Protein AF-A0AAE0VLG8-F1 (afdb_monomer)

Radius of gyration: 39.97 Å; Cα contacts (8 Å, |Δi|>4): 2219; chains: 1; bounding box: 104×113×93 Å

Organism: NCBI:txid2493646

Secondary structure (DSSP, 8-state):
-PPPPPEEEEEEEEEBTTBSSHHHHHHHHHHT----EE--SS--TTSS--EEBPPPS--GGGTS-HHHHTTS-HHHHHHHHHHHHHHHHTT--GGGS-GGGEEEEEE-SS--HHHHHHHHHHHHHH-GGGS-TTHHHHHSTTHHHHHHHHHHT--SSEE---BTBTHHHHHHHHHHHHHHTTS-SEEEEEEEE---SHHHHHHHHHTT-B---GGGGGG---TTBTT--SBPBB-EEEEEEEEEHHHHHHTT----EE----------S-SSS--TT-HHHHHHHHHHHHHHT--GGG--EEE----S-HHHHHHHHHHHHHHHGGGGGGSEEE-THHHH-B-GGGHHHHHHHHHHHHHHHT-BPPBTT-SSB-TT--S-B-BSS-B-------S-HHHHHHHHIIIII----SSHHHHHHHTB-GGGGG-HHHHHHS-TTHHHHHHHTTTSSHHHHHHHHHHHHHHHHHHHHHH-TTS-HHHHHHHHHHHHSHHHHHHHHHHTTGGGT-B--TT--HHHHTT-HHHHHHHHHHHHHHHHHHH-HHHHHHHHIIIIITTS-GGGG-TT---HHHHHHHHHHHTTPPPPEEEEEEEES-TTS-EEEEEEEETTEEEEEEEESSHHHHHHHHHHHHHTT-----S-PPPPSTTT---------GGGS-SS--------HHHHHHHHHHHHHHS--TTTS---BTTT------HHHHHHHT-HHHHT--TTS-GGG-HHHHHHHHHHHHHHHHHHT-SEEE---SSHHHHHHHHHHHHHHHHHHHHGGG--EEEEETTS-THHHHHHHHTTPEEEEEPB-TTSSB-HHHHHHH--TTEEEEEEESS-TTS---TTHHHHHHHHHTTT-EEEEEETTGGGTTTT--GGGGT-SEEEE-TTTTT----TTT------EEE-TTTGGGPPSPEEEEEEETTEEEEEEE--TT----SSSTTS-HHHHHHHHHHHHHHHHHHHHHHHHHHHHHHHHHHHHHTTTSB-SS----SS-EEEETHHHHTTT--HHHHHHHHHHTT----EES-STTSTTEEEE---TTS-HHHHHHHHHHHHHHHHHHHH-HHHHHT---SSSS----HHHHHHS---S--GGGGTT--

Mean predicted aligned error: 19.69 Å

Solvent-accessible surface area (backbone atoms only — not comparable to full-atom values): 58651 Å² total; per-residue (Å²): 131,84,77,85,60,58,39,26,33,35,14,56,20,35,27,31,21,47,23,77,37,66,65,48,33,50,54,25,42,60,70,54,45,58,14,42,41,72,53,78,90,56,90,41,84,91,44,78,51,42,53,26,6,50,59,59,98,72,64,67,66,83,81,34,57,70,76,60,48,75,66,45,22,70,18,34,50,27,28,35,52,7,40,51,42,3,47,60,59,35,67,66,60,69,90,81,46,65,36,58,33,26,23,24,24,18,5,12,37,80,28,16,52,56,50,50,54,53,40,54,53,42,30,78,78,63,35,73,91,64,47,62,91,56,49,64,63,27,25,46,36,40,40,31,14,52,50,41,22,65,76,70,58,40,58,21,66,70,44,41,34,73,55,41,51,45,3,4,45,50,9,45,45,49,44,51,49,40,46,52,73,62,70,28,60,34,30,40,22,11,6,15,20,39,52,86,37,74,69,50,52,50,52,38,49,77,66,62,50,41,36,61,48,64,96,49,40,71,52,40,25,9,35,57,20,63,86,34,64,6,27,32,50,15,21,25,8,7,17,35,25,37,32,39,51,67,59,37,58,75,72,66,46,62,72,64,46,70,66,60,50,62,52,78,65,76,58,89,66,53,98,88,50,74,40,75,71,11,58,24,59,35,50,12,52,51,40,15,32,62,62,41,74,50,58,71,86,76,52,62,72,44,80,52,82,36,50,8,28,70,67,52,33,45,11,50,50,46,11,49,41,71,70,37,44,83,55,36,65,75,23,44,30,24,19,61,31,23,26,36,24,47,18,46,3,6,34,38,24,46,50,48,49,52,52,42,49,24,65,68,67,46,37,44,55,23,18,27,57,46,86,47,71,24,84,84,58,82,59,38,62,34,60,56,45,57,46,69,89,76,82,90,84,73,96,46,64,53,60,56,51,33,50,48,35,36,70,64,71,67,41,79,62,84,54,35,64,47,47,53,42,24,30,33,41,61,61,24,78,79,26,75,70,49,73,75,61,56,62,90,68,47,59,65,50,42,65,74,50,73,69,46,26,63,66,31,17,58,46,10,48,56,48,48,53,48,43,47,47,53,47,45,50,70,74,40,72,86,53,56,69,73,57,49,52,56,55,41,56,68,55,70,34,52,75,46,35,18,51,53,22,59,76,53,47,49,75,78,66,53,39,66,19,88,92,62,60,66,79,61,52,71,68,38,45,62,60,29,21,46,39,38,20,5,40,45,20,25,40,28,73,57,62,31,63,73,49,37,37,50,51,45,40,66,76,56,54,72,81,55,80,70,73,85,79,66,87,84,81,81,77,25,51,63,56,34,48,54,54,24,56,77,70,69,47,57,76,72,44,80,43,80,76,48,78,52,69,58,96,92,62,36,40,26,33,19,32,28,29,40,85,92,39,72,66,15,64,17,62,24,70,43,65,66,51,2,42,29,45,3,22,46,51,31,39,78,74,61,84,82,92,57,43,74,76,78,80,77,67,63,94,82,59,81,72,85,68,77,83,61,57,72,92,75,47,78,90,62,81,78,93,65,90,89,53,41,49,71,56,53,49,51,51,54,52,52,54,54,72,75,52,87,50,66,96,77,42,70,40,25,26,36,91,45,46,54,45,70,55,56,66,68,24,54,54,60,32,64,33,68,87,59,64,73,60,60,96,83,56,60,57,84,83,40,40,71,60,48,45,52,54,45,51,42,28,51,52,52,11,62,53,34,46,23,73,40,41,47,57,40,28,50,25,42,66,50,13,45,35,50,49,40,49,33,54,45,54,53,41,38,76,75,59,42,84,57,50,44,31,33,38,34,45,63,50,55,63,76,53,59,62,51,30,38,44,75,62,71,34,46,79,45,78,29,51,59,39,92,69,67,36,79,28,67,67,55,41,60,73,70,64,47,76,36,32,42,32,38,44,46,46,58,37,25,74,61,14,36,66,57,85,54,44,57,66,50,40,61,59,33,54,79,44,66,30,39,35,35,34,48,28,64,40,38,46,54,27,38,72,74,54,33,54,25,80,48,59,38,37,33,33,24,31,30,36,32,22,62,34,38,25,58,47,68,94,84,39,69,39,28,1,31,34,32,19,22,76,86,45,54,65,29,48,53,42,68,38,78,43,82,46,77,55,97,87,39,85,42,48,46,81,43,81,56,96,61,28,79,40,64,91,52,82,78,70,33,46,57,58,50,51,45,16,27,42,45,45,49,67,74,37,42,65,68,42,38,29,51,42,16,53,39,9,22,50,43,22,47,52,41,46,66,69,35,53,87,70,40,43,58,87,51,70,72,78,48,32,31,20,40,52,32,24,30,57,68,42,38,76,52,75,28,49,42,70,24,54,39,27,33,38,44,55,75,73,38,53,46,48,29,64,62,41,38,73,82,40,62,46,11,41,13,38,15,58,27,49,72,57,52,72,66,57,44,51,52,51,28,51,50,54,47,48,49,49,50,36,24,74,78,43,30,63,68,33,62,62,26,28,78,74,53,102,60,58,80,76,61,64,68,51,50,71,74,61,67,80,92,66,90,63,76,75,61,58,73,77,75,111

InterPro domains:
  IPR000794 Beta-ketoacyl synthase [PTHR11712] (4-387)
  IPR000794 Beta-ketoacyl synthase [cd00834] (5-388)
  IPR000999 Ribonuclease III domain [PF14622] (448-557)
  IPR000999 Ribonuclease III domain [PS00517] (454-462)
  IPR000999 Ribonuclease III domain [PS50142] (402-544)
  IPR000999 Ribonuclease III domain [SM00535] (417-565)
  IPR000999 Ribonuclease III domain [cd00593] (419-557)
  IPR011907 Ribonuclease III [MF_00104] (405-635)
  IPR011907 Ribonuclease III [TIGR02191] (408-638)
  IPR014030 Beta-ketoacyl synthase-like, N-terminal domain [PF00109] (5-245)
  IPR014031 Beta-ketoacyl synthase, C-terminal domain [PF02801] (256-370)
  IPR014720 Double-stranded RNA-binding domain [PF00035] (573-637)
  IPR014720 Double-stranded RNA-binding domain [PS50137] (571-640)
  IPR014720 Double-stranded RNA-binding domain [SM00358] (572-639)
  IPR015421 Pyridoxal phosphate-dependent transferase, major domain [G3DSA:3.40.640.10] (710-969)
  IPR015422 Pyridoxal phosphate-dependent transferase, small domain [G3DSA:3.90.1150.10] (970-1097)
  IPR015424 Pyridoxal phosphate-dependent transferase [SSF53383] (660-1106)
  IPR016039 Thiolase-like [G3DSA:3.40.47.10] (8-259)
  IPR016039 Thiolase-like [G3DSA:3.40.47.10] (260-407)
  IPR016039 Thiolase-like [SSF53901] (5-253)

pLDDT: mean 88.73, std 13.16, range [29.58, 98.88]

Nearest PDB structures (foldseek):
  1e5m-assembly1_A-2  TM=9.909E-01  e=7.278E-43  Synechocystis sp. PCC 6803
  4b7v-assembly1_A  TM=9.896E-01  e=2.279E-42  Pseudomonas aeruginosa PAO1
  8qer-assembly1_A  TM=9.875E-01  e=4.566E-42  Pseudomonas aeruginosa
  7l4l-assembly1_A  TM=9.886E-01  e=5.853E-42  Escherichia coli K-12
  4r8e-assembly1_B  TM=9.894E-01  e=5.462E-41  Yersinia pestis

Foldseek 3Di:
DQDFFWKFFFFKFKFFLQDRGLVSLQVCLQQVAAQKDFDDPDDCPVFLAGIFRERPPDDLCVPDPPVVVVLAAPQLSQLQSRLVRRCVRSVDPLVVDDLQQEAEEEADAFFRVVLVVVQVVCCVVPNDVPRDPSSVLRGDRQNSQVVNCVVSVRNYYTGFAHDKLCRQLVQVVVQSVCQRVVSHQKYKGAYWDDQSDNVSSRVVVVVQAAFSPRVPRRLQFFFQAPPQRHFHHYTHAMITMMGTPVVCVVVVGDTLDIQLFWFFFDPPDDPPAADQQLVGLLRGVVRRCVSNVHALLVAAEDAFPRGSHPRVSLNNLSSLCVRNPPCQQRHEYAHSCSRRIRNINRRVRSVVSLVSVCSNVQKHGANESRPDRDPSNPGHYRYRHMDNPPDDDPDAPLVVQQVLCCPLLVDRFPDSLLSVQLLEALQLQPAPVCVVRDDPCVVVVCVVVVRHLQVLLVQLLVLLLVLLLVCLCVVCVPDDPVLSVVLSCVCSDLQNLLVLLVSSVSLVRRDHHDPDDSVVLNVDSNSSSSSSSSNLSSCCVGVNSVRSSVSCCVSPVVPDDSPVRDPPDDQLQVVLQVLCVVVVWAGKDKDWPDWDDDPVFIKTKIFIDTPHDGQFIAIDSDPRRRSRRRSVSNSVVRDDQFQDDDPPPDPPPPDPPPPDPPVPDDPDDDPDDTDHVVVVVVVVVVVVVQDDAVVQAFAWAQLQQRFAQDVVLVVLLPDPLNVPDDLPPDLVSNQVLLVLQVVLQVVVCVQQVFDTKAFAQFFALLQLLLVLLLLQLLCCVPPNQLAAEEEEELQDDPSNCVSNVVSRHHYDYFYADQQREGDPVSLLVPDDLNHREYEAEAVGSQQAGNPCLLVVLVSCVVNVYAYEYEASVVLLRGLNDHNVVSVHAKYWHWCCRNQSQPCPVPDGIIIMMGGHPSRPLAAEDWDWDWDDDPNDTRIDTHDHPNYPYHSDPRRYDSSSSSSSSSSCVVQPSPNSVLQSVLLLVLAQVLCVLQCVLWPQSHDDSGGNKHKTACVLLVVLVFALVLLQQQLVQLVYHAYHFCHPVVGHSIRITGRGNNDDPVSSNSSSVSSNVVSVCSVPPVVSSNQGDDPRPDGDDDPVCCVVVPDPDDDPVVVVVVD

Sequence (1119 aa):
MIQQKRIVITGIGVVSPIGNSIQEYWDSLLNGVGGASMITHFDPSELETRFACQVKNFNVNDFIDIKSSNRMDRYAHFGVISAEMALKDSCLKLEEIDPLRIGVIFGSGIGGMQTYHNQFKRYFESGPSRISPFLIPMFIPDMAAGLISIRNKLMGPNYATVSACSSSLHAIMDAWMVLSLGLADYMVCGGSDATVTPMAIAGFNNAKAMSTRNENFETASRPYDIDRDGFVMGEGGGALVLETIDSAKARGAKIYAELCGVGASADAYHMTAPHPDGMGAIAAMKSALSLAGLSVQDIDYINTHGTSTPLGDVAEVKAIKKVFGSYTQSINLSSTKSMTGHLLGAAGAVETIACILAIERQVIPPTINLFRQDPEIDVNITPNKVTQDLASTGYNINKKVRSFVVSEIGYNPRNVEHFVIAFTHRSALESSSFVKQKPKNLDNYLEAFKKSNERLEFLGDAVLDLIVADFLYKKFPDYEEGNLTKLRSSIVNTSSVAKYSKSLKLCEELIVGEGLDRKVLAKSDFVLADLFEAVLGAVYLDAGYEFAKQFVENKILYHQNLNQLVEEDKNFKSALLEVSQYYRLNMPSYLVLEENGPSHNKEFVVGVKIKDKIIGIGRGRTKKDAEQQAAKYAIQKIKPNVGYTLPKLSDEENEVTLNLPENLQRKKHARLPEMSENYIMRHFVKLSTMNYHIDKGMYPLGSCTMKYNPKSCEAAAAQDGFLNLHPLQDEQDIQGALHLMYDLSKYLAEITGLDEVTLQPLAGAHGELLGIFMIRSYHEKKYGTAKKTILTVDSSHGTNPASAVMGGYQIVTVKSDNAGLTDMSDLKSKLSHDVAAFMITNPNTLGIFERNIIALKQELEKFDVLLYMDGANMNALLALCRPGDMGVDVLHLNLHKSFSTPHGGGGPGAGPVGVSKRLSEFLPDPKIVQNLAAGKPVYSLKLNPNSIGQMCAFMGNFAVLVRAYAYILQNGQEGLYLNTQSAIINANYLHHLITKEFESPFKGPYMHEFCLSGAKQKQFGVKTIDVAKRVLDYGFHAPTIYFPLIVNECLMIEPTETESKETLEDFALCLNSIASEAANNPDIVRSAPNTTPHKRLSDTHAVKNINVSFNFNSLTEMN

Structure (mmCIF, N/CA/C/O backbone):
data_AF-A0AAE0VLG8-F1
#
_entry.id   AF-A0AAE0VLG8-F1
#
loop_
_atom_site.group_PDB
_atom_site.id
_atom_site.type_symbol
_atom_site.label_atom_id
_atom_site.label_alt_id
_atom_site.label_comp_id
_atom_site.label_asym_id
_atom_site.label_entity_id
_atom_site.label_seq_id
_atom_site.pdbx_PDB_ins_code
_atom_site.Cartn_x
_atom_site.Cartn_y
_atom_site.Cartn_z
_atom_site.occupancy
_atom_site.B_iso_or_equiv
_atom_site.auth_seq_id
_atom_site.auth_comp_id
_atom_site.auth_asym_id
_atom_site.auth_atom_id
_atom_site.pdbx_PDB_model_num
ATOM 1 N N . MET A 1 1 ? 4.124 -15.325 16.200 1.00 36.19 1 MET A N 1
ATOM 2 C CA . MET A 1 1 ? 3.872 -16.027 14.922 1.00 36.19 1 MET A CA 1
ATOM 3 C C . MET A 1 1 ? 2.376 -16.273 14.836 1.00 36.19 1 MET A C 1
ATOM 5 O O . MET A 1 1 ? 1.829 -16.794 15.798 1.00 36.19 1 MET A O 1
ATOM 9 N N . ILE A 1 2 ? 1.706 -15.831 13.770 1.00 37.53 2 ILE A N 1
ATOM 10 C CA . ILE A 1 2 ? 0.282 -16.131 13.550 1.00 37.53 2 ILE A CA 1
ATOM 11 C C . ILE A 1 2 ? 0.194 -17.613 13.164 1.00 37.53 2 ILE A C 1
ATOM 13 O O . ILE A 1 2 ? 0.939 -18.062 12.296 1.00 37.53 2 ILE A O 1
ATOM 17 N N . GLN A 1 3 ? -0.653 -18.380 13.845 1.00 48.50 3 GLN A N 1
ATOM 18 C CA . GLN A 1 3 ? -0.891 -19.788 13.530 1.00 48.50 3 GLN A CA 1
ATOM 19 C C . GLN A 1 3 ? -1.513 -19.895 12.127 1.00 48.50 3 GLN A C 1
ATOM 21 O O . GLN A 1 3 ? -2.505 -19.224 11.844 1.00 48.50 3 GLN A O 1
ATOM 26 N N . GLN A 1 4 ? -0.924 -20.703 11.241 1.00 68.38 4 GLN A N 1
ATOM 27 C CA . GLN A 1 4 ? -1.402 -20.872 9.865 1.00 68.38 4 GLN A CA 1
ATOM 28 C C . GLN A 1 4 ? -2.799 -21.513 9.870 1.00 68.38 4 GLN A C 1
ATOM 30 O O . GLN A 1 4 ? -2.981 -22.616 10.389 1.00 68.38 4 GLN A O 1
ATOM 35 N N . LYS A 1 5 ? -3.795 -20.808 9.321 1.00 84.62 5 LYS A N 1
ATOM 36 C CA . LYS A 1 5 ? -5.172 -21.305 9.208 1.00 84.62 5 LYS A CA 1
ATOM 37 C C . LYS A 1 5 ? -5.278 -22.280 8.036 1.00 84.62 5 LYS A C 1
ATOM 39 O O . LYS A 1 5 ? -4.733 -22.026 6.967 1.00 84.62 5 LYS A O 1
ATOM 44 N N . ARG A 1 6 ? -6.007 -23.379 8.228 1.00 93.38 6 ARG A N 1
ATOM 45 C CA . ARG A 1 6 ? -6.294 -24.358 7.169 1.00 93.38 6 ARG A CA 1
ATOM 46 C C . ARG A 1 6 ? -7.502 -23.903 6.362 1.00 93.38 6 ARG A C 1
ATOM 48 O O . ARG A 1 6 ? -8.556 -23.639 6.947 1.00 93.38 6 ARG A O 1
ATOM 55 N N . ILE A 1 7 ? -7.344 -23.811 5.046 1.00 97.56 7 ILE A N 1
ATOM 56 C CA . ILE A 1 7 ? -8.354 -23.285 4.124 1.00 97.56 7 ILE A CA 1
ATOM 57 C C . ILE A 1 7 ? -8.931 -24.428 3.292 1.00 97.56 7 ILE A C 1
ATOM 59 O O . ILE A 1 7 ? -8.189 -25.226 2.718 1.00 97.56 7 ILE A O 1
ATOM 63 N N . VAL A 1 8 ? -10.255 -24.505 3.225 1.00 98.25 8 VAL A N 1
ATOM 64 C CA . VAL A 1 8 ? -10.994 -25.571 2.545 1.00 98.25 8 VAL A CA 1
ATOM 65 C C . VAL A 1 8 ? -11.932 -25.011 1.485 1.00 98.25 8 VAL A C 1
ATOM 67 O O . VAL A 1 8 ? -12.357 -23.859 1.559 1.00 98.25 8 VAL A O 1
ATOM 70 N N . ILE A 1 9 ? -12.253 -25.851 0.504 1.00 98.69 9 ILE A N 1
ATOM 71 C CA . ILE A 1 9 ? -13.172 -25.541 -0.591 1.00 98.69 9 ILE A CA 1
ATOM 72 C C . ILE A 1 9 ? -14.524 -26.173 -0.279 1.00 98.69 9 ILE A C 1
ATOM 74 O O . ILE A 1 9 ? -14.610 -27.391 -0.081 1.00 98.69 9 ILE A O 1
ATOM 78 N N . THR A 1 10 ? -15.573 -25.354 -0.241 1.00 98.50 10 THR A N 1
ATOM 79 C CA . THR A 1 10 ? -16.923 -25.788 0.149 1.00 98.50 10 THR A CA 1
ATOM 80 C C . THR A 1 10 ? -17.970 -25.632 -0.943 1.00 98.50 10 THR A C 1
ATOM 82 O O . THR A 1 10 ? -19.028 -26.241 -0.835 1.00 98.50 10 THR A O 1
ATOM 85 N N . GLY A 1 11 ? -17.677 -24.898 -2.018 1.00 98.50 11 GLY A N 1
ATOM 86 C CA . GLY A 1 11 ? -18.548 -24.800 -3.189 1.00 98.50 11 GLY A CA 1
ATOM 87 C C . GLY A 1 11 ? -17.759 -24.717 -4.486 1.00 98.50 11 GLY A C 1
ATOM 88 O O . GLY A 1 11 ? -16.682 -24.116 -4.512 1.00 98.50 11 GLY A O 1
ATOM 89 N N . ILE A 1 12 ? -18.294 -25.313 -5.552 1.00 98.69 12 ILE A N 1
ATOM 90 C CA . ILE A 1 12 ? -17.688 -25.330 -6.891 1.00 98.69 12 ILE A CA 1
ATOM 91 C C . ILE A 1 12 ? -18.723 -25.027 -7.985 1.00 98.69 12 ILE A C 1
ATOM 93 O O . ILE A 1 12 ? -19.887 -25.410 -7.883 1.00 98.69 12 ILE A O 1
ATOM 97 N N . GLY A 1 13 ? -18.309 -24.346 -9.053 1.00 98.50 13 GLY A N 1
ATOM 98 C CA . GLY A 1 13 ? -19.175 -24.006 -10.186 1.00 98.50 13 GLY A CA 1
ATOM 99 C C . GLY A 1 13 ? -18.396 -23.875 -11.490 1.00 98.50 13 GLY A C 1
ATOM 100 O O . GLY A 1 13 ? -17.267 -23.387 -11.491 1.00 98.50 13 GLY A O 1
ATOM 101 N N . VAL A 1 14 ? -18.980 -24.319 -12.608 1.00 98.25 14 VAL A N 1
ATOM 102 C CA . VAL A 1 14 ? -18.285 -24.395 -13.903 1.00 98.25 14 VAL A CA 1
ATOM 103 C C . VAL A 1 14 ? -19.215 -24.108 -15.081 1.00 98.25 14 VAL A C 1
ATOM 105 O O . VAL A 1 14 ? -20.353 -24.568 -15.118 1.00 98.25 14 VAL A O 1
ATOM 108 N N . VAL A 1 15 ? -18.693 -23.381 -16.065 1.00 98.25 15 VAL A N 1
ATOM 109 C CA . VAL A 1 15 ? -19.251 -23.219 -17.411 1.00 98.25 15 VAL A CA 1
ATOM 110 C C . VAL A 1 15 ? -18.113 -23.447 -18.400 1.00 98.25 15 VAL A C 1
ATOM 112 O O . VAL A 1 15 ? -17.103 -22.745 -18.356 1.00 98.25 15 VAL A O 1
ATOM 115 N N . SER A 1 16 ? -18.233 -24.441 -19.277 1.00 97.81 16 SER A N 1
ATOM 116 C CA . SER A 1 16 ? -17.123 -24.875 -20.132 1.00 97.81 16 SER A CA 1
ATOM 117 C C . SER A 1 16 ? -17.596 -25.398 -21.494 1.00 97.81 16 SER A C 1
ATOM 119 O O . SER A 1 16 ? -18.776 -25.708 -21.666 1.00 97.81 16 SER A O 1
ATOM 121 N N . PRO A 1 17 ? -16.682 -25.592 -22.463 1.00 97.69 17 PRO A N 1
ATOM 122 C CA . PRO A 1 17 ? -17.014 -26.165 -23.773 1.00 97.69 17 PRO A CA 1
ATOM 123 C C . PRO A 1 17 ? -17.580 -27.590 -23.739 1.00 97.69 17 PRO A C 1
ATOM 125 O O . PRO A 1 17 ? -18.157 -28.039 -24.731 1.00 97.69 17 PRO A O 1
ATOM 128 N N . ILE A 1 18 ? -17.414 -28.299 -22.618 1.00 97.25 18 ILE A N 1
ATOM 129 C CA . ILE A 1 18 ? -17.824 -29.700 -22.449 1.00 97.25 18 ILE A CA 1
ATOM 130 C C . ILE A 1 18 ? -18.905 -29.888 -21.370 1.00 97.25 18 ILE A C 1
ATOM 132 O O . ILE A 1 18 ? -19.275 -31.018 -21.068 1.00 97.25 18 ILE A O 1
ATOM 136 N N . GLY A 1 19 ? -19.429 -28.805 -20.790 1.00 96.50 19 GLY A N 1
ATOM 137 C CA . GLY A 1 19 ? -20.506 -28.874 -19.801 1.00 96.50 19 GLY A CA 1
ATOM 138 C C . GLY A 1 19 ? -20.783 -27.537 -19.120 1.00 96.50 19 GLY A C 1
ATOM 139 O O . GLY A 1 19 ? -19.847 -26.791 -18.809 1.00 96.50 19 GLY A O 1
ATOM 140 N N . ASN A 1 20 ? -22.066 -27.265 -18.860 1.00 96.31 20 ASN A N 1
ATOM 141 C CA . ASN A 1 20 ? -22.556 -26.049 -18.190 1.00 96.31 20 ASN A CA 1
ATOM 142 C C . ASN A 1 20 ? -23.029 -26.321 -16.751 1.00 96.31 20 ASN A C 1
ATOM 144 O O . ASN A 1 20 ? -23.675 -25.484 -16.126 1.00 96.31 20 ASN A O 1
ATOM 148 N N . SER A 1 21 ? -22.737 -27.514 -16.236 1.00 95.50 21 SER A N 1
ATOM 149 C CA . SER A 1 21 ? -22.937 -27.911 -14.847 1.00 95.50 21 SER A CA 1
ATOM 150 C C . SER A 1 21 ? -21.790 -28.818 -14.406 1.00 95.50 21 SER A C 1
ATOM 152 O O . SER A 1 21 ? -21.106 -29.411 -15.241 1.00 95.50 21 SER A O 1
ATOM 154 N N . ILE A 1 22 ? -21.596 -28.965 -13.092 1.00 96.62 22 ILE A N 1
ATOM 155 C CA . ILE A 1 22 ? -20.555 -29.843 -12.532 1.00 96.62 22 ILE A CA 1
ATOM 156 C C . ILE A 1 22 ? -20.723 -31.293 -13.009 1.00 96.62 22 ILE A C 1
ATOM 158 O O . ILE A 1 22 ? -19.734 -31.939 -13.343 1.00 96.62 22 ILE A O 1
ATOM 162 N N . GLN A 1 23 ? -21.964 -31.783 -13.086 1.00 96.25 23 GLN A N 1
ATOM 163 C CA . GLN A 1 23 ? -22.254 -33.151 -13.515 1.00 96.25 23 GLN A CA 1
ATOM 164 C C . GLN A 1 23 ? -21.924 -33.361 -14.997 1.00 96.25 23 GLN A C 1
ATOM 166 O O . GLN A 1 23 ? -21.167 -34.268 -15.321 1.00 96.25 23 GLN A O 1
ATOM 171 N N . GLU A 1 24 ? -22.424 -32.495 -15.886 1.00 97.31 24 GLU A N 1
ATOM 172 C CA . GLU A 1 24 ? -22.117 -32.574 -17.324 1.00 97.31 24 GLU A CA 1
ATOM 173 C C . GLU A 1 24 ? -20.616 -32.449 -17.590 1.00 97.31 24 GLU A C 1
ATOM 175 O O . GLU A 1 24 ? -20.060 -33.207 -18.379 1.00 97.31 24 GLU A O 1
ATOM 180 N N . TYR A 1 25 ? -19.955 -31.505 -16.913 1.00 98.00 25 TYR A N 1
ATOM 181 C CA . TYR A 1 25 ? -18.516 -31.297 -17.034 1.00 98.00 25 TYR A CA 1
ATOM 182 C C . TYR A 1 25 ? -17.742 -32.560 -16.649 1.00 98.00 25 TYR A C 1
ATOM 184 O O . TYR A 1 25 ? -16.877 -33.010 -17.399 1.00 98.00 25 TYR A O 1
ATOM 192 N N . TRP A 1 26 ? -18.083 -33.161 -15.508 1.00 97.19 26 TRP A N 1
ATOM 193 C CA . TRP A 1 26 ? -17.432 -34.374 -15.028 1.00 97.19 26 TRP A CA 1
ATOM 194 C C . TRP A 1 26 ? -17.688 -35.584 -15.929 1.00 97.19 26 TRP A C 1
ATOM 196 O O . TRP A 1 26 ? -16.746 -36.286 -16.295 1.00 97.19 26 TRP A O 1
ATOM 206 N N . ASP A 1 27 ? -18.936 -35.809 -16.339 1.00 96.94 27 ASP A N 1
ATOM 207 C CA . ASP A 1 27 ? -19.288 -36.925 -17.220 1.00 96.94 27 ASP A CA 1
ATOM 208 C C . ASP A 1 27 ? -18.579 -36.804 -18.576 1.00 96.94 27 ASP A C 1
ATOM 210 O O . ASP A 1 27 ? -18.083 -37.798 -19.111 1.00 96.94 27 ASP A O 1
ATOM 214 N N . SER A 1 28 ? -18.462 -35.590 -19.116 1.00 97.25 28 SER A N 1
ATOM 215 C CA . SER A 1 28 ? -17.700 -35.328 -20.339 1.00 97.25 28 SER A CA 1
ATOM 216 C C . SER A 1 28 ? -16.202 -35.580 -20.169 1.00 97.25 28 SER A C 1
ATOM 218 O O . SER A 1 28 ? -15.598 -36.184 -21.057 1.00 97.25 28 SER A O 1
ATOM 220 N N . LEU A 1 29 ? -15.607 -35.173 -19.038 1.00 96.44 29 LEU A N 1
ATOM 221 C CA . LEU A 1 29 ? -14.205 -35.469 -18.724 1.00 96.44 29 LEU A CA 1
ATOM 222 C C . LEU A 1 29 ? -13.950 -36.982 -18.686 1.00 96.44 29 LEU A C 1
ATOM 224 O O . LEU A 1 29 ? -12.988 -37.462 -19.283 1.00 96.44 29 LEU A O 1
ATOM 228 N N . LEU A 1 30 ? -14.821 -37.748 -18.023 1.00 93.62 30 LEU A N 1
ATOM 229 C CA . LEU A 1 30 ? -14.671 -39.202 -17.909 1.00 93.62 30 LEU A CA 1
ATOM 230 C C . LEU A 1 30 ? -14.822 -39.925 -19.251 1.00 93.62 30 LEU A C 1
ATOM 232 O O . LEU A 1 30 ? -14.107 -40.890 -19.521 1.00 93.62 30 LEU A O 1
ATOM 236 N N . ASN A 1 31 ? -15.749 -39.460 -20.088 1.00 94.75 31 ASN A N 1
ATOM 237 C CA . ASN A 1 31 ? -16.012 -40.047 -21.401 1.00 94.75 31 ASN A CA 1
ATOM 238 C C . ASN A 1 31 ? -15.057 -39.545 -22.496 1.00 94.75 31 ASN A C 1
ATOM 240 O O . ASN A 1 31 ? -15.154 -40.005 -23.634 1.00 94.75 31 ASN A O 1
ATOM 244 N N . GLY A 1 32 ? -14.145 -38.620 -22.180 1.00 94.19 32 GLY A N 1
ATOM 245 C CA . GLY A 1 32 ? -13.187 -38.082 -23.143 1.00 94.19 32 GLY A CA 1
ATOM 246 C C . GLY A 1 32 ? -13.841 -37.255 -24.254 1.00 94.19 32 GLY A C 1
ATOM 247 O O . GLY A 1 32 ? -13.438 -37.348 -25.413 1.00 94.19 32 GLY A O 1
ATOM 248 N N . VAL A 1 33 ? -14.879 -36.480 -23.931 1.00 95.19 33 VAL A N 1
ATOM 249 C CA . VAL A 1 33 ? -15.616 -35.675 -24.918 1.00 95.19 33 VAL A CA 1
ATOM 250 C C . VAL A 1 33 ? -14.826 -34.411 -25.271 1.00 95.19 33 VAL A C 1
ATOM 252 O O . VAL A 1 33 ? -14.548 -33.577 -24.412 1.00 95.19 33 VAL A O 1
ATOM 255 N N . GLY A 1 34 ? -14.493 -34.241 -26.554 1.00 95.06 34 GLY A N 1
ATOM 256 C CA . GLY A 1 34 ? -13.789 -33.064 -27.067 1.00 95.06 34 GLY A CA 1
ATOM 257 C C . GLY A 1 34 ? -14.681 -31.825 -27.234 1.00 95.06 34 GLY A C 1
ATOM 258 O O . GLY A 1 34 ? -15.793 -31.883 -27.766 1.00 95.06 34 GLY A O 1
ATOM 259 N N . GLY A 1 35 ? -14.173 -30.666 -26.818 1.00 96.25 35 GLY A N 1
ATOM 260 C CA . GLY A 1 35 ? -14.843 -29.369 -26.925 1.00 96.25 35 GLY A CA 1
ATOM 261 C C . GLY A 1 35 ? -14.682 -28.679 -28.281 1.00 96.25 35 GLY A C 1
ATOM 262 O O . GLY A 1 35 ? -15.506 -27.829 -28.615 1.00 96.25 35 GLY A O 1
ATOM 263 N N . ALA A 1 36 ? -13.674 -29.054 -29.075 1.00 97.56 36 ALA A N 1
ATOM 264 C CA . ALA A 1 36 ? -13.340 -28.381 -30.329 1.00 97.56 36 ALA A CA 1
ATOM 265 C C . ALA A 1 36 ? -14.455 -28.506 -31.381 1.00 97.56 36 ALA A C 1
ATOM 267 O O . ALA A 1 36 ? -14.995 -29.585 -31.624 1.00 97.56 36 ALA A O 1
ATOM 268 N N . SER A 1 37 ? -14.787 -27.392 -32.025 1.00 97.31 37 SER A N 1
ATOM 269 C CA . SER A 1 37 ? -15.704 -27.320 -33.164 1.00 97.31 37 SER A CA 1
ATOM 270 C C . SER A 1 37 ? -15.335 -26.151 -34.074 1.00 97.31 37 SER A C 1
ATOM 272 O O . SER A 1 37 ? -14.623 -25.235 -33.659 1.00 97.31 37 SER A O 1
ATOM 274 N N . MET A 1 38 ? -15.840 -26.148 -35.309 1.00 97.75 38 MET A N 1
ATOM 275 C CA . MET A 1 38 ? -15.725 -24.980 -36.190 1.00 97.75 38 MET A CA 1
ATOM 276 C C . MET A 1 38 ? -16.321 -23.734 -35.524 1.00 97.75 38 MET A C 1
ATOM 278 O O . MET A 1 38 ? -17.355 -23.825 -34.858 1.00 97.75 38 MET A O 1
ATOM 282 N N . ILE A 1 39 ? -15.668 -22.582 -35.700 1.00 98.06 39 ILE A N 1
ATOM 283 C CA . ILE A 1 39 ? -16.113 -21.319 -35.106 1.00 98.06 39 ILE A CA 1
ATOM 284 C C . ILE A 1 39 ? -17.464 -20.926 -35.702 1.00 98.06 39 ILE A C 1
ATOM 286 O O . ILE A 1 39 ? -17.619 -20.824 -36.917 1.00 98.06 39 ILE A O 1
ATOM 290 N N . THR A 1 40 ? -18.428 -20.669 -34.821 1.00 95.50 40 THR A N 1
ATOM 291 C CA . THR A 1 40 ? -19.795 -20.254 -35.184 1.00 95.50 40 THR A CA 1
ATOM 292 C C . THR A 1 40 ? -20.147 -18.829 -34.753 1.00 95.50 40 THR A C 1
ATOM 294 O O . THR A 1 40 ? -21.139 -18.281 -35.228 1.00 95.50 40 THR A O 1
ATOM 297 N N . HIS A 1 41 ? -19.351 -18.202 -33.875 1.00 92.38 41 HIS A N 1
ATOM 298 C CA . HIS A 1 41 ? -19.636 -16.852 -33.350 1.00 92.38 41 HIS A CA 1
ATOM 299 C C . HIS A 1 41 ? -19.474 -15.742 -34.403 1.00 92.38 41 HIS A C 1
ATOM 301 O O . HIS A 1 41 ? -20.035 -14.659 -34.244 1.00 92.38 41 HIS A O 1
ATOM 307 N N . PHE A 1 42 ? -18.691 -15.989 -35.454 1.00 94.44 42 PHE A N 1
ATOM 308 C CA . PHE A 1 42 ? -18.403 -15.071 -36.558 1.00 94.44 42 PHE A CA 1
ATOM 309 C C . PHE A 1 42 ? -17.884 -15.869 -37.769 1.00 94.44 42 PHE A C 1
ATOM 311 O O . PHE A 1 42 ? -17.629 -17.061 -37.631 1.00 94.44 42 PHE A O 1
ATOM 318 N N . ASP A 1 43 ? -17.714 -15.230 -38.934 1.00 95.50 43 ASP A N 1
ATOM 319 C CA . ASP A 1 43 ? -17.122 -15.856 -40.130 1.00 95.50 43 ASP A CA 1
ATOM 320 C C . ASP A 1 43 ? -15.584 -15.949 -40.010 1.00 95.50 43 ASP A C 1
ATOM 322 O O . ASP A 1 43 ? -14.919 -14.909 -40.020 1.00 95.50 43 ASP A O 1
ATOM 326 N N . PRO A 1 44 ? -14.994 -17.157 -39.894 1.00 96.25 44 PRO A N 1
ATOM 327 C CA . PRO A 1 44 ? -13.556 -17.324 -39.730 1.00 96.25 44 PRO A CA 1
ATOM 328 C C . PRO A 1 44 ? -12.819 -17.552 -41.062 1.00 96.25 44 PRO A C 1
ATOM 330 O O . PRO A 1 44 ? -11.659 -17.955 -41.040 1.00 96.25 44 PRO A O 1
ATOM 333 N N . SER A 1 45 ? -13.461 -17.375 -42.223 1.00 95.25 45 SER A N 1
ATOM 334 C CA . SER A 1 45 ? -12.901 -17.759 -43.531 1.00 95.25 45 SER A CA 1
ATOM 335 C C . SER A 1 45 ? -11.551 -17.107 -43.864 1.00 95.25 45 SER A C 1
ATOM 337 O O . SER A 1 45 ? -10.713 -17.745 -44.505 1.00 95.25 45 SER A O 1
ATOM 339 N N . GLU A 1 46 ? -11.305 -15.889 -43.381 1.00 94.06 46 GLU A N 1
ATOM 340 C CA . GLU A 1 46 ? -10.042 -15.155 -43.563 1.00 94.06 46 GLU A CA 1
ATOM 341 C C . GLU A 1 46 ? -8.961 -15.497 -42.519 1.00 94.06 46 GLU A C 1
ATOM 343 O O . GLU A 1 46 ? -7.836 -15.010 -42.616 1.00 94.06 46 GLU A O 1
ATOM 348 N N . LEU A 1 47 ? -9.272 -16.331 -41.521 1.00 96.31 47 LEU A N 1
ATOM 349 C CA . LEU A 1 47 ? -8.346 -16.699 -40.449 1.00 96.31 47 LEU A CA 1
ATOM 350 C C . LEU A 1 47 ? -7.610 -18.009 -40.754 1.00 96.31 47 LEU A C 1
ATOM 352 O O . LEU A 1 47 ? -8.149 -18.923 -41.392 1.00 96.31 47 LEU A O 1
ATOM 356 N N . GLU A 1 48 ? -6.377 -18.111 -40.248 1.00 97.00 48 GLU A N 1
ATOM 357 C CA . GLU A 1 48 ? -5.568 -19.333 -40.345 1.00 97.00 48 GLU A CA 1
ATOM 358 C C . GLU A 1 48 ? -6.162 -20.466 -39.498 1.00 97.00 48 GLU A C 1
ATOM 360 O O . GLU A 1 48 ? -6.176 -21.617 -39.936 1.00 97.00 48 GLU A O 1
ATOM 365 N N . THR A 1 49 ? -6.715 -20.152 -38.321 1.00 97.94 49 THR A N 1
ATOM 366 C CA . THR A 1 49 ? -7.459 -21.108 -37.486 1.00 97.94 49 THR A CA 1
ATOM 367 C C . THR A 1 49 ? -8.955 -20.814 -37.525 1.00 97.94 49 THR A C 1
ATOM 369 O O . THR A 1 49 ? -9.390 -19.708 -37.209 1.00 97.94 49 THR A O 1
ATOM 372 N N . ARG A 1 50 ? -9.760 -21.827 -37.866 1.00 98.19 50 ARG A N 1
ATOM 373 C CA . ARG A 1 50 ? -11.216 -21.713 -38.085 1.00 98.19 50 ARG A CA 1
ATOM 374 C C . ARG A 1 50 ? -12.061 -22.513 -37.096 1.00 98.19 50 ARG A C 1
ATOM 376 O O . ARG A 1 50 ? -13.266 -22.665 -37.285 1.00 98.19 50 ARG A O 1
ATOM 383 N N . PHE A 1 51 ? -11.437 -23.015 -36.040 1.00 98.44 51 PHE A N 1
ATOM 384 C CA . PHE A 1 51 ? -12.057 -23.826 -34.998 1.00 98.44 51 PHE A CA 1
ATOM 385 C C . PHE A 1 51 ? -11.628 -23.351 -33.604 1.00 98.44 51 PHE A C 1
ATOM 387 O O . PHE A 1 51 ? -10.585 -22.719 -33.441 1.00 98.44 51 PHE A O 1
ATOM 394 N N . ALA A 1 52 ? -12.451 -23.636 -32.599 1.00 98.19 52 ALA A N 1
ATOM 395 C CA . ALA A 1 52 ? -12.223 -23.287 -31.198 1.00 98.19 52 ALA A CA 1
ATOM 396 C C . ALA A 1 52 ? -13.050 -24.202 -30.277 1.00 98.19 52 ALA A C 1
ATOM 398 O O . ALA A 1 52 ? -13.960 -24.900 -30.726 1.00 98.19 52 ALA A O 1
ATOM 399 N N . CYS A 1 53 ? -12.776 -24.170 -28.977 1.00 98.00 53 CYS A N 1
ATOM 400 C CA . CYS A 1 53 ? -13.605 -24.796 -27.949 1.00 98.00 53 CYS A CA 1
ATOM 401 C C . CYS A 1 53 ? -14.593 -23.758 -27.391 1.00 98.00 53 CYS A C 1
ATOM 403 O O . CYS A 1 53 ? -14.333 -23.111 -26.377 1.00 98.00 53 CYS A O 1
ATOM 405 N N . GLN A 1 54 ? -15.710 -23.546 -28.089 1.00 97.44 54 GLN A N 1
ATOM 406 C CA . GLN A 1 54 ? -16.767 -22.615 -27.667 1.00 97.44 54 GLN A CA 1
ATOM 407 C C . GLN A 1 54 ? -17.667 -23.249 -26.595 1.00 97.44 54 GLN A C 1
ATOM 409 O O . GLN A 1 54 ? -17.899 -24.458 -26.627 1.00 97.44 54 GLN A O 1
ATOM 414 N N . VAL A 1 55 ? -18.238 -22.447 -25.688 1.00 97.38 55 VAL A N 1
ATOM 415 C CA . VAL A 1 55 ? -19.270 -22.942 -24.757 1.00 97.38 55 VAL A CA 1
ATOM 416 C C . VAL A 1 55 ? -20.523 -23.312 -25.557 1.00 97.38 55 VAL A C 1
ATOM 418 O O . VAL A 1 55 ? -21.090 -22.470 -26.262 1.00 97.38 55 VAL A O 1
ATOM 421 N N . LYS A 1 56 ? -20.957 -24.573 -25.449 1.00 93.94 56 LYS A N 1
ATOM 422 C CA . LYS A 1 56 ? -22.087 -25.147 -26.202 1.00 93.94 56 LYS A CA 1
ATOM 423 C C . LYS A 1 56 ? -23.381 -25.069 -25.393 1.00 93.94 56 LYS A C 1
ATOM 425 O O . LYS A 1 56 ? -23.350 -25.092 -24.167 1.00 93.94 56 LYS A O 1
ATOM 430 N N . ASN A 1 57 ? -24.523 -25.005 -26.083 1.00 90.88 57 ASN A N 1
ATOM 431 C CA . ASN A 1 57 ? -25.866 -25.060 -25.481 1.00 90.88 57 ASN A CA 1
ATOM 432 C C . ASN A 1 57 ? -26.073 -24.080 -24.309 1.00 90.88 57 ASN A C 1
ATOM 434 O O . ASN A 1 57 ? -26.725 -24.408 -23.323 1.00 90.88 57 ASN A O 1
ATOM 438 N N . PHE A 1 58 ? -25.485 -22.885 -24.401 1.00 93.19 58 PHE A N 1
ATOM 439 C CA . PHE A 1 58 ? -25.505 -21.895 -23.331 1.00 93.19 58 PHE A CA 1
ATOM 440 C C . PHE A 1 58 ? -26.349 -20.684 -23.716 1.00 93.19 58 PHE A C 1
ATOM 442 O O . PHE A 1 58 ? -26.024 -19.959 -24.661 1.00 93.19 58 PHE A O 1
ATOM 449 N N . ASN A 1 59 ? -27.406 -20.441 -22.944 1.00 92.75 59 ASN A N 1
ATOM 450 C CA . ASN A 1 59 ? -28.229 -19.246 -23.035 1.00 92.75 59 ASN A CA 1
ATOM 451 C C . ASN A 1 59 ? -28.140 -18.459 -21.723 1.00 92.75 59 ASN A C 1
ATOM 453 O O . ASN A 1 59 ? -28.645 -18.881 -20.687 1.00 92.75 59 ASN A O 1
ATOM 457 N N . VAL A 1 60 ? -27.527 -17.274 -21.778 1.00 94.38 60 VAL A N 1
ATOM 458 C CA . VAL A 1 60 ? -27.354 -16.401 -20.604 1.00 94.38 60 VAL A CA 1
ATOM 459 C C . VAL A 1 60 ? -28.687 -16.022 -19.948 1.00 94.38 60 VAL A C 1
ATOM 461 O O . VAL A 1 60 ? -28.746 -15.836 -18.733 1.00 94.38 60 VAL A O 1
ATOM 464 N N . ASN A 1 61 ? -29.766 -15.936 -20.734 1.00 94.00 61 ASN A N 1
ATOM 465 C CA . ASN A 1 61 ? -31.064 -15.473 -20.245 1.00 94.00 61 ASN A CA 1
ATOM 466 C C . ASN A 1 61 ? -31.800 -16.499 -19.375 1.00 94.00 61 ASN A C 1
ATOM 468 O O . ASN A 1 61 ? -32.791 -16.146 -18.740 1.00 94.00 61 ASN A O 1
ATOM 472 N N . ASP A 1 62 ? -31.292 -17.730 -19.299 1.00 92.44 62 ASP A N 1
ATOM 473 C CA . ASP A 1 62 ? -31.791 -18.738 -18.363 1.00 92.44 62 ASP A CA 1
ATOM 474 C C . ASP A 1 62 ? -31.337 -18.437 -16.915 1.00 92.44 62 ASP A C 1
ATOM 476 O O . ASP A 1 62 ? -31.908 -18.964 -15.963 1.00 92.44 62 ASP A O 1
ATOM 480 N N . PHE A 1 63 ? -30.344 -17.551 -16.740 1.00 92.88 63 PHE A N 1
ATOM 481 C CA . PHE A 1 63 ? -29.724 -17.220 -15.449 1.00 92.88 63 PHE A CA 1
ATOM 482 C C . PHE A 1 63 ? -29.780 -15.720 -15.113 1.00 92.88 63 PHE A C 1
ATOM 484 O O . PHE A 1 63 ? -29.947 -15.320 -13.956 1.00 92.88 63 PHE A O 1
ATOM 491 N N . ILE A 1 64 ? -29.628 -14.858 -16.120 1.00 94.81 64 ILE A N 1
ATOM 492 C CA . ILE A 1 64 ? -29.526 -13.405 -15.959 1.00 94.81 64 ILE A CA 1
ATOM 493 C C . ILE A 1 64 ? -30.599 -12.738 -16.817 1.00 94.81 64 ILE A C 1
ATOM 495 O O . ILE A 1 64 ? -30.724 -13.032 -17.999 1.00 94.81 64 ILE A O 1
ATOM 499 N N . ASP A 1 65 ? -31.360 -11.801 -16.250 1.00 94.19 65 ASP A N 1
ATOM 500 C CA . ASP A 1 65 ? -32.383 -11.081 -17.008 1.00 94.19 65 ASP A CA 1
ATOM 501 C C . ASP A 1 65 ? -31.784 -10.316 -18.205 1.00 94.19 65 ASP A C 1
ATOM 503 O O . ASP A 1 65 ? -30.657 -9.819 -18.150 1.00 94.19 65 ASP A O 1
ATOM 507 N N . ILE A 1 66 ? -32.574 -10.163 -19.274 1.00 94.44 66 ILE A N 1
ATOM 508 C CA . ILE A 1 66 ? -32.151 -9.561 -20.553 1.00 94.44 66 ILE A CA 1
ATOM 509 C C . ILE A 1 66 ? -31.511 -8.176 -20.372 1.00 94.44 66 ILE A C 1
ATOM 511 O O . ILE A 1 66 ? -30.609 -7.785 -21.117 1.00 94.44 66 ILE A O 1
ATOM 515 N N . LYS A 1 67 ? -31.989 -7.377 -19.414 1.00 92.12 67 LYS A N 1
ATOM 516 C CA . LYS A 1 67 ? -31.484 -6.014 -19.217 1.00 92.12 67 LYS A CA 1
ATOM 517 C C . LYS A 1 67 ? -30.096 -6.039 -18.586 1.00 92.12 67 LYS A C 1
ATOM 519 O O . LYS A 1 67 ? -29.245 -5.245 -18.992 1.00 92.12 67 LYS A O 1
ATOM 524 N N . SER A 1 68 ? -29.880 -6.920 -17.614 1.00 91.44 68 SER A N 1
ATOM 525 C CA . SER A 1 68 ? -28.584 -7.110 -16.965 1.00 91.44 68 SER A CA 1
ATOM 526 C C . SER A 1 68 ? -27.585 -7.792 -17.898 1.00 91.44 68 SER A C 1
ATOM 528 O O . SER A 1 68 ? -26.468 -7.297 -18.034 1.00 91.44 68 SER A O 1
ATOM 530 N N . SER A 1 69 ? -27.986 -8.850 -18.611 1.00 93.69 69 SER A N 1
ATOM 531 C CA . SER A 1 69 ? -27.094 -9.606 -19.502 1.00 93.69 69 SER A CA 1
ATOM 532 C C . SER A 1 69 ? -26.543 -8.748 -20.648 1.00 93.69 69 SER A C 1
ATOM 534 O O . SER A 1 69 ? -25.352 -8.811 -20.943 1.00 93.69 69 SER A O 1
ATOM 536 N N . ASN A 1 70 ? -27.350 -7.848 -21.221 1.00 91.56 70 ASN A N 1
ATOM 537 C CA . ASN A 1 70 ? -26.913 -6.902 -22.261 1.00 91.56 70 ASN A CA 1
ATOM 538 C C . ASN A 1 70 ? -25.900 -5.841 -21.787 1.00 91.56 70 ASN A C 1
ATOM 540 O O . ASN A 1 70 ? -25.338 -5.119 -22.611 1.00 91.56 70 ASN A O 1
ATOM 544 N N . ARG A 1 71 ? -25.691 -5.700 -20.474 1.00 92.69 71 ARG A N 1
ATOM 545 C CA . ARG A 1 71 ? -24.722 -4.767 -19.868 1.00 92.69 71 ARG A CA 1
ATOM 546 C C . ARG A 1 71 ? -23.465 -5.475 -19.366 1.00 92.69 71 ARG A C 1
ATOM 548 O O . ARG A 1 71 ? -22.707 -4.898 -18.594 1.00 92.69 71 ARG A O 1
ATOM 555 N N . MET A 1 72 ? -23.265 -6.718 -19.785 1.00 95.31 72 MET A N 1
ATOM 556 C CA . MET A 1 72 ? -22.131 -7.555 -19.424 1.00 95.31 72 MET A CA 1
ATOM 557 C C . MET A 1 72 ? -21.509 -8.112 -20.701 1.00 95.31 72 MET A C 1
ATOM 559 O O . MET A 1 72 ? -22.226 -8.496 -21.627 1.00 95.31 72 MET A O 1
ATOM 563 N N . ASP A 1 73 ? -20.182 -8.157 -20.759 1.00 96.62 73 ASP A N 1
ATOM 564 C CA . ASP A 1 73 ? -19.516 -8.937 -21.796 1.00 96.62 73 ASP A CA 1
ATOM 565 C C . ASP A 1 73 ? -19.695 -10.442 -21.526 1.00 96.62 73 ASP A C 1
ATOM 567 O O . ASP A 1 73 ? -19.983 -10.863 -20.402 1.00 96.62 73 ASP A O 1
ATOM 571 N N . ARG A 1 74 ? -19.510 -11.260 -22.561 1.00 95.69 74 ARG A N 1
ATOM 572 C CA . ARG A 1 74 ? -19.694 -12.710 -22.511 1.00 95.69 74 ARG A CA 1
ATOM 573 C C . ARG A 1 74 ? -18.802 -13.379 -21.464 1.00 95.69 74 ARG A C 1
ATOM 575 O O . ARG A 1 74 ? -19.261 -14.308 -20.805 1.00 95.69 74 ARG A O 1
ATOM 582 N N . TYR A 1 75 ? -17.573 -12.898 -21.251 1.00 97.44 75 TYR A N 1
ATOM 583 C CA . TYR A 1 75 ? -16.710 -13.487 -20.216 1.00 97.44 75 TYR A CA 1
ATOM 584 C C . TYR A 1 75 ? -17.304 -13.292 -18.814 1.00 97.44 75 TYR A C 1
ATOM 586 O O . TYR A 1 75 ? -17.330 -14.225 -18.014 1.00 97.44 75 TYR A O 1
ATOM 594 N N . ALA A 1 76 ? -17.882 -12.117 -18.547 1.00 97.75 76 ALA A N 1
ATOM 595 C CA . ALA A 1 76 ? -18.540 -11.823 -17.283 1.00 97.75 76 ALA A CA 1
ATOM 596 C C . ALA A 1 76 ? -19.824 -12.645 -17.092 1.00 97.75 76 ALA A C 1
ATOM 598 O O . ALA A 1 76 ? -20.152 -12.977 -15.955 1.00 97.75 76 ALA A O 1
ATOM 599 N N . HIS A 1 77 ? -20.523 -13.039 -18.169 1.00 97.69 77 HIS A N 1
ATOM 600 C CA . HIS A 1 77 ? -21.637 -13.996 -18.065 1.00 97.69 77 HIS A CA 1
ATOM 601 C C . HIS A 1 77 ? -21.160 -15.317 -17.455 1.00 97.69 77 HIS A C 1
ATOM 603 O O . HIS A 1 77 ? -21.750 -15.791 -16.487 1.00 97.69 77 HIS A O 1
ATOM 609 N N . PHE A 1 78 ? -20.070 -15.883 -17.981 1.00 98.25 78 PHE A N 1
ATOM 610 C CA . PHE A 1 78 ? -19.502 -17.133 -17.471 1.00 98.25 78 PHE A CA 1
ATOM 611 C C . PHE A 1 78 ? -19.012 -16.995 -16.028 1.00 98.25 78 PHE A C 1
ATOM 613 O O . PHE A 1 78 ? -19.266 -17.879 -15.209 1.00 98.25 78 PHE A O 1
ATOM 620 N N . GLY A 1 79 ? -18.357 -15.878 -15.699 1.00 97.88 79 GLY A N 1
ATOM 621 C CA . GLY A 1 79 ? -17.899 -15.583 -14.341 1.00 97.88 79 GLY A CA 1
ATOM 622 C C . GLY A 1 79 ? -19.043 -15.492 -13.329 1.00 97.88 79 GLY A C 1
ATOM 623 O O . GLY A 1 79 ? -19.026 -16.191 -12.319 1.00 97.88 79 GLY A O 1
ATOM 624 N N . VAL A 1 80 ? -20.082 -14.701 -13.621 1.00 98.31 80 VAL A N 1
ATOM 625 C CA . VAL A 1 80 ? -21.244 -14.544 -12.729 1.00 98.31 80 VAL A CA 1
ATOM 626 C C . VAL A 1 80 ? -21.972 -15.870 -12.525 1.00 98.31 80 VAL A C 1
ATOM 628 O O . VAL A 1 80 ? -22.256 -16.237 -11.388 1.00 98.31 80 VAL A O 1
ATOM 631 N N . ILE A 1 81 ? -22.237 -16.612 -13.601 1.00 98.38 81 ILE A N 1
ATOM 632 C CA . ILE A 1 81 ? -23.016 -17.854 -13.527 1.00 98.38 81 ILE A CA 1
ATOM 633 C C . ILE A 1 81 ? -22.233 -18.959 -12.809 1.00 98.38 81 ILE A C 1
ATOM 635 O O . ILE A 1 81 ? -22.789 -19.634 -11.944 1.00 98.38 81 ILE A O 1
ATOM 639 N N . SER A 1 82 ? -20.935 -19.117 -13.094 1.00 98.50 82 SER A N 1
ATOM 640 C CA . SER A 1 82 ? -20.105 -20.083 -12.358 1.00 98.50 82 SER A CA 1
ATOM 641 C C . SER A 1 82 ? -20.005 -19.734 -10.867 1.00 98.50 82 SER A C 1
ATOM 643 O O . SER A 1 82 ? -20.115 -20.629 -10.029 1.00 98.50 82 SER A O 1
ATOM 645 N N . ALA A 1 83 ? -19.884 -18.451 -10.509 1.00 98.56 83 ALA A N 1
ATOM 646 C CA . ALA A 1 83 ? -19.875 -18.005 -9.116 1.00 98.56 83 ALA A CA 1
ATOM 647 C C . ALA A 1 83 ? -21.210 -18.249 -8.396 1.00 98.56 83 ALA A C 1
ATOM 649 O O . ALA A 1 83 ? -21.208 -18.693 -7.250 1.00 98.56 83 ALA A O 1
ATOM 650 N N . GLU A 1 84 ? -22.347 -18.026 -9.059 1.00 97.44 84 GLU A N 1
ATOM 651 C CA . GLU A 1 84 ? -23.669 -18.357 -8.509 1.00 97.44 84 GLU A CA 1
ATOM 652 C C . GLU A 1 84 ? -23.833 -19.861 -8.266 1.00 97.44 84 GLU A C 1
ATOM 654 O O . GLU A 1 84 ? -24.357 -20.260 -7.225 1.00 97.44 84 GLU A O 1
ATOM 659 N N . MET A 1 85 ? -23.351 -20.704 -9.187 1.00 98.25 85 MET A N 1
ATOM 660 C CA . MET A 1 85 ? -23.330 -22.158 -8.992 1.00 98.25 85 MET A CA 1
ATOM 661 C C . MET A 1 85 ? -22.490 -22.540 -7.769 1.00 98.25 85 MET A C 1
ATOM 663 O O . MET A 1 85 ? -22.970 -23.301 -6.932 1.00 98.25 85 MET A O 1
ATOM 667 N N . ALA A 1 86 ? -21.290 -21.968 -7.623 1.00 98.62 86 ALA A N 1
ATOM 668 C CA . ALA A 1 86 ? -20.404 -22.249 -6.493 1.00 98.62 86 ALA A CA 1
ATOM 669 C C . ALA A 1 86 ? -20.987 -21.772 -5.151 1.00 98.62 86 ALA A C 1
ATOM 671 O O . ALA A 1 86 ? -20.945 -22.502 -4.161 1.00 98.62 86 ALA A O 1
ATOM 672 N N . LEU A 1 87 ? -21.583 -20.576 -5.115 1.00 98.38 87 LEU A N 1
ATOM 673 C CA . LEU A 1 87 ? -22.278 -20.047 -3.937 1.00 98.38 87 LEU A CA 1
ATOM 674 C C . LEU A 1 87 ? -23.457 -20.938 -3.542 1.00 98.38 87 LEU A C 1
ATOM 676 O O . LEU A 1 87 ? -23.596 -21.292 -2.371 1.00 98.38 87 LEU A O 1
ATOM 680 N N . LYS A 1 88 ? -24.267 -21.365 -4.514 1.00 97.44 88 LYS A N 1
ATOM 681 C CA . LYS A 1 88 ? -25.385 -22.277 -4.266 1.00 97.44 88 LYS A CA 1
ATOM 682 C C . LYS A 1 88 ? -24.911 -23.636 -3.746 1.00 97.44 88 LYS A C 1
ATOM 684 O O . LYS A 1 88 ? -25.482 -24.138 -2.782 1.00 97.44 88 LYS A O 1
ATOM 689 N N . ASP A 1 89 ? -23.867 -24.205 -4.344 1.00 98.25 89 ASP A N 1
ATOM 690 C CA . ASP A 1 89 ? -23.272 -25.481 -3.927 1.00 98.25 89 ASP A CA 1
ATOM 691 C C . ASP A 1 89 ? -22.686 -25.408 -2.506 1.00 98.25 89 ASP A C 1
ATOM 693 O O . ASP A 1 89 ? -22.872 -26.323 -1.705 1.00 98.25 89 ASP A O 1
ATOM 697 N N . SER A 1 90 ? -22.100 -24.263 -2.132 1.00 98.00 90 SER A N 1
ATOM 698 C CA . SER A 1 90 ? -21.551 -24.040 -0.787 1.00 98.00 90 SER A CA 1
ATOM 699 C C . SER A 1 90 ? -22.592 -24.047 0.336 1.00 98.00 90 SER A C 1
ATOM 701 O O . SER A 1 90 ? -22.224 -24.142 1.514 1.00 98.00 90 SER A O 1
ATOM 703 N N . CYS A 1 91 ? -23.880 -23.929 -0.006 1.00 97.06 91 CYS A N 1
ATOM 704 C CA . CYS A 1 91 ? -24.995 -23.800 0.933 1.00 97.06 91 CYS A CA 1
ATOM 705 C C . CYS A 1 91 ? -24.816 -22.656 1.953 1.00 97.06 91 CYS A C 1
ATOM 707 O O . CYS A 1 91 ? -25.318 -22.739 3.077 1.00 97.06 91 CYS A O 1
ATOM 709 N N . LEU A 1 92 ? -24.078 -21.601 1.592 1.00 96.19 92 LEU A N 1
ATOM 710 C CA . LEU A 1 92 ? -23.988 -20.392 2.403 1.00 96.19 92 LEU A CA 1
ATOM 711 C C . LEU A 1 92 ? -25.320 -19.646 2.367 1.00 96.19 92 LEU A C 1
ATOM 713 O O . LEU A 1 92 ? -25.880 -19.383 1.304 1.00 96.19 92 LEU A O 1
ATOM 717 N N . LYS A 1 93 ? -25.799 -19.267 3.548 1.00 94.19 93 LYS A N 1
ATOM 718 C CA . LYS A 1 93 ? -26.943 -18.374 3.704 1.00 94.19 93 LYS A CA 1
ATOM 719 C C . LYS A 1 93 ? -26.430 -16.945 3.764 1.00 94.19 93 LYS A C 1
ATOM 721 O O . LYS A 1 93 ? -26.042 -16.466 4.828 1.00 94.19 93 LYS A O 1
ATOM 726 N N . LEU A 1 94 ? -26.353 -16.294 2.609 1.00 94.25 94 LEU A N 1
ATOM 727 C CA . LEU A 1 94 ? -25.745 -14.967 2.477 1.00 94.25 94 LEU A CA 1
ATOM 728 C C . LEU A 1 94 ? -26.423 -13.914 3.366 1.00 94.25 94 LEU A C 1
ATOM 730 O O . LEU A 1 94 ? -25.772 -12.980 3.815 1.00 94.25 94 LEU A O 1
ATOM 734 N N . GLU A 1 95 ? -27.708 -14.086 3.666 1.00 93.25 95 GLU A N 1
ATOM 735 C CA . GLU A 1 95 ? -28.486 -13.235 4.565 1.00 93.25 95 GLU A CA 1
ATOM 736 C C . GLU A 1 95 ? -28.089 -13.334 6.050 1.00 93.25 95 GLU A C 1
ATOM 738 O O . GLU A 1 95 ? -28.395 -12.419 6.813 1.00 93.25 95 GLU A O 1
ATOM 743 N N . GLU A 1 96 ? -27.415 -14.413 6.463 1.00 93.69 96 GLU A N 1
ATOM 744 C CA . GLU A 1 96 ? -26.928 -14.622 7.837 1.00 93.69 96 GLU A CA 1
ATOM 745 C C . GLU A 1 96 ? -25.448 -14.208 8.004 1.00 93.69 96 GLU A C 1
ATOM 747 O O . GLU A 1 96 ? -24.923 -14.226 9.117 1.00 93.69 96 GLU A O 1
ATOM 752 N N . ILE A 1 97 ? -24.765 -13.839 6.915 1.00 94.38 97 ILE A N 1
ATOM 753 C CA . ILE A 1 97 ? -23.333 -13.512 6.891 1.00 94.38 97 ILE A CA 1
ATOM 754 C C . ILE A 1 97 ? -23.159 -11.992 6.853 1.00 94.38 97 ILE A C 1
ATOM 756 O O . ILE A 1 97 ? -23.851 -11.300 6.109 1.00 94.38 97 ILE A O 1
ATOM 760 N N . ASP A 1 98 ? -22.204 -11.460 7.625 1.00 95.62 98 ASP A N 1
ATOM 761 C CA . ASP A 1 98 ? -21.803 -10.057 7.485 1.00 95.62 98 ASP A CA 1
ATOM 762 C C . ASP A 1 98 ? -21.266 -9.829 6.059 1.00 95.62 98 ASP A C 1
ATOM 764 O O . ASP A 1 98 ? -20.242 -10.421 5.694 1.00 95.62 98 ASP A O 1
ATOM 768 N N . PRO A 1 99 ? -21.909 -8.975 5.240 1.00 95.69 99 PRO A N 1
ATOM 769 C CA . PRO A 1 99 ? -21.486 -8.765 3.864 1.00 95.69 99 PRO A CA 1
ATOM 770 C C . PRO A 1 99 ? -20.048 -8.238 3.768 1.00 95.69 99 PRO A C 1
ATOM 772 O O . PRO A 1 99 ? -19.392 -8.496 2.763 1.00 95.69 99 PRO A O 1
ATOM 775 N N . LEU A 1 100 ? -19.514 -7.563 4.795 1.00 96.75 100 LEU A N 1
ATOM 776 C CA . LEU A 1 100 ? -18.119 -7.097 4.834 1.00 96.75 100 LEU A CA 1
ATOM 777 C C . LEU A 1 100 ? -17.102 -8.233 5.029 1.00 96.75 100 LEU A C 1
ATOM 779 O O . LEU A 1 100 ? -15.903 -8.033 4.826 1.00 96.75 100 LEU A O 1
ATOM 783 N N . ARG A 1 101 ? -17.558 -9.425 5.424 1.00 97.44 101 ARG A N 1
ATOM 784 C CA . ARG A 1 101 ? -16.720 -10.597 5.722 1.00 97.44 101 ARG A CA 1
ATOM 785 C C . ARG A 1 101 ? -16.716 -11.647 4.613 1.00 97.44 101 ARG A C 1
ATOM 787 O O . ARG A 1 101 ? -16.077 -12.688 4.769 1.00 97.44 101 ARG A O 1
ATOM 794 N N . ILE A 1 102 ? -17.366 -11.368 3.486 1.00 98.38 102 ILE A N 1
ATOM 795 C CA . ILE A 1 102 ? -17.342 -12.209 2.288 1.00 98.38 102 ILE A CA 1
ATOM 796 C C . ILE A 1 102 ? -16.871 -11.403 1.074 1.00 98.38 102 ILE A C 1
ATOM 798 O O . ILE A 1 102 ? -17.477 -10.396 0.706 1.00 98.38 102 ILE A O 1
ATOM 802 N N . GLY A 1 103 ? -15.757 -11.827 0.478 1.00 98.44 103 GLY A N 1
ATOM 803 C CA . GLY A 1 103 ? -15.114 -11.144 -0.649 1.00 98.44 103 GLY A CA 1
ATOM 804 C C . GLY A 1 103 ? -15.196 -11.913 -1.968 1.00 98.44 103 GLY A C 1
ATOM 805 O O . GLY A 1 103 ? -15.629 -13.067 -2.015 1.00 98.44 103 GLY A O 1
ATOM 806 N N . VAL A 1 104 ? -14.750 -11.267 -3.046 1.00 98.81 104 VAL A N 1
ATOM 807 C CA . VAL A 1 104 ? -14.697 -11.814 -4.405 1.00 98.81 104 VAL A CA 1
ATOM 808 C C . VAL A 1 104 ? -13.340 -11.515 -5.042 1.00 98.81 104 VAL A C 1
ATOM 810 O O . VAL A 1 104 ? -13.000 -10.362 -5.266 1.00 98.81 104 VAL A O 1
ATOM 813 N N . ILE A 1 105 ? -12.570 -12.540 -5.397 1.00 98.69 105 ILE A N 1
ATOM 814 C CA . ILE A 1 105 ? -11.347 -12.357 -6.192 1.00 98.69 105 ILE A CA 1
ATOM 815 C C . ILE A 1 105 ? -11.466 -13.190 -7.457 1.00 98.69 105 ILE A C 1
ATOM 817 O O . ILE A 1 105 ? -11.393 -14.413 -7.401 1.00 98.69 105 ILE A O 1
ATOM 821 N N . PHE A 1 106 ? -11.688 -12.553 -8.604 1.00 98.50 106 PHE A N 1
ATOM 822 C CA . PHE A 1 106 ? -12.077 -13.268 -9.824 1.00 98.50 106 PHE A CA 1
ATOM 823 C C . PHE A 1 106 ? -11.248 -12.825 -11.029 1.00 98.50 106 PHE A C 1
ATOM 825 O O . PHE A 1 106 ? -11.360 -11.692 -11.480 1.00 98.50 106 PHE A O 1
ATOM 832 N N . GLY A 1 107 ? -10.397 -13.712 -11.542 1.00 97.38 107 GLY A N 1
ATOM 833 C CA . GLY A 1 107 ? -9.420 -13.397 -12.583 1.00 97.38 107 GLY A CA 1
ATOM 834 C C . GLY A 1 107 ? -9.971 -13.441 -14.012 1.00 97.38 107 GLY A C 1
ATOM 835 O O . GLY A 1 107 ? -10.894 -14.190 -14.333 1.00 97.38 107 GLY A O 1
ATOM 836 N N . SER A 1 108 ? -9.345 -12.675 -14.902 1.00 97.19 108 SER A N 1
ATOM 837 C CA . SER A 1 108 ? -9.598 -12.694 -16.348 1.00 97.19 108 SER A CA 1
ATOM 838 C C . SER A 1 108 ? -8.304 -12.340 -17.075 1.00 97.19 108 SER A C 1
ATOM 840 O O . SER A 1 108 ? -7.654 -11.354 -16.731 1.00 97.19 108 SER A O 1
ATOM 842 N N . GLY A 1 109 ? -7.913 -13.133 -18.073 1.00 92.38 109 GLY A N 1
ATOM 843 C CA . GLY A 1 109 ? -6.636 -12.959 -18.763 1.00 92.38 109 GLY A CA 1
ATOM 844 C C . GLY A 1 109 ? -6.629 -11.756 -19.702 1.00 92.38 109 GLY A C 1
ATOM 845 O O . GLY A 1 109 ? -5.594 -11.102 -19.834 1.00 92.38 109 GLY A O 1
ATOM 846 N N . ILE A 1 110 ? -7.768 -11.461 -20.342 1.00 91.75 110 ILE A N 1
ATOM 847 C CA . ILE A 1 110 ? -7.874 -10.362 -21.318 1.00 91.75 110 ILE A CA 1
ATOM 848 C C . ILE A 1 110 ? -9.042 -9.411 -21.010 1.00 91.75 110 ILE A C 1
ATOM 850 O O . ILE A 1 110 ? -8.889 -8.200 -21.158 1.00 91.75 110 ILE A O 1
ATOM 854 N N . GLY A 1 111 ? -10.185 -9.924 -20.543 1.00 93.94 111 GLY A N 1
ATOM 855 C CA . GLY A 1 111 ? -11.391 -9.126 -20.285 1.00 93.94 111 GLY A CA 1
ATOM 856 C C . GLY A 1 111 ? -12.364 -9.126 -21.467 1.00 93.94 111 GLY A C 1
ATOM 857 O O . GLY A 1 111 ? -12.426 -10.083 -22.242 1.00 93.94 111 GLY A O 1
ATOM 858 N N . GLY A 1 112 ? -13.143 -8.052 -21.618 1.00 94.88 112 GLY A N 1
ATOM 859 C CA . GLY A 1 112 ? -14.274 -7.972 -22.551 1.00 94.88 112 GLY A CA 1
ATOM 860 C C . GLY A 1 112 ? -13.894 -7.748 -24.016 1.00 94.88 112 GLY A C 1
ATOM 861 O O . GLY A 1 112 ? -14.227 -6.715 -24.607 1.00 94.88 112 GLY A O 1
ATOM 862 N N . MET A 1 113 ? -13.197 -8.712 -24.621 1.00 94.06 113 MET A N 1
ATOM 863 C CA . MET A 1 113 ? -12.717 -8.624 -26.007 1.00 94.06 113 MET A CA 1
ATOM 864 C C . MET A 1 113 ? -13.838 -8.535 -27.040 1.00 94.06 113 MET A C 1
ATOM 866 O O . MET A 1 113 ? -13.688 -7.835 -28.045 1.00 94.06 113 MET A O 1
ATOM 870 N N . GLN A 1 114 ? -14.971 -9.193 -26.793 1.00 93.12 114 GLN A N 1
ATOM 871 C CA . GLN A 1 114 ? -16.121 -9.133 -27.692 1.00 93.12 114 GLN A CA 1
ATOM 872 C C . GLN A 1 114 ? -16.705 -7.715 -27.724 1.00 93.12 114 GLN A C 1
ATOM 874 O O . GLN A 1 114 ? -16.971 -7.163 -28.796 1.00 93.12 114 GLN A O 1
ATOM 879 N N . THR A 1 115 ? -16.850 -7.082 -26.559 1.00 94.75 115 THR A N 1
ATOM 880 C CA . THR A 1 115 ? -17.276 -5.685 -26.440 1.00 94.75 115 THR A CA 1
ATOM 881 C C . THR A 1 115 ? -16.289 -4.761 -27.132 1.00 94.75 115 THR A C 1
ATOM 883 O O . THR A 1 115 ? -16.720 -3.926 -27.930 1.00 94.75 115 THR A O 1
ATOM 886 N N . TYR A 1 116 ? -14.985 -4.923 -26.892 1.00 93.75 116 TYR A N 1
ATOM 887 C CA . TYR A 1 116 ? -13.965 -4.111 -27.556 1.00 93.75 116 TYR A CA 1
ATOM 888 C C . TYR A 1 116 ? -14.075 -4.204 -29.081 1.00 93.75 116 TYR A C 1
ATOM 890 O O . TYR A 1 116 ? -14.199 -3.174 -29.743 1.00 93.75 116 TYR A O 1
ATOM 898 N N . HIS A 1 117 ? -14.123 -5.419 -29.636 1.00 91.62 117 HIS A N 1
ATOM 899 C CA . HIS A 1 117 ? -14.248 -5.636 -31.077 1.00 91.62 117 HIS A CA 1
ATOM 900 C C . HIS A 1 117 ? -15.498 -4.952 -31.657 1.00 91.62 117 HIS A C 1
ATOM 902 O O . HIS A 1 117 ? -15.409 -4.197 -32.628 1.00 91.62 117 HIS A O 1
ATOM 908 N N . ASN A 1 118 ? -16.656 -5.145 -31.022 1.00 92.50 118 ASN A N 1
ATOM 909 C CA . ASN A 1 118 ? -17.922 -4.575 -31.484 1.00 92.50 118 ASN A CA 1
ATOM 910 C C . ASN A 1 118 ? -17.946 -3.042 -31.404 1.00 92.50 118 ASN A C 1
ATOM 912 O O . ASN A 1 118 ? -18.435 -2.380 -32.323 1.00 92.50 118 ASN A O 1
ATOM 916 N N . GLN A 1 119 ? -17.424 -2.458 -30.320 1.00 94.31 119 GLN A N 1
ATOM 917 C CA . GLN A 1 119 ? -17.372 -1.001 -30.172 1.00 94.31 119 GLN A CA 1
ATOM 918 C C . GLN A 1 119 ? -16.330 -0.370 -31.098 1.00 94.31 119 GLN A C 1
ATOM 920 O O . GLN A 1 119 ? -16.583 0.707 -31.636 1.00 94.31 119 GLN A O 1
ATOM 925 N N . PHE A 1 120 ? -15.205 -1.045 -31.341 1.00 93.19 120 PHE A N 1
ATOM 926 C CA . PHE A 1 120 ? -14.192 -0.600 -32.295 1.00 93.19 120 PHE A CA 1
ATOM 927 C C . PHE A 1 120 ? -14.752 -0.572 -33.719 1.00 93.19 120 PHE A C 1
ATOM 929 O O . PHE A 1 120 ? -14.680 0.459 -34.382 1.00 93.19 120 PHE A O 1
ATOM 936 N N . LYS A 1 121 ? -15.416 -1.645 -34.166 1.00 92.44 121 LYS A N 1
ATOM 937 C CA . LYS A 1 121 ? -16.109 -1.669 -35.464 1.00 92.44 121 LYS A CA 1
ATOM 938 C C . LYS A 1 121 ? -17.112 -0.516 -35.588 1.00 92.44 121 LYS A C 1
ATOM 940 O O . LYS A 1 121 ? -17.080 0.248 -36.551 1.00 92.44 121 LYS A O 1
ATOM 945 N N . ARG A 1 122 ? -17.932 -0.316 -34.554 1.00 93.81 122 ARG A N 1
ATOM 946 C CA . ARG A 1 122 ? -18.927 0.763 -34.501 1.00 93.81 122 ARG A CA 1
ATOM 947 C C . ARG A 1 122 ? -18.312 2.166 -34.523 1.00 93.81 122 ARG A C 1
ATOM 949 O O . ARG A 1 122 ? -18.919 3.074 -35.085 1.00 93.81 122 ARG A O 1
ATOM 956 N N . TYR A 1 123 ? -17.124 2.352 -33.949 1.00 94.06 123 TYR A N 1
ATOM 957 C CA . TYR A 1 123 ? -16.382 3.611 -34.036 1.00 94.06 123 TYR A CA 1
ATOM 958 C C . TYR A 1 123 ? -16.017 3.954 -35.486 1.00 94.06 123 TYR A C 1
ATOM 960 O O . TYR A 1 123 ? -16.243 5.087 -35.906 1.00 94.06 123 TYR A O 1
ATOM 968 N N . PHE A 1 124 ? -15.520 2.992 -36.268 1.00 93.56 124 PHE A N 1
ATOM 969 C CA . PHE A 1 124 ? -15.163 3.232 -37.672 1.00 93.56 124 PHE A CA 1
ATOM 970 C C . PHE A 1 124 ? -16.384 3.369 -38.586 1.00 93.56 124 PHE A C 1
ATOM 972 O O . PHE A 1 124 ? -16.379 4.197 -39.491 1.00 93.56 124 PHE A O 1
ATOM 979 N N . GLU A 1 125 ? -17.443 2.601 -38.339 1.00 95.06 125 GLU A N 1
ATOM 980 C CA . GLU A 1 125 ? -18.657 2.639 -39.162 1.00 95.06 125 GLU A CA 1
ATOM 981 C C . GLU A 1 125 ? -19.548 3.852 -38.870 1.00 95.06 125 GLU A C 1
ATOM 983 O O . GLU A 1 125 ? -20.297 4.295 -39.736 1.00 95.06 125 GLU A O 1
ATOM 988 N N . SER A 1 126 ? -19.551 4.361 -37.634 1.00 94.62 126 SER A N 1
ATOM 989 C CA . SER A 1 126 ? -20.550 5.343 -37.183 1.00 94.62 126 SER A CA 1
ATOM 990 C C . SER A 1 126 ? -19.998 6.493 -36.331 1.00 94.62 126 SER A C 1
ATOM 992 O O . SER A 1 126 ? -20.773 7.341 -35.883 1.00 94.62 126 SER A O 1
ATOM 994 N N . GLY A 1 127 ? -18.685 6.552 -36.109 1.00 90.19 127 GLY A N 1
ATOM 995 C CA . GLY A 1 127 ? -18.013 7.606 -35.350 1.00 90.19 127 GLY A CA 1
ATOM 996 C C . GLY A 1 127 ? -18.082 7.461 -33.816 1.00 90.19 127 GLY A C 1
ATOM 997 O O . GLY A 1 127 ? -18.849 6.659 -33.273 1.00 90.19 127 GLY A O 1
ATOM 998 N N . PRO A 1 128 ? -17.297 8.273 -33.077 1.00 91.06 128 PRO A N 1
ATOM 999 C CA . PRO A 1 128 ? -17.145 8.182 -31.618 1.00 91.06 128 PRO A CA 1
ATOM 1000 C C . PRO A 1 128 ? -18.424 8.413 -30.817 1.00 91.06 128 PRO A C 1
ATOM 1002 O O . PRO A 1 128 ? -18.609 7.789 -29.775 1.00 91.06 128 PRO A O 1
ATOM 1005 N N . SER A 1 129 ? -19.332 9.265 -31.298 1.00 92.56 129 SER A N 1
ATOM 1006 C CA . SER A 1 129 ? -20.587 9.579 -30.599 1.00 92.56 129 SER A CA 1
ATOM 1007 C C . SER A 1 129 ? -21.524 8.376 -30.469 1.00 92.56 129 SER A C 1
ATOM 1009 O O . SER A 1 129 ? -22.493 8.423 -29.712 1.00 92.56 129 SER A O 1
ATOM 1011 N N . ARG A 1 130 ? -21.258 7.293 -31.210 1.00 92.31 130 ARG A N 1
ATOM 1012 C CA . ARG A 1 130 ? -22.066 6.076 -31.197 1.00 92.31 130 ARG A CA 1
ATOM 1013 C C . ARG A 1 130 ? -21.505 4.984 -30.299 1.00 92.31 130 ARG A C 1
ATOM 1015 O O . ARG A 1 130 ? -22.202 3.981 -30.165 1.00 92.31 130 ARG A O 1
ATOM 1022 N N . ILE A 1 131 ? -20.336 5.148 -29.681 1.00 93.31 131 ILE A N 1
ATOM 1023 C CA . ILE A 1 131 ? -19.785 4.168 -28.733 1.00 93.31 131 ILE A CA 1
ATOM 1024 C C . ILE A 1 131 ? -20.716 4.026 -27.517 1.00 93.31 131 ILE A C 1
ATOM 1026 O O . ILE A 1 131 ? -21.259 5.004 -27.007 1.00 93.31 131 ILE A O 1
ATOM 1030 N N . SER A 1 132 ? -20.924 2.790 -27.062 1.00 92.19 132 SER A N 1
ATOM 1031 C CA . SER A 1 132 ? -21.721 2.496 -25.870 1.00 92.19 132 SER A CA 1
ATOM 1032 C C . SER A 1 132 ? -21.092 3.108 -24.610 1.00 92.19 132 SER A C 1
ATOM 1034 O O . SER A 1 132 ? -19.900 2.895 -24.375 1.00 92.19 132 SER A O 1
ATOM 1036 N N . PRO A 1 133 ? -21.874 3.759 -23.725 1.00 92.38 133 PRO A N 1
ATOM 1037 C CA . PRO A 1 133 ? -21.371 4.209 -22.424 1.00 92.38 133 PRO A CA 1
ATOM 1038 C C . PRO A 1 133 ? -20.940 3.042 -21.520 1.00 92.38 133 PRO A C 1
ATOM 1040 O O . PRO A 1 133 ? -20.201 3.245 -20.563 1.00 92.38 133 PRO A O 1
ATOM 1043 N N . PHE A 1 134 ? -21.368 1.812 -21.831 1.00 92.44 134 PHE A N 1
ATOM 1044 C CA . PHE A 1 134 ? -20.973 0.603 -21.110 1.00 92.44 134 PHE A CA 1
ATOM 1045 C C . PHE A 1 134 ? -19.662 -0.017 -21.608 1.00 92.44 134 PHE A C 1
ATOM 1047 O O . PHE A 1 134 ? -19.267 -1.040 -21.063 1.00 92.44 134 PHE A O 1
ATOM 1054 N N . LEU A 1 135 ? -18.970 0.581 -22.592 1.00 93.31 135 LEU A N 1
ATOM 1055 C CA . LEU A 1 135 ? -17.699 0.048 -23.100 1.00 93.31 135 LEU A CA 1
ATOM 1056 C C . LEU A 1 135 ? -16.711 -0.228 -21.962 1.00 93.31 135 LEU A C 1
ATOM 1058 O O . LEU A 1 135 ? -16.274 -1.360 -21.818 1.00 93.31 135 LEU A O 1
ATOM 1062 N N . ILE A 1 136 ? -16.378 0.787 -21.156 1.00 92.25 136 ILE A N 1
ATOM 1063 C CA . ILE A 1 136 ? -15.355 0.640 -20.113 1.00 92.25 136 ILE A CA 1
ATOM 1064 C C . ILE A 1 136 ? -15.791 -0.379 -19.053 1.00 92.25 136 ILE A C 1
ATOM 1066 O O . ILE A 1 136 ? -15.025 -1.312 -18.821 1.00 92.25 136 ILE A O 1
ATOM 1070 N N . PRO A 1 137 ? -17.010 -0.300 -18.478 1.00 91.88 137 PRO A N 1
ATOM 1071 C CA . PRO A 1 137 ? -17.460 -1.315 -17.536 1.00 91.88 137 PRO A CA 1
ATOM 1072 C C . PRO A 1 137 ? -17.454 -2.732 -18.116 1.00 91.88 137 PRO A C 1
ATOM 1074 O O . PRO A 1 137 ? -16.970 -3.639 -17.469 1.00 91.88 137 PRO A O 1
ATOM 1077 N N . MET A 1 138 ? -17.924 -2.951 -19.344 1.00 94.88 138 MET A N 1
ATOM 1078 C CA . MET A 1 138 ? -17.968 -4.298 -19.930 1.00 94.88 138 MET A CA 1
ATOM 1079 C C . MET A 1 138 ? -16.593 -4.819 -20.377 1.00 94.88 138 MET A C 1
ATOM 1081 O O . MET A 1 138 ? -16.438 -6.019 -20.573 1.00 94.88 138 MET A O 1
ATOM 1085 N N . PHE A 1 139 ? -15.609 -3.940 -20.573 1.00 93.19 139 PHE A N 1
ATOM 1086 C CA . PHE A 1 139 ? -14.291 -4.295 -21.096 1.00 93.19 139 PHE A CA 1
ATOM 1087 C C . PHE A 1 139 ? -13.282 -4.686 -20.009 1.00 93.19 139 PHE A C 1
ATOM 1089 O O . PHE A 1 139 ? -12.508 -5.621 -20.213 1.00 93.19 139 PHE A O 1
ATOM 1096 N N . ILE A 1 140 ? -13.250 -3.968 -18.882 1.00 94.62 140 ILE A N 1
ATOM 1097 C CA . ILE A 1 140 ? -12.178 -4.114 -17.886 1.00 94.62 140 ILE A CA 1
ATOM 1098 C C . ILE A 1 140 ? -12.187 -5.503 -17.223 1.00 94.62 140 ILE A C 1
ATOM 1100 O O . ILE A 1 140 ? -13.239 -5.922 -16.751 1.00 94.62 140 ILE A O 1
ATOM 1104 N N . PRO A 1 141 ? -11.037 -6.195 -17.085 1.00 94.69 141 PRO A N 1
ATOM 1105 C CA . PRO A 1 141 ? -10.971 -7.525 -16.464 1.00 94.69 141 PRO A CA 1
ATOM 1106 C C . PRO A 1 141 ? -11.676 -7.637 -15.099 1.00 94.69 141 PRO A C 1
ATOM 1108 O O . PRO A 1 141 ? -12.342 -8.636 -14.839 1.00 94.69 141 PRO A O 1
ATOM 1111 N N . ASP A 1 142 ? -11.617 -6.577 -14.286 1.00 95.94 142 ASP A N 1
ATOM 1112 C CA . ASP A 1 142 ? -12.227 -6.478 -12.950 1.00 95.94 142 ASP A CA 1
ATOM 1113 C C . ASP A 1 142 ? -13.755 -6.629 -12.909 1.00 95.94 142 ASP A C 1
ATOM 1115 O O . ASP A 1 142 ? -14.331 -6.993 -11.883 1.00 95.94 142 ASP A O 1
ATOM 1119 N N . MET A 1 143 ? -14.441 -6.402 -14.032 1.00 96.06 143 MET A N 1
ATOM 1120 C CA . MET A 1 143 ? -15.901 -6.345 -14.033 1.00 96.06 143 MET A CA 1
ATOM 1121 C C . MET A 1 143 ? -16.565 -7.665 -13.624 1.00 96.06 143 MET A C 1
ATOM 1123 O O . MET A 1 143 ? -17.632 -7.629 -13.019 1.00 96.06 143 MET A O 1
ATOM 1127 N N . ALA A 1 144 ? -15.957 -8.828 -13.887 1.00 96.69 144 ALA A N 1
ATOM 1128 C CA . ALA A 1 144 ? -16.519 -10.101 -13.428 1.00 96.69 144 ALA A CA 1
ATOM 1129 C C . ALA A 1 144 ? -16.614 -10.152 -11.890 1.00 96.69 144 ALA A C 1
ATOM 1131 O O . ALA A 1 144 ? -17.688 -10.439 -11.359 1.00 96.69 144 ALA A O 1
ATOM 1132 N N . ALA A 1 145 ? -15.537 -9.789 -11.181 1.00 98.06 145 ALA A N 1
ATOM 1133 C CA . ALA A 1 145 ? -15.511 -9.727 -9.718 1.00 98.06 145 ALA A CA 1
ATOM 1134 C C . ALA A 1 145 ? -16.543 -8.716 -9.185 1.00 98.06 145 ALA A C 1
ATOM 1136 O O . ALA A 1 145 ? -17.395 -9.058 -8.358 1.00 98.06 145 ALA A O 1
ATOM 1137 N N . GLY A 1 146 ? -16.558 -7.507 -9.759 1.00 97.81 146 GLY A N 1
ATOM 1138 C CA . GLY A 1 146 ? -17.522 -6.461 -9.412 1.00 97.81 146 GLY A CA 1
ATOM 1139 C C . GLY A 1 146 ? -18.983 -6.879 -9.599 1.00 97.81 146 GLY A C 1
ATOM 1140 O O . GLY A 1 146 ? -19.810 -6.638 -8.720 1.00 97.81 146 GLY A O 1
ATOM 1141 N N . LEU A 1 147 ? -19.325 -7.544 -10.703 1.00 97.81 147 LEU A N 1
ATOM 1142 C CA . LEU A 1 147 ? -20.696 -7.997 -10.961 1.00 97.81 147 LEU A CA 1
ATOM 1143 C C . LEU A 1 147 ? -21.124 -9.132 -10.027 1.00 97.81 147 LEU A C 1
ATOM 1145 O O . LEU A 1 147 ? -22.267 -9.120 -9.569 1.00 97.81 147 LEU A O 1
ATOM 1149 N N . ILE A 1 148 ? -20.228 -10.072 -9.708 1.00 98.44 148 ILE A N 1
ATOM 1150 C CA . ILE A 1 148 ? -20.483 -11.124 -8.710 1.00 98.44 148 ILE A CA 1
ATOM 1151 C C . ILE A 1 148 ? -20.768 -10.486 -7.345 1.00 98.44 148 ILE A C 1
ATOM 1153 O O . ILE A 1 148 ? -21.763 -10.836 -6.704 1.00 98.44 148 ILE A O 1
ATOM 1157 N N . SER A 1 149 ? -19.940 -9.521 -6.931 1.00 98.25 149 SER A N 1
ATOM 1158 C CA . SER A 1 149 ? -20.105 -8.768 -5.683 1.00 98.25 149 SER A CA 1
ATOM 1159 C C . SER A 1 149 ? -21.444 -8.025 -5.641 1.00 98.25 149 SER A C 1
ATOM 1161 O O . SER A 1 149 ? -22.234 -8.247 -4.721 1.00 98.25 149 SER A O 1
ATOM 1163 N N . ILE A 1 150 ? -21.754 -7.213 -6.658 1.00 97.12 150 ILE A N 1
ATOM 1164 C CA . ILE A 1 150 ? -22.994 -6.420 -6.727 1.00 97.12 150 ILE A CA 1
ATOM 1165 C C . ILE A 1 150 ? -24.225 -7.323 -6.670 1.00 97.12 150 ILE A C 1
ATOM 1167 O O . ILE A 1 150 ? -25.182 -7.037 -5.947 1.00 97.12 150 ILE A O 1
ATOM 1171 N N . ARG A 1 151 ? -24.213 -8.414 -7.437 1.00 95.25 151 ARG A N 1
ATOM 1172 C CA . ARG A 1 151 ? -25.375 -9.287 -7.592 1.00 95.25 151 ARG A CA 1
ATOM 1173 C C . ARG A 1 151 ? -25.675 -10.097 -6.333 1.00 95.25 151 ARG A C 1
ATOM 1175 O O . ARG A 1 151 ? -26.845 -10.301 -6.021 1.00 95.25 151 ARG A O 1
ATOM 1182 N N . ASN A 1 152 ? -24.639 -10.477 -5.588 1.00 96.12 152 ASN A N 1
ATOM 1183 C CA . ASN A 1 152 ? -24.757 -11.266 -4.361 1.00 96.12 152 ASN A CA 1
ATOM 1184 C C . ASN A 1 152 ? -24.621 -10.428 -3.074 1.00 96.12 152 ASN A C 1
ATOM 1186 O O . ASN A 1 152 ? -24.680 -10.983 -1.982 1.00 96.12 152 ASN A O 1
ATOM 1190 N N . LYS A 1 153 ? -24.477 -9.098 -3.189 1.00 96.88 153 LYS A N 1
ATOM 1191 C CA . LYS A 1 153 ? -24.289 -8.144 -2.076 1.00 96.88 153 LYS A CA 1
ATOM 1192 C C . LYS A 1 153 ? -23.076 -8.460 -1.187 1.00 96.88 153 LYS A C 1
ATOM 1194 O O . LYS A 1 153 ? -23.131 -8.298 0.028 1.00 96.88 153 LYS A O 1
ATOM 1199 N N . LEU A 1 154 ? -21.979 -8.889 -1.803 1.00 97.94 154 LEU A N 1
ATOM 1200 C CA . LEU A 1 154 ? -20.733 -9.231 -1.112 1.00 97.94 154 LEU A CA 1
ATOM 1201 C C . LEU A 1 154 ? -19.864 -7.971 -1.021 1.00 97.94 154 LEU A C 1
ATOM 1203 O O . LEU A 1 154 ? -19.525 -7.394 -2.052 1.00 97.94 154 LEU A O 1
ATOM 1207 N N . MET A 1 155 ? -19.546 -7.515 0.189 1.00 97.69 155 MET A N 1
ATOM 1208 C CA . MET A 1 155 ? -18.892 -6.224 0.464 1.00 97.69 155 MET A CA 1
ATOM 1209 C C . MET A 1 155 ? -17.471 -6.361 1.041 1.00 97.69 155 MET A C 1
ATOM 1211 O O . MET A 1 155 ? -16.868 -5.351 1.405 1.00 97.69 155 MET A O 1
ATOM 1215 N N . GLY A 1 156 ? -16.935 -7.580 1.144 1.00 97.06 156 GLY A N 1
ATOM 1216 C CA . GLY A 1 156 ? -15.538 -7.831 1.500 1.00 97.06 156 GLY A CA 1
ATOM 1217 C C . GLY A 1 156 ? -14.556 -7.481 0.368 1.00 97.06 156 GLY A C 1
ATOM 1218 O O . GLY A 1 156 ? -14.936 -6.828 -0.607 1.00 97.06 156 GLY A O 1
ATOM 1219 N N . PRO A 1 157 ? -13.280 -7.914 0.462 1.00 97.50 157 PRO A N 1
ATOM 1220 C CA . PRO A 1 157 ? -12.266 -7.642 -0.560 1.00 97.50 157 PRO A CA 1
ATOM 1221 C C . PRO A 1 157 ? -12.740 -8.046 -1.962 1.00 97.50 157 PRO A C 1
ATOM 1223 O O . PRO A 1 157 ? -13.134 -9.193 -2.157 1.00 97.50 157 PRO A O 1
ATOM 1226 N N . ASN A 1 158 ? -12.711 -7.112 -2.918 1.00 98.12 158 ASN A N 1
ATOM 1227 C CA . ASN A 1 158 ? -13.237 -7.309 -4.269 1.00 98.12 158 ASN A CA 1
ATOM 1228 C C . ASN A 1 158 ? -12.284 -6.758 -5.338 1.00 98.12 158 ASN A C 1
ATOM 1230 O O . ASN A 1 158 ? -12.101 -5.542 -5.391 1.00 98.12 158 ASN A O 1
ATOM 1234 N N . TYR A 1 159 ? -11.690 -7.632 -6.158 1.00 98.19 159 TYR A N 1
ATOM 1235 C CA . TYR A 1 159 ? -10.849 -7.254 -7.305 1.00 98.19 159 TYR A CA 1
ATOM 1236 C C . TYR A 1 159 ? -10.553 -8.443 -8.244 1.00 98.19 159 TYR A C 1
ATOM 1238 O O . TYR A 1 159 ? -10.713 -9.604 -7.870 1.00 98.19 159 TYR A O 1
ATOM 1246 N N . ALA A 1 160 ? -10.065 -8.181 -9.457 1.00 96.81 160 ALA A N 1
ATOM 1247 C CA . ALA A 1 160 ? -9.526 -9.196 -10.364 1.00 96.81 160 ALA A CA 1
ATOM 1248 C C . ALA A 1 160 ? -7.996 -9.241 -10.378 1.00 96.81 160 ALA A C 1
ATOM 1250 O O . ALA A 1 160 ? -7.314 -8.218 -10.443 1.00 96.81 160 ALA A O 1
ATOM 1251 N N . THR A 1 161 ? -7.452 -10.455 -10.424 1.00 96.31 161 THR A N 1
ATOM 1252 C CA . THR A 1 161 ? -6.048 -10.707 -10.759 1.00 96.31 161 THR A CA 1
ATOM 1253 C C . THR A 1 161 ? -5.876 -10.790 -12.277 1.00 96.31 161 THR A C 1
ATOM 1255 O O . THR A 1 161 ? -6.709 -11.366 -12.984 1.00 96.31 161 THR A O 1
ATOM 1258 N N . VAL A 1 162 ? -4.772 -10.236 -12.786 1.00 96.50 162 VAL A N 1
ATOM 1259 C CA . VAL A 1 162 ? -4.405 -10.318 -14.207 1.00 96.50 162 VAL A CA 1
ATOM 1260 C C . VAL A 1 162 ? -2.948 -10.753 -14.326 1.00 96.50 162 VAL A C 1
ATOM 1262 O O . VAL A 1 162 ? -2.022 -9.969 -14.133 1.00 96.50 162 VAL A O 1
ATOM 1265 N N . SER A 1 163 ? -2.750 -12.025 -14.653 1.00 94.62 163 SER A N 1
ATOM 1266 C CA . SER A 1 163 ? -1.444 -12.664 -14.869 1.00 94.62 163 SER A CA 1
ATOM 1267 C C . SER A 1 163 ? -1.512 -13.613 -16.071 1.00 94.62 163 SER A C 1
ATOM 1269 O O . SER A 1 163 ? -1.085 -14.774 -16.032 1.00 94.62 163 SER A O 1
ATOM 1271 N N . ALA A 1 164 ? -2.108 -13.104 -17.157 1.00 92.88 164 ALA A N 1
ATOM 1272 C CA . ALA A 1 164 ? -2.385 -13.832 -18.393 1.00 92.88 164 ALA A CA 1
ATOM 1273 C C . ALA A 1 164 ? -3.135 -15.153 -18.115 1.00 92.88 164 ALA A C 1
ATOM 1275 O O . ALA A 1 164 ? -4.144 -15.166 -17.406 1.00 92.88 164 ALA A O 1
ATOM 1276 N N . CYS A 1 165 ? -2.642 -16.276 -18.635 1.00 94.50 165 CYS A N 1
ATOM 1277 C CA . CYS A 1 165 ? -3.268 -17.592 -18.503 1.00 94.50 165 CYS A CA 1
ATOM 1278 C C . CYS A 1 165 ? -3.319 -18.124 -17.059 1.00 94.50 165 CYS A C 1
ATOM 1280 O O . CYS A 1 165 ? -4.055 -19.066 -16.778 1.00 94.50 165 CYS A O 1
ATOM 1282 N N . SER A 1 166 ? -2.559 -17.526 -16.134 1.00 96.06 166 SER A N 1
ATOM 1283 C CA . SER A 1 166 ? -2.514 -17.927 -14.720 1.00 96.06 166 SER A CA 1
ATOM 1284 C C . SER A 1 166 ? -3.424 -17.096 -13.804 1.00 96.06 166 SER A C 1
ATOM 1286 O O . SER A 1 166 ? -3.385 -17.273 -12.585 1.00 96.06 166 SER A O 1
ATOM 1288 N N . SER A 1 167 ? -4.249 -16.206 -14.373 1.00 98.00 167 SER A N 1
ATOM 1289 C CA . SER A 1 167 ? -5.057 -15.230 -13.621 1.00 98.00 167 SER A CA 1
ATOM 1290 C C . SER A 1 167 ? -5.944 -15.882 -12.558 1.00 98.00 167 SER A C 1
ATOM 1292 O O . SER A 1 167 ? -5.868 -15.504 -11.391 1.00 98.00 167 SER A O 1
ATOM 1294 N N . SER A 1 168 ? -6.716 -16.915 -12.907 1.00 98.25 168 SER A N 1
ATOM 1295 C CA . SER A 1 168 ? -7.566 -17.621 -11.933 1.00 98.25 168 SER A CA 1
ATOM 1296 C C . SER A 1 168 ? -6.796 -18.385 -10.851 1.00 98.25 168 SER A C 1
ATOM 1298 O O . SER A 1 168 ? -7.264 -18.436 -9.719 1.00 98.25 168 SER A O 1
ATOM 1300 N N . LEU A 1 169 ? -5.605 -18.932 -11.133 1.00 97.94 169 LEU A N 1
ATOM 1301 C CA . LEU A 1 169 ? -4.768 -19.543 -10.085 1.00 97.94 169 LEU A CA 1
ATOM 1302 C C . LEU A 1 169 ? -4.262 -18.489 -9.095 1.00 97.94 169 LEU A C 1
ATOM 1304 O O . LEU A 1 169 ? -4.268 -18.731 -7.891 1.00 97.94 169 LEU A O 1
ATOM 1308 N N . HIS A 1 170 ? -3.887 -17.304 -9.587 1.00 98.38 170 HIS A N 1
ATOM 1309 C CA . HIS A 1 170 ? -3.532 -16.179 -8.719 1.00 98.38 170 HIS A CA 1
ATOM 1310 C C . HIS A 1 170 ? -4.734 -15.693 -7.905 1.00 98.38 170 HIS A C 1
ATOM 1312 O O . HIS A 1 170 ? -4.576 -15.384 -6.733 1.00 98.38 170 HIS A O 1
ATOM 1318 N N . ALA A 1 171 ? -5.941 -15.696 -8.476 1.00 98.62 171 ALA A N 1
ATOM 1319 C CA . ALA A 1 171 ? -7.153 -15.352 -7.735 1.00 98.62 171 ALA A CA 1
ATOM 1320 C C . ALA A 1 171 ? -7.411 -16.316 -6.561 1.00 98.62 171 ALA A C 1
ATOM 1322 O O . ALA A 1 171 ? -7.765 -15.887 -5.464 1.00 98.62 171 ALA A O 1
ATOM 1323 N N . ILE A 1 172 ? -7.191 -17.618 -6.777 1.00 98.62 172 ILE A N 1
ATOM 1324 C CA . ILE A 1 172 ? -7.292 -18.654 -5.736 1.00 98.62 172 ILE A CA 1
ATOM 1325 C C . ILE A 1 172 ? -6.194 -18.469 -4.674 1.00 98.62 172 ILE A C 1
ATOM 1327 O O . ILE A 1 172 ? -6.473 -18.554 -3.477 1.00 98.62 172 ILE A O 1
ATOM 1331 N N . MET A 1 173 ? -4.958 -18.179 -5.095 1.00 98.06 173 MET A N 1
ATOM 1332 C CA . MET A 1 173 ? -3.832 -17.880 -4.200 1.00 98.06 173 MET A CA 1
ATOM 1333 C C . MET A 1 173 ? -4.098 -16.647 -3.327 1.00 98.06 173 MET A C 1
ATOM 1335 O O . MET A 1 173 ? -3.920 -16.710 -2.111 1.00 98.06 173 MET A O 1
ATOM 1339 N N . ASP A 1 174 ? -4.571 -15.553 -3.913 1.00 98.19 174 ASP A N 1
ATOM 1340 C CA . ASP A 1 174 ? -4.894 -14.326 -3.189 1.00 98.19 174 ASP A CA 1
ATOM 1341 C C . ASP A 1 174 ? -6.046 -14.545 -2.200 1.00 98.19 174 ASP A C 1
ATOM 1343 O O . ASP A 1 174 ? -5.968 -14.113 -1.048 1.00 98.19 174 ASP A O 1
ATOM 1347 N N . ALA A 1 175 ? -7.090 -15.279 -2.596 1.00 98.31 175 ALA A N 1
ATOM 1348 C CA . ALA A 1 175 ? -8.190 -15.630 -1.702 1.00 98.31 175 ALA A CA 1
ATOM 1349 C C . ALA A 1 175 ? -7.717 -16.479 -0.508 1.00 98.31 175 ALA A C 1
ATOM 1351 O O . ALA A 1 175 ? -8.120 -16.227 0.633 1.00 98.31 175 ALA A O 1
ATOM 1352 N N . TRP A 1 176 ? -6.803 -17.427 -0.740 1.00 96.94 176 TRP A N 1
ATOM 1353 C CA . TRP A 1 176 ? -6.140 -18.182 0.325 1.00 96.94 176 TRP A CA 1
ATOM 1354 C C . TRP A 1 176 ? -5.356 -17.267 1.276 1.00 96.94 176 TRP A C 1
ATOM 1356 O O . TRP A 1 176 ? -5.451 -17.427 2.497 1.00 96.94 176 TRP A O 1
ATOM 1366 N N . MET A 1 177 ? -4.631 -16.273 0.751 1.00 95.00 177 MET A N 1
ATOM 1367 C CA . MET A 1 177 ? -3.890 -15.297 1.561 1.00 95.00 177 MET A CA 1
ATOM 1368 C C . MET A 1 177 ? -4.824 -14.415 2.401 1.00 95.00 177 MET A C 1
ATOM 1370 O O . MET A 1 177 ? -4.594 -14.248 3.599 1.00 95.00 177 MET A O 1
ATOM 1374 N N . VAL A 1 178 ? -5.904 -13.898 1.809 1.00 96.56 178 VAL A N 1
ATOM 1375 C CA . VAL A 1 178 ? -6.911 -13.060 2.487 1.00 96.56 178 VAL A CA 1
ATOM 1376 C C . VAL A 1 178 ? -7.544 -13.798 3.672 1.00 96.56 178 VAL A C 1
ATOM 1378 O O . VAL A 1 178 ? -7.618 -13.246 4.775 1.00 96.56 178 VAL A O 1
ATOM 1381 N N . LEU A 1 179 ? -7.940 -15.061 3.481 1.00 95.88 179 LEU A N 1
ATOM 1382 C CA . LEU A 1 179 ? -8.495 -15.900 4.551 1.00 95.88 179 LEU A CA 1
ATOM 1383 C C . LEU A 1 179 ? -7.448 -16.235 5.621 1.00 95.88 179 LEU A C 1
ATOM 1385 O O . LEU A 1 179 ? -7.730 -16.159 6.822 1.00 95.88 179 LEU A O 1
ATOM 1389 N N . SER A 1 180 ? -6.219 -16.551 5.202 1.00 90.12 180 SER A N 1
ATOM 1390 C CA . SER A 1 180 ? -5.107 -16.858 6.111 1.00 90.12 180 SER A CA 1
ATOM 1391 C C . SER A 1 180 ? -4.766 -15.678 7.027 1.00 90.12 180 SER A C 1
ATOM 1393 O O . SER A 1 180 ? -4.467 -15.879 8.204 1.00 90.12 180 SER A O 1
ATOM 1395 N N . LEU A 1 181 ? -4.883 -14.448 6.519 1.00 89.62 181 LEU A N 1
ATOM 1396 C CA . LEU A 1 181 ? -4.692 -13.205 7.275 1.00 89.62 181 LEU A CA 1
ATOM 1397 C C . LEU A 1 181 ? -5.915 -12.799 8.120 1.00 89.62 181 LEU A C 1
ATOM 1399 O O . LEU A 1 181 ? -5.818 -11.881 8.929 1.00 89.62 181 LEU A O 1
ATOM 1403 N N . GLY A 1 182 ? -7.061 -13.474 7.971 1.00 90.62 182 GLY A N 1
ATOM 1404 C CA . GLY A 1 182 ? -8.302 -13.158 8.690 1.00 90.62 182 GLY A CA 1
ATOM 1405 C C . GLY A 1 182 ? -9.038 -11.912 8.186 1.00 90.62 182 GLY A C 1
ATOM 1406 O O . GLY A 1 182 ? -9.907 -11.389 8.891 1.00 90.62 182 GLY A O 1
ATOM 1407 N N . LEU A 1 183 ? -8.716 -11.443 6.979 1.00 91.75 183 LEU A N 1
ATOM 1408 C CA . LEU A 1 183 ? -9.317 -10.251 6.372 1.00 91.75 183 LEU A CA 1
ATOM 1409 C C . LEU A 1 183 ? -10.740 -10.505 5.840 1.00 91.75 183 LEU A C 1
ATOM 1411 O O . LEU A 1 183 ? -11.517 -9.565 5.723 1.00 91.75 183 LEU A O 1
ATOM 1415 N N . ALA A 1 184 ? -11.095 -11.766 5.595 1.00 96.69 184 ALA A N 1
ATOM 1416 C CA . ALA A 1 184 ? -12.449 -12.233 5.304 1.00 96.69 184 ALA A CA 1
ATOM 1417 C C . ALA A 1 184 ? -12.683 -13.599 5.974 1.00 96.69 184 ALA A C 1
ATOM 1419 O O . ALA A 1 184 ? -11.722 -14.252 6.395 1.00 96.69 184 ALA A O 1
ATOM 1420 N N . ASP A 1 185 ? -13.942 -14.023 6.059 1.00 97.06 185 ASP A N 1
ATOM 1421 C CA . ASP A 1 185 ? -14.340 -15.357 6.536 1.00 97.06 185 ASP A CA 1
ATOM 1422 C C . ASP A 1 185 ? -14.666 -16.304 5.372 1.00 97.06 185 ASP A C 1
ATOM 1424 O O . ASP A 1 185 ? -14.420 -17.508 5.467 1.00 97.06 185 ASP A O 1
ATOM 1428 N N . TYR A 1 186 ? -15.135 -15.741 4.253 1.00 98.50 186 TYR A N 1
ATOM 1429 C CA . TYR A 1 186 ? -15.467 -16.459 3.025 1.00 98.50 186 TYR A CA 1
ATOM 1430 C C . TYR A 1 186 ? -14.928 -15.713 1.807 1.00 98.50 186 TYR A C 1
ATOM 1432 O O . TYR A 1 186 ? -14.985 -14.484 1.749 1.00 98.50 186 TYR A O 1
ATOM 1440 N N . MET A 1 187 ? -14.452 -16.446 0.805 1.00 98.75 187 MET A N 1
ATOM 1441 C CA . MET A 1 187 ? -14.025 -15.865 -0.468 1.00 98.75 187 MET A CA 1
ATOM 1442 C C . MET A 1 187 ? -14.634 -16.629 -1.635 1.00 98.75 187 MET A C 1
ATOM 1444 O O . MET A 1 187 ? -14.477 -17.845 -1.732 1.00 98.75 187 MET A O 1
ATOM 1448 N N . VAL A 1 188 ? -15.285 -15.906 -2.544 1.00 98.81 188 VAL A N 1
ATOM 1449 C CA . VAL A 1 188 ? -15.612 -16.415 -3.879 1.00 98.81 188 VAL A CA 1
ATOM 1450 C C . VAL A 1 188 ? -14.419 -16.129 -4.776 1.00 98.81 188 VAL A C 1
ATOM 1452 O O . VAL A 1 188 ? -14.029 -14.972 -4.930 1.00 98.81 188 VAL A O 1
ATOM 1455 N N . CYS A 1 189 ? -13.822 -17.153 -5.373 1.00 98.75 189 CYS A N 1
ATOM 1456 C CA . CYS A 1 189 ? -12.683 -16.956 -6.260 1.00 98.75 189 CYS A CA 1
ATOM 1457 C C . CYS A 1 189 ? -12.729 -17.823 -7.508 1.00 98.75 189 CYS A C 1
ATOM 1459 O O . CYS A 1 189 ? -13.359 -18.874 -7.516 1.00 98.75 189 CYS A O 1
ATOM 1461 N N . GLY A 1 190 ? -12.044 -17.407 -8.567 1.00 98.50 190 GLY A N 1
ATOM 1462 C CA . GLY A 1 190 ? -12.037 -18.160 -9.815 1.00 98.50 190 GLY A CA 1
ATOM 1463 C C . GLY A 1 190 ? -11.568 -17.337 -11.001 1.00 98.50 190 GLY A C 1
ATOM 1464 O O . GLY A 1 190 ? -10.749 -16.431 -10.848 1.00 98.50 190 GLY A O 1
ATOM 1465 N N . GLY A 1 191 ? -12.082 -17.647 -12.187 1.00 98.31 191 GLY A N 1
ATOM 1466 C CA . GLY A 1 191 ? -11.883 -16.803 -13.358 1.00 98.31 191 GLY A CA 1
ATOM 1467 C C . GLY A 1 191 ? -12.718 -17.198 -14.566 1.00 98.31 191 GLY A C 1
ATOM 1468 O O . GLY A 1 191 ? -13.287 -18.288 -14.620 1.00 98.31 191 GLY A O 1
ATOM 1469 N N . SER A 1 192 ? -12.787 -16.293 -15.539 1.00 98.38 192 SER A N 1
ATOM 1470 C CA . SER A 1 192 ? -13.573 -16.451 -16.769 1.00 98.38 192 SER A CA 1
ATOM 1471 C C . SER A 1 192 ? -12.953 -15.696 -17.941 1.00 98.38 192 SER A C 1
ATOM 1473 O O . SER A 1 192 ? -12.451 -14.593 -17.745 1.00 98.38 192 SER A O 1
ATOM 1475 N N . ASP A 1 193 ? -13.054 -16.245 -19.150 1.00 97.62 193 ASP A N 1
ATOM 1476 C CA . ASP A 1 193 ? -12.633 -15.604 -20.401 1.00 97.62 193 ASP A CA 1
ATOM 1477 C C . ASP A 1 193 ? -13.551 -16.046 -21.556 1.00 97.62 193 ASP A C 1
ATOM 1479 O O . ASP A 1 193 ? -14.017 -17.186 -21.608 1.00 97.62 193 ASP A O 1
ATOM 1483 N N . ALA A 1 194 ? -13.807 -15.133 -22.497 1.00 96.50 194 ALA A N 1
ATOM 1484 C CA . ALA A 1 194 ? -14.633 -15.365 -23.687 1.00 96.50 194 ALA A CA 1
ATOM 1485 C C . ALA A 1 194 ? -13.969 -14.770 -24.933 1.00 96.50 194 ALA A C 1
ATOM 1487 O O . ALA A 1 194 ? -14.438 -13.801 -25.530 1.00 96.50 194 ALA A O 1
ATOM 1488 N N . THR A 1 195 ? -12.807 -15.310 -25.286 1.00 91.06 195 THR A N 1
ATOM 1489 C CA . THR A 1 195 ? -11.892 -14.679 -26.245 1.00 91.06 195 THR A CA 1
ATOM 1490 C C . THR A 1 195 ? -12.013 -15.211 -27.665 1.00 91.06 195 THR A C 1
ATOM 1492 O O . THR A 1 195 ? -11.286 -14.737 -28.532 1.00 91.06 195 THR A O 1
ATOM 1495 N N . VAL A 1 196 ? -12.966 -16.104 -27.955 1.00 96.19 196 VAL A N 1
ATOM 1496 C CA . VAL A 1 196 ? -13.261 -16.574 -29.321 1.00 96.19 196 VAL A CA 1
ATOM 1497 C C . VAL A 1 196 ? -13.923 -15.447 -30.126 1.00 96.19 196 VAL A C 1
ATOM 1499 O O . VAL A 1 196 ? -15.137 -15.397 -30.317 1.00 96.19 196 VAL A O 1
ATOM 1502 N N . THR A 1 197 ? -13.093 -14.512 -30.578 1.00 95.38 197 THR A N 1
ATOM 1503 C CA . THR A 1 197 ? -13.451 -13.287 -31.301 1.00 95.38 197 THR A CA 1
ATOM 1504 C C . THR A 1 197 ? -12.510 -13.112 -32.497 1.00 95.38 197 THR A C 1
ATOM 1506 O O . THR A 1 197 ? -11.373 -13.594 -32.430 1.00 95.38 197 THR A O 1
ATOM 1509 N N . PRO A 1 198 ? -12.905 -12.389 -33.564 1.00 94.00 198 PRO A N 1
ATOM 1510 C CA . PRO A 1 198 ? -12.056 -12.242 -34.749 1.00 94.00 198 PRO A CA 1
ATOM 1511 C C . PRO A 1 198 ? -10.665 -11.685 -34.420 1.00 94.00 198 PRO A C 1
ATOM 1513 O O . PRO A 1 198 ? -9.652 -12.215 -34.866 1.00 94.00 198 PRO A O 1
ATOM 1516 N N . MET A 1 199 ? -10.612 -10.642 -33.581 1.00 92.31 199 MET A N 1
ATOM 1517 C CA . MET A 1 199 ? -9.366 -9.952 -33.236 1.00 92.31 199 MET A CA 1
ATOM 1518 C C . MET A 1 199 ? -8.419 -10.831 -32.413 1.00 92.31 199 MET A C 1
ATOM 1520 O O . MET A 1 199 ? -7.215 -10.839 -32.656 1.00 92.31 199 MET A O 1
ATOM 1524 N N . ALA A 1 200 ? -8.949 -11.576 -31.443 1.00 94.44 200 ALA A N 1
ATOM 1525 C CA . ALA A 1 200 ? -8.122 -12.430 -30.601 1.00 94.44 200 ALA A CA 1
ATOM 1526 C C . ALA A 1 200 ? -7.559 -13.617 -31.393 1.00 94.44 200 ALA A C 1
ATOM 1528 O O . ALA A 1 200 ? -6.353 -13.850 -31.338 1.00 94.44 200 ALA A O 1
ATOM 1529 N N . ILE A 1 201 ? -8.391 -14.315 -32.177 1.00 96.56 201 ILE A N 1
ATOM 1530 C CA . ILE A 1 201 ? -7.930 -15.438 -33.009 1.00 96.56 201 ILE A CA 1
ATOM 1531 C C . ILE A 1 201 ? -6.859 -14.957 -33.997 1.00 96.56 201 ILE A C 1
ATOM 1533 O O . ILE A 1 201 ? -5.775 -15.536 -34.050 1.00 96.56 201 ILE A O 1
ATOM 1537 N N . ALA A 1 202 ? -7.097 -13.839 -34.694 1.00 95.38 202 ALA A N 1
ATOM 1538 C CA . ALA A 1 202 ? -6.105 -13.248 -35.591 1.00 95.38 202 ALA A CA 1
ATOM 1539 C C . ALA A 1 202 ? -4.796 -12.896 -34.863 1.00 95.38 202 ALA A C 1
ATOM 1541 O O . ALA A 1 202 ? -3.711 -13.196 -35.362 1.00 95.38 202 ALA A O 1
ATOM 1542 N N . GLY A 1 203 ? -4.873 -12.287 -33.676 1.00 94.19 203 GLY A N 1
ATOM 1543 C CA . GLY A 1 203 ? -3.696 -11.931 -32.881 1.00 94.19 203 GLY A CA 1
ATOM 1544 C C . GLY A 1 203 ? -2.843 -13.146 -32.511 1.00 94.19 203 GLY A C 1
ATOM 1545 O O . GLY A 1 203 ? -1.627 -13.132 -32.706 1.00 94.19 203 GLY A O 1
ATOM 1546 N N . PHE A 1 204 ? -3.471 -14.225 -32.042 1.00 94.62 204 PHE A N 1
ATOM 1547 C CA . PHE A 1 204 ? -2.756 -15.448 -31.672 1.00 94.62 204 PHE A CA 1
ATOM 1548 C C . PHE A 1 204 ? -2.292 -16.285 -32.878 1.00 94.62 204 PHE A C 1
ATOM 1550 O O . PHE A 1 204 ? -1.254 -16.945 -32.774 1.00 94.62 204 PHE A O 1
ATOM 1557 N N . ASN A 1 205 ? -2.976 -16.217 -34.028 1.00 95.31 205 ASN A N 1
ATOM 1558 C CA . ASN A 1 205 ? -2.455 -16.755 -35.292 1.00 95.31 205 ASN A CA 1
ATOM 1559 C C . ASN A 1 205 ? -1.171 -16.033 -35.710 1.00 95.31 205 ASN A C 1
ATOM 1561 O O . ASN A 1 205 ? -0.155 -16.679 -35.949 1.00 95.31 205 ASN A O 1
ATOM 1565 N N . ASN A 1 206 ? -1.167 -14.698 -35.684 1.00 94.31 206 ASN A N 1
ATOM 1566 C CA . ASN A 1 206 ? 0.026 -13.910 -36.008 1.00 94.31 206 ASN A CA 1
ATOM 1567 C C . ASN A 1 206 ? 1.180 -14.146 -35.018 1.00 94.31 206 ASN A C 1
ATOM 1569 O O . ASN A 1 206 ? 2.348 -14.103 -35.406 1.00 94.31 206 ASN A O 1
ATOM 1573 N N . ALA A 1 207 ? 0.868 -14.452 -33.755 1.00 91.50 207 ALA A N 1
ATOM 1574 C CA . ALA A 1 207 ? 1.851 -14.879 -32.758 1.00 91.50 207 ALA A CA 1
ATOM 1575 C C . ALA A 1 207 ? 2.329 -16.335 -32.939 1.00 91.50 207 ALA A C 1
ATOM 1577 O O . ALA A 1 207 ? 3.210 -16.775 -32.201 1.00 91.50 207 ALA A O 1
ATOM 1578 N N . LYS A 1 208 ? 1.762 -17.081 -33.899 1.00 92.31 208 LYS A N 1
ATOM 1579 C CA . LYS A 1 208 ? 2.041 -18.499 -34.190 1.00 92.31 208 LYS A CA 1
ATOM 1580 C C . LYS A 1 208 ? 1.864 -19.416 -32.980 1.00 92.31 208 LYS A C 1
ATOM 1582 O O . LYS A 1 208 ? 2.619 -20.366 -32.792 1.00 92.31 208 LYS A O 1
ATOM 1587 N N . ALA A 1 209 ? 0.883 -19.104 -32.137 1.00 92.06 209 ALA A N 1
ATOM 1588 C CA . ALA A 1 209 ? 0.643 -19.837 -30.898 1.00 92.06 209 ALA A CA 1
ATOM 1589 C C . ALA A 1 209 ? -0.479 -20.885 -31.022 1.00 92.06 209 ALA A C 1
ATOM 1591 O O . ALA A 1 209 ? -0.560 -21.798 -30.199 1.00 92.06 209 ALA A O 1
ATOM 1592 N N . MET A 1 210 ? -1.342 -20.756 -32.036 1.00 96.81 210 MET A N 1
ATOM 1593 C CA . MET A 1 210 ? -2.527 -21.597 -32.224 1.00 96.81 210 MET A CA 1
ATOM 1594 C C . MET A 1 210 ? -2.322 -22.711 -33.247 1.00 96.81 210 MET A C 1
ATOM 1596 O O . MET A 1 210 ? -1.603 -22.537 -34.227 1.00 96.81 210 MET A O 1
ATOM 1600 N N . SER A 1 211 ? -3.032 -23.823 -33.045 1.00 97.62 211 SER A N 1
ATOM 1601 C CA . SER A 1 211 ? -3.116 -24.914 -34.020 1.00 97.62 211 SER A CA 1
ATOM 1602 C C . SER A 1 211 ? -3.831 -24.476 -35.301 1.00 97.62 211 SER A C 1
ATOM 1604 O O . SER A 1 211 ? -4.853 -23.787 -35.244 1.00 97.62 211 SER A O 1
ATOM 1606 N N . THR A 1 212 ? -3.347 -24.928 -36.459 1.00 96.94 212 THR A N 1
ATOM 1607 C CA . THR A 1 212 ? -3.923 -24.607 -37.786 1.00 96.94 212 THR A CA 1
ATOM 1608 C C . THR A 1 212 ? -4.569 -25.822 -38.463 1.00 96.94 212 THR A C 1
ATOM 1610 O O . THR A 1 212 ? -4.868 -25.811 -39.659 1.00 96.94 212 THR A O 1
ATOM 1613 N N . ARG A 1 213 ? -4.840 -26.888 -37.697 1.00 96.00 213 ARG A N 1
ATOM 1614 C CA . ARG A 1 213 ? -5.357 -28.186 -38.174 1.00 96.00 213 ARG A CA 1
ATOM 1615 C C . ARG A 1 213 ? -6.850 -28.168 -38.534 1.00 96.00 213 ARG A C 1
ATOM 1617 O O . ARG A 1 213 ? -7.614 -28.991 -38.038 1.00 96.00 213 ARG A O 1
ATOM 1624 N N . ASN A 1 214 ? -7.266 -27.269 -39.424 1.00 97.19 214 ASN A N 1
ATOM 1625 C CA . ASN A 1 214 ? -8.674 -27.078 -39.793 1.00 97.19 214 ASN A CA 1
ATOM 1626 C C . ASN A 1 214 ? -9.354 -28.359 -40.307 1.00 97.19 214 ASN A C 1
ATOM 1628 O O . ASN A 1 214 ? -10.486 -28.624 -39.934 1.00 97.19 214 ASN A O 1
ATOM 1632 N N . GLU A 1 215 ? -8.657 -29.192 -41.086 1.00 96.06 215 GLU A N 1
ATOM 1633 C CA . GLU A 1 215 ? -9.216 -30.452 -41.615 1.00 96.06 215 GLU A CA 1
ATOM 1634 C C . GLU A 1 215 ? -9.405 -31.542 -40.543 1.00 96.06 215 GLU A C 1
ATOM 1636 O O . GLU A 1 215 ? -10.111 -32.518 -40.764 1.00 96.06 215 GLU A O 1
ATOM 1641 N N . ASN A 1 216 ? -8.758 -31.404 -39.378 1.00 96.06 216 ASN A N 1
ATOM 1642 C CA . ASN A 1 216 ? -8.779 -32.387 -38.287 1.00 96.06 216 ASN A CA 1
ATOM 1643 C C . ASN A 1 216 ? -9.040 -31.707 -36.930 1.00 96.06 216 ASN A C 1
ATOM 1645 O O . ASN A 1 216 ? -8.429 -32.072 -35.919 1.00 96.06 216 ASN A O 1
ATOM 1649 N N . PHE A 1 217 ? -9.918 -30.699 -36.914 1.00 96.44 217 PHE A N 1
ATOM 1650 C CA . PHE A 1 217 ? -10.124 -29.813 -35.765 1.00 96.44 217 PHE A CA 1
ATOM 1651 C C . PHE A 1 217 ? -10.545 -30.548 -34.481 1.00 96.44 217 PHE A C 1
ATOM 1653 O O . PHE A 1 217 ? -10.134 -30.153 -33.392 1.00 96.44 217 PHE A O 1
ATOM 1660 N N . GLU A 1 218 ? -11.305 -31.644 -34.591 1.00 96.50 218 GLU A N 1
ATOM 1661 C CA . GLU A 1 218 ? -11.797 -32.436 -33.447 1.00 96.50 218 GLU A CA 1
ATOM 1662 C C . GLU A 1 218 ? -10.661 -33.029 -32.602 1.00 96.50 218 GLU A C 1
ATOM 1664 O O . GLU A 1 218 ? -10.810 -33.233 -31.400 1.00 96.50 218 GLU A O 1
ATOM 1669 N N . THR A 1 219 ? -9.503 -33.262 -33.225 1.00 96.62 219 THR A N 1
ATOM 1670 C CA . THR A 1 219 ? -8.319 -33.846 -32.579 1.00 96.62 219 THR A CA 1
ATOM 1671 C C . THR A 1 219 ? -7.159 -32.855 -32.483 1.00 96.62 219 THR A C 1
ATOM 1673 O O . THR A 1 219 ? -6.013 -33.255 -32.269 1.00 96.62 219 THR A O 1
ATOM 1676 N N . ALA A 1 220 ? -7.408 -31.562 -32.714 1.00 97.12 220 ALA A N 1
ATOM 1677 C CA . ALA A 1 220 ? -6.357 -30.551 -32.792 1.00 97.12 220 ALA A CA 1
ATOM 1678 C C . ALA A 1 220 ? -5.754 -30.202 -31.424 1.00 97.12 220 ALA A C 1
ATOM 1680 O O . ALA A 1 220 ? -4.560 -29.932 -31.348 1.00 97.12 220 ALA A O 1
ATOM 1681 N N . SER A 1 221 ? -6.538 -30.254 -30.340 1.00 97.44 221 SER A N 1
ATOM 1682 C CA . SER A 1 221 ? -5.977 -30.154 -28.990 1.00 97.44 221 SER A CA 1
ATOM 1683 C C . SER A 1 221 ? -5.448 -31.520 -28.570 1.00 97.44 221 SER A C 1
ATOM 1685 O O . SER A 1 221 ? -6.221 -32.439 -28.305 1.00 97.44 221 SER A O 1
ATOM 1687 N N . ARG A 1 222 ? -4.122 -31.647 -28.572 1.00 97.12 222 ARG A N 1
ATOM 1688 C CA . ARG A 1 222 ? -3.375 -32.893 -28.376 1.00 97.12 222 ARG A CA 1
ATOM 1689 C C . ARG A 1 222 ? -2.104 -32.662 -27.544 1.00 97.12 222 ARG A C 1
ATOM 1691 O O . ARG A 1 222 ? -0.992 -32.749 -28.068 1.00 97.12 222 ARG A O 1
ATOM 1698 N N . PRO A 1 223 ? -2.230 -32.310 -26.253 1.00 97.50 223 PRO A N 1
ATOM 1699 C CA . PRO A 1 223 ? -1.072 -32.150 -25.384 1.00 97.50 223 PRO A CA 1
ATOM 1700 C C . PRO A 1 223 ? -0.196 -33.402 -25.431 1.00 97.50 223 PRO A C 1
ATOM 1702 O O . PRO A 1 223 ? -0.718 -34.517 -25.440 1.00 97.50 223 PRO A O 1
ATOM 1705 N N . TYR A 1 224 ? 1.122 -33.212 -25.467 1.00 97.31 224 TYR A N 1
ATOM 1706 C CA . TYR A 1 224 ? 2.127 -34.290 -25.457 1.00 97.31 224 TYR A CA 1
ATOM 1707 C C . TYR A 1 224 ? 2.206 -35.191 -26.696 1.00 97.31 224 TYR A C 1
ATOM 1709 O O . TYR A 1 224 ? 3.105 -36.030 -26.769 1.00 97.31 224 TYR A O 1
ATOM 1717 N N . ASP A 1 225 ? 1.327 -35.023 -27.682 1.00 97.38 225 ASP A N 1
ATOM 1718 C CA . ASP A 1 225 ? 1.420 -35.759 -28.942 1.00 97.38 225 ASP A CA 1
ATOM 1719 C C . ASP A 1 225 ? 2.540 -35.177 -29.818 1.00 97.38 225 ASP A C 1
ATOM 1721 O O . ASP A 1 225 ? 2.756 -33.960 -29.848 1.00 97.38 225 ASP A O 1
ATOM 1725 N N . ILE A 1 226 ? 3.266 -36.034 -30.535 1.00 96.56 226 ILE A N 1
ATOM 1726 C CA . ILE A 1 226 ? 4.375 -35.615 -31.405 1.00 96.56 226 ILE A CA 1
ATOM 1727 C C . ILE A 1 226 ? 3.920 -34.696 -32.550 1.00 96.56 226 ILE A C 1
ATOM 1729 O O . ILE A 1 226 ? 4.700 -33.872 -33.019 1.00 96.56 226 ILE A O 1
ATOM 1733 N N . ASP A 1 227 ? 2.654 -34.788 -32.971 1.00 95.44 227 ASP A N 1
ATOM 1734 C CA . ASP A 1 227 ? 2.100 -34.002 -34.079 1.00 95.44 227 ASP A CA 1
ATOM 1735 C C . ASP A 1 227 ? 1.393 -32.708 -33.615 1.00 95.44 227 ASP A C 1
ATOM 1737 O O . ASP A 1 227 ? 0.580 -32.144 -34.362 1.00 95.44 227 ASP A O 1
ATOM 1741 N N . ARG A 1 228 ? 1.636 -32.252 -32.377 1.00 96.44 228 ARG A N 1
ATOM 1742 C CA . ARG A 1 228 ? 1.080 -31.000 -31.830 1.00 96.44 228 ARG A CA 1
ATOM 1743 C C . ARG A 1 228 ? 1.690 -29.767 -32.508 1.00 96.44 228 ARG A C 1
ATOM 1745 O O . ARG A 1 228 ? 2.899 -29.706 -32.715 1.00 96.44 228 ARG A O 1
ATOM 1752 N N . ASP A 1 229 ? 0.869 -28.768 -32.828 1.00 96.00 229 ASP A N 1
ATOM 1753 C CA . ASP A 1 229 ? 1.289 -27.573 -33.581 1.00 96.00 229 ASP A CA 1
ATOM 1754 C C . ASP A 1 229 ? 0.897 -26.237 -32.926 1.00 96.00 229 ASP A C 1
ATOM 1756 O O . ASP A 1 229 ? 1.226 -25.178 -33.452 1.00 96.00 229 ASP A O 1
ATOM 1760 N N . GLY A 1 230 ? 0.240 -26.262 -31.767 1.00 96.31 230 GLY A N 1
ATOM 1761 C CA . GLY A 1 230 ? -0.206 -25.066 -31.061 1.00 96.31 230 GLY A CA 1
ATOM 1762 C C . GLY A 1 230 ? -1.448 -25.330 -30.219 1.00 96.31 230 GLY A C 1
ATOM 1763 O O . GLY A 1 230 ? -2.071 -26.388 -30.312 1.00 96.31 230 GLY A O 1
ATOM 1764 N N . PHE A 1 231 ? -1.831 -24.361 -29.390 1.00 97.00 231 PHE A N 1
ATOM 1765 C CA . PHE A 1 231 ? -3.014 -24.520 -28.547 1.00 97.00 231 PHE A CA 1
ATOM 1766 C C . PHE A 1 231 ? -4.315 -24.295 -29.327 1.00 97.00 231 PHE A C 1
ATOM 1768 O O . PHE A 1 231 ? -4.349 -23.606 -30.349 1.00 97.00 231 PHE A O 1
ATOM 1775 N N . VAL A 1 232 ? -5.413 -24.853 -28.818 1.00 98.19 232 VAL A N 1
ATOM 1776 C CA . VAL A 1 232 ? -6.771 -24.586 -29.317 1.00 98.19 232 VAL A CA 1
ATOM 1777 C C . VAL A 1 232 ? -7.445 -23.616 -28.362 1.00 98.19 232 VAL A C 1
ATOM 1779 O O . VAL A 1 232 ? -7.554 -23.910 -27.176 1.00 98.19 232 VAL A O 1
ATOM 1782 N N . MET A 1 233 ? -7.861 -22.446 -28.842 1.00 97.62 233 MET A N 1
ATOM 1783 C CA . MET A 1 233 ? -8.500 -21.440 -27.989 1.00 97.62 233 MET A CA 1
ATOM 1784 C C . MET A 1 233 ? -9.862 -21.931 -27.499 1.00 97.62 233 MET A C 1
ATOM 1786 O O . MET A 1 233 ? -10.629 -22.486 -28.284 1.00 97.62 233 MET A O 1
ATOM 1790 N N . GLY A 1 234 ? -10.179 -21.689 -26.229 1.00 96.88 234 GLY A N 1
ATOM 1791 C CA . GLY A 1 234 ? -11.508 -21.935 -25.683 1.00 96.88 234 GLY A CA 1
ATOM 1792 C C . GLY A 1 234 ? -12.031 -20.786 -24.826 1.00 96.88 234 GLY A C 1
ATOM 1793 O O . GLY A 1 234 ? -11.306 -19.848 -24.502 1.00 96.88 234 GLY A O 1
ATOM 1794 N N . GLU A 1 235 ? -13.309 -20.868 -24.471 1.00 97.25 235 GLU A N 1
ATOM 1795 C CA . GLU A 1 235 ? -14.007 -19.910 -23.606 1.00 97.25 235 GLU A CA 1
ATOM 1796 C C . GLU A 1 235 ? -14.761 -20.621 -22.472 1.00 97.25 235 GLU A C 1
ATOM 1798 O O . GLU A 1 235 ? -15.187 -21.765 -22.625 1.00 97.25 235 GLU A O 1
ATOM 1803 N N . GLY A 1 236 ? -14.912 -19.962 -21.323 1.00 97.88 236 GLY A N 1
ATOM 1804 C CA . GLY A 1 236 ? -15.595 -20.528 -20.159 1.00 97.88 236 GLY A CA 1
ATOM 1805 C C . GLY A 1 236 ? -15.301 -19.785 -18.856 1.00 97.88 236 GLY A C 1
ATOM 1806 O O . GLY A 1 236 ? -14.672 -18.725 -18.852 1.00 97.88 236 GLY A O 1
ATOM 1807 N N . GLY A 1 237 ? -15.760 -20.348 -17.741 1.00 98.25 237 GLY A N 1
ATOM 1808 C CA . GLY A 1 237 ? -15.552 -19.821 -16.396 1.00 98.25 237 GLY A CA 1
ATOM 1809 C C . GLY A 1 237 ? -15.637 -20.900 -15.320 1.00 98.25 237 GLY A C 1
ATOM 1810 O O . GLY A 1 237 ? -16.399 -21.858 -15.441 1.00 98.25 237 GLY A O 1
ATOM 1811 N N . GLY A 1 238 ? -14.850 -20.740 -14.261 1.00 98.62 238 GLY A N 1
ATOM 1812 C CA . GLY A 1 238 ? -14.867 -21.607 -13.086 1.00 98.62 238 GLY A CA 1
ATOM 1813 C C . GLY A 1 238 ? -14.802 -20.783 -11.808 1.00 98.62 238 GLY A C 1
ATOM 1814 O O . GLY A 1 238 ? -14.114 -19.761 -11.767 1.00 98.62 238 GLY A O 1
ATOM 1815 N N . ALA A 1 239 ? -15.499 -21.235 -10.769 1.00 98.81 239 ALA A N 1
ATOM 1816 C CA . ALA A 1 239 ? -15.562 -20.567 -9.477 1.00 98.81 239 ALA A CA 1
ATOM 1817 C C . ALA A 1 239 ? -15.506 -21.563 -8.313 1.00 98.81 239 ALA A C 1
ATOM 1819 O O . ALA A 1 239 ? -15.987 -22.693 -8.412 1.00 98.81 239 ALA A O 1
ATOM 1820 N N . LEU A 1 240 ? -14.942 -21.103 -7.202 1.00 98.88 240 LEU A N 1
ATOM 1821 C CA . LEU A 1 240 ? -14.777 -21.809 -5.940 1.00 98.88 240 LEU A CA 1
ATOM 1822 C C . LEU A 1 240 ? -15.253 -20.910 -4.792 1.00 98.88 240 LEU A C 1
ATOM 1824 O O . LEU A 1 240 ? -15.096 -19.688 -4.850 1.00 98.88 240 LEU A O 1
ATOM 1828 N N . VAL A 1 241 ? -15.770 -21.520 -3.729 1.00 98.81 241 VAL A N 1
ATOM 1829 C CA . VAL A 1 241 ? -15.994 -20.868 -2.431 1.00 98.81 241 VAL A CA 1
ATOM 1830 C C . VAL A 1 241 ? -15.002 -21.435 -1.423 1.00 98.81 241 VAL A C 1
ATOM 1832 O O . VAL A 1 241 ? -14.974 -22.646 -1.188 1.00 98.81 241 VAL A O 1
ATOM 1835 N N . LEU A 1 242 ? -14.184 -20.554 -0.850 1.00 98.75 242 LEU A N 1
ATOM 1836 C CA . LEU A 1 242 ? -13.162 -20.865 0.145 1.00 98.75 242 LEU A CA 1
ATOM 1837 C C . LEU A 1 242 ? -13.572 -20.340 1.523 1.00 98.75 242 LEU A C 1
ATOM 1839 O O . LEU A 1 242 ? -14.081 -19.225 1.642 1.00 98.75 242 LEU A O 1
ATOM 1843 N N . GLU A 1 243 ? -13.268 -21.107 2.566 1.00 98.38 243 GLU A N 1
ATOM 1844 C CA . GLU A 1 243 ? -13.401 -20.692 3.967 1.00 98.38 243 GLU A CA 1
ATOM 1845 C C . GLU A 1 243 ? -12.401 -21.441 4.862 1.00 98.38 243 GLU A C 1
ATOM 1847 O O . GLU A 1 243 ? -11.677 -22.334 4.415 1.00 98.38 243 GLU A O 1
ATOM 1852 N N . THR A 1 244 ? -12.338 -21.095 6.147 1.00 96.75 244 THR A N 1
ATOM 1853 C CA . THR A 1 244 ? -11.502 -21.843 7.103 1.00 96.75 244 THR A CA 1
ATOM 1854 C C . THR A 1 244 ? -12.115 -23.205 7.444 1.00 96.75 244 THR A C 1
ATOM 1856 O O . THR A 1 244 ? -13.336 -23.344 7.523 1.00 96.75 244 THR A O 1
ATOM 1859 N N . ILE A 1 245 ? -11.282 -24.219 7.711 1.00 95.81 245 ILE A N 1
ATOM 1860 C CA . ILE A 1 245 ? -11.768 -25.564 8.075 1.00 95.81 245 ILE A CA 1
ATOM 1861 C C . ILE A 1 245 ? -12.700 -25.544 9.295 1.00 95.81 245 ILE A C 1
ATOM 1863 O O . ILE A 1 245 ? -13.646 -26.328 9.365 1.00 95.81 245 ILE A O 1
ATOM 1867 N N . ASP A 1 246 ? -12.443 -24.644 10.244 1.00 93.25 246 ASP A N 1
ATOM 1868 C CA . ASP A 1 246 ? -13.245 -24.508 11.457 1.00 93.25 246 ASP A CA 1
ATOM 1869 C C . ASP A 1 246 ? -14.629 -23.916 11.153 1.00 93.25 246 ASP A C 1
ATOM 1871 O O . ASP A 1 246 ? -15.627 -24.439 11.646 1.00 93.25 246 ASP A O 1
ATOM 1875 N N . SER A 1 247 ? -14.706 -22.913 10.268 1.00 94.69 247 SER A N 1
ATOM 1876 C CA . SER A 1 247 ? -15.964 -22.366 9.737 1.00 94.69 247 SER A CA 1
ATOM 1877 C C . SER A 1 247 ? -16.788 -23.447 9.032 1.00 94.69 247 SER A C 1
ATOM 1879 O O . SER A 1 247 ? -17.945 -23.690 9.390 1.00 94.69 247 SER A O 1
ATOM 1881 N N . ALA A 1 248 ? -16.157 -24.187 8.114 1.00 96.44 248 ALA A N 1
ATOM 1882 C CA . ALA A 1 248 ? -16.816 -25.236 7.342 1.00 96.44 248 ALA A CA 1
ATOM 1883 C C . ALA A 1 248 ? -17.398 -26.329 8.249 1.00 96.44 248 ALA A C 1
ATOM 1885 O O . ALA A 1 248 ? -18.547 -26.741 8.083 1.00 96.44 248 ALA A O 1
ATOM 1886 N N . LYS A 1 2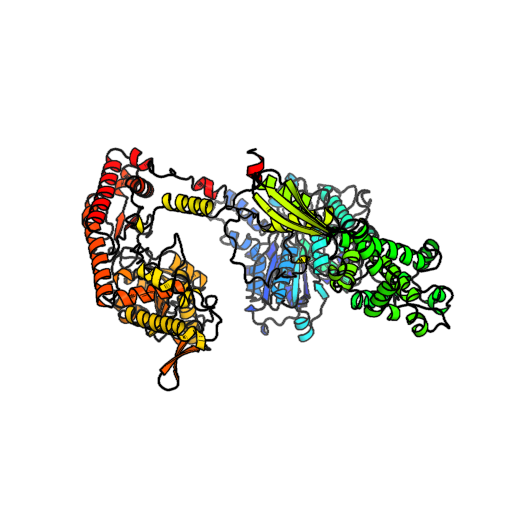49 ? -16.636 -26.764 9.260 1.00 93.94 249 LYS A N 1
ATOM 1887 C CA . LYS A 1 249 ? -17.103 -27.731 10.263 1.00 93.94 249 LYS A CA 1
ATOM 1888 C C . LYS A 1 249 ? -18.234 -27.176 11.125 1.00 93.94 249 LYS A C 1
ATOM 1890 O O . LYS A 1 249 ? -19.199 -27.898 11.363 1.00 93.94 249 LYS A O 1
ATOM 1895 N N . ALA A 1 250 ? -18.136 -25.924 11.574 1.00 94.06 250 ALA A N 1
ATOM 1896 C CA . ALA A 1 250 ? -19.130 -25.305 12.450 1.00 94.06 250 ALA A CA 1
ATOM 1897 C C . ALA A 1 250 ? -20.522 -25.246 11.804 1.00 94.06 250 ALA A C 1
ATOM 1899 O O . ALA A 1 250 ? -21.520 -25.497 12.477 1.00 94.06 250 ALA A O 1
ATOM 1900 N N . ARG A 1 251 ? -20.589 -24.978 10.495 1.00 94.94 251 ARG A N 1
ATOM 1901 C CA . ARG A 1 251 ? -21.853 -24.936 9.742 1.00 94.94 251 ARG A CA 1
ATOM 1902 C C . ARG A 1 251 ? -22.239 -26.261 9.069 1.00 94.94 251 ARG A C 1
ATOM 1904 O O . ARG A 1 251 ? -23.234 -26.298 8.352 1.00 94.94 251 ARG A O 1
ATOM 1911 N N . GLY A 1 252 ? -21.465 -27.333 9.267 1.00 93.44 252 GLY A N 1
ATOM 1912 C CA . GLY A 1 252 ? -21.717 -28.643 8.651 1.00 93.44 252 GLY A CA 1
ATOM 1913 C C . GLY A 1 252 ? -21.582 -28.654 7.123 1.00 93.44 252 GLY A C 1
ATOM 1914 O O . GLY A 1 252 ? -22.306 -29.384 6.448 1.00 93.44 252 GLY A O 1
ATOM 1915 N N . ALA A 1 253 ? -20.693 -27.829 6.569 1.00 95.06 253 ALA A N 1
ATOM 1916 C CA . ALA A 1 253 ? -20.473 -27.716 5.133 1.00 95.06 253 ALA A CA 1
ATOM 1917 C C . ALA A 1 253 ? -19.882 -28.998 4.533 1.00 95.06 253 ALA A C 1
ATOM 1919 O O . ALA A 1 253 ? -19.037 -29.659 5.146 1.00 95.06 253 ALA A O 1
ATOM 1920 N N . LYS A 1 254 ? -20.246 -29.300 3.282 1.00 95.69 254 LYS A N 1
ATOM 1921 C CA . LYS A 1 254 ? -19.503 -30.268 2.473 1.00 95.69 254 LYS A CA 1
ATOM 1922 C C . LYS A 1 254 ? -18.112 -29.695 2.194 1.00 95.69 254 LYS A C 1
ATOM 1924 O O . LYS A 1 254 ? -17.991 -28.621 1.618 1.00 95.69 254 LYS A O 1
ATOM 1929 N N . ILE A 1 255 ? -17.071 -30.416 2.600 1.00 97.56 255 ILE A N 1
ATOM 1930 C CA . ILE A 1 255 ? -15.680 -30.071 2.293 1.00 97.56 255 ILE A CA 1
ATOM 1931 C C . ILE A 1 255 ? -15.238 -30.945 1.124 1.00 97.56 255 ILE A C 1
ATOM 1933 O O . ILE A 1 255 ? -15.173 -32.165 1.266 1.00 97.56 255 ILE A O 1
ATOM 1937 N N . TYR A 1 256 ? -14.944 -30.325 -0.017 1.00 95.81 256 TYR A N 1
ATOM 1938 C CA . TYR A 1 256 ? -14.476 -31.035 -1.206 1.00 95.81 256 TYR A CA 1
ATOM 1939 C C . TYR A 1 256 ? -12.988 -31.373 -1.123 1.00 95.81 256 TYR A C 1
ATOM 1941 O O . TYR A 1 256 ? -12.581 -32.503 -1.376 1.00 95.81 256 TYR A O 1
ATOM 1949 N N . ALA A 1 257 ? -12.178 -30.374 -0.777 1.00 96.31 257 ALA A N 1
ATOM 1950 C CA . ALA A 1 257 ? -10.73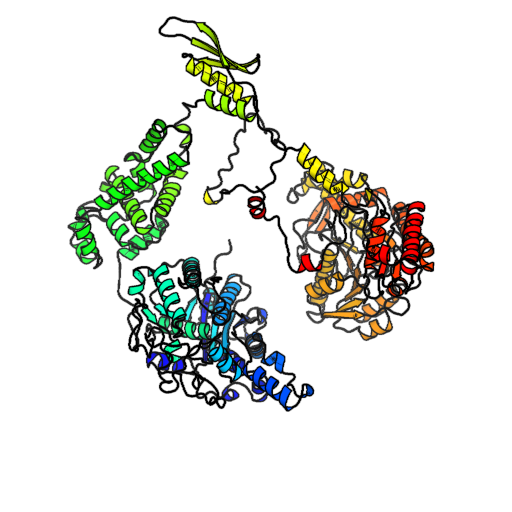1 -30.485 -0.687 1.00 96.31 257 ALA A CA 1
ATOM 1951 C C . ALA A 1 257 ? -10.161 -29.398 0.236 1.00 96.31 257 ALA A C 1
ATOM 1953 O O . ALA A 1 257 ? -10.809 -28.384 0.515 1.00 96.31 257 ALA A O 1
ATOM 1954 N N . GLU A 1 258 ? -8.929 -29.610 0.686 1.00 95.94 258 GLU A N 1
ATOM 1955 C CA . GLU A 1 258 ? -8.113 -28.605 1.367 1.00 95.94 258 GLU A CA 1
ATOM 1956 C C . GLU A 1 258 ? -7.113 -27.995 0.382 1.00 95.94 258 GLU A C 1
ATOM 1958 O O . GLU A 1 258 ? -6.487 -28.710 -0.402 1.00 95.94 258 GLU A O 1
ATOM 1963 N N . LEU A 1 259 ? -6.941 -26.674 0.438 1.00 96.12 259 LEU A N 1
ATOM 1964 C CA . LEU A 1 259 ? -5.908 -25.980 -0.324 1.00 96.12 259 LEU A CA 1
ATOM 1965 C C . LEU A 1 259 ? -4.619 -25.929 0.509 1.00 96.12 259 LEU A C 1
ATOM 1967 O O . LEU A 1 259 ? -4.399 -24.996 1.285 1.00 96.12 259 LEU A O 1
ATOM 1971 N N . CYS A 1 260 ? -3.789 -26.966 0.364 1.00 92.44 260 CYS A N 1
ATOM 1972 C CA . CYS A 1 260 ? -2.600 -27.174 1.198 1.00 92.44 260 CYS A CA 1
ATOM 1973 C C . CYS A 1 260 ? -1.454 -26.198 0.895 1.00 92.44 260 CYS A C 1
ATOM 1975 O O . CYS A 1 260 ? -0.728 -25.808 1.803 1.00 92.44 260 CYS A O 1
ATOM 1977 N N . GLY A 1 261 ? -1.276 -25.793 -0.365 1.00 92.06 261 GLY A N 1
ATOM 1978 C CA . GLY A 1 261 ? -0.191 -24.900 -0.762 1.00 92.06 261 GLY A CA 1
ATOM 1979 C C . GLY A 1 261 ? -0.406 -24.280 -2.137 1.00 92.06 261 GLY A C 1
ATOM 1980 O O . GLY A 1 261 ? -1.125 -24.815 -2.977 1.00 92.06 261 GLY A O 1
ATOM 1981 N N . VAL A 1 262 ? 0.235 -23.135 -2.347 1.00 94.75 262 VAL A N 1
ATOM 1982 C CA . VAL A 1 262 ? 0.188 -22.322 -3.566 1.00 94.75 262 VAL A CA 1
ATOM 1983 C C . VAL A 1 262 ? 1.595 -21.824 -3.883 1.00 94.75 262 VAL A C 1
ATOM 1985 O O . VAL A 1 262 ? 2.416 -21.636 -2.983 1.00 94.75 262 VAL A O 1
ATOM 1988 N N . GLY A 1 263 ? 1.897 -21.631 -5.163 1.00 95.38 263 GLY A N 1
ATOM 1989 C CA . GLY A 1 263 ? 3.209 -21.179 -5.608 1.00 95.38 263 GLY A CA 1
ATOM 1990 C C . GLY A 1 263 ? 3.120 -20.426 -6.927 1.00 95.38 263 GLY A C 1
ATOM 1991 O O . GLY A 1 263 ? 2.414 -20.844 -7.840 1.00 95.38 263 GLY A O 1
ATOM 1992 N N . ALA A 1 264 ? 3.860 -19.325 -7.016 1.00 95.88 264 ALA A N 1
ATOM 1993 C CA . ALA A 1 264 ? 3.939 -18.476 -8.195 1.00 95.88 264 ALA A CA 1
ATOM 1994 C C . ALA A 1 264 ? 5.391 -18.049 -8.430 1.00 95.88 264 ALA A C 1
ATOM 1996 O O . ALA A 1 264 ? 6.175 -17.910 -7.487 1.00 95.88 264 ALA A O 1
ATOM 1997 N N . SER A 1 265 ? 5.762 -17.860 -9.692 1.00 95.25 265 SER A N 1
ATOM 1998 C CA . SER A 1 265 ? 7.101 -17.434 -10.095 1.00 95.25 265 SER A CA 1
ATOM 1999 C C . SER A 1 265 ? 7.066 -16.781 -11.479 1.00 95.25 265 SER A C 1
ATOM 2001 O O . SER A 1 265 ? 6.112 -16.947 -12.238 1.00 95.25 265 SER A O 1
ATOM 2003 N N . ALA A 1 266 ? 8.136 -16.063 -11.812 1.00 91.06 266 ALA A N 1
ATOM 2004 C CA . ALA A 1 266 ? 8.447 -15.639 -13.170 1.00 91.06 266 ALA A CA 1
ATOM 2005 C C . ALA A 1 266 ? 9.824 -16.196 -13.543 1.00 91.06 266 ALA A C 1
ATOM 2007 O O . ALA A 1 266 ? 10.736 -16.193 -12.715 1.00 91.06 266 ALA A O 1
ATOM 2008 N N . ASP A 1 267 ? 9.983 -16.676 -14.774 1.00 89.88 267 ASP A N 1
ATOM 2009 C CA . ASP A 1 267 ? 11.270 -17.180 -15.266 1.00 89.88 267 ASP A CA 1
ATOM 2010 C C . ASP A 1 267 ? 12.153 -16.088 -15.896 1.00 89.88 267 ASP A C 1
ATOM 2012 O O . ASP A 1 267 ? 13.334 -16.333 -16.134 1.00 89.88 267 ASP A O 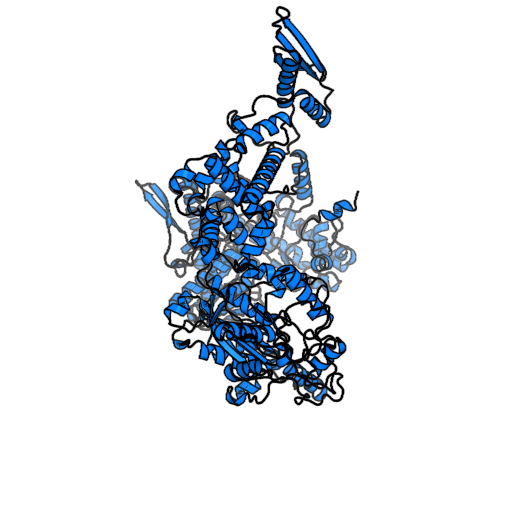1
ATOM 2016 N N . ALA A 1 268 ? 11.588 -14.893 -16.125 1.00 89.81 268 ALA A N 1
ATOM 2017 C CA . ALA A 1 268 ? 12.243 -13.719 -16.703 1.00 89.81 268 ALA A CA 1
ATOM 2018 C C . ALA A 1 268 ? 13.006 -14.013 -18.013 1.00 89.81 268 ALA A C 1
ATOM 2020 O O . ALA A 1 268 ? 14.035 -13.392 -18.282 1.00 89.81 268 ALA A O 1
ATOM 2021 N N . TYR A 1 269 ? 12.516 -14.965 -18.816 1.00 91.25 269 TYR A N 1
ATOM 2022 C CA . TYR A 1 269 ? 13.243 -15.479 -19.979 1.00 91.25 269 TYR A CA 1
ATOM 2023 C C . TYR A 1 269 ? 12.826 -14.832 -21.305 1.00 91.25 269 TYR A C 1
ATOM 2025 O O . TYR A 1 269 ? 13.653 -14.259 -22.014 1.00 91.25 269 TYR A O 1
ATOM 2033 N N . HIS A 1 270 ? 11.546 -14.926 -21.660 1.00 91.44 270 HIS A N 1
ATOM 2034 C CA . HIS A 1 270 ? 11.022 -14.432 -22.931 1.00 91.44 270 HIS A CA 1
ATOM 2035 C C . HIS A 1 270 ? 9.569 -13.981 -22.764 1.00 91.44 270 HIS A C 1
ATOM 2037 O O . HIS A 1 270 ? 8.868 -14.432 -21.865 1.00 91.44 270 HIS A O 1
ATOM 2043 N N . MET A 1 271 ? 9.097 -13.093 -23.642 1.00 83.75 271 MET A N 1
ATOM 2044 C CA . MET A 1 271 ? 7.756 -12.502 -23.534 1.00 83.75 271 MET A CA 1
ATOM 2045 C C . MET A 1 271 ? 6.627 -13.542 -23.621 1.00 83.75 271 MET A C 1
ATOM 2047 O O . MET A 1 271 ? 5.610 -13.403 -22.952 1.00 83.75 271 MET A O 1
ATOM 2051 N N . THR A 1 272 ? 6.796 -14.566 -24.460 1.00 84.50 272 THR A N 1
ATOM 2052 C CA . THR A 1 272 ? 5.759 -15.576 -24.754 1.00 84.50 272 THR A CA 1
ATOM 2053 C C . THR A 1 272 ? 6.252 -17.019 -24.690 1.00 84.50 272 THR A C 1
ATOM 2055 O O . THR A 1 272 ? 5.447 -17.938 -24.800 1.00 84.50 272 THR A O 1
ATOM 2058 N N . ALA A 1 273 ? 7.563 -17.234 -24.541 1.00 88.19 273 ALA A N 1
ATOM 2059 C CA . ALA A 1 273 ? 8.147 -18.571 -24.531 1.00 88.19 273 ALA A CA 1
ATOM 2060 C C . ALA A 1 273 ? 8.615 -18.892 -23.109 1.00 88.19 273 ALA A C 1
ATOM 2062 O O . ALA A 1 273 ? 9.247 -18.035 -22.488 1.00 88.19 273 ALA A O 1
ATOM 2063 N N . PRO A 1 274 ? 8.337 -20.097 -22.590 1.00 91.44 274 PRO A N 1
ATOM 2064 C CA . PRO A 1 274 ? 8.859 -20.487 -21.294 1.00 91.44 274 PRO A CA 1
ATOM 2065 C C . PRO A 1 274 ? 10.370 -20.678 -21.380 1.00 91.44 274 PRO A C 1
ATOM 2067 O O . PRO A 1 274 ? 10.917 -21.013 -22.437 1.00 91.44 274 PRO A O 1
ATOM 2070 N N . HIS A 1 275 ? 11.047 -20.536 -20.245 1.00 95.12 275 HIS A N 1
ATOM 2071 C CA . HIS A 1 275 ? 12.431 -20.969 -20.132 1.00 95.12 275 HIS A CA 1
ATOM 2072 C C . HIS A 1 275 ? 12.548 -22.452 -20.555 1.00 95.12 275 HIS A C 1
ATOM 2074 O O . HIS A 1 275 ? 11.808 -23.278 -20.018 1.00 95.12 275 HIS A O 1
ATOM 2080 N N . PRO A 1 276 ? 13.482 -22.835 -21.450 1.00 91.75 276 PRO A N 1
ATOM 2081 C CA . PRO A 1 276 ? 13.578 -24.202 -21.983 1.00 91.75 276 PRO A CA 1
ATOM 2082 C C . PRO A 1 276 ? 13.740 -25.296 -20.915 1.00 91.75 276 PRO A C 1
ATOM 2084 O O . PRO A 1 276 ? 13.223 -26.400 -21.065 1.00 91.75 276 PRO A O 1
ATOM 2087 N N . ASP A 1 277 ? 14.425 -24.972 -19.814 1.00 91.75 277 ASP A N 1
ATOM 2088 C CA . ASP A 1 277 ? 14.577 -25.858 -18.645 1.00 91.75 277 ASP A CA 1
ATOM 2089 C C . ASP A 1 277 ? 13.422 -25.785 -17.626 1.00 91.75 277 ASP A C 1
ATOM 2091 O O . ASP A 1 277 ? 13.519 -26.364 -16.542 1.00 91.75 277 ASP A O 1
ATOM 2095 N N . GLY A 1 278 ? 12.364 -25.024 -17.917 1.00 92.94 278 GLY A N 1
ATOM 2096 C CA . GLY A 1 278 ? 11.178 -24.909 -17.070 1.00 92.94 278 GLY A CA 1
ATOM 2097 C C . GLY A 1 278 ? 11.420 -24.229 -15.715 1.00 92.94 278 GLY A C 1
ATOM 2098 O O . GLY A 1 278 ? 10.749 -24.541 -14.733 1.00 92.94 278 GLY A O 1
ATOM 2099 N N . MET A 1 279 ? 12.387 -23.305 -15.635 1.00 93.56 279 MET A N 1
ATOM 2100 C CA . MET A 1 279 ? 12.845 -22.685 -14.379 1.00 93.56 279 MET A CA 1
ATOM 2101 C C . MET A 1 279 ? 11.717 -22.049 -13.554 1.00 93.56 279 MET A C 1
ATOM 2103 O O . MET A 1 279 ? 11.676 -22.239 -12.336 1.00 93.56 279 MET A O 1
ATOM 2107 N N . GLY A 1 280 ? 10.780 -21.354 -14.207 1.00 93.44 280 GLY A N 1
ATOM 2108 C CA . GLY A 1 280 ? 9.600 -20.789 -13.549 1.00 93.44 280 GLY A CA 1
ATOM 2109 C C . GLY A 1 280 ? 8.729 -21.877 -12.920 1.00 93.44 280 GLY A C 1
ATOM 2110 O O . GLY A 1 280 ? 8.517 -21.877 -11.706 1.00 93.44 280 GLY A O 1
ATOM 2111 N N . ALA A 1 281 ? 8.306 -22.864 -13.712 1.00 95.12 281 ALA A N 1
ATOM 2112 C CA . ALA A 1 281 ? 7.477 -23.973 -13.236 1.00 95.12 281 ALA A CA 1
ATOM 2113 C C . ALA A 1 281 ? 8.137 -24.755 -12.081 1.00 95.12 281 ALA A C 1
ATOM 2115 O O . ALA A 1 281 ? 7.466 -25.084 -11.103 1.00 95.12 281 ALA A O 1
ATOM 2116 N N . ILE A 1 282 ? 9.459 -24.974 -12.125 1.00 97.31 282 ILE A N 1
ATOM 2117 C CA . ILE A 1 282 ? 10.218 -25.594 -11.022 1.00 97.31 282 ILE A CA 1
ATOM 2118 C C . ILE A 1 282 ? 10.080 -24.779 -9.735 1.00 97.31 282 ILE A C 1
ATOM 2120 O O . ILE A 1 282 ? 9.814 -25.347 -8.675 1.00 97.31 282 ILE A O 1
ATOM 2124 N N . ALA A 1 283 ? 10.291 -23.463 -9.811 1.00 96.38 283 ALA A N 1
ATOM 2125 C CA . ALA A 1 283 ? 10.202 -22.588 -8.648 1.00 96.38 283 ALA A CA 1
ATOM 2126 C C . ALA A 1 283 ? 8.781 -22.573 -8.067 1.00 96.38 283 ALA A C 1
ATOM 2128 O O . ALA A 1 283 ? 8.623 -22.730 -6.858 1.00 96.38 283 ALA A O 1
ATOM 2129 N N . ALA A 1 284 ? 7.757 -22.474 -8.919 1.00 97.06 284 ALA A N 1
ATOM 2130 C CA . ALA A 1 284 ? 6.360 -22.473 -8.490 1.00 97.06 284 ALA A CA 1
ATOM 2131 C C . ALA A 1 284 ? 5.969 -23.791 -7.796 1.00 97.06 284 ALA A C 1
ATOM 2133 O O . ALA A 1 284 ? 5.449 -23.757 -6.681 1.00 97.06 284 ALA A O 1
ATOM 2134 N N . MET A 1 285 ? 6.295 -24.948 -8.389 1.00 97.12 285 MET A N 1
ATOM 2135 C CA . MET A 1 285 ? 6.011 -26.260 -7.789 1.00 97.12 285 MET A CA 1
ATOM 2136 C C . MET A 1 285 ? 6.754 -26.470 -6.464 1.00 97.12 285 MET A C 1
ATOM 2138 O O . MET A 1 285 ? 6.163 -26.945 -5.496 1.00 97.12 285 MET A O 1
ATOM 2142 N N . LYS A 1 286 ? 8.035 -26.082 -6.382 1.00 96.00 286 LYS A N 1
ATOM 2143 C CA . LYS A 1 286 ? 8.806 -26.174 -5.130 1.00 96.00 286 LYS A CA 1
ATOM 2144 C C . LYS A 1 286 ? 8.226 -25.288 -4.034 1.00 96.00 286 LYS A C 1
ATOM 2146 O O . LYS A 1 286 ? 8.148 -25.735 -2.893 1.00 96.00 286 LYS A O 1
ATOM 2151 N N . SER A 1 287 ? 7.808 -24.068 -4.368 1.00 94.81 287 SER A N 1
ATOM 2152 C CA . SER A 1 287 ? 7.149 -23.176 -3.412 1.00 94.81 287 SER A CA 1
ATOM 2153 C C . SER A 1 287 ? 5.819 -23.750 -2.928 1.00 94.81 287 SER A C 1
ATOM 2155 O O . SER A 1 287 ? 5.580 -23.744 -1.724 1.00 94.81 287 SER A O 1
ATOM 2157 N N . ALA A 1 288 ? 5.002 -24.314 -3.824 1.00 95.62 288 ALA A N 1
ATOM 2158 C CA . ALA A 1 288 ? 3.736 -24.944 -3.450 1.00 95.62 288 ALA A CA 1
ATOM 2159 C C . ALA A 1 288 ? 3.940 -26.145 -2.507 1.00 95.62 288 ALA A C 1
ATOM 2161 O O . ALA A 1 288 ? 3.307 -26.202 -1.454 1.00 95.62 288 ALA A O 1
ATOM 2162 N N . LEU A 1 289 ? 4.873 -27.053 -2.827 1.00 92.81 289 LEU A N 1
ATOM 2163 C CA . LEU A 1 289 ? 5.227 -28.195 -1.968 1.00 92.81 289 LEU A CA 1
ATOM 2164 C C . LEU A 1 289 ? 5.781 -27.744 -0.612 1.00 92.81 289 LEU A C 1
ATOM 2166 O O . LEU A 1 289 ? 5.380 -28.259 0.431 1.00 92.81 289 LEU A O 1
ATOM 2170 N N . SER A 1 290 ? 6.673 -26.749 -0.621 1.00 90.19 290 SER A N 1
ATOM 2171 C CA . SER A 1 290 ? 7.261 -26.198 0.600 1.00 90.19 290 SER A CA 1
ATOM 2172 C C . SER A 1 290 ? 6.213 -25.548 1.496 1.00 90.19 290 SER A C 1
ATOM 2174 O O . SER A 1 290 ? 6.282 -25.723 2.709 1.00 90.19 290 SER A O 1
ATOM 2176 N N . LEU A 1 291 ? 5.264 -24.799 0.926 1.00 86.62 291 LEU A N 1
ATOM 2177 C CA . LEU A 1 291 ? 4.189 -24.161 1.684 1.00 86.62 291 LEU A CA 1
ATOM 2178 C C . LEU A 1 291 ? 3.202 -25.193 2.241 1.00 86.62 291 LEU A C 1
ATOM 2180 O O . LEU A 1 291 ? 2.713 -25.023 3.355 1.00 86.62 291 LEU A O 1
ATOM 2184 N N . ALA A 1 292 ? 2.959 -26.271 1.490 1.00 87.19 292 ALA A N 1
ATOM 2185 C CA . ALA A 1 292 ? 2.120 -27.386 1.916 1.00 87.19 292 ALA A CA 1
ATOM 2186 C C . ALA A 1 292 ? 2.780 -28.290 2.970 1.00 87.19 292 ALA A C 1
ATOM 2188 O O . ALA A 1 292 ? 2.088 -29.068 3.623 1.00 87.19 292 ALA A O 1
ATOM 2189 N N . GLY A 1 293 ? 4.107 -28.229 3.126 1.00 84.12 293 GLY A N 1
ATOM 2190 C CA . GLY A 1 293 ? 4.849 -29.176 3.961 1.00 84.12 293 GLY A CA 1
ATOM 2191 C C . GLY A 1 293 ? 4.788 -30.618 3.439 1.00 84.12 293 GLY A C 1
ATOM 2192 O O . GLY A 1 293 ? 4.944 -31.553 4.223 1.00 84.12 293 GLY A O 1
ATOM 2193 N N . LEU A 1 294 ? 4.546 -30.798 2.134 1.00 83.81 294 LEU A N 1
ATOM 2194 C CA . LEU A 1 294 ? 4.413 -32.102 1.481 1.00 83.81 294 LEU A CA 1
ATOM 2195 C C . LEU A 1 294 ? 5.691 -32.478 0.730 1.00 83.81 294 LEU A C 1
ATOM 2197 O O . LEU A 1 294 ? 6.386 -31.632 0.159 1.00 83.81 294 LEU A O 1
ATOM 2201 N N . SER A 1 295 ? 5.998 -33.771 0.726 1.00 83.06 295 SER A N 1
ATOM 2202 C CA . SER A 1 295 ? 7.061 -34.340 -0.092 1.00 83.06 295 SER A CA 1
ATOM 2203 C C . SER A 1 295 ? 6.544 -34.678 -1.489 1.00 83.06 295 SER A C 1
ATOM 2205 O O . SER A 1 295 ? 5.344 -34.789 -1.726 1.00 83.06 295 SER A O 1
ATOM 2207 N N . VAL A 1 296 ? 7.464 -34.878 -2.431 1.00 84.00 296 VAL A N 1
ATOM 2208 C CA . VAL A 1 296 ? 7.109 -35.279 -3.801 1.00 84.00 296 VAL A CA 1
ATOM 2209 C C . VAL A 1 296 ? 6.394 -36.634 -3.843 1.00 84.00 296 VAL A C 1
ATOM 2211 O O . VAL A 1 296 ? 5.627 -36.869 -4.767 1.00 84.00 296 VAL A O 1
ATOM 2214 N N . GLN A 1 297 ? 6.616 -37.490 -2.838 1.00 83.00 297 GLN A N 1
ATOM 2215 C CA . GLN A 1 297 ? 5.967 -38.794 -2.683 1.00 83.00 297 GLN A CA 1
ATOM 2216 C C . GLN A 1 297 ? 4.505 -38.697 -2.237 1.00 83.00 297 GLN A C 1
ATOM 2218 O O . GLN A 1 297 ? 3.778 -39.674 -2.359 1.00 83.00 297 GLN A O 1
ATOM 2223 N N . ASP A 1 298 ? 4.079 -37.546 -1.715 1.00 82.25 298 ASP A N 1
ATOM 2224 C CA . ASP A 1 298 ? 2.703 -37.337 -1.255 1.00 82.25 298 ASP A CA 1
ATOM 2225 C C . ASP A 1 298 ? 1.780 -36.838 -2.390 1.00 82.25 298 ASP A C 1
ATOM 2227 O O . ASP A 1 298 ? 0.626 -36.499 -2.138 1.00 82.25 298 ASP A O 1
ATOM 2231 N N . ILE A 1 299 ? 2.288 -36.742 -3.629 1.00 88.75 299 ILE A N 1
ATOM 2232 C CA . ILE A 1 299 ? 1.541 -36.279 -4.805 1.00 88.75 299 ILE A CA 1
ATOM 2233 C C . ILE A 1 299 ? 1.240 -37.459 -5.730 1.00 88.75 299 ILE A C 1
ATOM 2235 O O . ILE A 1 299 ? 2.155 -38.038 -6.310 1.00 88.75 299 ILE A O 1
ATOM 2239 N N . ASP A 1 300 ? -0.045 -37.757 -5.919 1.00 86.19 300 ASP A N 1
ATOM 2240 C CA . ASP A 1 300 ? -0.502 -38.880 -6.754 1.00 86.19 300 ASP A CA 1
ATOM 2241 C C . ASP A 1 300 ? -0.881 -38.461 -8.186 1.00 86.19 300 ASP A C 1
ATOM 2243 O O . ASP A 1 300 ? -0.795 -39.249 -9.134 1.00 86.19 300 ASP A O 1
ATOM 2247 N N . TYR A 1 301 ? -1.306 -37.205 -8.354 1.00 93.81 301 TYR A N 1
ATOM 2248 C CA . TYR A 1 301 ? -1.867 -36.690 -9.600 1.00 93.81 301 TYR A CA 1
ATOM 2249 C C . TYR A 1 301 ? -1.449 -35.243 -9.872 1.00 93.81 301 TYR A C 1
ATOM 2251 O O . TYR A 1 301 ? -1.484 -34.393 -8.980 1.00 93.81 301 TYR A O 1
ATOM 2259 N N . ILE A 1 302 ? -1.102 -34.953 -11.129 1.00 96.12 302 ILE A N 1
ATOM 2260 C CA . ILE A 1 302 ? -0.849 -33.599 -11.629 1.00 96.12 302 ILE A CA 1
ATOM 2261 C C . ILE A 1 302 ? -1.708 -33.368 -12.879 1.00 96.12 302 ILE A C 1
ATOM 2263 O O . ILE A 1 302 ? -1.464 -33.973 -13.924 1.00 96.12 302 ILE A O 1
ATOM 2267 N N . ASN A 1 303 ? -2.673 -32.444 -12.793 1.00 97.06 303 ASN A N 1
ATOM 2268 C CA . ASN A 1 303 ? -3.230 -31.818 -13.993 1.00 97.06 303 ASN A CA 1
ATOM 2269 C C . ASN A 1 303 ? -2.311 -30.674 -14.417 1.00 97.06 303 ASN A C 1
ATOM 2271 O O . ASN A 1 303 ? -2.127 -29.700 -13.684 1.00 97.06 303 ASN A O 1
ATOM 2275 N N . THR A 1 304 ? -1.731 -30.804 -15.593 1.00 96.31 304 THR A N 1
ATOM 2276 C CA . THR A 1 304 ? -0.702 -29.912 -16.109 1.00 96.31 304 THR A CA 1
ATOM 2277 C C . THR A 1 304 ? -1.289 -28.726 -16.876 1.00 96.31 304 THR A C 1
ATOM 2279 O O . THR A 1 304 ? -2.471 -28.691 -17.224 1.00 96.31 304 THR A O 1
ATOM 2282 N N . HIS A 1 305 ? -0.456 -27.730 -17.184 1.00 95.56 305 HIS A N 1
ATOM 2283 C CA . HIS A 1 305 ? -0.821 -26.673 -18.114 1.00 95.56 305 HIS A CA 1
ATOM 2284 C C . HIS A 1 305 ? -0.971 -27.210 -19.544 1.00 95.56 305 HIS A C 1
ATOM 2286 O O . HIS A 1 305 ? -1.903 -26.774 -20.211 1.00 95.56 305 HIS A O 1
ATOM 2292 N N . GLY A 1 306 ? -0.103 -28.124 -19.999 1.00 94.44 306 GLY A N 1
ATOM 2293 C CA . GLY A 1 306 ? -0.196 -28.936 -21.224 1.00 94.44 306 GLY A CA 1
ATOM 2294 C C . GLY A 1 306 ? -1.107 -28.381 -22.319 1.00 94.44 306 GLY A C 1
ATOM 2295 O O . GLY A 1 306 ? -2.258 -28.801 -22.443 1.00 94.44 306 GLY A O 1
ATOM 2296 N N . THR A 1 307 ? -0.618 -27.425 -23.107 1.00 95.25 307 THR A N 1
ATOM 2297 C CA . THR A 1 307 ? -1.443 -26.643 -24.045 1.00 95.25 307 THR A CA 1
ATOM 2298 C C . THR A 1 307 ? -1.419 -27.164 -25.473 1.00 95.25 307 THR A C 1
ATOM 2300 O O . THR A 1 307 ? -2.075 -26.570 -26.321 1.00 95.25 307 THR A O 1
ATOM 2303 N N . SER A 1 308 ? -0.741 -28.281 -25.762 1.00 96.38 308 SER A N 1
ATOM 2304 C CA . SER A 1 308 ? -0.450 -28.734 -27.138 1.00 96.38 308 SER A CA 1
ATOM 2305 C C . SER A 1 308 ? 0.570 -27.843 -27.856 1.00 96.38 308 SER A C 1
ATOM 2307 O O . SER A 1 308 ? 0.593 -27.783 -29.084 1.00 96.38 308 SER A O 1
ATOM 2309 N N . THR A 1 309 ? 1.427 -27.139 -27.110 1.00 95.44 309 THR A N 1
ATOM 2310 C CA . THR A 1 309 ? 2.482 -26.305 -27.703 1.00 95.44 309 THR A CA 1
ATOM 2311 C C . THR A 1 309 ? 3.818 -27.055 -27.707 1.00 95.44 309 THR A C 1
ATOM 2313 O O . THR A 1 309 ? 4.186 -27.652 -26.691 1.00 95.44 309 THR A O 1
ATOM 2316 N N . PRO A 1 310 ? 4.590 -27.036 -28.815 1.00 93.69 310 PRO A N 1
ATOM 2317 C CA . PRO A 1 310 ? 5.856 -27.769 -28.898 1.00 93.69 310 PRO A CA 1
ATOM 2318 C C . PRO A 1 310 ? 6.851 -27.416 -27.786 1.00 93.69 310 PRO A C 1
ATOM 2320 O O . PRO A 1 310 ? 7.377 -28.313 -27.131 1.00 93.69 310 PRO A O 1
ATOM 2323 N N . LEU A 1 311 ? 7.053 -26.116 -27.538 1.00 92.50 311 LEU A N 1
ATOM 2324 C CA . LEU A 1 311 ? 7.985 -25.617 -26.520 1.00 92.50 311 LEU A CA 1
ATOM 2325 C C . LEU A 1 311 ? 7.428 -25.744 -25.096 1.00 92.50 311 LEU A C 1
ATOM 2327 O O . LEU A 1 311 ? 8.169 -26.099 -24.181 1.00 92.50 311 LEU A O 1
ATOM 2331 N N . GLY A 1 312 ? 6.140 -25.441 -24.907 1.00 93.75 312 GLY A N 1
ATOM 2332 C CA . GLY A 1 312 ? 5.510 -25.388 -23.588 1.00 93.75 312 GLY A CA 1
ATOM 2333 C C . GLY A 1 312 ? 5.412 -26.751 -22.925 1.00 93.75 312 GLY A C 1
ATOM 2334 O O . GLY A 1 312 ? 5.896 -26.920 -21.807 1.00 93.75 312 GLY A O 1
ATOM 2335 N N . ASP A 1 313 ? 4.863 -27.732 -23.641 1.00 95.94 313 ASP A N 1
ATOM 2336 C CA . ASP A 1 313 ? 4.655 -29.081 -23.112 1.00 95.94 313 ASP A CA 1
ATOM 2337 C C . ASP A 1 313 ? 5.995 -29.735 -22.709 1.00 95.94 313 ASP A C 1
ATOM 2339 O O . ASP A 1 313 ? 6.096 -30.359 -21.652 1.00 95.94 313 ASP A O 1
ATOM 2343 N N . VAL A 1 314 ? 7.057 -29.531 -23.501 1.00 95.69 314 VAL A N 1
ATOM 2344 C CA . VAL A 1 314 ? 8.404 -30.058 -23.208 1.00 95.69 314 VAL A CA 1
ATOM 2345 C C . VAL A 1 314 ? 9.026 -29.368 -21.996 1.00 95.69 314 VAL A C 1
ATOM 2347 O O . VAL A 1 314 ? 9.568 -30.041 -21.116 1.00 95.69 314 VAL A O 1
ATOM 2350 N N . ALA A 1 315 ? 8.961 -28.035 -21.924 1.00 95.31 315 ALA A N 1
ATOM 2351 C CA . ALA A 1 315 ? 9.517 -27.280 -20.801 1.00 95.31 315 ALA A CA 1
ATOM 2352 C C . ALA A 1 315 ? 8.811 -27.622 -19.478 1.00 95.31 315 ALA A C 1
ATOM 2354 O O . ALA A 1 315 ? 9.466 -27.768 -18.442 1.00 95.31 315 ALA A O 1
ATOM 2355 N N . GLU A 1 316 ? 7.489 -27.805 -19.510 1.00 95.69 316 GLU A N 1
ATOM 2356 C CA . GLU A 1 316 ? 6.698 -28.210 -18.349 1.00 95.69 316 GLU A CA 1
ATOM 2357 C C . GLU A 1 316 ? 7.076 -29.612 -17.861 1.00 95.69 316 GLU A C 1
ATOM 2359 O O . GLU A 1 316 ? 7.336 -29.810 -16.673 1.00 95.69 316 GLU A O 1
ATOM 2364 N N . VAL A 1 317 ? 7.196 -30.583 -18.764 1.00 95.31 317 VAL A N 1
ATOM 2365 C CA . VAL A 1 317 ? 7.579 -31.950 -18.387 1.00 95.31 317 VAL A CA 1
ATOM 2366 C C . VAL A 1 317 ? 9.013 -32.007 -17.859 1.00 95.31 317 VAL A C 1
ATOM 2368 O O . VAL A 1 317 ? 9.273 -32.677 -16.855 1.00 95.31 317 VAL A O 1
ATOM 2371 N N . LYS A 1 318 ? 9.943 -31.243 -18.445 1.00 95.44 318 LYS A N 1
ATOM 2372 C CA . LYS A 1 318 ? 11.300 -31.076 -17.895 1.00 95.44 318 LYS A CA 1
ATOM 2373 C C . LYS A 1 318 ? 11.265 -30.508 -16.475 1.00 95.44 318 LYS A C 1
ATOM 2375 O O . LYS A 1 318 ? 11.987 -31.008 -15.608 1.00 95.44 318 LYS A O 1
ATOM 2380 N N . ALA A 1 319 ? 10.409 -29.518 -16.216 1.00 96.56 319 ALA A N 1
ATOM 2381 C CA . ALA A 1 319 ? 10.225 -28.965 -14.879 1.00 96.56 319 ALA A CA 1
ATOM 2382 C C . ALA A 1 319 ? 9.719 -30.018 -13.888 1.00 96.56 319 ALA A C 1
ATOM 2384 O O . ALA A 1 319 ? 10.297 -30.159 -12.808 1.00 96.56 319 ALA A O 1
ATOM 2385 N N . ILE A 1 320 ? 8.687 -30.782 -14.260 1.00 96.69 320 ILE A N 1
ATOM 2386 C CA . ILE A 1 320 ? 8.110 -31.830 -13.407 1.00 96.69 320 ILE A CA 1
ATOM 2387 C C . ILE A 1 320 ? 9.176 -32.882 -13.094 1.00 96.69 320 ILE A C 1
ATOM 2389 O O . ILE A 1 320 ? 9.447 -33.141 -11.924 1.00 96.69 320 ILE A O 1
ATOM 2393 N N . LYS A 1 321 ? 9.886 -33.401 -14.101 1.00 94.88 321 LYS A N 1
ATOM 2394 C CA . LYS A 1 321 ? 10.970 -34.378 -13.887 1.00 94.88 321 LYS A CA 1
ATOM 2395 C C . LYS A 1 321 ? 12.065 -33.848 -12.969 1.00 94.88 321 LYS A C 1
ATOM 2397 O O . LYS A 1 321 ? 12.612 -34.593 -12.160 1.00 94.88 321 LYS A O 1
ATOM 2402 N N . LYS A 1 322 ? 12.386 -32.557 -13.057 1.00 95.62 322 LYS A N 1
ATOM 2403 C CA . LYS A 1 322 ? 13.402 -31.926 -12.207 1.00 95.62 322 LYS A CA 1
ATOM 2404 C C . LYS A 1 322 ? 12.936 -31.720 -10.763 1.00 95.62 322 LYS A C 1
ATOM 2406 O O . LYS A 1 322 ? 13.779 -31.675 -9.868 1.00 95.62 322 LYS A O 1
ATOM 2411 N N . VAL A 1 323 ? 11.631 -31.592 -10.522 1.00 95.69 323 VAL A N 1
ATOM 2412 C CA . VAL A 1 323 ? 11.059 -31.495 -9.170 1.00 95.69 323 VAL A CA 1
ATOM 2413 C C . VAL A 1 323 ? 10.846 -32.878 -8.554 1.00 95.69 323 VAL A C 1
ATOM 2415 O O . VAL A 1 323 ? 11.282 -33.101 -7.428 1.00 95.69 323 VAL A O 1
ATOM 2418 N N . PHE A 1 324 ? 10.230 -33.803 -9.289 1.00 90.81 324 PHE A N 1
ATOM 2419 C CA . PHE A 1 324 ? 9.783 -35.107 -8.787 1.00 90.81 324 PHE A CA 1
ATOM 2420 C C . PHE A 1 324 ? 10.802 -36.241 -9.010 1.00 90.81 324 PHE A C 1
ATOM 2422 O O . PHE A 1 324 ? 10.686 -37.311 -8.414 1.00 90.81 324 PHE A O 1
ATOM 2429 N N . GLY A 1 325 ? 11.843 -36.024 -9.817 1.00 89.88 325 GLY A N 1
ATOM 2430 C CA . GLY A 1 325 ? 12.928 -36.985 -10.023 1.00 89.88 325 GLY A CA 1
ATOM 2431 C C . GLY A 1 325 ? 12.434 -38.322 -10.581 1.00 89.88 325 GLY A C 1
ATOM 2432 O O . GLY A 1 325 ? 11.565 -38.363 -11.453 1.00 89.88 325 GLY A O 1
ATOM 2433 N N . SER A 1 326 ? 12.968 -39.429 -10.059 1.00 79.44 326 SER A N 1
ATOM 2434 C CA . SER A 1 326 ? 12.533 -40.784 -10.431 1.00 79.44 326 SER A CA 1
ATOM 2435 C C . SER A 1 326 ? 11.075 -41.072 -10.064 1.00 79.44 326 SER A C 1
ATOM 2437 O O . SER A 1 326 ? 10.441 -41.891 -10.726 1.00 79.44 326 SER A O 1
ATOM 2439 N N . TYR A 1 327 ? 10.521 -40.373 -9.065 1.00 82.88 327 TYR A N 1
ATOM 2440 C CA . TYR A 1 327 ? 9.133 -40.554 -8.639 1.00 82.88 327 TYR A CA 1
ATOM 2441 C C . TYR A 1 327 ? 8.126 -40.077 -9.692 1.00 82.88 327 TYR A C 1
ATOM 2443 O O . TYR A 1 327 ? 6.990 -40.530 -9.692 1.00 82.88 327 TYR A O 1
ATOM 2451 N N . THR A 1 328 ? 8.545 -39.251 -10.658 1.00 86.12 328 THR A N 1
ATOM 2452 C CA . THR A 1 328 ? 7.677 -38.778 -11.752 1.00 86.12 328 THR A CA 1
ATOM 2453 C C . THR A 1 328 ? 6.975 -39.916 -12.503 1.00 86.12 328 THR A C 1
ATOM 2455 O O . THR A 1 328 ? 5.850 -39.744 -12.952 1.00 86.12 328 THR A O 1
ATOM 2458 N N . GLN A 1 329 ? 7.606 -41.091 -12.620 1.00 83.56 329 GLN A N 1
ATOM 2459 C CA . GLN A 1 329 ? 7.009 -42.253 -13.297 1.00 83.56 329 GLN A CA 1
ATOM 2460 C C . GLN A 1 329 ? 5.898 -42.931 -12.479 1.00 83.56 329 GLN A C 1
ATOM 2462 O O . GLN A 1 329 ? 5.126 -43.715 -13.018 1.00 83.56 329 GLN A O 1
ATOM 2467 N N . SER A 1 330 ? 5.821 -42.649 -11.178 1.00 81.88 330 SER A N 1
ATOM 2468 C CA . SER A 1 330 ? 4.779 -43.146 -10.271 1.00 81.88 330 SER A CA 1
ATOM 2469 C C . SER A 1 330 ? 3.590 -42.190 -10.146 1.00 81.88 330 SER A C 1
ATOM 2471 O O . SER A 1 330 ? 2.585 -42.561 -9.552 1.00 81.88 330 SER A O 1
ATOM 2473 N N . ILE A 1 331 ? 3.687 -40.981 -10.709 1.00 87.12 331 ILE A N 1
ATOM 2474 C CA . ILE A 1 331 ? 2.629 -39.968 -10.675 1.00 87.12 331 ILE A CA 1
ATOM 2475 C C . ILE A 1 331 ? 1.824 -40.056 -11.964 1.00 87.12 331 ILE A C 1
ATOM 2477 O O . ILE A 1 331 ? 2.394 -40.157 -13.049 1.00 87.12 331 ILE A O 1
ATOM 2481 N N . ASN A 1 332 ? 0.502 -39.972 -11.864 1.00 89.69 332 ASN A N 1
ATOM 2482 C CA . ASN A 1 332 ? -0.338 -39.826 -13.045 1.00 89.69 332 ASN A CA 1
ATOM 2483 C C . ASN A 1 332 ? -0.372 -38.361 -13.493 1.00 89.69 332 ASN A C 1
ATOM 2485 O O . ASN A 1 332 ? -0.668 -37.463 -12.701 1.00 89.69 332 ASN A O 1
ATOM 2489 N N . LEU A 1 333 ? -0.096 -38.110 -14.770 1.00 94.56 333 LEU A N 1
ATOM 2490 C CA . LEU A 1 333 ? -0.210 -36.784 -15.375 1.00 94.56 333 LEU A CA 1
ATOM 2491 C C . LEU A 1 333 ? -1.350 -36.765 -16.392 1.00 94.56 333 LEU A C 1
ATOM 2493 O O . LEU A 1 333 ? -1.495 -37.688 -17.194 1.00 94.56 333 LEU A O 1
ATOM 2497 N N . SER A 1 334 ? -2.132 -35.691 -16.413 1.00 95.44 334 SER A N 1
ATOM 2498 C CA . SER A 1 334 ? -3.067 -35.437 -17.511 1.00 95.44 334 SER A CA 1
ATOM 2499 C C . SER A 1 334 ? -3.141 -33.948 -17.849 1.00 95.44 334 SER A C 1
ATOM 2501 O O . SER A 1 334 ? -2.774 -33.108 -17.031 1.00 95.44 334 SER A O 1
ATOM 2503 N N . SER A 1 335 ? -3.616 -33.628 -19.054 1.00 97.12 335 SER A N 1
ATOM 2504 C CA . SER A 1 335 ? -4.050 -32.282 -19.419 1.00 97.12 335 SER A CA 1
ATOM 2505 C C . SER A 1 335 ? -5.495 -32.323 -19.901 1.00 97.12 335 SER A C 1
ATOM 2507 O O . SER A 1 335 ? -5.810 -32.760 -21.018 1.00 97.12 335 SER A O 1
ATOM 2509 N N . THR A 1 336 ? -6.385 -31.792 -19.067 1.00 96.69 336 THR A N 1
ATOM 2510 C CA . THR A 1 336 ? -7.808 -31.637 -19.399 1.00 96.69 336 THR A CA 1
ATOM 2511 C C . THR A 1 336 ? -8.061 -30.646 -20.544 1.00 96.69 336 THR A C 1
ATOM 2513 O O . THR A 1 336 ? -9.137 -30.679 -21.146 1.00 96.69 336 THR A O 1
ATOM 2516 N N . LYS A 1 337 ? -7.063 -29.837 -20.946 1.00 97.19 337 LYS A N 1
ATOM 2517 C CA . LYS A 1 337 ? -7.156 -28.956 -22.129 1.00 97.19 337 LYS A CA 1
ATOM 2518 C C . LYS A 1 337 ? -7.320 -29.716 -23.436 1.00 97.19 337 LYS A C 1
ATOM 2520 O O . LYS A 1 337 ? -7.895 -29.164 -24.366 1.00 97.19 337 LYS A O 1
ATOM 2525 N N . SER A 1 338 ? -6.908 -30.984 -23.488 1.00 96.88 338 SER A N 1
ATOM 2526 C CA . SER A 1 338 ? -7.228 -31.879 -24.611 1.00 96.88 338 SER A CA 1
ATOM 2527 C C . SER A 1 338 ? -8.736 -31.949 -24.908 1.00 96.88 338 SER A C 1
ATOM 2529 O O . SER A 1 338 ? -9.131 -32.122 -26.060 1.00 96.88 338 SER A O 1
ATOM 2531 N N . MET A 1 339 ? -9.578 -31.754 -23.886 1.00 97.56 339 MET A N 1
ATOM 2532 C CA . MET A 1 339 ? -11.038 -31.705 -23.992 1.00 97.56 339 MET A CA 1
ATOM 2533 C C . MET A 1 339 ? -11.566 -30.270 -24.016 1.00 97.56 339 MET A C 1
ATOM 2535 O O . MET A 1 339 ? -12.404 -29.936 -24.848 1.00 97.56 339 MET A O 1
ATOM 2539 N N . THR A 1 340 ? -11.090 -29.393 -23.132 1.00 97.31 340 THR A N 1
ATOM 2540 C CA . THR A 1 340 ? -11.662 -28.043 -22.963 1.00 97.31 340 THR A CA 1
ATOM 2541 C C . THR A 1 340 ? -11.053 -26.982 -23.881 1.00 97.31 340 THR A C 1
ATOM 2543 O O . THR A 1 340 ? -11.605 -25.890 -24.004 1.00 97.31 340 THR A O 1
ATOM 2546 N N . GLY A 1 341 ? -9.939 -27.275 -24.553 1.00 97.50 341 GLY A N 1
ATOM 2547 C CA . GLY A 1 341 ? -9.068 -26.255 -25.131 1.00 97.50 341 GLY A CA 1
ATOM 2548 C C . GLY A 1 341 ? -8.416 -25.387 -24.050 1.00 97.50 341 GLY A C 1
ATOM 2549 O O . GLY A 1 341 ? -8.465 -25.670 -22.854 1.00 97.50 341 GLY A O 1
ATOM 2550 N N . HIS A 1 342 ? -7.789 -24.290 -24.458 1.00 97.50 342 HIS A N 1
ATOM 2551 C CA . HIS A 1 342 ? -7.190 -23.339 -23.538 1.00 97.50 342 HIS A CA 1
ATOM 2552 C C . HIS A 1 342 ? -8.138 -22.172 -23.250 1.00 97.50 342 HIS A C 1
ATOM 2554 O O . HIS A 1 342 ? -8.265 -21.249 -24.053 1.00 97.50 342 HIS A O 1
ATOM 2560 N N . LEU A 1 343 ? -8.742 -22.185 -22.058 1.00 97.25 343 LEU A N 1
ATOM 2561 C CA . LEU A 1 343 ? -9.670 -21.149 -21.577 1.00 97.25 343 LEU A CA 1
ATOM 2562 C C . LEU A 1 343 ? -8.977 -19.867 -21.063 1.00 97.25 343 LEU A C 1
ATOM 2564 O O . LEU A 1 343 ? -9.538 -19.147 -20.241 1.00 97.25 343 LEU A O 1
ATOM 2568 N N . LEU A 1 344 ? -7.732 -19.617 -21.482 1.00 95.50 344 LEU A N 1
ATOM 2569 C CA . LEU A 1 344 ? -6.901 -18.488 -21.046 1.00 95.50 344 LEU A CA 1
ATOM 2570 C C . LEU A 1 344 ? -6.928 -18.282 -19.520 1.00 95.50 344 LEU A C 1
ATOM 2572 O O . LEU A 1 344 ? -6.564 -19.199 -18.784 1.00 95.50 344 LEU A O 1
ATOM 2576 N N . GLY A 1 345 ? -7.339 -17.110 -19.033 1.00 95.88 345 GLY A N 1
ATOM 2577 C CA . GLY A 1 345 ? -7.368 -16.764 -17.616 1.00 95.88 345 GLY A CA 1
ATOM 2578 C C . GLY A 1 345 ? -8.369 -17.571 -16.791 1.00 95.88 345 GLY A C 1
ATOM 2579 O O . GLY A 1 345 ? -8.198 -17.644 -15.574 1.00 95.88 345 GLY A O 1
ATOM 2580 N N . ALA A 1 346 ? -9.350 -18.235 -17.411 1.00 97.69 346 ALA A N 1
ATOM 2581 C CA . ALA A 1 346 ? -10.297 -19.125 -16.733 1.00 97.69 346 ALA A CA 1
ATOM 2582 C C . ALA A 1 346 ? -9.749 -20.539 -16.484 1.00 97.69 346 ALA A C 1
ATOM 2584 O O . ALA A 1 346 ? -10.280 -21.261 -15.639 1.00 97.69 346 ALA A O 1
ATOM 2585 N N . ALA A 1 347 ? -8.705 -20.941 -17.221 1.00 97.12 347 ALA A N 1
ATOM 2586 C CA . ALA A 1 347 ? -8.235 -22.326 -17.260 1.00 97.12 347 ALA A CA 1
ATOM 2587 C C . ALA A 1 347 ? -7.899 -22.860 -15.863 1.00 97.12 347 ALA A C 1
ATOM 2589 O O . ALA A 1 347 ? -8.405 -23.904 -15.469 1.00 97.12 347 ALA A O 1
ATOM 2590 N N . GLY A 1 348 ? -7.152 -22.084 -15.078 1.00 97.12 348 GLY A N 1
ATOM 2591 C CA . GLY A 1 348 ? -6.751 -22.453 -13.724 1.00 97.12 348 GLY A CA 1
ATOM 2592 C C . GLY A 1 348 ? -7.903 -22.874 -12.810 1.00 97.12 348 GLY A C 1
ATOM 2593 O O . GLY A 1 348 ? -7.810 -23.903 -12.145 1.00 97.12 348 GLY A O 1
ATOM 2594 N N . ALA A 1 349 ? -9.004 -22.118 -12.793 1.00 98.31 349 ALA A N 1
ATOM 2595 C CA . ALA A 1 349 ? -10.163 -22.446 -11.962 1.00 98.31 349 ALA A CA 1
ATOM 2596 C C . ALA A 1 349 ? -10.876 -23.720 -12.438 1.00 98.31 349 ALA A C 1
ATOM 2598 O O . ALA A 1 349 ? -11.188 -24.590 -11.628 1.00 98.31 349 ALA A O 1
ATOM 2599 N N . VAL A 1 350 ? -11.099 -23.856 -13.747 1.00 98.44 350 VAL A N 1
ATOM 2600 C CA . VAL A 1 350 ? -11.781 -25.019 -14.347 1.00 98.44 350 VAL A CA 1
ATOM 2601 C C . VAL A 1 350 ? -10.969 -26.309 -14.158 1.00 98.44 350 VAL A C 1
ATOM 2603 O O . VAL A 1 350 ? -11.519 -27.371 -13.856 1.00 98.44 350 VAL A O 1
ATOM 2606 N N . GLU A 1 351 ? -9.648 -26.211 -14.258 1.00 98.00 351 GLU A N 1
ATOM 2607 C CA . GLU A 1 351 ? -8.714 -27.312 -14.016 1.00 98.00 351 GLU A CA 1
ATOM 2608 C C . GLU A 1 351 ? -8.606 -27.671 -12.533 1.00 98.00 351 GLU A C 1
ATOM 2610 O O . GLU A 1 351 ? -8.577 -28.850 -12.181 1.00 98.00 351 GLU A O 1
ATOM 2615 N N . THR A 1 352 ? -8.637 -26.670 -11.649 1.00 98.31 352 THR A N 1
ATOM 2616 C CA . THR A 1 352 ? -8.708 -26.896 -10.199 1.00 98.31 352 THR A CA 1
ATOM 2617 C C . THR A 1 352 ? -9.969 -27.683 -9.838 1.00 98.31 352 THR A C 1
ATOM 2619 O O . THR A 1 352 ? -9.888 -28.636 -9.066 1.00 98.31 352 THR A O 1
ATOM 2622 N N . ILE A 1 353 ? -11.118 -27.366 -10.446 1.00 98.56 353 ILE A N 1
ATOM 2623 C CA . ILE A 1 353 ? -12.364 -28.129 -10.262 1.00 98.56 353 ILE A CA 1
ATOM 2624 C C . ILE A 1 353 ? -12.205 -29.579 -10.739 1.00 98.56 353 ILE A C 1
ATOM 2626 O O . ILE A 1 353 ? -12.641 -30.494 -10.043 1.00 98.56 353 ILE A O 1
ATOM 2630 N N . ALA A 1 354 ? -11.539 -29.819 -11.874 1.00 97.81 354 ALA A N 1
ATOM 2631 C CA . ALA A 1 354 ? -11.261 -31.181 -12.339 1.00 97.81 354 ALA A CA 1
ATOM 2632 C C . ALA A 1 354 ? -10.394 -31.970 -11.340 1.00 97.81 354 ALA A C 1
ATOM 2634 O O . ALA A 1 354 ? -10.702 -33.126 -11.053 1.00 97.81 354 ALA A O 1
ATOM 2635 N N . CYS A 1 355 ? -9.359 -31.350 -10.762 1.00 97.38 355 CYS A N 1
ATOM 2636 C CA . CYS A 1 355 ? -8.538 -31.969 -9.715 1.00 97.38 355 CYS A CA 1
ATOM 2637 C C . CYS A 1 355 ? -9.338 -32.265 -8.442 1.00 97.38 355 CYS A C 1
ATOM 2639 O O . CYS A 1 355 ? -9.194 -33.340 -7.865 1.00 97.38 355 CYS A O 1
ATOM 2641 N N . ILE A 1 356 ? -10.201 -31.342 -8.014 1.00 97.38 356 ILE A N 1
ATOM 2642 C CA . ILE A 1 356 ? -11.074 -31.536 -6.850 1.00 97.38 356 ILE A CA 1
ATOM 2643 C C . ILE A 1 356 ? -12.000 -32.734 -7.064 1.00 97.38 356 ILE A C 1
ATOM 2645 O O . ILE A 1 356 ? -12.127 -33.578 -6.180 1.00 97.38 356 ILE A O 1
ATOM 2649 N N . LEU A 1 357 ? -12.621 -32.837 -8.240 1.00 95.94 357 LEU A N 1
ATOM 2650 C CA . LEU A 1 357 ? -13.495 -33.960 -8.575 1.00 95.94 357 LEU A CA 1
ATOM 2651 C C . LEU A 1 357 ? -12.711 -35.270 -8.707 1.00 95.94 357 LEU A C 1
ATOM 2653 O O . LEU A 1 357 ? -13.204 -36.308 -8.278 1.00 95.94 357 LEU A O 1
ATOM 2657 N N . ALA A 1 358 ? -11.476 -35.231 -9.212 1.00 94.00 358 ALA A N 1
ATOM 2658 C CA . ALA A 1 358 ? -10.603 -36.400 -9.233 1.00 94.00 358 ALA A CA 1
ATOM 2659 C C . ALA A 1 358 ? -10.290 -36.909 -7.816 1.00 94.00 358 ALA A C 1
ATOM 2661 O O . ALA A 1 358 ? -10.365 -38.114 -7.571 1.00 94.00 358 ALA A O 1
ATOM 2662 N N . ILE A 1 359 ? -10.028 -36.000 -6.867 1.00 90.94 359 ILE A N 1
ATOM 2663 C CA . ILE A 1 359 ? -9.856 -36.328 -5.443 1.00 90.94 359 ILE A CA 1
ATOM 2664 C C . ILE A 1 359 ? -11.163 -36.879 -4.859 1.00 90.94 359 ILE A C 1
ATOM 2666 O O . ILE A 1 359 ? -11.153 -37.932 -4.227 1.00 90.94 359 ILE A O 1
ATOM 2670 N N . GLU A 1 360 ? -12.298 -36.215 -5.079 1.00 89.50 360 GLU A N 1
ATOM 2671 C CA . GLU A 1 360 ? -13.593 -36.634 -4.523 1.00 89.50 360 GLU A CA 1
ATOM 2672 C C . GLU A 1 360 ? -14.021 -38.017 -5.043 1.00 89.50 360 GLU A C 1
ATOM 2674 O O . GLU A 1 360 ? -14.525 -38.851 -4.289 1.00 89.50 360 GLU A O 1
ATOM 2679 N N . ARG A 1 361 ? -13.840 -38.261 -6.343 1.00 88.94 361 ARG A N 1
ATOM 2680 C CA . ARG A 1 361 ? -14.353 -39.446 -7.044 1.00 88.94 361 ARG A CA 1
ATOM 2681 C C . ARG A 1 361 ? -13.334 -40.560 -7.183 1.00 88.94 361 ARG A C 1
ATOM 2683 O O . ARG A 1 361 ? -13.715 -41.652 -7.592 1.00 88.94 361 ARG A O 1
ATOM 2690 N N . GLN A 1 362 ? -12.082 -40.296 -6.825 1.00 87.69 362 GLN A N 1
ATOM 2691 C CA . GLN A 1 362 ? -10.970 -41.231 -6.937 1.00 87.69 362 GLN A CA 1
ATOM 2692 C C . GLN A 1 362 ? -10.771 -41.737 -8.380 1.00 87.69 362 GLN A C 1
ATOM 2694 O O . GLN A 1 362 ? -10.525 -42.919 -8.616 1.00 87.69 362 GLN A O 1
ATOM 2699 N N . VAL A 1 363 ? -10.895 -40.835 -9.360 1.00 90.12 363 VAL A N 1
ATOM 2700 C CA . VAL A 1 363 ? -10.708 -41.137 -10.789 1.00 90.12 363 VAL A CA 1
ATOM 2701 C C . VAL A 1 363 ? -9.956 -39.999 -11.464 1.00 90.12 363 VAL A C 1
ATOM 2703 O O . VAL A 1 363 ? -10.322 -38.838 -11.312 1.00 90.12 363 VAL A O 1
ATOM 2706 N N . ILE A 1 364 ? -8.933 -40.329 -12.248 1.00 93.06 364 ILE A N 1
ATOM 2707 C CA . ILE A 1 364 ? -8.123 -39.353 -12.981 1.00 93.06 364 ILE A CA 1
ATOM 2708 C C . ILE A 1 364 ? -8.667 -39.182 -14.411 1.00 93.06 364 ILE A C 1
ATOM 2710 O O . ILE A 1 364 ? -8.762 -40.181 -15.136 1.00 93.06 364 ILE A O 1
ATOM 2714 N N . PRO A 1 365 ? -9.015 -37.948 -14.837 1.00 94.69 365 PRO A N 1
ATOM 2715 C CA . PRO A 1 365 ? -9.394 -37.653 -16.218 1.00 94.69 365 PRO A CA 1
ATOM 2716 C C . PRO A 1 365 ? -8.261 -37.946 -17.217 1.00 94.69 365 PRO A C 1
ATOM 2718 O O . PRO A 1 365 ? -7.088 -37.784 -16.878 1.00 94.69 365 PRO A O 1
ATOM 2721 N N . PRO A 1 366 ? -8.580 -38.347 -18.459 1.00 95.94 366 PRO A N 1
ATOM 2722 C CA . PRO A 1 366 ? -7.573 -38.617 -19.472 1.00 95.94 366 PRO A CA 1
ATOM 2723 C C . PRO A 1 366 ? -7.080 -37.350 -20.172 1.00 95.94 366 PRO A C 1
ATOM 2725 O O . PRO A 1 366 ? -7.800 -36.364 -20.298 1.00 95.94 366 PRO A O 1
ATOM 2728 N N . THR A 1 367 ? -5.890 -37.438 -20.762 1.00 97.25 367 THR A N 1
ATOM 2729 C CA . THR A 1 367 ? -5.504 -36.606 -21.909 1.00 97.25 367 THR A CA 1
ATOM 2730 C C . THR A 1 367 ? -5.994 -37.296 -23.182 1.00 97.25 367 THR A C 1
ATOM 2732 O O . THR A 1 367 ? -5.447 -38.335 -23.559 1.00 97.25 367 THR A O 1
ATOM 2735 N N . ILE A 1 368 ? -7.028 -36.768 -23.841 1.00 96.50 368 ILE A N 1
ATOM 2736 C CA . ILE A 1 368 ? -7.501 -37.310 -25.129 1.00 96.50 368 ILE A CA 1
ATOM 2737 C C . ILE A 1 368 ? -6.624 -36.831 -26.294 1.00 96.50 368 ILE A C 1
ATOM 2739 O O . ILE A 1 368 ? -5.812 -35.920 -26.140 1.00 96.50 368 ILE A O 1
ATOM 2743 N N . ASN A 1 369 ? -6.804 -37.432 -27.474 1.00 96.56 369 ASN A N 1
ATOM 2744 C CA . ASN A 1 369 ? -6.064 -37.115 -28.705 1.00 96.56 369 ASN A CA 1
ATOM 2745 C C . ASN A 1 369 ? -4.547 -37.357 -28.621 1.00 96.56 369 ASN A C 1
ATOM 2747 O O . ASN A 1 369 ? -3.792 -36.818 -29.429 1.00 96.56 369 ASN A O 1
ATOM 2751 N N . LEU A 1 370 ? -4.103 -38.181 -27.667 1.00 96.19 370 LEU A N 1
ATOM 2752 C CA . LEU A 1 370 ? -2.712 -38.605 -27.540 1.00 96.19 370 LEU A CA 1
ATOM 2753 C C . LEU A 1 370 ? -2.532 -39.939 -28.269 1.00 96.19 370 LEU A C 1
ATOM 2755 O O . LEU A 1 370 ? -2.761 -41.009 -27.701 1.00 96.19 370 LEU A O 1
ATOM 2759 N N . PHE A 1 371 ? -2.176 -39.879 -29.549 1.00 95.75 371 PHE A N 1
ATOM 2760 C CA . PHE A 1 371 ? -2.010 -41.056 -30.406 1.00 95.75 371 PHE A CA 1
ATOM 2761 C C . PHE A 1 371 ? -0.578 -41.576 -30.361 1.00 95.75 371 PHE A C 1
ATOM 2763 O O . PHE A 1 371 ? -0.345 -42.787 -30.345 1.00 95.75 371 PHE A O 1
ATOM 2770 N N . ARG A 1 372 ? 0.384 -40.651 -30.363 1.00 95.19 372 ARG A N 1
ATOM 2771 C CA . ARG A 1 372 ? 1.818 -40.926 -30.309 1.00 95.19 372 ARG A CA 1
ATOM 2772 C C . ARG A 1 372 ? 2.464 -39.931 -29.364 1.00 95.19 372 ARG A C 1
ATOM 2774 O O . ARG A 1 372 ? 2.726 -38.791 -29.741 1.00 95.19 372 ARG A O 1
ATOM 2781 N N . GLN A 1 373 ? 2.725 -40.386 -28.143 1.00 95.00 373 GLN A N 1
ATOM 2782 C CA . GLN A 1 373 ? 3.444 -39.586 -27.163 1.00 95.00 373 GLN A CA 1
ATOM 2783 C C . GLN A 1 373 ? 4.822 -39.217 -27.708 1.00 95.00 373 GLN A C 1
ATOM 2785 O O . GLN A 1 373 ? 5.564 -40.071 -28.197 1.00 95.00 373 GLN A O 1
ATOM 2790 N N . ASP A 1 374 ? 5.122 -37.926 -27.665 1.00 96.06 374 ASP A N 1
ATOM 2791 C CA . ASP A 1 374 ? 6.415 -37.390 -28.055 1.00 96.06 374 ASP A CA 1
ATOM 2792 C C . ASP A 1 374 ? 7.519 -38.035 -27.189 1.00 96.06 374 ASP A C 1
ATOM 2794 O O . ASP A 1 374 ? 7.400 -38.022 -25.962 1.00 96.06 374 ASP A O 1
ATOM 2798 N N . PRO A 1 375 ? 8.587 -38.602 -27.784 1.00 93.31 375 PRO A N 1
ATOM 2799 C CA . PRO A 1 375 ? 9.709 -39.169 -27.037 1.00 93.31 375 PRO A CA 1
ATOM 2800 C C . PRO A 1 375 ? 10.386 -38.196 -26.057 1.00 93.31 375 PRO A C 1
ATOM 2802 O O . PRO A 1 375 ? 11.009 -38.650 -25.097 1.00 93.31 375 PRO A O 1
ATOM 2805 N N . GLU A 1 376 ? 10.280 -36.877 -26.262 1.00 91.88 376 GLU A N 1
ATOM 2806 C CA . GLU A 1 376 ? 10.756 -35.879 -25.289 1.00 91.88 376 GLU A CA 1
ATOM 2807 C C . GLU A 1 376 ? 9.867 -35.791 -24.035 1.00 91.88 376 GLU A C 1
ATOM 2809 O O . GLU A 1 376 ? 10.306 -35.310 -22.985 1.00 91.88 376 GLU A O 1
ATOM 2814 N N . ILE A 1 377 ? 8.637 -36.300 -24.110 1.00 92.94 377 ILE A N 1
ATOM 2815 C CA . ILE A 1 377 ? 7.675 -36.377 -23.013 1.00 92.94 377 ILE A CA 1
ATOM 2816 C C . ILE A 1 377 ? 7.792 -37.746 -22.335 1.00 92.94 377 ILE A C 1
ATOM 2818 O O . ILE A 1 377 ? 6.931 -38.610 -22.445 1.00 92.94 377 ILE A O 1
ATOM 2822 N N . ASP A 1 378 ? 8.890 -37.963 -21.618 1.00 86.94 378 ASP A N 1
ATOM 2823 C CA . ASP A 1 378 ? 9.146 -39.211 -20.882 1.00 86.94 378 ASP A CA 1
ATOM 2824 C C . ASP A 1 378 ? 8.616 -39.122 -19.437 1.00 86.94 378 ASP A C 1
ATOM 2826 O O . ASP A 1 378 ? 9.387 -38.884 -18.497 1.00 86.94 378 ASP A O 1
ATOM 2830 N N . VAL A 1 379 ? 7.288 -39.234 -19.297 1.00 89.31 379 VAL A N 1
ATOM 2831 C CA . VAL A 1 379 ? 6.504 -39.259 -18.043 1.00 89.31 379 VAL A CA 1
ATOM 2832 C C . VAL A 1 379 ? 5.225 -40.095 -18.213 1.00 89.31 379 VAL A C 1
ATOM 2834 O O . VAL A 1 379 ? 4.764 -40.314 -19.336 1.00 89.31 379 VAL A O 1
ATOM 2837 N N . ASN A 1 380 ? 4.630 -40.531 -17.100 1.00 89.06 380 ASN A N 1
ATOM 2838 C CA . ASN A 1 380 ? 3.404 -41.332 -17.084 1.00 89.06 380 ASN A CA 1
ATOM 2839 C C . ASN A 1 380 ? 2.146 -40.468 -17.331 1.00 89.06 380 ASN A C 1
ATOM 2841 O O . ASN A 1 380 ? 1.485 -40.005 -16.397 1.00 89.06 380 ASN A O 1
ATOM 2845 N N . ILE A 1 381 ? 1.825 -40.226 -18.606 1.00 92.31 381 ILE A N 1
ATOM 2846 C CA . ILE A 1 381 ? 0.579 -39.564 -19.014 1.00 92.31 381 ILE A CA 1
ATOM 2847 C C . ILE A 1 381 ? -0.571 -40.573 -18.978 1.00 92.31 381 ILE A C 1
ATOM 2849 O O . ILE A 1 381 ? -0.432 -41.669 -19.506 1.00 92.31 381 ILE A O 1
ATOM 2853 N N . THR A 1 382 ? -1.726 -40.185 -18.435 1.00 92.06 382 THR A N 1
ATOM 2854 C CA . THR A 1 382 ? -2.991 -40.933 -18.530 1.00 92.06 382 THR A CA 1
ATOM 2855 C C . THR A 1 382 ? -3.616 -40.702 -19.916 1.00 92.06 382 THR A C 1
ATOM 2857 O O . THR A 1 382 ? -4.215 -39.644 -20.134 1.00 92.06 382 THR A O 1
ATOM 2860 N N . PRO A 1 383 ? -3.475 -41.621 -20.894 1.00 93.19 383 PRO A N 1
ATOM 2861 C CA . PRO A 1 383 ? -3.798 -41.342 -22.287 1.00 93.19 383 PRO A CA 1
ATOM 2862 C C . PRO A 1 383 ? -5.173 -41.906 -22.665 1.00 93.19 383 PRO A C 1
ATOM 2864 O O . PRO A 1 383 ? -5.422 -43.106 -22.542 1.00 93.19 383 PRO A O 1
ATOM 2867 N N . ASN A 1 384 ? -6.050 -41.063 -23.210 1.00 92.75 384 ASN A N 1
ATOM 2868 C CA . ASN A 1 384 ? -7.341 -41.386 -23.842 1.00 92.75 384 ASN A CA 1
ATOM 2869 C C . ASN A 1 384 ? -8.409 -42.093 -22.980 1.00 92.75 384 ASN A C 1
ATOM 2871 O O . ASN A 1 384 ? -9.577 -42.093 -23.361 1.00 92.75 384 ASN A O 1
ATOM 2875 N N . LYS A 1 385 ? -8.053 -42.704 -21.846 1.00 89.38 385 LYS A N 1
ATOM 2876 C CA . LYS A 1 385 ? -8.962 -43.391 -20.920 1.00 89.38 385 LYS A CA 1
ATOM 2877 C C . LYS A 1 385 ? -8.642 -43.018 -19.479 1.00 89.38 385 LYS A C 1
ATOM 2879 O O . LYS A 1 385 ? -7.483 -42.821 -19.137 1.00 89.38 385 LYS A O 1
ATOM 2884 N N . VAL A 1 386 ? -9.685 -42.942 -18.660 1.00 88.75 386 VAL A N 1
ATOM 2885 C CA . VAL A 1 386 ? -9.585 -42.661 -17.223 1.00 88.75 386 VAL A CA 1
ATOM 2886 C C . VAL A 1 386 ? -8.803 -43.744 -16.474 1.00 88.75 386 VAL A C 1
ATOM 2888 O O . VAL A 1 386 ? -8.827 -44.915 -16.864 1.00 88.75 386 VAL A O 1
ATOM 2891 N N . THR A 1 387 ? -8.200 -43.366 -15.346 1.00 82.19 387 THR A N 1
ATOM 2892 C CA . THR A 1 387 ? -7.485 -44.276 -14.429 1.00 82.19 387 THR A CA 1
ATOM 2893 C C . THR A 1 387 ? -8.141 -44.259 -13.041 1.00 82.19 387 THR A C 1
ATOM 2895 O O . THR A 1 387 ? -8.465 -43.189 -12.533 1.00 82.19 387 THR A O 1
ATOM 2898 N N . GLN A 1 388 ? -8.346 -45.436 -12.426 1.00 66.69 388 GLN A N 1
ATOM 2899 C CA . GLN A 1 388 ? -8.982 -45.611 -11.096 1.00 66.69 388 GLN A CA 1
ATOM 2900 C C . GLN A 1 388 ? -7.987 -45.870 -9.946 1.00 66.69 388 GLN A C 1
ATOM 2902 O O . GLN A 1 388 ? -8.390 -46.185 -8.828 1.00 66.69 388 GLN A O 1
ATOM 2907 N N . ASP A 1 389 ? -6.684 -45.801 -10.208 1.00 55.69 389 ASP A N 1
ATOM 2908 C CA . ASP A 1 389 ? -5.662 -46.220 -9.249 1.00 55.69 389 ASP A CA 1
ATOM 2909 C C . ASP A 1 389 ? -5.267 -45.078 -8.297 1.00 55.69 389 ASP A C 1
ATOM 2911 O O . ASP A 1 389 ? -4.294 -44.366 -8.534 1.00 55.69 389 ASP A O 1
ATOM 2915 N N . LEU A 1 390 ? -6.055 -44.880 -7.234 1.00 52.41 390 LEU A N 1
ATOM 2916 C CA . LEU A 1 390 ? -5.706 -43.987 -6.117 1.00 52.41 390 LEU A CA 1
ATOM 2917 C C . LEU A 1 390 ? -5.456 -44.727 -4.783 1.00 52.41 390 LEU A C 1
ATOM 2919 O O . LEU A 1 390 ? -5.270 -44.079 -3.757 1.00 52.41 390 LEU A O 1
ATOM 2923 N N . ALA A 1 391 ? -5.388 -46.072 -4.743 1.00 39.19 391 ALA A N 1
ATOM 2924 C CA . ALA A 1 391 ? -5.056 -46.779 -3.494 1.00 39.19 391 ALA A CA 1
ATOM 2925 C C . ALA A 1 391 ? -4.488 -48.209 -3.638 1.00 39.19 391 ALA A C 1
ATOM 2927 O O . ALA A 1 391 ? -5.210 -49.162 -3.933 1.00 39.19 391 ALA A O 1
ATOM 2928 N N . SER A 1 392 ? -3.252 -48.413 -3.163 1.00 31.94 392 SER A N 1
ATOM 2929 C CA . SER A 1 392 ? -2.895 -49.632 -2.421 1.00 31.94 392 SER A CA 1
ATOM 2930 C C . SER A 1 392 ? -1.898 -49.344 -1.283 1.00 31.94 392 SER A C 1
ATOM 2932 O O . SER A 1 392 ? -0.778 -48.909 -1.518 1.00 31.94 392 SER A O 1
ATOM 2934 N N . THR A 1 393 ? -2.311 -49.561 -0.022 1.00 36.62 393 THR A N 1
ATOM 2935 C CA . THR A 1 393 ? -1.621 -50.367 1.025 1.00 36.62 393 THR A CA 1
ATOM 2936 C C . THR A 1 393 ? -2.090 -50.032 2.456 1.00 36.62 393 THR A C 1
ATOM 2938 O O . THR A 1 393 ? -2.085 -48.887 2.901 1.00 36.62 393 THR A O 1
ATOM 2941 N N . GLY A 1 394 ? -2.496 -51.072 3.200 1.00 34.22 394 GLY A N 1
ATOM 2942 C CA . GLY A 1 394 ? -2.857 -51.026 4.621 1.00 34.22 394 GLY A CA 1
ATOM 2943 C C . GLY A 1 394 ? -1.657 -51.023 5.583 1.00 34.22 394 GLY A C 1
ATOM 2944 O O . GLY A 1 394 ? -0.509 -51.039 5.154 1.00 34.22 394 GLY A O 1
ATOM 2945 N N . TYR A 1 395 ? -1.965 -50.985 6.889 1.00 45.91 395 TYR A N 1
ATOM 2946 C CA . TYR A 1 395 ? -1.096 -51.127 8.078 1.00 45.91 395 TYR A CA 1
ATOM 2947 C C . TYR A 1 395 ? 0.405 -51.345 7.784 1.00 45.91 395 TYR A C 1
ATOM 2949 O O . TYR A 1 395 ? 0.878 -52.472 7.660 1.00 45.91 395 TYR A O 1
ATOM 2957 N N . ASN A 1 396 ? 1.149 -50.245 7.650 1.00 59.75 396 ASN A N 1
ATOM 2958 C CA . ASN A 1 396 ? 2.498 -50.245 7.096 1.00 59.75 396 ASN A CA 1
ATOM 2959 C C . ASN A 1 396 ? 3.527 -49.926 8.196 1.00 59.75 396 ASN A C 1
ATOM 2961 O O . ASN A 1 396 ? 3.428 -48.876 8.834 1.00 59.75 396 ASN A O 1
ATOM 2965 N N .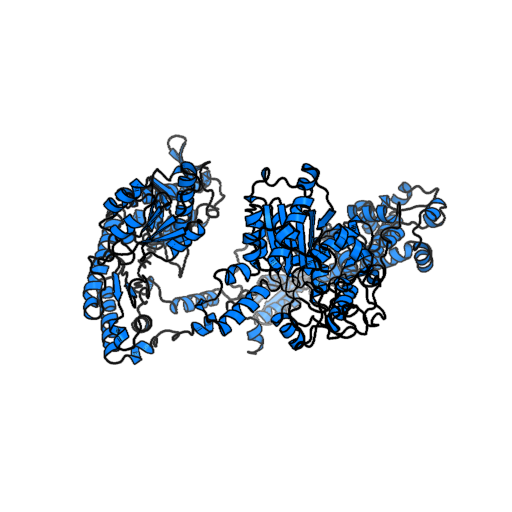 ILE A 1 397 ? 4.522 -50.797 8.413 1.00 60.66 397 ILE A N 1
ATOM 2966 C CA . ILE A 1 397 ? 5.670 -50.556 9.315 1.00 60.66 397 ILE A CA 1
ATOM 2967 C C . ILE A 1 397 ? 6.365 -49.220 8.992 1.00 60.66 397 ILE A C 1
ATOM 2969 O O . ILE A 1 397 ? 6.801 -48.500 9.892 1.00 60.66 397 ILE A O 1
ATOM 2973 N N . ASN A 1 398 ? 6.300 -48.818 7.719 1.00 63.06 398 ASN A N 1
ATOM 2974 C CA . ASN A 1 398 ? 6.712 -47.517 7.210 1.00 63.06 398 ASN A CA 1
ATOM 2975 C C . ASN A 1 398 ? 5.966 -46.362 7.888 1.00 63.06 398 ASN A C 1
ATOM 2977 O O . ASN A 1 398 ? 6.568 -45.349 8.208 1.00 63.06 398 ASN A O 1
ATOM 2981 N N . LYS A 1 399 ? 4.669 -46.492 8.182 1.00 65.25 399 LYS A N 1
ATOM 2982 C CA . LYS A 1 399 ? 3.891 -45.432 8.841 1.00 65.25 399 LYS A CA 1
ATOM 2983 C C . LYS A 1 399 ? 4.290 -45.259 10.313 1.00 65.25 399 LYS A C 1
ATOM 2985 O O . LYS A 1 399 ? 4.334 -44.127 10.788 1.00 65.25 399 LYS A O 1
ATOM 2990 N N . LYS A 1 400 ? 4.629 -46.351 11.018 1.00 70.75 400 LYS A N 1
ATOM 2991 C CA . LYS A 1 400 ? 5.083 -46.312 12.422 1.00 70.75 400 LYS A CA 1
ATOM 2992 C C . LYS A 1 400 ? 6.486 -45.711 12.542 1.00 70.75 400 LYS A C 1
ATOM 2994 O O . LYS A 1 400 ? 6.673 -44.763 13.300 1.00 70.75 400 LYS A O 1
ATOM 2999 N N . VAL A 1 401 ? 7.434 -46.204 11.742 1.00 72.94 401 VAL A N 1
ATOM 3000 C CA . VAL A 1 401 ? 8.804 -45.670 11.711 1.00 72.94 401 VAL A CA 1
ATOM 3001 C C . VAL A 1 401 ? 8.804 -44.219 11.224 1.00 72.94 401 VAL A C 1
ATOM 3003 O O . VAL A 1 401 ? 9.431 -43.382 11.862 1.00 72.94 401 VAL A O 1
ATOM 3006 N N . ARG A 1 402 ? 8.021 -43.866 10.190 1.00 77.62 402 ARG A N 1
ATOM 3007 C CA . ARG A 1 402 ? 7.845 -42.465 9.752 1.00 77.62 402 ARG A CA 1
ATOM 3008 C C . ARG A 1 402 ? 7.333 -41.587 10.893 1.00 77.62 402 ARG A C 1
ATOM 3010 O O . ARG A 1 402 ? 7.900 -40.528 11.120 1.00 77.62 402 ARG A O 1
ATOM 3017 N N . SER A 1 403 ? 6.320 -42.030 11.641 1.00 74.88 403 SER A N 1
ATOM 3018 C CA . SER A 1 403 ? 5.802 -41.263 12.781 1.00 74.88 403 SER A CA 1
ATOM 3019 C C . SER A 1 403 ? 6.860 -41.023 13.862 1.00 74.88 403 SER A C 1
ATOM 3021 O O . SER A 1 403 ? 6.936 -39.911 14.374 1.00 74.88 403 SER A O 1
ATOM 3023 N N . PHE A 1 404 ? 7.674 -42.030 14.195 1.00 79.81 404 PHE A N 1
ATOM 3024 C CA . PHE A 1 404 ? 8.735 -41.903 15.200 1.00 79.81 404 PHE A CA 1
ATOM 3025 C C . PHE A 1 404 ? 9.882 -40.998 14.731 1.00 79.81 404 PHE A C 1
ATOM 3027 O O . PHE A 1 404 ? 10.372 -40.158 15.482 1.00 79.81 404 PHE A O 1
ATOM 3034 N N . VAL A 1 405 ? 10.292 -41.130 13.467 1.00 80.00 405 VAL A N 1
ATOM 3035 C CA . VAL A 1 405 ? 11.341 -40.286 12.877 1.00 80.00 405 VAL A CA 1
ATOM 3036 C C . VAL A 1 405 ? 10.871 -38.826 12.804 1.00 80.00 405 VAL A C 1
ATOM 3038 O O . VAL A 1 405 ? 11.629 -37.916 13.135 1.00 80.00 405 VAL A O 1
ATOM 3041 N N . VAL A 1 406 ? 9.592 -38.581 12.505 1.00 76.94 406 VAL A N 1
ATOM 3042 C CA . VAL A 1 406 ? 9.021 -37.225 12.556 1.00 76.94 406 VAL A CA 1
ATOM 3043 C C . VAL A 1 406 ? 9.021 -36.671 13.982 1.00 76.94 406 VAL A C 1
ATOM 3045 O O . VAL A 1 406 ? 9.367 -35.506 14.164 1.00 76.94 406 VAL A O 1
ATOM 3048 N N . SER A 1 407 ? 8.673 -37.471 14.993 1.00 76.50 407 SER A N 1
ATOM 3049 C CA . SER A 1 407 ? 8.537 -36.979 16.370 1.00 76.50 407 SER A CA 1
ATOM 3050 C C . SER A 1 407 ? 9.864 -36.810 17.117 1.00 76.50 407 SER A C 1
ATOM 3052 O O . SER A 1 407 ? 10.075 -35.767 17.731 1.00 76.50 407 SER A O 1
ATOM 3054 N N . GLU A 1 408 ? 10.759 -37.801 17.081 1.00 78.31 408 GLU A N 1
ATOM 3055 C CA . GLU A 1 408 ? 11.984 -37.808 17.904 1.00 78.31 408 GLU A CA 1
ATOM 3056 C C . GLU A 1 408 ? 13.217 -37.310 17.133 1.00 78.31 408 GLU A C 1
ATOM 3058 O O . GLU A 1 408 ? 14.088 -36.646 17.702 1.00 78.31 408 GLU A O 1
ATOM 3063 N N . ILE A 1 409 ? 13.280 -37.575 15.823 1.00 78.06 409 ILE A N 1
ATOM 3064 C CA . ILE A 1 409 ? 14.380 -37.121 14.952 1.00 78.06 409 ILE A CA 1
ATOM 3065 C C . ILE A 1 409 ? 14.048 -35.752 14.326 1.00 78.06 409 ILE A C 1
ATOM 3067 O O . ILE A 1 409 ? 14.958 -34.989 14.002 1.00 78.06 409 ILE A O 1
ATOM 3071 N N . GLY A 1 410 ? 12.763 -35.384 14.226 1.00 73.56 410 GLY A N 1
ATOM 3072 C CA . GLY A 1 410 ? 12.322 -34.115 13.635 1.00 73.56 410 GLY A CA 1
ATOM 3073 C C . GLY A 1 410 ? 12.411 -34.102 12.107 1.00 73.56 410 GLY A C 1
ATOM 3074 O O . GLY A 1 410 ? 12.521 -33.035 11.504 1.00 73.56 410 GLY A O 1
ATOM 3075 N N . TYR A 1 411 ? 12.407 -35.281 11.481 1.00 80.06 411 TYR A N 1
ATOM 3076 C CA . TYR A 1 411 ? 12.562 -35.455 10.039 1.00 80.06 411 TYR A CA 1
ATOM 3077 C C . TYR A 1 411 ? 11.396 -36.262 9.465 1.00 80.06 411 TYR A C 1
ATOM 3079 O O . TYR A 1 411 ? 10.995 -37.254 10.058 1.00 80.06 411 TYR A O 1
ATOM 3087 N N . ASN A 1 412 ? 10.858 -35.869 8.306 1.00 79.00 412 ASN A N 1
ATOM 3088 C CA . ASN A 1 412 ? 9.879 -36.680 7.576 1.00 79.00 412 ASN A CA 1
ATOM 3089 C C . ASN A 1 412 ? 10.600 -37.486 6.476 1.00 79.00 412 ASN A C 1
ATOM 3091 O O . ASN A 1 412 ? 10.998 -36.881 5.477 1.00 79.00 412 ASN A O 1
ATOM 3095 N N . PRO A 1 413 ? 10.794 -38.812 6.640 1.00 72.81 413 PRO A N 1
ATOM 3096 C CA . PRO A 1 413 ? 11.549 -39.634 5.697 1.00 72.81 413 PRO A CA 1
ATOM 3097 C C . PRO A 1 413 ? 10.961 -39.630 4.291 1.00 72.81 413 PRO A C 1
ATOM 3099 O O . PRO A 1 413 ? 9.789 -39.982 4.118 1.00 72.81 413 PRO A O 1
ATOM 3102 N N . ARG A 1 414 ? 11.786 -39.332 3.285 1.00 69.94 414 ARG A N 1
ATOM 3103 C CA . ARG A 1 414 ? 11.455 -39.507 1.860 1.00 69.94 414 ARG A CA 1
ATOM 3104 C C . ARG A 1 414 ? 11.421 -40.994 1.511 1.00 69.94 414 ARG A C 1
ATOM 3106 O O . ARG A 1 414 ? 10.478 -41.446 0.869 1.00 69.94 414 ARG A O 1
ATOM 3113 N N . ASN A 1 415 ? 12.392 -41.755 2.011 1.00 72.94 415 ASN A N 1
ATOM 3114 C CA . ASN A 1 415 ? 12.456 -43.207 1.959 1.00 72.94 415 ASN A CA 1
ATOM 3115 C C . ASN A 1 415 ? 12.571 -43.784 3.374 1.00 72.94 415 ASN A C 1
ATOM 3117 O O . ASN A 1 415 ? 13.645 -44.009 3.934 1.00 72.94 415 ASN A O 1
ATOM 3121 N N . VAL A 1 416 ? 11.410 -44.071 3.948 1.00 75.25 416 VAL A N 1
ATOM 3122 C CA . VAL A 1 416 ? 11.301 -44.653 5.285 1.00 75.25 416 VAL A CA 1
ATOM 3123 C C . VAL A 1 416 ? 11.873 -46.071 5.392 1.00 75.25 416 VAL A C 1
ATOM 3125 O O . VAL A 1 416 ? 12.194 -46.503 6.497 1.00 75.25 416 VAL A O 1
ATOM 3128 N N . GLU A 1 417 ? 12.082 -46.784 4.282 1.00 73.56 417 GLU A N 1
ATOM 3129 C CA . GLU A 1 417 ? 12.664 -48.132 4.311 1.00 73.56 417 GLU A CA 1
ATOM 3130 C C . GLU A 1 417 ? 14.116 -48.116 4.815 1.00 73.56 417 GLU A C 1
ATOM 3132 O O . GLU A 1 417 ? 14.508 -49.024 5.546 1.00 73.56 417 GLU A O 1
ATOM 3137 N N . HIS A 1 418 ? 14.888 -47.052 4.548 1.00 81.75 418 HIS A N 1
ATOM 3138 C CA . HIS A 1 418 ? 16.229 -46.881 5.128 1.00 81.75 418 HIS A CA 1
ATOM 3139 C C . HIS A 1 418 ? 16.189 -46.858 6.659 1.00 81.75 418 HIS A C 1
ATOM 3141 O O . HIS A 1 418 ? 17.032 -47.460 7.322 1.00 81.75 418 HIS A O 1
ATOM 3147 N N . PHE A 1 419 ? 15.176 -46.201 7.222 1.00 85.31 419 PHE A N 1
ATOM 3148 C CA . PHE A 1 419 ? 14.989 -46.110 8.664 1.00 85.31 419 PHE A CA 1
ATOM 3149 C C . PHE A 1 419 ? 14.488 -47.432 9.238 1.00 85.31 419 PHE A C 1
ATOM 3151 O O . PHE A 1 419 ? 14.975 -47.866 10.276 1.00 85.31 419 PHE A O 1
ATOM 3158 N N . VAL A 1 420 ? 13.582 -48.129 8.545 1.00 79.44 420 VAL A N 1
ATOM 3159 C CA . VAL A 1 420 ? 13.158 -49.482 8.940 1.00 79.44 420 VAL A CA 1
ATOM 3160 C C . VAL A 1 420 ? 14.367 -50.424 9.008 1.00 79.44 420 VAL A C 1
ATOM 3162 O O . VAL A 1 420 ? 14.499 -51.164 9.981 1.00 79.44 420 VAL A O 1
ATOM 3165 N N . ILE A 1 421 ? 15.284 -50.362 8.036 1.00 78.88 421 ILE A N 1
ATOM 3166 C CA . ILE A 1 421 ? 16.529 -51.148 8.045 1.00 78.88 421 ILE A CA 1
ATOM 3167 C C . ILE A 1 421 ? 17.437 -50.716 9.202 1.00 78.88 421 ILE A C 1
ATOM 3169 O O . ILE A 1 421 ? 17.910 -51.581 9.932 1.00 78.88 421 ILE A O 1
ATOM 3173 N N . ALA A 1 422 ? 17.635 -49.412 9.422 1.00 86.31 422 ALA A N 1
ATOM 3174 C CA . ALA A 1 422 ? 18.461 -48.903 10.520 1.00 86.31 422 ALA A CA 1
ATOM 3175 C C . ALA A 1 422 ? 17.986 -49.388 11.899 1.00 86.31 422 ALA A C 1
ATOM 3177 O O . ALA A 1 422 ? 18.805 -49.761 12.739 1.00 86.31 422 ALA A O 1
ATOM 3178 N N . PHE A 1 423 ? 16.667 -49.451 12.107 1.00 86.44 423 PHE A N 1
ATOM 3179 C CA . PHE A 1 423 ? 16.062 -49.973 13.331 1.00 86.44 423 PHE A CA 1
ATOM 3180 C C . PHE A 1 423 ? 16.008 -51.510 13.390 1.00 86.44 423 PHE A C 1
ATOM 3182 O O . PHE A 1 423 ? 15.615 -52.046 14.420 1.00 86.44 423 PHE A O 1
ATOM 3189 N N . THR A 1 424 ? 16.393 -52.254 12.349 1.00 81.25 424 THR A N 1
ATOM 3190 C CA . THR A 1 424 ? 16.316 -53.725 12.346 1.00 81.25 424 THR A CA 1
ATOM 3191 C C . THR A 1 424 ? 17.616 -54.360 12.832 1.00 81.25 424 THR A C 1
ATOM 3193 O O . THR A 1 424 ? 18.618 -54.387 12.122 1.00 81.25 424 THR A O 1
ATOM 3196 N N . HIS A 1 425 ? 17.591 -54.947 14.030 1.00 78.19 425 HIS A N 1
ATOM 3197 C CA . HIS A 1 425 ? 18.719 -55.715 14.555 1.00 78.19 425 HIS A CA 1
ATOM 3198 C C . HIS A 1 425 ? 18.860 -57.061 13.826 1.00 78.19 425 HIS A C 1
ATOM 3200 O O . HIS A 1 425 ? 17.861 -57.702 13.494 1.00 78.19 425 HIS A O 1
ATOM 3206 N N . ARG A 1 426 ? 20.095 -57.562 13.667 1.00 73.12 426 ARG A N 1
ATOM 3207 C CA . ARG A 1 426 ? 20.393 -58.829 12.962 1.00 73.12 426 ARG A CA 1
ATOM 3208 C C . ARG A 1 426 ? 19.563 -60.035 13.424 1.00 73.12 426 ARG A C 1
ATOM 3210 O O . ARG A 1 426 ? 19.208 -60.881 12.613 1.00 73.12 426 ARG A O 1
ATOM 3217 N N . SER A 1 427 ? 19.195 -60.097 14.708 1.00 70.25 427 SER A N 1
ATOM 3218 C CA . SER A 1 427 ? 18.367 -61.190 15.247 1.00 70.25 427 SER A CA 1
ATOM 3219 C C . SER A 1 427 ? 16.923 -61.198 14.727 1.00 70.25 427 SER A C 1
ATOM 3221 O O . SER A 1 427 ? 16.276 -62.238 14.775 1.00 70.25 427 SER A O 1
ATOM 3223 N N . ALA A 1 428 ? 16.395 -60.073 14.228 1.00 67.12 428 ALA A N 1
ATOM 3224 C CA . ALA A 1 428 ? 15.027 -59.975 13.709 1.00 67.12 428 ALA A CA 1
ATOM 3225 C C . ALA A 1 428 ? 14.839 -60.657 12.345 1.00 67.12 428 ALA A C 1
ATOM 3227 O O . ALA A 1 428 ? 13.715 -60.986 11.968 1.00 67.12 428 ALA A O 1
ATOM 3228 N N . LEU A 1 429 ? 15.931 -60.897 11.617 1.00 64.62 429 LEU A N 1
ATOM 3229 C CA . LEU A 1 429 ? 15.901 -61.378 10.235 1.00 64.62 429 LEU A CA 1
ATOM 3230 C C . LEU A 1 429 ? 15.516 -62.859 10.102 1.00 64.62 429 LEU A C 1
ATOM 3232 O O . LEU A 1 429 ? 15.133 -63.290 9.018 1.00 64.62 429 LEU A O 1
ATOM 3236 N N . GLU A 1 430 ? 15.559 -63.619 11.198 1.00 56.94 430 GLU A N 1
ATOM 3237 C CA . GLU A 1 430 ? 15.128 -65.025 11.257 1.00 56.94 430 GLU A CA 1
ATOM 3238 C C . GLU A 1 430 ? 13.703 -65.189 11.834 1.00 56.94 430 GLU A C 1
ATOM 3240 O O . GLU A 1 430 ? 13.194 -66.304 11.940 1.00 56.94 430 GLU A O 1
ATOM 3245 N N . SER A 1 431 ? 13.024 -64.085 12.187 1.00 57.84 431 SER A N 1
ATOM 3246 C CA . SER A 1 431 ? 11.703 -64.102 12.831 1.00 57.84 431 SER A CA 1
ATOM 3247 C C . SER A 1 431 ? 10.548 -64.310 11.844 1.00 57.84 431 SER A C 1
ATOM 3249 O O . SER A 1 431 ? 10.349 -63.536 10.902 1.00 57.84 431 SER A O 1
ATOM 3251 N N . SER A 1 432 ? 9.703 -65.310 12.114 1.00 52.34 432 SER A N 1
ATOM 3252 C CA . SER A 1 432 ? 8.533 -65.642 11.286 1.00 52.34 432 SER A CA 1
ATOM 3253 C C . SER A 1 432 ? 7.461 -64.539 11.246 1.00 52.34 432 SER A C 1
ATOM 3255 O O . SER A 1 432 ? 6.728 -64.420 10.258 1.00 52.34 432 SER A O 1
ATOM 3257 N N . SER A 1 433 ? 7.385 -63.699 12.285 1.00 54.00 433 SER A N 1
ATOM 3258 C CA . SER A 1 433 ? 6.441 -62.580 12.375 1.00 54.00 433 SER A CA 1
ATOM 3259 C C . SER A 1 433 ? 6.869 -61.370 11.532 1.00 54.00 433 SER A C 1
ATOM 3261 O O . SER A 1 433 ? 6.021 -60.753 10.885 1.00 54.00 433 SER A O 1
ATOM 3263 N N . PHE A 1 434 ? 8.174 -61.088 11.439 1.00 57.72 434 PHE A N 1
ATOM 3264 C CA . PHE A 1 434 ? 8.724 -60.019 10.591 1.00 57.72 434 PHE A CA 1
ATOM 3265 C C . PHE A 1 434 ? 8.583 -60.343 9.095 1.00 57.72 434 PHE A C 1
ATOM 3267 O O . PHE A 1 434 ? 8.172 -59.495 8.302 1.00 57.72 434 PHE A O 1
ATOM 3274 N N . VAL A 1 435 ? 8.808 -61.604 8.705 1.00 57.50 435 VAL A N 1
ATOM 3275 C CA . VAL A 1 435 ? 8.698 -62.058 7.304 1.00 57.50 435 VAL A CA 1
ATOM 3276 C C . VAL A 1 435 ? 7.284 -61.888 6.730 1.00 57.50 435 VAL A C 1
ATOM 3278 O O . VAL A 1 435 ? 7.142 -61.671 5.528 1.00 57.50 435 VAL A O 1
ATOM 3281 N N . LYS A 1 436 ? 6.236 -61.937 7.565 1.00 51.91 436 LYS A N 1
ATOM 3282 C CA . LYS A 1 436 ? 4.841 -61.725 7.133 1.00 51.91 436 LYS A CA 1
ATOM 3283 C C . LYS A 1 436 ? 4.430 -60.251 7.024 1.00 51.91 436 LYS A C 1
ATOM 3285 O O . LYS A 1 436 ? 3.438 -59.972 6.359 1.00 51.91 436 LYS A O 1
ATOM 3290 N N . GLN A 1 437 ? 5.141 -59.332 7.682 1.00 50.81 437 GLN A N 1
ATOM 3291 C CA . GLN A 1 437 ? 4.768 -57.909 7.789 1.00 50.81 437 GLN A CA 1
ATOM 3292 C C . GLN A 1 437 ? 5.726 -56.957 7.050 1.00 50.81 437 GLN A C 1
ATOM 3294 O O . GLN A 1 437 ? 5.495 -55.748 7.028 1.00 50.81 437 GLN A O 1
ATOM 3299 N N . LYS A 1 438 ? 6.797 -57.483 6.445 1.00 52.44 438 LYS A N 1
ATOM 3300 C CA . LYS A 1 438 ? 7.781 -56.700 5.688 1.00 52.44 438 LYS A CA 1
ATOM 3301 C C . LYS A 1 438 ? 7.192 -56.098 4.389 1.00 52.44 438 LYS A C 1
ATOM 3303 O O . LYS A 1 438 ? 6.356 -56.740 3.748 1.00 52.44 438 LYS A O 1
ATOM 3308 N N . PRO A 1 439 ? 7.640 -54.902 3.956 1.00 53.38 439 PRO A N 1
ATOM 3309 C CA . PRO A 1 439 ? 7.288 -54.325 2.655 1.00 53.38 439 PRO A CA 1
ATOM 3310 C C . PRO A 1 439 ? 7.699 -55.233 1.486 1.00 53.38 439 PRO A C 1
ATOM 3312 O O . PRO A 1 439 ? 8.762 -55.852 1.528 1.00 53.38 439 PRO A O 1
ATOM 3315 N N . LYS A 1 440 ? 6.901 -55.275 0.406 1.00 49.84 440 LYS A N 1
ATOM 3316 C CA . LYS A 1 440 ? 7.178 -56.114 -0.784 1.00 49.84 440 LYS A CA 1
ATOM 3317 C C . LYS A 1 440 ? 8.521 -55.800 -1.465 1.00 49.84 440 LYS A C 1
ATOM 3319 O O . LYS A 1 440 ? 9.118 -56.704 -2.034 1.00 49.84 440 LYS A O 1
ATOM 3324 N N . ASN A 1 441 ? 9.006 -54.560 -1.376 1.00 51.34 441 ASN A N 1
ATOM 3325 C CA . ASN A 1 441 ? 10.277 -54.135 -1.978 1.00 51.34 441 ASN A CA 1
ATOM 3326 C C . ASN A 1 441 ? 11.493 -54.345 -1.059 1.00 51.34 441 ASN A C 1
ATOM 3328 O O . ASN A 1 441 ? 12.630 -54.189 -1.507 1.00 51.34 441 ASN A O 1
ATOM 3332 N N . LEU A 1 442 ? 11.276 -54.744 0.202 1.00 55.56 442 LEU A N 1
ATOM 3333 C CA . LEU A 1 442 ? 12.354 -54.895 1.178 1.00 55.56 442 LEU A CA 1
ATOM 3334 C C . LEU A 1 442 ? 13.285 -56.068 0.834 1.00 55.56 442 LEU A C 1
ATOM 3336 O O . LEU A 1 442 ? 14.461 -56.014 1.168 1.00 55.56 442 LEU A O 1
ATOM 3340 N N . ASP A 1 443 ? 12.806 -57.097 0.127 1.00 54.78 443 ASP A N 1
ATOM 3341 C CA . ASP A 1 443 ? 13.636 -58.253 -0.249 1.00 54.78 443 ASP A CA 1
ATOM 3342 C C . ASP A 1 443 ? 14.765 -57.883 -1.223 1.00 54.78 443 ASP A C 1
ATOM 3344 O O . ASP A 1 443 ? 15.898 -58.327 -1.034 1.00 54.78 443 ASP A O 1
ATOM 3348 N N . ASN A 1 444 ? 14.507 -56.969 -2.166 1.00 51.53 444 ASN A N 1
ATOM 3349 C CA . ASN A 1 444 ? 15.532 -56.453 -3.082 1.00 51.53 444 ASN A CA 1
ATOM 3350 C C . ASN A 1 444 ? 16.603 -55.635 -2.339 1.00 51.53 444 ASN A C 1
ATOM 3352 O O . ASN A 1 444 ? 17.787 -55.688 -2.675 1.00 51.53 444 ASN A O 1
ATOM 3356 N N . TYR A 1 445 ? 16.206 -54.902 -1.295 1.00 49.53 445 TYR A N 1
ATOM 3357 C CA . TYR A 1 445 ? 17.141 -54.180 -0.434 1.00 49.53 445 TYR A CA 1
ATOM 3358 C C . TYR A 1 445 ? 17.899 -55.132 0.509 1.00 49.53 445 TYR A C 1
ATOM 3360 O O . TYR A 1 445 ? 19.112 -55.013 0.658 1.00 49.53 445 TYR A O 1
ATOM 3368 N N . LEU A 1 446 ? 17.251 -56.134 1.104 1.00 53.56 446 LEU A N 1
ATOM 3369 C CA . LEU A 1 446 ? 17.912 -57.099 1.993 1.00 53.56 446 LEU A CA 1
ATOM 3370 C C . LEU A 1 446 ? 18.933 -57.984 1.254 1.00 53.56 446 LEU A C 1
ATOM 3372 O O . LEU A 1 446 ? 19.974 -58.308 1.837 1.00 53.56 446 LEU A O 1
ATOM 3376 N N . GLU A 1 447 ? 18.693 -58.317 -0.021 1.00 51.50 447 GLU A N 1
ATOM 3377 C CA . GLU A 1 447 ? 19.688 -58.961 -0.894 1.00 51.50 447 GLU A CA 1
ATOM 3378 C C . GLU A 1 447 ? 20.864 -58.031 -1.217 1.00 51.50 447 GLU A C 1
ATOM 3380 O O . GLU A 1 447 ? 22.021 -58.452 -1.118 1.00 51.50 447 GLU A O 1
ATOM 3385 N N . ALA A 1 448 ? 20.605 -56.754 -1.522 1.00 49.28 448 ALA A N 1
ATOM 3386 C CA . ALA A 1 448 ? 21.660 -55.779 -1.795 1.00 49.28 448 ALA A CA 1
ATOM 3387 C C . ALA A 1 448 ? 22.531 -55.484 -0.559 1.00 49.28 448 ALA A C 1
ATOM 3389 O O . ALA A 1 448 ? 23.727 -55.224 -0.698 1.00 49.28 448 ALA A O 1
ATOM 3390 N N . PHE A 1 449 ? 21.973 -55.547 0.655 1.00 49.62 449 PHE A N 1
ATOM 3391 C CA . PHE A 1 449 ? 22.642 -55.147 1.899 1.00 49.62 449 PHE A CA 1
ATOM 3392 C C . PHE A 1 449 ? 23.170 -56.301 2.775 1.00 49.62 449 PHE A C 1
ATOM 3394 O O . PHE A 1 449 ? 23.632 -56.043 3.880 1.00 49.62 449 PHE A O 1
ATOM 3401 N N . LYS A 1 450 ? 23.207 -57.551 2.280 1.00 51.53 450 LYS A N 1
ATOM 3402 C CA . LYS A 1 450 ? 23.776 -58.723 2.993 1.00 51.53 450 LYS A CA 1
ATOM 3403 C C . LYS A 1 450 ? 23.242 -58.915 4.434 1.00 51.53 450 LYS A C 1
ATOM 3405 O O . LYS A 1 450 ? 24.001 -59.264 5.330 1.00 51.53 450 LYS A O 1
ATOM 3410 N N . LYS A 1 451 ? 21.926 -58.787 4.641 1.00 55.53 451 LYS A N 1
ATOM 3411 C CA . LYS A 1 451 ? 21.219 -59.224 5.870 1.00 55.53 451 LYS A CA 1
ATOM 3412 C C . LYS A 1 451 ? 21.685 -58.594 7.214 1.00 55.53 451 LYS A C 1
ATOM 3414 O O . LYS A 1 451 ? 21.740 -59.313 8.209 1.00 55.53 451 LYS A O 1
ATOM 3419 N N . SER A 1 452 ? 21.953 -57.285 7.300 1.00 62.66 452 SER A N 1
ATOM 3420 C CA . SER A 1 452 ? 22.042 -56.542 8.586 1.00 62.66 452 SER A CA 1
ATOM 3421 C C . SER A 1 452 ? 22.019 -55.011 8.383 1.00 62.66 452 SER A C 1
ATOM 3423 O O . SER A 1 452 ? 22.145 -54.529 7.255 1.00 62.66 452 SER A O 1
ATOM 3425 N N . ASN A 1 453 ? 21.864 -54.237 9.468 1.00 75.25 453 ASN A N 1
ATOM 3426 C CA . ASN A 1 453 ? 22.026 -52.775 9.478 1.00 75.25 453 ASN A CA 1
ATOM 3427 C C . ASN A 1 453 ? 23.507 -52.321 9.496 1.00 75.25 453 ASN A C 1
ATOM 3429 O O . ASN A 1 453 ? 23.768 -51.126 9.383 1.00 75.25 453 ASN A O 1
ATOM 3433 N N . GLU A 1 454 ? 24.467 -53.254 9.539 1.00 78.69 454 GLU A N 1
ATOM 3434 C CA . GLU A 1 454 ? 25.917 -52.998 9.678 1.00 78.69 454 GLU A CA 1
ATOM 3435 C C . GLU A 1 454 ? 26.487 -52.146 8.524 1.00 78.69 454 GLU A C 1
ATOM 3437 O O . GLU A 1 454 ? 27.455 -51.407 8.676 1.00 78.69 454 GLU A O 1
ATOM 3442 N N . ARG A 1 455 ? 25.872 -52.194 7.334 1.00 82.38 455 ARG A N 1
ATOM 3443 C CA . ARG A 1 455 ? 26.266 -51.317 6.214 1.00 82.38 455 ARG A CA 1
ATOM 3444 C C . ARG A 1 455 ? 25.853 -49.859 6.425 1.00 82.38 455 ARG A C 1
ATOM 3446 O O . ARG A 1 455 ? 26.539 -48.969 5.927 1.00 82.38 455 ARG A O 1
ATOM 3453 N N . LEU A 1 456 ? 24.720 -49.626 7.091 1.00 86.75 456 LEU A N 1
ATOM 3454 C CA . LEU A 1 456 ? 24.277 -48.279 7.454 1.00 86.75 456 LEU A CA 1
ATOM 3455 C C . LEU A 1 456 ? 25.072 -47.755 8.642 1.00 86.75 456 LEU A C 1
ATOM 3457 O O . LEU A 1 456 ? 25.382 -46.574 8.651 1.00 86.75 456 LEU A O 1
ATOM 3461 N N . GLU A 1 457 ? 25.427 -48.626 9.585 1.00 88.62 457 GLU A N 1
ATOM 3462 C CA . GLU A 1 457 ? 26.364 -48.330 10.673 1.00 88.62 457 GLU A CA 1
ATOM 3463 C C . GLU A 1 457 ? 27.701 -47.835 10.112 1.00 88.62 457 GLU A C 1
ATOM 3465 O O . GLU A 1 457 ? 28.065 -46.690 10.346 1.00 88.62 457 GLU A O 1
ATOM 3470 N N . PHE A 1 458 ? 28.354 -48.616 9.241 1.00 89.12 458 PHE A N 1
ATOM 3471 C CA . PHE A 1 458 ? 29.613 -48.217 8.596 1.00 89.12 458 PHE A CA 1
ATOM 3472 C C . PHE A 1 458 ? 29.525 -46.857 7.885 1.00 89.12 458 PHE A C 1
ATOM 3474 O O . PHE A 1 458 ? 30.447 -46.043 7.941 1.00 89.12 458 PHE A O 1
ATOM 3481 N N . LEU A 1 459 ? 28.416 -46.605 7.182 1.00 87.81 459 LEU A N 1
ATOM 3482 C CA . LEU A 1 459 ? 28.197 -45.326 6.511 1.00 87.81 459 LEU A CA 1
ATOM 3483 C C . LEU A 1 459 ? 27.967 -44.194 7.518 1.00 87.81 459 LEU A C 1
ATOM 3485 O O . LEU A 1 459 ? 28.476 -43.093 7.328 1.00 87.81 459 LEU A O 1
ATOM 3489 N N . GLY A 1 460 ? 27.192 -44.459 8.563 1.00 92.50 460 GLY A N 1
ATOM 3490 C CA . GLY A 1 460 ? 26.889 -43.522 9.629 1.00 92.50 460 GLY A CA 1
ATOM 3491 C C . GLY A 1 460 ? 28.115 -43.093 10.414 1.00 92.50 460 GLY A C 1
ATOM 3492 O O . GLY A 1 460 ? 28.265 -41.897 10.638 1.00 92.50 460 GLY A O 1
ATOM 3493 N N . ASP A 1 461 ? 28.998 -44.029 10.758 1.00 93.31 461 ASP A N 1
ATOM 3494 C CA . ASP A 1 461 ? 30.279 -43.766 11.420 1.00 93.31 461 ASP A CA 1
ATOM 3495 C C . ASP A 1 461 ? 31.149 -42.827 10.571 1.00 93.31 461 ASP A C 1
ATOM 3497 O O . ASP A 1 461 ? 31.496 -41.728 11.001 1.00 93.31 461 ASP A O 1
ATOM 3501 N N . ALA A 1 462 ? 31.365 -43.160 9.292 1.00 92.50 462 ALA A N 1
ATOM 3502 C CA . ALA A 1 462 ? 32.136 -42.314 8.378 1.00 92.50 462 ALA A CA 1
ATOM 3503 C C . ALA A 1 462 ? 31.520 -40.913 8.186 1.00 92.50 462 ALA A C 1
ATOM 3505 O O . ALA A 1 462 ? 32.236 -39.914 8.063 1.00 92.50 462 ALA A O 1
ATOM 3506 N N . VAL A 1 463 ? 30.187 -40.825 8.148 1.00 91.56 463 VAL A N 1
ATOM 3507 C CA . VAL A 1 463 ? 29.465 -39.551 8.039 1.00 91.56 463 VAL A CA 1
ATOM 3508 C C . VAL A 1 463 ? 29.571 -38.751 9.333 1.00 91.56 463 VAL A C 1
ATOM 3510 O O . VAL A 1 463 ? 29.784 -37.542 9.265 1.00 91.56 463 VAL A O 1
ATOM 3513 N N . LEU A 1 464 ? 29.462 -39.395 10.494 1.00 93.00 464 LEU A N 1
ATOM 3514 C CA . LEU A 1 464 ? 29.648 -38.756 11.792 1.00 93.00 464 LEU A CA 1
ATOM 3515 C C . LEU A 1 464 ? 31.060 -38.184 11.901 1.00 93.00 464 LEU A C 1
ATOM 3517 O O . LEU A 1 464 ? 31.213 -37.009 12.229 1.00 93.00 464 LEU A O 1
ATOM 3521 N N . ASP A 1 465 ? 32.072 -38.973 11.552 1.00 90.75 465 ASP A N 1
ATOM 3522 C CA . ASP A 1 465 ? 33.474 -38.564 11.574 1.00 90.75 465 ASP A CA 1
ATOM 3523 C C . ASP A 1 465 ? 33.739 -37.379 10.643 1.00 90.75 465 ASP A C 1
ATOM 3525 O O . ASP A 1 465 ? 34.425 -36.426 11.021 1.00 90.75 465 ASP A O 1
ATOM 3529 N N . LEU A 1 466 ? 33.151 -37.396 9.443 1.00 91.12 466 LEU A N 1
ATOM 3530 C CA . LEU A 1 466 ? 33.255 -36.294 8.491 1.00 91.12 466 LEU A CA 1
ATOM 3531 C C . LEU A 1 466 ? 32.552 -35.033 9.001 1.00 91.12 466 LEU A C 1
ATOM 3533 O O . LEU A 1 466 ? 33.134 -33.955 8.920 1.00 91.12 466 LEU A O 1
ATOM 3537 N N . ILE A 1 467 ? 31.336 -35.155 9.542 1.00 92.69 467 ILE A N 1
ATOM 3538 C CA . ILE A 1 467 ? 30.584 -34.019 10.094 1.00 92.69 467 ILE A CA 1
ATOM 3539 C C . ILE A 1 467 ? 31.346 -33.406 11.262 1.00 92.69 467 ILE A C 1
ATOM 3541 O O . ILE A 1 467 ? 31.509 -32.189 11.314 1.00 92.69 467 ILE A O 1
ATOM 3545 N N . VAL A 1 468 ? 31.838 -34.231 12.185 1.00 90.19 468 VAL A N 1
ATOM 3546 C CA . VAL A 1 468 ? 32.593 -33.756 13.344 1.00 90.19 468 VAL A CA 1
ATOM 3547 C C . VAL A 1 468 ? 33.921 -33.148 12.897 1.00 90.19 468 VAL A C 1
ATOM 3549 O O . VAL A 1 468 ? 34.278 -32.080 13.384 1.00 90.19 468 VAL A O 1
ATOM 3552 N N . ALA A 1 469 ? 34.636 -33.749 11.943 1.00 87.75 469 ALA A N 1
ATOM 3553 C CA . ALA A 1 469 ? 35.866 -33.173 11.402 1.00 87.75 469 ALA A CA 1
ATOM 3554 C C . ALA A 1 469 ? 35.616 -31.838 10.680 1.00 87.75 469 ALA A C 1
ATOM 3556 O O . ALA A 1 469 ? 36.346 -30.882 10.923 1.00 87.75 469 ALA A O 1
ATOM 3557 N N . ASP A 1 470 ? 34.576 -31.746 9.847 1.00 86.19 470 ASP A N 1
ATOM 3558 C CA . ASP A 1 470 ? 34.174 -30.518 9.147 1.00 86.19 470 ASP A CA 1
ATOM 3559 C C . ASP A 1 470 ? 33.761 -29.427 10.140 1.00 86.19 470 ASP A C 1
ATOM 3561 O O . ASP A 1 470 ? 34.180 -28.276 10.013 1.00 86.19 470 ASP A O 1
ATOM 3565 N N . PHE A 1 471 ? 32.986 -29.793 11.163 1.00 86.62 471 PHE A N 1
ATOM 3566 C CA . PHE A 1 471 ? 32.578 -28.888 12.228 1.00 86.62 471 PHE A CA 1
ATOM 3567 C C . PHE A 1 471 ? 33.780 -28.387 13.021 1.00 86.62 471 PHE A C 1
ATOM 3569 O O . PHE A 1 471 ? 33.924 -27.183 13.198 1.00 86.62 471 PHE A O 1
ATOM 3576 N N . LEU A 1 472 ? 34.672 -29.274 13.468 1.00 85.56 472 LEU A N 1
ATOM 3577 C CA . LEU A 1 472 ? 35.858 -28.885 14.229 1.00 85.56 472 LEU A CA 1
ATOM 3578 C C . LEU A 1 472 ? 36.829 -28.056 13.382 1.00 85.56 472 LEU A C 1
ATOM 3580 O O . LEU A 1 472 ? 37.332 -27.054 13.878 1.00 85.56 472 LEU A O 1
ATOM 3584 N N . TYR A 1 473 ? 37.040 -28.406 12.110 1.00 82.50 473 TYR A N 1
ATOM 3585 C CA . TYR A 1 473 ? 37.880 -27.641 11.182 1.00 82.50 473 TYR A CA 1
ATOM 3586 C C . TYR A 1 473 ? 37.339 -26.224 10.953 1.00 82.50 473 TYR A C 1
ATOM 3588 O O . TYR A 1 473 ? 38.093 -25.255 10.983 1.00 82.50 473 TYR A O 1
ATOM 3596 N N . LYS A 1 474 ? 36.019 -26.083 10.767 1.00 78.81 474 LYS A N 1
ATOM 3597 C CA . LYS A 1 474 ? 35.371 -24.777 10.562 1.00 78.81 474 LYS A CA 1
ATOM 3598 C C . LYS A 1 474 ? 35.252 -23.965 11.846 1.00 78.81 474 LYS A C 1
ATOM 3600 O O . LYS A 1 474 ? 35.371 -22.744 11.799 1.00 78.81 474 LYS A O 1
ATOM 3605 N N . LYS A 1 475 ? 34.998 -24.625 12.977 1.00 78.44 475 LYS A N 1
ATOM 3606 C CA . LYS A 1 475 ? 34.796 -23.982 14.281 1.00 78.44 475 LYS A CA 1
ATOM 3607 C C . LYS A 1 475 ? 36.108 -23.589 14.949 1.00 78.44 475 LYS A C 1
ATOM 3609 O O . LYS A 1 475 ? 36.154 -22.567 15.626 1.00 78.44 475 LYS A O 1
ATOM 3614 N N . PHE A 1 476 ? 37.164 -24.369 14.742 1.00 78.50 476 PHE A N 1
ATOM 3615 C CA . PHE A 1 476 ? 38.494 -24.131 15.295 1.00 78.50 476 PHE A CA 1
ATOM 3616 C C . PHE A 1 476 ? 39.539 -24.000 14.173 1.00 78.50 476 PHE A C 1
ATOM 3618 O O . PHE A 1 476 ? 40.479 -24.794 14.122 1.00 78.50 476 PHE A O 1
ATOM 3625 N N . PRO A 1 477 ? 39.413 -22.992 13.283 1.00 71.44 477 PRO A N 1
ATOM 3626 C CA . PRO A 1 477 ? 40.313 -22.820 12.136 1.00 71.44 477 PRO A CA 1
ATOM 3627 C C . PRO A 1 477 ? 41.768 -22.549 12.554 1.00 71.44 477 PRO A C 1
ATOM 3629 O O . PRO A 1 477 ? 42.686 -22.769 11.770 1.00 71.44 477 PRO A O 1
ATOM 3632 N N . ASP A 1 478 ? 41.970 -22.108 13.800 1.00 69.56 478 ASP A N 1
ATOM 3633 C CA . ASP A 1 478 ? 43.277 -21.792 14.380 1.00 69.56 478 ASP A CA 1
ATOM 3634 C C . ASP A 1 478 ? 43.939 -22.988 15.093 1.00 69.56 478 ASP A C 1
ATOM 3636 O O . ASP A 1 478 ? 45.041 -22.847 15.626 1.00 69.56 478 ASP A O 1
ATOM 3640 N N . TYR A 1 479 ? 43.272 -24.145 15.190 1.00 70.62 479 TYR A N 1
ATOM 3641 C CA . TYR A 1 479 ? 43.832 -25.317 15.868 1.00 70.62 479 TYR A CA 1
ATOM 3642 C C . TYR A 1 479 ? 44.630 -26.173 14.891 1.00 70.62 479 TYR A C 1
ATOM 3644 O O . TYR A 1 479 ? 44.144 -26.555 13.830 1.00 70.62 479 TYR A O 1
ATOM 3652 N N . GLU A 1 480 ? 45.858 -26.521 15.279 1.00 75.94 480 GLU A N 1
ATOM 3653 C CA . GLU A 1 480 ? 46.664 -27.471 14.517 1.00 75.94 480 GLU A CA 1
ATOM 3654 C C . GLU A 1 480 ? 45.995 -28.855 14.480 1.00 75.94 480 GLU A C 1
ATOM 3656 O O . GLU A 1 480 ? 45.263 -29.248 15.397 1.00 75.94 480 GLU A O 1
ATOM 3661 N N . GLU A 1 481 ? 46.291 -29.624 13.430 1.00 76.88 481 GLU A N 1
ATOM 3662 C CA . GLU A 1 481 ? 45.703 -30.942 13.154 1.00 76.88 481 GLU A CA 1
ATOM 3663 C C . GLU A 1 481 ? 45.705 -31.878 14.378 1.00 76.88 481 GLU A C 1
ATOM 3665 O O . GLU A 1 481 ? 44.722 -32.575 14.637 1.00 76.88 481 GLU A O 1
ATOM 3670 N N . GLY A 1 482 ? 46.770 -31.857 15.188 1.00 72.62 482 GLY A N 1
ATOM 3671 C CA . GLY A 1 482 ? 46.874 -32.677 16.398 1.00 72.62 482 GLY A CA 1
ATOM 3672 C C . GLY A 1 482 ? 45.827 -32.348 17.472 1.00 72.62 482 GLY A C 1
ATOM 3673 O O . GLY A 1 482 ? 45.332 -33.256 18.143 1.00 72.62 482 GLY A O 1
ATOM 3674 N N . ASN A 1 483 ? 45.442 -31.077 17.616 1.00 73.31 483 ASN A N 1
ATOM 3675 C CA . ASN A 1 483 ? 44.415 -30.643 18.569 1.00 73.31 483 ASN A CA 1
ATOM 3676 C C . ASN A 1 483 ? 43.007 -30.935 18.040 1.00 73.31 483 ASN A C 1
ATOM 3678 O O . ASN A 1 483 ? 42.163 -31.441 18.782 1.00 73.31 483 ASN A O 1
ATOM 3682 N N . LEU A 1 484 ? 42.784 -30.717 16.740 1.00 76.31 484 LEU A N 1
ATOM 3683 C CA . LEU A 1 484 ? 41.541 -31.101 16.063 1.00 76.31 484 LEU A CA 1
ATOM 3684 C C . LEU A 1 484 ? 41.297 -32.615 16.148 1.00 76.31 484 LEU A C 1
ATOM 3686 O O . LEU A 1 484 ? 40.180 -33.049 16.422 1.00 76.31 484 LEU A O 1
ATOM 3690 N N . THR A 1 485 ? 42.349 -33.425 16.007 1.00 80.25 485 THR A N 1
ATOM 3691 C CA . THR A 1 485 ? 42.265 -34.891 16.105 1.00 80.25 485 THR A CA 1
ATOM 3692 C C . THR A 1 485 ? 41.881 -35.351 17.514 1.00 80.25 485 THR A C 1
ATOM 3694 O O . THR A 1 485 ? 41.044 -36.241 17.662 1.00 80.25 485 THR A O 1
ATOM 3697 N N . LYS A 1 486 ? 42.430 -34.730 18.568 1.00 75.69 486 LYS A N 1
ATOM 3698 C CA . LYS A 1 486 ? 42.057 -35.040 19.962 1.00 75.69 486 LYS A CA 1
ATOM 3699 C C . LYS A 1 486 ? 40.598 -34.693 20.261 1.00 75.69 486 LYS A C 1
ATOM 3701 O O . LYS A 1 486 ? 39.911 -35.485 20.905 1.00 75.69 486 LYS A O 1
ATOM 3706 N N . LEU A 1 487 ? 40.132 -33.537 19.780 1.00 79.69 487 LEU A N 1
ATOM 3707 C CA . LEU A 1 487 ? 38.735 -33.118 19.914 1.00 79.69 487 LEU A CA 1
ATOM 3708 C C . LEU A 1 487 ? 37.783 -34.037 19.145 1.00 79.69 487 LEU A C 1
ATOM 3710 O O . LEU A 1 487 ? 36.723 -34.375 19.659 1.00 79.69 487 LEU A O 1
ATOM 3714 N N . ARG A 1 488 ? 38.156 -34.485 17.942 1.00 87.38 488 ARG A N 1
ATOM 3715 C CA . ARG A 1 488 ? 37.327 -35.415 17.163 1.00 87.38 488 ARG A CA 1
ATOM 3716 C C . ARG A 1 488 ? 37.123 -36.726 17.923 1.00 87.38 488 ARG A C 1
ATOM 3718 O O . ARG A 1 488 ? 35.986 -37.128 18.148 1.00 87.38 488 ARG A O 1
ATOM 3725 N N . SER A 1 489 ? 38.204 -37.339 18.406 1.00 82.81 489 SER A N 1
ATOM 3726 C CA . SER A 1 489 ? 38.160 -38.633 19.105 1.00 82.81 489 SER A CA 1
ATOM 3727 C C . SER A 1 489 ? 37.345 -38.622 20.408 1.00 82.81 489 SER A C 1
ATOM 3729 O O . SER A 1 489 ? 36.801 -39.653 20.811 1.00 82.81 489 SER A O 1
ATOM 3731 N N . SER A 1 490 ? 37.223 -37.481 21.095 1.00 81.50 490 SER A N 1
ATOM 3732 C CA . SER A 1 490 ? 36.395 -37.386 22.309 1.00 81.50 490 SER A CA 1
ATOM 3733 C C . SER A 1 490 ? 34.888 -37.357 22.007 1.00 81.50 490 SER A C 1
ATOM 3735 O O . SER A 1 490 ? 34.083 -37.768 22.850 1.00 81.50 490 SER A O 1
ATOM 3737 N N . ILE A 1 491 ? 34.511 -36.938 20.797 1.00 82.19 491 ILE A N 1
ATOM 3738 C CA . ILE A 1 491 ? 33.120 -36.820 20.348 1.00 82.19 491 ILE A CA 1
ATOM 3739 C C . ILE A 1 491 ? 32.625 -38.136 19.739 1.00 82.19 491 ILE A C 1
ATOM 3741 O O . ILE A 1 491 ? 31.530 -38.580 20.075 1.00 82.19 491 ILE A O 1
ATOM 3745 N N . VAL A 1 492 ? 33.432 -38.778 18.889 1.00 88.00 492 VAL A N 1
ATOM 3746 C CA . VAL A 1 492 ? 33.003 -39.948 18.093 1.00 88.00 492 VAL A CA 1
ATOM 3747 C C . VAL A 1 492 ? 33.254 -41.301 18.764 1.00 88.00 492 VAL A C 1
ATOM 3749 O O . VAL A 1 492 ? 32.919 -42.336 18.209 1.00 88.00 492 VAL A O 1
ATOM 3752 N N . ASN A 1 493 ? 33.837 -41.344 19.967 1.00 88.50 493 ASN A N 1
ATOM 3753 C CA . ASN A 1 493 ? 34.033 -42.632 20.638 1.00 88.50 493 ASN A CA 1
ATOM 3754 C C . ASN A 1 493 ? 32.696 -43.273 21.054 1.00 88.50 493 ASN A C 1
ATOM 3756 O O . ASN A 1 493 ? 31.747 -42.586 21.440 1.00 88.50 493 ASN A O 1
ATOM 3760 N N . THR A 1 494 ? 32.668 -44.608 21.083 1.00 86.75 494 THR A N 1
ATOM 3761 C CA . THR A 1 494 ? 31.483 -45.436 21.368 1.00 86.75 494 THR A CA 1
ATOM 3762 C C . THR A 1 494 ? 30.704 -44.986 22.610 1.00 86.75 494 THR A C 1
ATOM 3764 O O . THR A 1 494 ? 29.476 -44.961 22.607 1.00 86.75 494 THR A O 1
ATOM 3767 N N . SER A 1 495 ? 31.396 -44.578 23.682 1.00 84.12 495 SER A N 1
ATOM 3768 C CA . SER A 1 495 ? 30.743 -44.163 24.932 1.00 84.12 495 SER A CA 1
ATOM 3769 C C . SER A 1 495 ? 29.996 -42.828 24.815 1.00 84.12 495 SER A C 1
ATOM 3771 O O . SER A 1 495 ? 28.971 -42.630 25.475 1.00 84.12 495 SER A O 1
ATOM 3773 N N . SER A 1 496 ? 30.489 -41.916 23.974 1.00 83.75 496 SER A N 1
ATOM 3774 C CA . SER A 1 496 ? 29.827 -40.653 23.645 1.00 83.75 496 SER A CA 1
ATOM 3775 C C . SER A 1 496 ? 28.631 -40.907 22.726 1.00 83.75 496 SER A C 1
ATOM 3777 O O . SER A 1 496 ? 27.525 -40.460 23.037 1.00 83.75 496 SER A O 1
ATOM 3779 N N . VAL A 1 497 ? 28.811 -41.711 21.674 1.00 88.56 497 VAL A N 1
ATOM 3780 C CA . VAL A 1 497 ? 27.756 -42.022 20.693 1.00 88.56 497 VAL A CA 1
ATOM 3781 C C . VAL A 1 497 ? 26.571 -42.755 21.334 1.00 88.56 497 VAL A C 1
ATOM 3783 O O . VAL A 1 497 ? 25.411 -42.376 21.141 1.00 88.56 497 VAL A O 1
ATOM 3786 N N . ALA A 1 498 ? 26.835 -43.721 22.216 1.00 85.06 498 ALA A N 1
ATOM 3787 C CA . ALA A 1 498 ? 25.797 -44.441 22.954 1.00 85.06 498 ALA A CA 1
ATOM 3788 C C . ALA A 1 498 ? 24.901 -43.523 23.806 1.00 85.06 498 ALA A C 1
ATOM 3790 O O . ALA A 1 498 ? 23.706 -43.790 23.974 1.00 85.06 498 ALA A O 1
ATOM 3791 N N . LYS A 1 499 ? 25.447 -42.423 24.349 1.00 84.88 499 LYS A N 1
ATOM 3792 C CA . LYS A 1 499 ? 24.663 -41.438 25.115 1.00 84.88 499 LYS A CA 1
ATOM 3793 C C . LYS A 1 499 ? 23.682 -40.681 24.221 1.00 84.88 499 LYS A C 1
ATOM 3795 O O . LYS A 1 499 ? 22.566 -40.419 24.668 1.00 84.88 499 LYS A O 1
ATOM 3800 N N . TYR A 1 500 ? 24.058 -40.380 22.978 1.00 86.12 500 TYR A N 1
ATOM 3801 C CA . TYR A 1 500 ? 23.176 -39.715 22.013 1.00 86.12 500 TYR A CA 1
ATOM 3802 C C . TYR A 1 500 ? 22.023 -40.627 21.579 1.00 86.12 500 TYR A C 1
ATOM 3804 O O . TYR A 1 500 ? 20.872 -40.202 21.521 1.00 86.12 500 TYR A O 1
ATOM 3812 N N . SER A 1 501 ? 22.297 -41.916 21.381 1.00 87.50 501 SER A N 1
ATOM 3813 C CA . SER A 1 501 ? 21.256 -42.916 21.108 1.00 87.50 501 SER A CA 1
ATOM 3814 C C . SER A 1 501 ? 20.200 -42.984 22.225 1.00 87.50 501 SER A C 1
ATOM 3816 O O . SER A 1 501 ? 18.994 -43.034 21.962 1.00 87.50 501 SER A O 1
ATOM 3818 N N . LYS A 1 502 ? 20.642 -42.912 23.495 1.00 84.69 502 LYS A N 1
ATOM 3819 C CA . LYS A 1 502 ? 19.758 -42.893 24.677 1.00 84.69 502 LYS A CA 1
ATOM 3820 C C . LYS A 1 502 ? 18.927 -41.610 24.763 1.00 84.69 502 LYS A C 1
ATOM 3822 O O . LYS A 1 502 ? 17.743 -41.698 25.079 1.00 84.69 502 LYS A O 1
ATOM 3827 N N . SER A 1 503 ? 19.510 -40.439 24.488 1.00 82.75 503 SER A N 1
ATOM 3828 C CA . SER A 1 503 ? 18.775 -39.164 24.562 1.00 82.75 503 SER A CA 1
ATOM 3829 C C . SER A 1 503 ? 17.672 -39.052 23.506 1.00 82.75 503 SER A C 1
ATOM 3831 O O . SER A 1 503 ? 16.651 -38.422 23.766 1.00 82.75 503 SER A O 1
ATOM 3833 N N . LEU A 1 504 ? 17.848 -39.710 22.358 1.00 83.00 504 LEU A N 1
ATOM 3834 C CA . LEU A 1 504 ? 16.887 -39.753 21.251 1.00 83.00 504 LEU A CA 1
ATOM 3835 C C . LEU A 1 504 ? 15.909 -40.935 21.318 1.00 83.00 504 LEU A C 1
ATOM 3837 O O . LEU A 1 504 ? 15.148 -41.155 20.379 1.00 83.00 504 LEU A O 1
ATOM 3841 N N . LYS A 1 505 ? 15.949 -41.730 22.398 1.00 86.94 505 LYS A N 1
ATOM 3842 C CA . LYS A 1 505 ? 15.081 -42.902 22.612 1.00 86.94 505 LYS A CA 1
ATOM 3843 C C . LYS A 1 505 ? 15.069 -43.900 21.444 1.00 86.94 505 LYS A C 1
ATOM 3845 O O . LYS A 1 505 ? 14.101 -44.634 21.272 1.00 86.94 505 LYS A O 1
ATOM 3850 N N . LEU A 1 506 ? 16.144 -43.996 20.656 1.00 85.31 506 LEU A N 1
ATOM 3851 C CA . LEU A 1 506 ? 16.166 -44.826 19.436 1.00 85.31 506 LEU A CA 1
ATOM 3852 C C . LEU A 1 506 ? 15.883 -46.309 19.726 1.00 85.31 506 LEU A C 1
ATOM 3854 O O . LEU A 1 506 ? 15.268 -47.026 18.933 1.00 85.31 506 LEU A O 1
ATOM 3858 N N . CYS A 1 507 ? 16.254 -46.756 20.924 1.00 81.25 507 CYS A N 1
ATOM 3859 C CA . CYS A 1 507 ? 15.947 -48.087 21.423 1.00 81.25 507 CYS A CA 1
ATOM 3860 C C . CYS A 1 507 ? 14.452 -48.387 21.600 1.00 81.25 507 CYS A C 1
ATOM 3862 O O . CYS A 1 507 ? 14.154 -49.549 21.852 1.00 81.25 507 CYS A O 1
ATOM 3864 N N . GLU A 1 508 ? 13.533 -47.420 21.472 1.00 79.25 508 GLU A N 1
ATOM 3865 C CA . GLU A 1 508 ? 12.071 -47.608 21.512 1.00 79.25 508 GLU A CA 1
ATOM 3866 C C . GLU A 1 508 ? 11.455 -47.999 20.160 1.00 79.25 508 GLU A C 1
ATOM 3868 O O . GLU A 1 508 ? 10.414 -48.664 20.156 1.00 79.25 508 GLU A O 1
ATOM 3873 N N . GLU A 1 509 ? 12.172 -47.846 19.028 1.00 81.12 509 GLU A N 1
ATOM 3874 C CA . GLU A 1 509 ? 11.784 -48.435 17.716 1.00 81.12 509 GLU A CA 1
ATOM 3875 C C . GLU A 1 509 ? 12.729 -49.504 17.076 1.00 81.12 509 GLU A C 1
ATOM 3877 O O . GLU A 1 509 ? 12.287 -50.199 16.172 1.00 81.12 509 GLU A O 1
ATOM 3882 N N . LEU A 1 510 ? 13.922 -49.802 17.634 1.00 82.12 510 LEU A N 1
ATOM 3883 C CA . LEU A 1 510 ? 14.638 -51.104 17.481 1.00 82.12 510 LEU A CA 1
ATOM 3884 C C . LEU A 1 510 ? 13.763 -52.397 17.376 1.00 82.12 510 LEU A C 1
ATOM 3886 O O . LEU A 1 510 ? 13.135 -52.850 18.336 1.00 82.12 510 LEU A O 1
ATOM 3890 N N . ILE A 1 511 ? 13.841 -53.070 16.234 1.00 78.81 511 ILE A N 1
ATOM 3891 C CA . ILE A 1 511 ? 13.166 -54.323 15.880 1.00 78.81 511 ILE A CA 1
ATOM 3892 C C . ILE A 1 511 ? 14.115 -55.501 16.167 1.00 78.81 511 ILE A C 1
ATOM 3894 O O . ILE A 1 511 ? 15.243 -55.522 15.675 1.00 78.81 511 ILE A O 1
ATOM 3898 N N . VAL A 1 512 ? 13.674 -56.491 16.956 1.00 75.31 512 VAL A N 1
ATOM 3899 C CA . VAL A 1 512 ? 14.490 -57.641 17.413 1.00 75.31 512 VAL A CA 1
ATOM 3900 C C . VAL A 1 512 ? 13.769 -58.980 17.201 1.00 75.31 512 VAL A C 1
ATOM 3902 O O . VAL A 1 512 ? 12.543 -59.020 17.118 1.00 75.31 512 VAL A O 1
ATOM 3905 N N . GLY A 1 513 ? 14.528 -60.077 17.103 1.00 69.69 513 GLY A N 1
ATOM 3906 C CA . GLY A 1 513 ? 13.990 -61.435 16.930 1.00 69.69 513 GLY A CA 1
ATOM 3907 C C . GLY A 1 513 ? 13.315 -62.030 18.171 1.00 69.69 513 GLY A C 1
ATOM 3908 O O . GLY A 1 513 ? 13.562 -61.597 19.298 1.00 69.69 513 GLY A O 1
ATOM 3909 N N . GLU A 1 514 ? 12.480 -63.052 17.956 1.00 62.31 514 GLU A N 1
ATOM 3910 C CA . GLU A 1 514 ? 11.747 -63.762 19.014 1.00 62.31 514 GLU A CA 1
ATOM 3911 C C . GLU A 1 514 ? 12.725 -64.411 20.018 1.00 62.31 514 GLU A C 1
ATOM 3913 O O . GLU A 1 514 ? 13.586 -65.201 19.641 1.00 62.31 514 GLU A O 1
ATOM 3918 N N . GLY A 1 515 ? 12.613 -64.052 21.305 1.00 58.78 515 GLY A N 1
ATOM 3919 C CA . GLY A 1 515 ? 13.456 -64.579 22.391 1.00 58.78 515 GLY A CA 1
ATOM 3920 C C . GLY A 1 515 ? 14.541 -63.632 22.929 1.00 58.78 515 GLY A C 1
ATOM 3921 O O . GLY A 1 515 ? 15.124 -63.937 23.969 1.00 58.78 515 GLY A O 1
ATOM 3922 N N . LEU A 1 516 ? 14.785 -62.473 22.299 1.00 67.19 516 LEU A N 1
ATOM 3923 C CA . LEU A 1 516 ? 15.645 -61.417 22.857 1.00 67.19 516 LEU A CA 1
ATOM 3924 C C . LEU A 1 516 ? 14.826 -60.292 23.502 1.00 67.19 516 LEU A C 1
ATOM 3926 O O . LEU A 1 516 ? 13.955 -59.699 22.868 1.00 67.19 516 LEU A O 1
ATOM 3930 N N . ASP A 1 517 ? 15.165 -59.934 24.745 1.00 72.38 517 ASP A N 1
ATOM 3931 C CA . ASP A 1 517 ? 14.600 -58.752 25.395 1.00 72.38 517 ASP A CA 1
ATOM 3932 C C . ASP A 1 517 ? 15.372 -57.495 24.982 1.00 72.38 517 ASP A C 1
ATOM 3934 O O . ASP A 1 517 ? 16.545 -57.279 25.300 1.00 72.38 517 ASP A O 1
ATOM 3938 N N . ARG A 1 518 ? 14.658 -56.618 24.298 1.00 73.00 518 ARG A N 1
ATOM 3939 C CA . ARG A 1 518 ? 15.093 -55.293 23.889 1.00 73.00 518 ARG A CA 1
ATOM 3940 C C . ARG A 1 518 ? 15.646 -54.431 25.030 1.00 73.00 518 ARG A C 1
ATOM 3942 O O . ARG A 1 518 ? 16.582 -53.661 24.819 1.00 73.00 518 ARG A O 1
ATOM 3949 N N . LYS A 1 519 ? 15.126 -54.587 26.253 1.00 73.50 519 LYS A N 1
ATOM 3950 C CA . LYS A 1 519 ? 15.625 -53.890 27.453 1.00 73.50 519 LYS A CA 1
ATOM 3951 C C . LYS A 1 519 ? 17.016 -54.361 27.878 1.00 73.50 519 LYS A C 1
ATOM 3953 O O . LYS A 1 519 ? 17.715 -53.627 28.573 1.00 73.50 519 LYS A O 1
ATOM 3958 N N . VAL A 1 520 ? 17.423 -55.568 27.484 1.00 75.06 520 VAL A N 1
ATOM 3959 C CA . VAL A 1 520 ? 18.772 -56.095 27.730 1.00 75.06 520 VAL A CA 1
ATOM 3960 C C . VAL A 1 520 ? 19.756 -55.513 26.717 1.00 75.06 520 VAL A C 1
ATOM 3962 O O . VAL A 1 520 ? 20.828 -55.063 27.112 1.00 75.06 520 VAL A O 1
ATOM 3965 N N . LEU A 1 521 ? 19.371 -55.432 25.439 1.00 72.44 521 LEU A N 1
ATOM 3966 C CA . LEU A 1 521 ? 20.200 -54.832 24.384 1.00 72.44 521 LEU A CA 1
ATOM 3967 C C . LEU A 1 521 ? 20.434 -53.330 24.598 1.00 72.44 521 LEU A C 1
ATOM 3969 O O . LEU A 1 521 ? 21.547 -52.852 24.400 1.00 72.44 521 LEU A O 1
ATOM 3973 N N . ALA A 1 522 ? 19.437 -52.612 25.120 1.00 70.62 522 ALA A N 1
ATOM 3974 C CA . ALA A 1 522 ? 19.549 -51.195 25.473 1.00 70.62 522 ALA A CA 1
ATOM 3975 C C . ALA A 1 522 ? 20.554 -50.889 26.611 1.00 70.62 522 ALA A C 1
ATOM 3977 O O . ALA A 1 522 ? 20.758 -49.721 26.945 1.00 70.62 522 ALA A O 1
ATOM 3978 N N . LYS A 1 523 ? 21.177 -51.907 27.230 1.00 77.56 523 LYS A N 1
ATOM 3979 C CA . LYS A 1 523 ? 22.258 -51.739 28.222 1.00 77.56 523 LYS A CA 1
ATOM 3980 C C . LYS A 1 523 ? 23.663 -51.789 27.616 1.00 77.56 523 LYS A C 1
ATOM 3982 O O . LYS A 1 523 ? 24.611 -51.456 28.320 1.00 77.56 523 LYS A O 1
ATOM 3987 N N . SER A 1 524 ? 23.810 -52.217 26.361 1.00 84.25 524 SER A N 1
ATOM 3988 C CA . SER A 1 524 ? 25.105 -52.269 25.680 1.00 84.25 524 SER A CA 1
ATOM 3989 C C . SER A 1 524 ? 25.384 -50.942 24.982 1.00 84.25 524 SER A C 1
ATOM 3991 O O . SER A 1 524 ? 24.634 -50.548 24.091 1.00 84.25 524 SER A O 1
ATOM 3993 N N . ASP A 1 525 ? 26.469 -50.267 25.366 1.00 84.69 525 ASP A N 1
ATOM 3994 C CA . ASP A 1 525 ? 26.878 -49.024 24.707 1.00 84.69 525 ASP A CA 1
ATOM 3995 C C . ASP A 1 525 ? 27.301 -49.269 23.247 1.00 84.69 525 ASP A C 1
ATOM 3997 O O . ASP A 1 525 ? 27.071 -48.406 22.411 1.00 84.69 525 ASP A O 1
ATOM 4001 N N . PHE A 1 526 ? 27.796 -50.467 22.911 1.00 85.31 526 PHE A N 1
ATOM 4002 C CA . PHE A 1 526 ? 28.092 -50.847 21.524 1.00 85.31 526 PHE A CA 1
ATOM 4003 C C . PHE A 1 526 ? 26.819 -50.885 20.668 1.00 85.31 526 PHE A C 1
ATOM 4005 O O . PHE A 1 526 ? 26.689 -50.106 19.743 1.00 85.31 526 PHE A O 1
ATOM 4012 N N . VAL A 1 527 ? 25.799 -51.654 21.072 1.00 83.62 527 VAL A N 1
ATOM 4013 C CA . VAL A 1 527 ? 24.537 -51.778 20.304 1.00 83.62 527 VAL A CA 1
ATOM 4014 C C . VAL A 1 527 ? 23.836 -50.428 20.114 1.00 83.62 527 VAL A C 1
ATOM 4016 O O . VAL A 1 527 ? 23.147 -50.198 19.123 1.00 83.62 527 VAL A O 1
ATOM 4019 N N . LEU A 1 528 ? 23.977 -49.531 21.088 1.00 87.12 528 LEU A N 1
ATOM 4020 C CA . LEU A 1 528 ? 23.413 -48.191 21.025 1.00 87.12 528 LEU A CA 1
ATOM 4021 C C . LEU A 1 528 ? 24.189 -47.253 20.104 1.00 87.12 528 LEU A C 1
ATOM 4023 O O . LEU A 1 528 ? 23.546 -46.436 19.440 1.00 87.12 528 LEU A O 1
ATOM 4027 N N . ALA A 1 529 ? 25.520 -47.348 20.097 1.00 88.38 529 ALA A N 1
ATOM 4028 C CA . ALA A 1 529 ? 26.362 -46.624 19.156 1.00 88.38 529 ALA A CA 1
ATOM 4029 C C . ALA A 1 529 ? 26.059 -47.084 17.724 1.00 88.38 529 ALA A C 1
ATOM 4031 O O . ALA A 1 529 ? 25.652 -46.254 16.913 1.00 88.38 529 ALA A O 1
ATOM 4032 N N . ASP A 1 530 ? 26.048 -48.400 17.493 1.00 89.69 530 ASP A N 1
ATOM 4033 C CA . ASP A 1 530 ? 25.745 -49.004 16.193 1.00 89.69 530 ASP A CA 1
ATOM 4034 C C . ASP A 1 530 ? 24.355 -48.576 15.683 1.00 89.69 530 ASP A C 1
ATOM 4036 O O . ASP A 1 530 ? 24.168 -48.224 14.518 1.00 89.69 530 ASP A O 1
ATOM 4040 N N . LEU A 1 531 ? 23.346 -48.554 16.568 1.00 89.88 531 LEU A N 1
ATOM 4041 C CA . LEU A 1 531 ? 21.994 -48.097 16.227 1.00 89.88 531 LEU A CA 1
ATOM 4042 C C . LEU A 1 531 ? 21.966 -46.613 15.845 1.00 89.88 531 LEU A C 1
ATOM 4044 O O . LEU A 1 531 ? 21.251 -46.229 14.918 1.00 89.88 531 LEU A O 1
ATOM 4048 N N . PHE A 1 532 ? 22.702 -45.770 16.568 1.00 92.62 532 PHE A N 1
ATOM 4049 C CA . PHE A 1 532 ? 22.767 -44.345 16.261 1.00 92.62 532 PHE A CA 1
ATOM 4050 C C . PHE A 1 532 ? 23.453 -44.108 14.915 1.00 92.62 532 PHE A C 1
ATOM 4052 O O . PHE A 1 532 ? 22.925 -43.366 14.088 1.00 92.62 532 PHE A O 1
ATOM 4059 N N . GLU A 1 533 ? 24.580 -44.771 14.676 1.00 93.25 533 GLU A N 1
ATOM 4060 C CA . GLU A 1 533 ? 25.314 -44.708 13.415 1.00 93.25 533 GLU A CA 1
ATOM 4061 C C . GLU A 1 533 ? 24.439 -45.215 12.267 1.00 93.25 533 GLU A C 1
ATOM 4063 O O . GLU A 1 533 ? 24.264 -44.507 11.280 1.00 93.25 533 GLU A O 1
ATOM 4068 N N . ALA A 1 534 ? 23.747 -46.346 12.418 1.00 91.88 534 ALA A N 1
ATOM 4069 C CA . ALA A 1 534 ? 22.829 -46.842 11.394 1.00 91.88 534 ALA A CA 1
ATOM 4070 C C . ALA A 1 534 ? 21.691 -45.854 11.076 1.00 91.88 534 ALA A C 1
ATOM 4072 O O . ALA A 1 534 ? 21.340 -45.660 9.908 1.00 91.88 534 ALA A O 1
ATOM 4073 N N . VAL A 1 535 ? 21.125 -45.194 12.092 1.00 92.06 535 VAL A N 1
ATOM 4074 C CA . VAL A 1 535 ? 20.101 -44.154 11.899 1.00 92.06 535 VAL A CA 1
ATOM 4075 C C . VAL A 1 535 ? 20.697 -42.923 11.220 1.00 92.06 535 VAL A C 1
ATOM 4077 O O . VAL A 1 535 ? 20.079 -42.390 10.300 1.00 92.06 535 VAL A O 1
ATOM 4080 N N . LEU A 1 536 ? 21.898 -42.490 11.600 1.00 92.94 536 LEU A N 1
ATOM 4081 C CA . LEU A 1 536 ? 22.585 -41.380 10.943 1.00 92.94 536 LEU A CA 1
ATOM 4082 C C . LEU A 1 536 ? 22.926 -41.710 9.483 1.00 92.94 536 LEU A C 1
ATOM 4084 O O . LEU A 1 536 ? 22.750 -40.860 8.613 1.00 92.94 536 LEU A O 1
ATOM 4088 N N . GLY A 1 537 ? 23.326 -42.948 9.195 1.00 92.38 537 GLY A N 1
ATOM 4089 C CA . GLY A 1 537 ? 23.517 -43.462 7.842 1.00 92.38 537 GLY A CA 1
ATOM 4090 C C . GLY A 1 537 ? 22.219 -43.428 7.032 1.00 92.38 537 GLY A C 1
ATOM 4091 O O . GLY A 1 537 ? 22.226 -42.995 5.880 1.00 92.38 537 GLY A O 1
ATOM 4092 N N . ALA A 1 538 ? 21.084 -43.795 7.635 1.00 90.44 538 ALA A N 1
ATOM 4093 C CA . ALA A 1 538 ? 19.771 -43.673 6.998 1.00 90.44 538 ALA A CA 1
ATOM 4094 C C . ALA A 1 538 ? 19.381 -42.208 6.736 1.00 90.44 538 ALA A C 1
ATOM 4096 O O . ALA A 1 538 ? 18.932 -41.888 5.635 1.00 90.44 538 ALA A O 1
ATOM 4097 N N . VAL A 1 539 ? 19.609 -41.307 7.698 1.00 90.50 539 VAL A N 1
ATOM 4098 C CA . VAL A 1 539 ? 19.400 -39.859 7.524 1.00 90.50 539 VAL A CA 1
ATOM 4099 C C . VAL A 1 539 ? 20.278 -39.320 6.398 1.00 90.50 539 VAL A C 1
ATOM 4101 O O . VAL A 1 539 ? 19.793 -38.583 5.545 1.00 90.50 539 VAL A O 1
ATOM 4104 N N . TYR A 1 540 ? 21.551 -39.702 6.355 1.00 91.88 540 TYR A N 1
ATOM 4105 C CA . TYR A 1 540 ? 22.471 -39.289 5.304 1.00 91.88 540 TYR A CA 1
ATOM 4106 C C . TYR A 1 540 ? 22.020 -39.774 3.924 1.00 91.88 540 TYR A C 1
ATOM 4108 O O . TYR A 1 540 ? 22.008 -38.986 2.980 1.00 91.88 540 TYR A O 1
ATOM 4116 N N . LEU A 1 541 ? 21.609 -41.037 3.799 1.00 86.50 541 LEU A N 1
ATOM 4117 C CA . LEU A 1 541 ? 21.126 -41.576 2.527 1.00 86.50 541 LEU A CA 1
ATOM 4118 C C . LEU A 1 541 ? 19.830 -40.911 2.061 1.00 86.50 541 LEU A C 1
ATOM 4120 O O . LEU A 1 541 ? 19.640 -40.732 0.860 1.00 86.50 541 LEU A O 1
ATOM 4124 N N . ASP A 1 542 ? 18.940 -40.561 2.987 1.00 84.44 542 ASP A N 1
ATOM 4125 C CA . ASP A 1 542 ? 17.608 -40.059 2.648 1.00 84.44 542 ASP A CA 1
ATOM 4126 C C . ASP A 1 542 ? 17.550 -38.528 2.477 1.00 84.44 542 ASP A C 1
ATOM 4128 O O . ASP A 1 542 ? 16.912 -37.983 1.566 1.00 84.44 542 ASP A O 1
ATOM 4132 N N . ALA A 1 543 ? 18.259 -37.813 3.346 1.00 82.31 543 ALA A N 1
ATOM 4133 C CA . ALA A 1 543 ? 18.233 -36.359 3.448 1.00 82.31 543 ALA A CA 1
ATOM 4134 C C . ALA A 1 543 ? 19.523 -35.686 2.948 1.00 82.31 543 ALA A C 1
ATOM 4136 O O . ALA A 1 543 ? 19.518 -34.480 2.689 1.00 82.31 543 ALA A O 1
ATOM 4137 N N . GLY A 1 544 ? 20.599 -36.453 2.750 1.00 83.19 544 GLY A N 1
ATOM 4138 C CA . GLY A 1 544 ? 21.907 -35.960 2.329 1.00 83.19 544 GLY A CA 1
ATOM 4139 C C . GLY A 1 544 ? 22.760 -35.423 3.482 1.00 83.19 544 GLY A C 1
ATOM 4140 O O . GLY A 1 544 ? 22.295 -35.228 4.607 1.00 83.19 544 GLY A O 1
ATOM 4141 N N . TYR A 1 545 ? 24.029 -35.145 3.171 1.00 87.25 545 TYR A N 1
ATOM 4142 C CA . TYR A 1 545 ? 25.029 -34.679 4.137 1.00 87.25 545 TYR A CA 1
ATOM 4143 C C . TYR A 1 545 ? 24.589 -33.443 4.926 1.00 87.25 545 TYR A C 1
ATOM 4145 O O . TYR A 1 545 ? 24.716 -33.436 6.140 1.00 87.25 545 TYR A O 1
ATOM 4153 N N . GLU A 1 546 ? 24.035 -32.419 4.269 1.00 83.38 546 GLU A N 1
ATOM 4154 C CA . GLU A 1 546 ? 23.679 -31.152 4.930 1.00 83.38 546 GLU A CA 1
ATOM 4155 C C . GLU A 1 546 ? 22.614 -31.324 6.019 1.00 83.38 546 GLU A C 1
ATOM 4157 O O . GLU A 1 546 ? 22.687 -30.689 7.069 1.00 83.38 546 GLU A O 1
ATOM 4162 N N . PHE A 1 547 ? 21.639 -32.211 5.808 1.00 83.31 547 PHE A N 1
ATOM 4163 C CA . PHE A 1 547 ? 20.621 -32.478 6.820 1.00 83.31 547 PHE A CA 1
ATOM 4164 C C . PHE A 1 547 ? 21.168 -33.369 7.941 1.00 83.31 547 PHE A C 1
ATOM 4166 O O . PHE A 1 547 ? 20.926 -33.088 9.113 1.00 83.31 547 PHE A O 1
ATOM 4173 N N . ALA A 1 548 ? 21.954 -34.399 7.604 1.00 86.44 548 ALA A N 1
ATOM 4174 C CA . ALA A 1 548 ? 22.659 -35.213 8.598 1.00 86.44 548 ALA A CA 1
ATOM 4175 C C . ALA A 1 548 ? 23.584 -34.348 9.475 1.00 86.44 548 ALA A C 1
ATOM 4177 O O . ALA A 1 548 ? 23.591 -34.482 10.697 1.00 86.44 548 ALA A O 1
ATOM 4178 N N . LYS A 1 549 ? 24.282 -33.389 8.858 1.00 86.00 549 LYS A N 1
ATOM 4179 C CA . LYS A 1 549 ? 25.106 -32.376 9.513 1.00 86.00 549 LYS A CA 1
ATOM 4180 C C . LYS A 1 549 ? 24.288 -31.516 10.465 1.00 86.00 549 LYS A C 1
ATOM 4182 O O . LYS A 1 549 ? 24.629 -31.458 11.638 1.00 86.00 549 LYS A O 1
ATOM 4187 N N . GLN A 1 550 ? 23.179 -30.929 10.016 1.00 83.06 550 GLN A N 1
ATOM 4188 C CA . GLN A 1 550 ? 22.298 -30.141 10.889 1.00 83.06 550 GLN A CA 1
ATOM 4189 C C . GLN A 1 550 ? 21.722 -30.965 12.046 1.00 83.06 550 GLN A C 1
ATOM 4191 O O . GLN A 1 550 ? 21.592 -30.458 13.160 1.00 83.06 550 GLN A O 1
ATOM 4196 N N . PHE A 1 551 ? 21.374 -32.229 11.803 1.00 84.81 551 PHE A N 1
ATOM 4197 C CA . PHE A 1 551 ? 20.883 -33.134 12.836 1.00 84.81 551 PHE A CA 1
ATOM 4198 C C . PHE A 1 551 ? 21.949 -33.377 13.915 1.00 84.81 551 PHE A C 1
ATOM 4200 O O . PHE A 1 551 ? 21.674 -33.164 15.098 1.00 84.81 551 PHE A O 1
ATOM 4207 N N . VAL A 1 552 ? 23.175 -33.733 13.518 1.00 86.31 552 VAL A N 1
ATOM 4208 C CA . VAL A 1 552 ? 24.305 -33.933 14.441 1.00 86.31 552 VAL A CA 1
ATOM 4209 C C . VAL A 1 552 ? 24.688 -32.619 15.131 1.00 86.31 552 VAL A C 1
ATOM 4211 O O . VAL A 1 552 ? 24.825 -32.576 16.350 1.00 86.31 552 VAL A O 1
ATOM 4214 N N . GLU A 1 553 ? 24.796 -31.509 14.409 1.00 81.88 553 GLU A N 1
ATOM 4215 C CA . GLU A 1 553 ? 25.163 -30.217 14.994 1.00 81.88 553 GLU A CA 1
ATOM 4216 C C . GLU A 1 553 ? 24.158 -29.765 16.056 1.00 81.88 553 GLU A C 1
ATOM 4218 O O . GLU A 1 553 ? 24.565 -29.445 17.171 1.00 81.88 553 GLU A O 1
ATOM 4223 N N . ASN A 1 554 ? 22.855 -29.822 15.763 1.00 77.88 554 ASN A N 1
ATOM 4224 C CA . ASN A 1 554 ? 21.813 -29.333 16.668 1.00 77.88 554 ASN A CA 1
ATOM 4225 C C . ASN A 1 554 ? 21.540 -30.267 17.851 1.00 77.88 554 ASN A C 1
ATOM 4227 O O . ASN A 1 554 ? 21.242 -29.790 18.944 1.00 77.88 554 ASN A O 1
ATOM 4231 N N . LYS A 1 555 ? 21.587 -31.589 17.647 1.00 73.00 555 LYS A N 1
ATOM 4232 C CA . LYS A 1 555 ? 21.229 -32.566 18.690 1.00 73.00 555 LYS A CA 1
ATOM 4233 C C . LYS A 1 555 ? 22.433 -33.078 19.479 1.00 73.00 555 LYS A C 1
ATOM 4235 O O . LYS A 1 555 ? 22.242 -33.543 20.601 1.00 73.00 555 LYS A O 1
ATOM 4240 N N . ILE A 1 556 ? 23.646 -32.982 18.926 1.00 73.38 556 ILE A N 1
ATOM 4241 C CA . ILE A 1 556 ? 24.875 -33.512 19.534 1.00 73.38 556 ILE A CA 1
ATOM 4242 C C . ILE A 1 556 ? 25.872 -32.402 19.879 1.00 73.38 556 ILE A C 1
ATOM 4244 O O . ILE A 1 556 ? 26.267 -32.280 21.040 1.00 73.38 556 ILE A O 1
ATOM 4248 N N . LEU A 1 557 ? 26.289 -31.587 18.906 1.00 72.00 557 LEU A N 1
ATOM 4249 C CA . LEU A 1 557 ? 27.462 -30.711 19.067 1.00 72.00 557 LEU A CA 1
ATOM 4250 C C . LEU A 1 557 ? 27.149 -29.378 19.766 1.00 72.00 557 LEU A C 1
ATOM 4252 O O . LEU A 1 557 ? 27.990 -28.870 20.509 1.00 72.00 557 LEU A O 1
ATOM 4256 N N . TYR A 1 558 ? 25.946 -28.824 19.588 1.00 64.56 558 TYR A N 1
ATOM 4257 C CA . TYR A 1 558 ? 25.540 -27.538 20.180 1.00 64.56 558 TYR A CA 1
ATOM 4258 C C . TYR A 1 558 ? 25.417 -27.579 21.713 1.00 64.56 558 TYR A C 1
ATOM 4260 O O . TYR A 1 558 ? 25.437 -26.541 22.372 1.00 64.56 558 TYR A O 1
ATOM 4268 N N . HIS A 1 559 ? 25.315 -28.777 22.295 1.00 57.84 559 HIS A N 1
ATOM 4269 C CA . HIS A 1 559 ? 25.160 -28.983 23.736 1.00 57.84 559 HIS A CA 1
ATOM 4270 C C . HIS A 1 559 ? 26.483 -29.280 24.474 1.00 57.84 559 HIS A C 1
ATOM 4272 O O . HIS A 1 559 ? 26.449 -29.512 25.683 1.00 57.84 559 HIS A O 1
ATOM 4278 N N . GLN A 1 560 ? 27.644 -29.266 23.798 1.00 61.19 560 GLN A N 1
ATOM 4279 C CA . GLN A 1 560 ? 28.952 -29.529 24.422 1.00 61.19 560 GLN A CA 1
ATOM 4280 C C . GLN A 1 560 ? 29.845 -28.284 24.540 1.00 61.19 560 GLN A C 1
ATOM 4282 O O . GLN A 1 560 ? 29.984 -27.498 23.602 1.00 61.19 560 GLN A O 1
ATOM 4287 N N . ASN A 1 561 ? 30.516 -28.133 25.689 1.00 62.25 561 ASN A N 1
ATOM 4288 C CA . ASN A 1 561 ? 31.464 -27.044 25.944 1.00 62.25 561 ASN A CA 1
ATOM 4289 C C . ASN A 1 561 ? 32.884 -27.419 25.475 1.00 62.25 561 ASN A C 1
ATOM 4291 O O . ASN A 1 561 ? 33.719 -27.876 26.252 1.00 62.25 561 ASN A O 1
ATOM 4295 N N . LEU A 1 562 ? 33.135 -27.266 24.173 1.00 64.50 562 LEU A N 1
ATOM 4296 C CA . LEU A 1 562 ? 34.358 -27.727 23.496 1.00 64.50 562 LEU A CA 1
ATOM 4297 C C . LEU A 1 562 ? 35.607 -26.863 23.780 1.00 64.50 562 LEU A C 1
ATOM 4299 O O . LEU A 1 562 ? 36.724 -27.337 23.593 1.00 64.50 562 LEU A O 1
ATOM 4303 N N . ASN A 1 563 ? 35.439 -25.625 24.263 1.00 52.28 563 ASN A N 1
ATOM 4304 C CA . ASN A 1 563 ? 36.542 -24.674 24.489 1.00 52.28 563 ASN A CA 1
ATOM 4305 C C . ASN A 1 563 ? 37.406 -25.022 25.711 1.00 52.28 563 ASN A C 1
ATOM 4307 O O . ASN A 1 563 ? 38.586 -24.687 25.744 1.00 52.28 563 ASN A O 1
ATOM 4311 N N . GLN A 1 564 ? 36.853 -25.743 26.690 1.00 52.22 564 GLN A N 1
ATOM 4312 C CA . GLN A 1 564 ? 37.571 -26.132 27.911 1.00 52.22 564 GLN A CA 1
ATOM 4313 C C . GLN A 1 564 ? 38.665 -27.196 27.660 1.00 52.22 564 GLN A C 1
ATOM 4315 O O . GLN A 1 564 ? 39.417 -27.534 28.568 1.00 52.22 564 GLN A O 1
ATOM 4320 N N . LEU A 1 565 ? 38.762 -27.735 26.437 1.00 50.81 565 LEU A N 1
ATOM 4321 C CA . LEU A 1 565 ? 39.655 -28.840 26.074 1.00 50.81 565 LEU A CA 1
ATOM 4322 C C . LEU A 1 565 ? 40.972 -28.410 25.385 1.00 50.81 565 LEU A C 1
ATOM 4324 O O . LEU A 1 565 ? 41.817 -29.280 25.179 1.00 50.81 565 LEU A O 1
ATOM 4328 N N . VAL A 1 566 ? 41.178 -27.129 25.013 1.00 51.97 566 VAL A N 1
ATOM 4329 C CA . VAL A 1 566 ? 42.315 -26.706 24.142 1.00 51.97 566 VAL A CA 1
ATOM 4330 C C . VAL A 1 566 ? 43.028 -25.392 24.556 1.00 51.97 566 VAL A C 1
ATOM 4332 O O . VAL A 1 566 ? 43.662 -24.726 23.744 1.00 51.97 566 VAL A O 1
ATOM 4335 N N . GLU A 1 567 ? 43.020 -24.987 25.825 1.00 44.75 567 GLU A N 1
ATOM 4336 C CA . GLU A 1 567 ? 43.686 -23.735 26.259 1.00 44.75 567 GLU A CA 1
ATOM 4337 C C . GLU A 1 567 ? 45.243 -23.708 26.211 1.00 44.75 567 GLU A C 1
ATOM 4339 O O . GLU A 1 567 ? 45.838 -22.708 26.610 1.00 44.75 567 GLU A O 1
ATOM 4344 N N . GLU A 1 568 ? 45.945 -24.725 25.691 1.00 44.53 568 GLU A N 1
ATOM 4345 C CA . GLU A 1 568 ? 47.398 -24.873 25.929 1.00 44.53 568 GLU A CA 1
ATOM 4346 C C . GLU A 1 568 ? 48.396 -24.395 24.843 1.00 44.53 568 GLU A C 1
ATOM 4348 O O . GLU A 1 568 ? 49.583 -24.378 25.156 1.00 44.53 568 GLU A O 1
ATOM 4353 N N . ASP A 1 569 ? 48.034 -23.936 23.628 1.00 46.81 569 ASP A N 1
ATOM 4354 C CA . ASP A 1 569 ? 49.091 -23.544 22.652 1.00 46.81 569 ASP A CA 1
ATOM 4355 C C . ASP A 1 569 ? 48.685 -22.497 21.580 1.00 46.81 569 ASP A C 1
ATOM 4357 O O . ASP A 1 569 ? 47.899 -22.778 20.678 1.00 46.81 569 ASP A O 1
ATOM 4361 N N . LYS A 1 570 ? 49.241 -21.271 21.626 1.00 55.59 570 LYS A N 1
ATOM 4362 C CA . LYS A 1 570 ? 49.132 -20.242 20.556 1.00 55.59 570 LYS A CA 1
ATOM 4363 C C . LYS A 1 570 ? 50.499 -19.580 20.291 1.00 55.59 570 LYS A C 1
ATOM 4365 O O . LYS A 1 570 ? 51.195 -19.196 21.230 1.00 55.59 570 LYS A O 1
ATOM 4370 N N . ASN A 1 571 ? 50.868 -19.394 19.012 1.00 65.75 571 ASN A N 1
ATOM 4371 C CA . ASN A 1 571 ? 52.154 -18.819 18.565 1.00 65.75 571 ASN A CA 1
ATOM 4372 C C . ASN A 1 571 ? 52.052 -17.308 18.271 1.00 65.75 571 ASN A C 1
ATOM 4374 O O . ASN A 1 571 ? 51.750 -16.860 17.166 1.00 65.75 571 ASN A O 1
ATOM 4378 N N . PHE A 1 572 ? 52.348 -16.504 19.279 1.00 70.56 572 PHE A N 1
ATOM 4379 C CA . PHE A 1 572 ? 52.251 -15.052 19.270 1.00 70.56 572 PHE A CA 1
ATOM 4380 C C . PHE A 1 572 ? 53.413 -14.320 18.570 1.00 70.56 572 PHE A C 1
ATOM 4382 O O . PHE A 1 572 ? 53.282 -13.130 18.289 1.00 70.56 572 PHE A O 1
ATOM 4389 N N . LYS A 1 573 ? 54.544 -14.962 18.241 1.00 80.81 573 LYS A N 1
ATOM 4390 C CA . LYS A 1 573 ? 55.656 -14.265 17.547 1.00 80.81 573 LYS A CA 1
ATOM 4391 C C . LYS A 1 573 ? 55.310 -13.860 16.116 1.00 80.81 573 LYS A C 1
ATOM 4393 O O . LYS A 1 573 ? 55.652 -12.749 15.710 1.00 80.81 573 LYS A O 1
ATOM 4398 N N . SER A 1 574 ? 54.659 -14.750 15.371 1.00 67.75 574 SER A N 1
ATOM 4399 C CA . SER A 1 574 ? 54.269 -14.504 13.976 1.00 67.75 574 SER A CA 1
ATOM 4400 C C . SER A 1 574 ? 53.170 -13.449 13.890 1.00 67.75 574 SER A C 1
ATOM 4402 O O . SER A 1 574 ? 53.276 -12.510 13.107 1.00 67.75 574 SER A O 1
ATOM 4404 N N . ALA A 1 575 ? 52.189 -13.515 14.792 1.00 63.56 575 ALA A N 1
ATOM 4405 C CA . ALA A 1 575 ? 51.123 -12.522 14.866 1.00 63.56 575 ALA A CA 1
ATOM 4406 C C . ALA A 1 575 ? 51.656 -11.103 15.160 1.00 63.56 575 ALA A C 1
ATOM 4408 O O . ALA A 1 575 ? 51.171 -10.126 14.595 1.00 63.56 575 ALA A O 1
ATOM 4409 N N . LEU A 1 576 ? 52.709 -10.961 15.979 1.00 74.06 576 LEU A N 1
ATOM 4410 C CA . LEU A 1 576 ? 53.320 -9.651 16.239 1.00 74.06 576 LEU A CA 1
ATOM 4411 C C . LEU A 1 576 ? 54.013 -9.076 15.003 1.00 74.06 576 LEU A C 1
ATOM 4413 O O . LEU A 1 576 ? 54.050 -7.859 14.820 1.00 74.06 576 LEU A O 1
ATOM 4417 N N . LEU A 1 577 ? 54.568 -9.943 14.160 1.00 71.12 577 LEU A N 1
ATOM 4418 C CA . LEU A 1 577 ? 55.248 -9.540 12.941 1.00 71.12 577 LEU A CA 1
ATOM 4419 C C . LEU A 1 577 ? 54.268 -8.953 11.918 1.00 71.12 577 LEU A C 1
ATOM 4421 O O . LEU A 1 577 ? 54.523 -7.877 11.377 1.00 71.12 577 LEU A O 1
ATOM 4425 N N . GLU A 1 578 ? 53.138 -9.624 11.711 1.00 59.41 578 GLU A N 1
ATOM 4426 C CA . GLU A 1 578 ? 52.071 -9.173 10.811 1.00 59.41 578 GLU A CA 1
ATOM 4427 C C . GLU A 1 578 ? 51.456 -7.858 11.290 1.00 59.41 578 GLU A C 1
ATOM 4429 O O . GLU A 1 578 ? 51.300 -6.913 10.514 1.00 59.41 578 GLU A O 1
ATOM 4434 N N . VAL A 1 579 ? 51.210 -7.750 12.598 1.00 63.03 579 VAL A N 1
ATOM 4435 C CA . VAL A 1 579 ? 50.737 -6.517 13.236 1.00 63.03 579 VAL A CA 1
ATOM 4436 C C . VAL A 1 579 ? 51.725 -5.367 13.011 1.00 63.03 579 VAL A C 1
ATOM 4438 O O . VAL A 1 579 ? 51.318 -4.277 12.606 1.00 63.03 579 VAL A O 1
ATOM 4441 N N . SER A 1 580 ? 53.030 -5.593 13.189 1.00 66.44 580 SER A N 1
ATOM 4442 C CA . SER A 1 580 ? 54.043 -4.569 12.905 1.00 66.44 580 SER A CA 1
ATOM 4443 C C . SER A 1 580 ? 54.054 -4.137 11.437 1.00 66.44 580 SER A C 1
ATOM 4445 O O . SER A 1 580 ? 54.165 -2.943 11.164 1.00 66.44 580 SER A O 1
ATOM 4447 N N . GLN A 1 581 ? 53.913 -5.063 10.488 1.00 63.16 581 GLN A N 1
ATOM 4448 C CA . GLN A 1 581 ? 53.896 -4.737 9.056 1.00 63.16 581 GLN A CA 1
ATOM 4449 C C . GLN A 1 581 ? 52.646 -3.948 8.661 1.00 63.16 581 GLN A C 1
ATOM 4451 O O . GLN A 1 581 ? 52.748 -2.941 7.956 1.00 63.16 581 GLN A O 1
ATOM 4456 N N . TYR A 1 582 ? 51.485 -4.355 9.173 1.00 55.25 582 TYR A N 1
ATOM 4457 C CA . TYR A 1 582 ? 50.206 -3.704 8.910 1.00 55.25 582 TYR A CA 1
ATOM 4458 C C . TYR A 1 582 ? 50.195 -2.239 9.383 1.00 55.25 582 TYR A C 1
ATOM 4460 O O . TYR A 1 582 ? 49.757 -1.352 8.650 1.00 55.25 582 TYR A O 1
ATOM 4468 N N . TYR A 1 583 ? 50.785 -1.949 10.551 1.00 56.62 583 TYR A N 1
ATOM 4469 C CA . TYR A 1 583 ? 50.940 -0.574 11.061 1.00 56.62 583 TYR A CA 1
ATOM 4470 C C . TYR A 1 583 ? 52.207 0.146 10.586 1.00 56.62 583 TYR A C 1
ATOM 4472 O O . TYR A 1 583 ? 52.484 1.257 11.041 1.00 56.62 583 TYR A O 1
ATOM 4480 N N . ARG A 1 584 ? 52.981 -0.459 9.673 1.00 63.31 584 ARG A N 1
ATOM 4481 C CA . ARG A 1 584 ? 54.272 0.056 9.175 1.00 63.31 584 ARG A CA 1
ATOM 4482 C C . ARG A 1 584 ? 55.272 0.394 10.294 1.00 63.31 584 ARG A C 1
ATOM 4484 O O . ARG A 1 584 ? 56.038 1.353 10.194 1.00 63.31 584 ARG A O 1
ATOM 4491 N N . LEU A 1 585 ? 55.262 -0.392 11.368 1.00 67.50 585 LEU A N 1
ATOM 4492 C CA . LEU A 1 585 ? 56.247 -0.348 12.446 1.00 67.50 585 LEU A CA 1
ATOM 4493 C C . LEU A 1 585 ? 57.528 -1.089 12.036 1.00 67.50 585 LEU A C 1
ATOM 4495 O O . LEU A 1 585 ? 57.533 -1.925 11.134 1.00 67.50 585 LEU A O 1
ATOM 4499 N N . ASN A 1 586 ? 58.633 -0.808 12.728 1.00 78.06 586 ASN A N 1
ATOM 4500 C CA . ASN A 1 586 ? 59.882 -1.536 12.511 1.00 78.06 586 ASN A CA 1
ATOM 4501 C C . ASN A 1 586 ? 59.730 -3.019 12.900 1.00 78.06 586 ASN A C 1
ATOM 4503 O O . ASN A 1 586 ? 58.943 -3.379 13.778 1.00 78.06 586 ASN A O 1
ATOM 4507 N N . MET A 1 587 ? 60.544 -3.872 12.278 1.00 77.88 587 MET A N 1
ATOM 4508 C CA . MET A 1 587 ? 60.527 -5.314 12.525 1.00 77.88 587 MET A CA 1
ATOM 4509 C C . MET A 1 587 ? 60.824 -5.638 14.006 1.00 77.88 587 MET A C 1
ATOM 4511 O O . MET A 1 587 ? 61.824 -5.144 14.542 1.00 77.88 587 MET A O 1
ATOM 4515 N N . PRO A 1 588 ? 59.986 -6.452 14.677 1.00 82.62 588 PRO A N 1
ATOM 4516 C CA . PRO A 1 588 ? 60.214 -6.871 16.054 1.00 82.62 588 PRO A CA 1
ATOM 4517 C C . PRO A 1 588 ? 61.415 -7.813 16.161 1.00 82.62 588 PRO A C 1
ATOM 4519 O O . PRO A 1 588 ? 61.514 -8.802 15.437 1.00 82.62 588 PRO A O 1
ATOM 4522 N N . SER A 1 589 ? 62.317 -7.528 17.100 1.00 87.56 589 SER A N 1
ATOM 4523 C CA . SER A 1 589 ? 63.486 -8.361 17.419 1.00 87.56 589 SER A CA 1
ATOM 4524 C C . SER A 1 589 ? 63.443 -8.819 18.876 1.00 87.56 589 SER A C 1
ATOM 4526 O O . SER A 1 589 ? 63.018 -8.066 19.744 1.00 87.56 589 SER A O 1
ATOM 4528 N N . TYR A 1 590 ? 63.857 -10.054 19.160 1.00 88.56 590 TYR A N 1
ATOM 4529 C CA . TYR A 1 590 ? 63.782 -10.645 20.502 1.00 88.56 590 TYR A CA 1
ATOM 4530 C C . TYR A 1 590 ? 65.174 -10.716 21.124 1.00 88.56 590 TYR A C 1
ATOM 4532 O O . TYR A 1 590 ? 66.122 -11.150 20.470 1.00 88.56 590 TYR A O 1
ATOM 4540 N N . LEU A 1 591 ? 65.295 -10.300 22.382 1.00 87.62 591 LEU A N 1
ATOM 4541 C CA . LEU A 1 591 ? 66.557 -10.252 23.113 1.00 87.62 591 LEU A CA 1
ATOM 4542 C C . LEU A 1 591 ? 66.424 -11.014 24.433 1.00 87.62 591 LEU A C 1
ATOM 4544 O O . LEU A 1 591 ? 65.547 -10.697 25.237 1.00 87.62 591 LEU A O 1
ATOM 4548 N N . VAL A 1 592 ? 67.294 -12.000 24.665 1.00 87.38 592 VAL A N 1
ATOM 4549 C CA . VAL A 1 592 ? 67.381 -12.667 25.974 1.00 87.38 592 VAL A CA 1
ATOM 4550 C C . VAL A 1 592 ? 67.988 -11.674 26.951 1.00 87.38 592 VAL A C 1
ATOM 4552 O O . VAL A 1 592 ? 69.088 -11.177 26.722 1.00 87.38 592 VAL A O 1
ATOM 4555 N N . LEU A 1 593 ? 67.236 -11.351 27.994 1.00 84.88 593 LEU A N 1
ATOM 4556 C CA . LEU A 1 593 ? 67.623 -10.391 29.017 1.00 84.88 593 LEU A CA 1
ATOM 4557 C C . LEU A 1 593 ? 68.363 -11.095 30.157 1.00 84.88 593 LEU A C 1
ATOM 4559 O O . LEU A 1 593 ? 69.367 -10.572 30.625 1.00 84.88 593 LEU A O 1
ATOM 4563 N N . GLU A 1 594 ? 67.909 -12.290 30.555 1.00 84.12 594 GLU A N 1
ATOM 4564 C CA . GLU A 1 594 ? 68.514 -13.100 31.623 1.00 84.12 594 GLU A CA 1
ATOM 4565 C C . GLU A 1 594 ? 68.351 -14.608 31.349 1.00 84.12 594 GLU A C 1
ATOM 4567 O O . GLU A 1 594 ? 67.336 -15.037 30.789 1.00 84.12 594 GLU A O 1
ATOM 4572 N N . GLU A 1 595 ? 69.341 -15.409 31.765 1.00 84.06 595 GLU A N 1
ATOM 4573 C CA . GLU A 1 595 ? 69.324 -16.880 31.731 1.00 84.06 595 GLU A CA 1
ATOM 4574 C C . GLU A 1 595 ? 69.917 -17.435 33.035 1.00 84.06 595 GLU A C 1
ATOM 4576 O O . GLU A 1 595 ? 71.093 -17.213 33.323 1.00 84.06 595 GLU A O 1
ATOM 4581 N N . ASN A 1 596 ? 69.116 -18.167 33.816 1.00 75.19 596 ASN A N 1
ATOM 4582 C CA . ASN A 1 596 ? 69.501 -18.661 35.143 1.00 75.19 596 ASN A CA 1
ATOM 4583 C C . ASN A 1 596 ? 69.179 -20.163 35.303 1.00 75.19 596 ASN A C 1
ATOM 4585 O O . ASN A 1 596 ? 68.137 -20.629 34.845 1.00 75.19 596 ASN A O 1
ATOM 4589 N N . GLY A 1 597 ? 70.054 -20.922 35.981 1.00 69.00 597 GLY A N 1
ATOM 4590 C CA . GLY A 1 597 ? 69.796 -22.310 36.418 1.00 69.00 597 GLY A CA 1
ATOM 4591 C C . GLY A 1 597 ? 70.642 -23.420 35.752 1.00 69.00 597 GLY A C 1
ATOM 4592 O O . GLY A 1 597 ? 71.269 -23.199 34.711 1.00 69.00 597 GLY A O 1
ATOM 4593 N N . PRO A 1 598 ? 70.708 -24.626 36.362 1.00 57.91 598 PRO A N 1
ATOM 4594 C CA . PRO A 1 598 ? 71.485 -25.762 35.856 1.00 57.91 598 PRO A CA 1
ATOM 4595 C C . PRO A 1 598 ? 70.864 -26.366 34.585 1.00 57.91 598 PRO A C 1
ATOM 4597 O O . PRO A 1 598 ? 69.667 -26.248 34.350 1.00 57.91 598 PRO A O 1
ATOM 4600 N N . SER A 1 599 ? 71.667 -27.058 33.769 1.00 59.25 599 SER A N 1
ATOM 4601 C CA . SER A 1 599 ? 71.360 -27.455 32.377 1.00 59.25 599 SER A CA 1
ATOM 4602 C C . SER A 1 599 ? 70.034 -28.194 32.154 1.00 59.25 599 SER A C 1
ATOM 4604 O O . SER A 1 599 ? 69.497 -28.153 31.054 1.00 59.25 599 SER A O 1
ATOM 4606 N N . HIS A 1 600 ? 69.526 -28.881 33.176 1.00 58.78 600 HIS A N 1
ATOM 4607 C CA . HIS A 1 600 ? 68.293 -29.669 33.132 1.00 58.78 600 HIS A CA 1
ATOM 4608 C C . HIS A 1 600 ? 67.058 -28.904 33.644 1.00 58.78 600 HIS A C 1
ATOM 4610 O O . HIS A 1 600 ? 65.964 -29.459 33.637 1.00 58.78 600 HIS A O 1
ATOM 4616 N N . ASN A 1 601 ? 67.217 -27.655 34.098 1.00 63.25 601 ASN A N 1
ATOM 4617 C CA . ASN A 1 601 ? 66.129 -26.807 34.585 1.00 63.25 601 ASN A CA 1
ATOM 4618 C C . ASN A 1 601 ? 66.497 -25.311 34.490 1.00 63.25 601 ASN A C 1
ATOM 4620 O O . ASN A 1 601 ? 66.673 -24.631 35.503 1.00 63.25 601 ASN A O 1
ATOM 4624 N N . LYS A 1 602 ? 66.686 -24.825 33.259 1.00 68.62 602 LYS A N 1
ATOM 4625 C CA . LYS A 1 602 ? 66.999 -23.419 32.963 1.00 68.62 602 LYS A CA 1
ATOM 4626 C C . LYS A 1 602 ? 65.736 -22.568 32.852 1.00 68.62 602 LYS A C 1
ATOM 4628 O O . LYS A 1 602 ? 64.694 -23.054 32.421 1.00 68.62 602 LYS A O 1
ATOM 4633 N N . GLU A 1 603 ? 65.853 -21.288 33.183 1.00 81.12 603 GLU A N 1
ATOM 4634 C CA . GLU A 1 603 ? 64.800 -20.288 33.009 1.00 81.12 603 GLU A CA 1
ATOM 4635 C C . GLU A 1 603 ? 65.320 -19.090 32.203 1.00 81.12 603 GLU A C 1
ATOM 4637 O O . GLU A 1 603 ? 66.436 -18.612 32.425 1.00 81.12 603 GLU A O 1
ATOM 4642 N N . PHE A 1 604 ? 64.506 -18.618 31.255 1.00 82.44 604 PHE A N 1
ATOM 4643 C CA . PHE A 1 604 ? 64.830 -17.552 30.311 1.00 82.44 604 PHE A CA 1
ATOM 4644 C C . PHE A 1 604 ? 63.858 -16.382 30.454 1.00 82.44 604 PHE A C 1
ATOM 4646 O O . PHE A 1 604 ? 62.639 -16.568 30.472 1.00 82.44 604 PHE A O 1
ATOM 4653 N N . VAL A 1 605 ? 64.397 -15.163 30.462 1.00 88.12 605 VAL A N 1
ATOM 4654 C CA . VAL A 1 605 ? 63.624 -13.916 30.376 1.00 88.12 605 VAL A CA 1
ATOM 4655 C C . VAL A 1 605 ? 63.940 -13.242 29.047 1.00 88.12 605 VAL A C 1
ATOM 4657 O O . VAL A 1 605 ? 65.105 -12.979 28.750 1.00 88.12 605 VAL A O 1
ATOM 4660 N N . VAL A 1 606 ? 62.925 -12.954 28.233 1.00 90.38 606 VAL A N 1
ATOM 4661 C CA . VAL A 1 606 ? 63.101 -12.428 26.871 1.00 90.38 606 VAL A CA 1
ATOM 4662 C C . VAL A 1 606 ? 62.241 -11.188 26.646 1.00 90.38 606 VAL A C 1
ATOM 4664 O O . VAL A 1 606 ? 61.049 -11.185 26.941 1.00 90.38 606 VAL A O 1
ATOM 4667 N N . GLY A 1 607 ? 62.840 -10.123 26.111 1.00 87.69 607 GLY A N 1
ATOM 4668 C CA . GLY A 1 607 ? 62.144 -8.901 25.702 1.00 87.69 607 GLY A CA 1
ATOM 4669 C C . GLY A 1 607 ? 62.008 -8.800 24.183 1.00 87.69 607 GLY A C 1
ATOM 4670 O O . GLY A 1 607 ? 62.942 -9.144 23.461 1.00 87.69 607 GLY A O 1
ATOM 4671 N N . VAL A 1 608 ? 60.878 -8.291 23.685 1.00 86.31 608 VAL A N 1
ATOM 4672 C CA . VAL A 1 608 ? 60.683 -7.971 22.262 1.00 86.31 608 VAL A CA 1
ATOM 4673 C C . VAL A 1 608 ? 60.791 -6.470 22.011 1.00 86.31 608 VAL A C 1
ATOM 4675 O O . VAL A 1 608 ? 60.103 -5.657 22.630 1.00 86.31 608 VAL A O 1
ATOM 4678 N N . LYS A 1 609 ? 61.691 -6.103 21.104 1.00 83.00 609 LYS A N 1
ATOM 4679 C CA . LYS A 1 609 ? 62.164 -4.753 20.825 1.00 83.00 609 LYS A CA 1
ATOM 4680 C C . LYS A 1 609 ? 61.703 -4.292 19.442 1.00 83.00 609 LYS A C 1
ATOM 4682 O O . LYS A 1 609 ? 61.944 -4.976 18.448 1.00 83.00 609 LYS A O 1
ATOM 4687 N N . ILE A 1 610 ? 61.091 -3.110 19.375 1.00 77.12 610 ILE A N 1
ATOM 4688 C CA . ILE A 1 610 ? 60.690 -2.428 18.134 1.00 77.12 610 ILE A CA 1
ATOM 4689 C C . ILE A 1 610 ? 61.208 -0.983 18.202 1.00 77.12 610 ILE A C 1
ATOM 4691 O O . ILE A 1 610 ? 60.939 -0.277 19.172 1.00 77.12 610 ILE A O 1
ATOM 4695 N N . LYS A 1 611 ? 61.968 -0.549 17.182 1.00 68.88 611 LYS A N 1
ATOM 4696 C CA . LYS A 1 611 ? 62.528 0.819 17.039 1.00 68.88 611 LYS A CA 1
ATOM 4697 C C . LYS A 1 611 ? 63.203 1.344 18.322 1.00 68.88 611 LYS A C 1
ATOM 4699 O O . LYS A 1 611 ? 62.894 2.411 18.840 1.00 68.88 611 LYS A O 1
ATOM 4704 N N . ASP A 1 612 ? 64.098 0.522 18.849 1.00 70.25 612 ASP A N 1
ATOM 4705 C CA . ASP A 1 612 ? 64.916 0.761 20.038 1.00 70.25 612 ASP A CA 1
ATOM 4706 C C . ASP A 1 612 ? 64.292 0.657 21.436 1.00 70.25 612 ASP A C 1
ATOM 4708 O O . ASP A 1 612 ? 65.025 0.699 22.424 1.00 70.25 612 ASP A O 1
ATOM 4712 N N . LYS A 1 613 ? 62.994 0.361 21.550 1.00 75.25 613 LYS A N 1
ATOM 4713 C CA . LYS A 1 613 ? 62.325 0.132 22.844 1.00 75.25 613 LYS A CA 1
ATOM 4714 C C . LYS A 1 613 ? 61.789 -1.288 22.979 1.00 75.25 613 LYS A C 1
ATOM 4716 O O . LYS A 1 613 ? 61.279 -1.852 22.015 1.00 75.25 613 LYS A O 1
ATOM 4721 N N . ILE A 1 614 ? 61.876 -1.849 24.185 1.00 84.69 614 ILE A N 1
ATOM 4722 C CA . ILE A 1 614 ? 61.255 -3.136 24.521 1.00 84.69 614 ILE A CA 1
ATOM 4723 C C . ILE A 1 614 ? 59.760 -2.900 24.775 1.00 84.69 614 ILE A C 1
ATOM 4725 O O . ILE A 1 614 ? 59.391 -2.153 25.679 1.00 84.69 614 ILE A O 1
ATOM 4729 N N . ILE A 1 615 ? 58.908 -3.499 23.944 1.00 79.81 615 ILE A N 1
ATOM 4730 C CA . ILE A 1 615 ? 57.450 -3.306 23.943 1.00 79.81 615 ILE A CA 1
ATOM 4731 C C . ILE A 1 615 ? 56.753 -4.341 24.845 1.00 79.81 615 ILE A C 1
ATOM 4733 O O . ILE A 1 615 ? 55.771 -4.012 25.518 1.00 79.81 615 ILE A O 1
ATOM 4737 N N . GLY A 1 616 ? 57.296 -5.562 24.923 1.00 81.06 616 GLY A N 1
ATOM 4738 C CA . GLY A 1 616 ? 56.799 -6.658 25.765 1.00 81.06 616 GLY A CA 1
ATOM 4739 C C . GLY A 1 616 ? 57.935 -7.531 26.309 1.00 81.06 616 GLY A C 1
ATOM 4740 O O . GLY A 1 616 ? 58.986 -7.631 25.678 1.00 81.06 616 GLY A O 1
ATOM 4741 N N . ILE A 1 617 ? 57.742 -8.138 27.486 1.00 90.00 617 ILE A N 1
ATOM 4742 C CA . ILE A 1 617 ? 58.703 -9.043 28.145 1.00 90.00 617 ILE A CA 1
ATOM 4743 C C . ILE A 1 617 ? 57.962 -10.317 28.559 1.00 90.00 617 ILE A C 1
ATOM 4745 O O . ILE A 1 617 ? 56.838 -10.236 29.050 1.00 90.00 617 ILE A O 1
ATOM 4749 N N . GLY A 1 618 ? 58.586 -11.474 28.357 1.00 82.75 618 GLY A N 1
ATOM 4750 C CA . GLY A 1 618 ? 58.053 -12.789 28.708 1.00 82.75 618 GLY A CA 1
ATOM 4751 C C . GLY A 1 618 ? 59.097 -13.667 29.395 1.00 82.75 618 GLY A C 1
ATOM 4752 O O . GLY A 1 618 ? 60.302 -13.450 29.239 1.00 82.75 618 GLY A O 1
ATOM 4753 N N . ARG A 1 619 ? 58.634 -14.641 30.183 1.00 87.06 619 ARG A N 1
ATOM 4754 C CA . ARG A 1 619 ? 59.461 -15.595 30.935 1.00 87.06 619 ARG A CA 1
ATOM 4755 C C . ARG A 1 619 ? 59.045 -17.026 30.618 1.00 87.06 619 ARG A C 1
ATOM 4757 O O . ARG A 1 619 ? 57.866 -17.300 30.418 1.00 87.06 619 ARG A O 1
ATOM 4764 N N . GLY A 1 620 ? 60.002 -17.945 30.588 1.00 79.75 620 GLY A N 1
ATOM 4765 C CA . GLY A 1 620 ? 59.716 -19.344 30.286 1.00 79.75 620 GLY A CA 1
ATOM 4766 C C . GLY A 1 620 ? 60.888 -20.274 30.566 1.00 79.75 620 GLY A C 1
ATOM 4767 O O . GLY A 1 620 ? 62.043 -19.855 30.605 1.00 79.75 620 GLY A O 1
ATOM 4768 N N . ARG A 1 621 ? 60.589 -21.565 30.740 1.00 73.94 621 ARG A N 1
ATOM 4769 C CA . ARG A 1 621 ? 61.607 -22.615 30.949 1.00 73.94 621 ARG A CA 1
ATOM 4770 C C . ARG A 1 621 ? 62.418 -22.902 29.689 1.00 73.94 621 ARG A C 1
ATOM 4772 O O . ARG A 1 621 ? 63.538 -23.396 29.747 1.00 73.94 621 ARG A O 1
ATOM 4779 N N . THR A 1 622 ? 61.865 -22.556 28.532 1.00 75.12 622 THR A N 1
ATOM 4780 C CA . THR A 1 622 ? 62.595 -22.536 27.273 1.00 75.12 622 THR A CA 1
ATOM 4781 C C . THR A 1 622 ? 62.597 -21.124 26.708 1.00 75.12 622 THR A C 1
ATOM 4783 O O . THR A 1 622 ? 61.664 -20.341 26.905 1.00 75.12 622 THR A O 1
ATOM 4786 N N . LYS A 1 623 ? 63.649 -20.795 25.958 1.00 78.12 623 LYS A N 1
ATOM 4787 C CA . LYS A 1 623 ? 63.748 -19.509 25.264 1.00 78.12 623 LYS A CA 1
ATOM 4788 C C . LYS A 1 623 ? 62.561 -19.274 24.319 1.00 78.12 623 LYS A C 1
ATOM 4790 O O . LYS A 1 623 ? 62.093 -18.146 24.206 1.00 78.12 623 LYS A O 1
ATOM 4795 N N . LYS A 1 624 ? 62.050 -20.335 23.683 1.00 75.75 624 LYS A N 1
ATOM 4796 C CA . LYS A 1 624 ? 60.894 -20.264 22.781 1.00 75.75 624 LYS A CA 1
ATOM 4797 C C . LYS A 1 624 ? 59.637 -19.821 23.534 1.00 75.75 624 LYS A C 1
ATOM 4799 O O . LYS A 1 624 ? 58.976 -18.897 23.074 1.00 75.75 624 LYS A O 1
ATOM 4804 N N . ASP A 1 625 ? 59.360 -20.394 24.703 1.00 77.00 625 ASP A N 1
ATOM 4805 C CA . ASP A 1 625 ? 58.169 -20.042 25.493 1.00 77.00 625 ASP A CA 1
ATOM 4806 C C . ASP A 1 625 ? 58.237 -18.603 26.008 1.00 77.00 625 ASP A C 1
ATOM 4808 O O . ASP A 1 625 ? 57.271 -17.846 25.896 1.00 77.00 625 ASP A O 1
ATOM 4812 N N . ALA A 1 626 ? 59.412 -18.189 26.492 1.00 82.06 626 ALA A N 1
ATOM 4813 C CA . ALA A 1 626 ? 59.646 -16.817 26.931 1.00 82.06 626 ALA A CA 1
ATOM 4814 C C . ALA A 1 626 ? 59.426 -15.806 25.787 1.00 82.06 626 ALA A C 1
ATOM 4816 O O . ALA A 1 626 ? 58.823 -14.751 25.989 1.00 82.06 626 ALA A O 1
ATOM 4817 N N . GLU A 1 627 ? 59.859 -16.139 24.566 1.00 85.06 627 GLU A N 1
ATOM 4818 C CA . GLU A 1 627 ? 59.643 -15.316 23.371 1.00 85.06 627 GLU A CA 1
ATOM 4819 C C . GLU A 1 627 ? 58.171 -15.258 22.940 1.00 85.06 627 GLU A C 1
ATOM 4821 O O . GLU A 1 627 ? 57.696 -14.181 22.575 1.00 85.06 627 GLU A O 1
ATOM 4826 N N . GLN A 1 628 ? 57.438 -16.374 22.999 1.00 84.00 628 GLN A N 1
ATOM 4827 C CA . GLN A 1 628 ? 56.000 -16.398 22.701 1.00 84.00 628 GLN A CA 1
ATOM 4828 C C . GLN A 1 628 ? 55.220 -15.521 23.675 1.00 84.00 628 GLN A C 1
ATOM 4830 O O . GLN A 1 628 ? 54.377 -14.715 23.274 1.00 84.00 628 GLN A O 1
ATOM 4835 N N . GLN A 1 629 ? 55.554 -15.605 24.959 1.00 80.81 629 GLN A N 1
ATOM 4836 C CA . GLN A 1 629 ? 54.905 -14.790 25.972 1.00 80.81 629 GLN A CA 1
ATOM 4837 C C . GLN A 1 629 ? 55.239 -13.297 25.795 1.00 80.81 629 GLN A C 1
ATOM 4839 O O . GLN A 1 629 ? 54.343 -12.453 25.863 1.00 80.81 629 GLN A O 1
ATOM 4844 N N . ALA A 1 630 ? 56.494 -12.958 25.476 1.00 85.12 630 ALA A N 1
ATOM 4845 C CA . ALA A 1 630 ? 56.903 -11.580 25.189 1.00 85.12 630 ALA A CA 1
ATOM 4846 C C . ALA A 1 630 ? 56.166 -10.995 23.972 1.00 85.12 630 ALA A C 1
ATOM 4848 O O . ALA A 1 630 ? 55.765 -9.828 23.985 1.00 85.12 630 ALA A O 1
ATOM 4849 N N . ALA A 1 631 ? 55.958 -11.813 22.936 1.00 80.06 631 ALA A N 1
ATOM 4850 C CA . ALA A 1 631 ? 55.256 -11.424 21.721 1.00 80.06 631 ALA A CA 1
ATOM 4851 C C . ALA A 1 631 ? 53.767 -11.156 21.961 1.00 80.06 631 ALA A C 1
ATOM 4853 O O . ALA A 1 631 ? 53.239 -10.139 21.507 1.00 80.06 631 ALA A O 1
ATOM 4854 N N . LYS A 1 632 ? 53.114 -12.025 22.743 1.00 79.50 632 LYS A N 1
ATOM 4855 C CA . LYS A 1 632 ? 51.708 -11.883 23.146 1.00 79.50 632 LYS A CA 1
ATOM 4856 C C . LYS A 1 632 ? 51.458 -10.529 23.803 1.00 79.50 632 LYS A C 1
ATOM 4858 O O . LYS A 1 632 ? 50.551 -9.800 23.404 1.00 79.50 632 LYS A O 1
ATOM 4863 N N . TYR A 1 633 ? 52.312 -10.165 24.759 1.00 77.56 633 TYR A N 1
ATOM 4864 C CA . TYR A 1 633 ? 52.208 -8.888 25.463 1.00 77.56 633 TYR A CA 1
ATOM 4865 C C . TYR A 1 633 ? 52.465 -7.675 24.561 1.00 77.56 633 TYR A C 1
ATOM 4867 O O . TYR A 1 633 ? 51.888 -6.611 24.786 1.00 77.56 633 TYR A O 1
ATOM 4875 N N . ALA A 1 634 ? 53.302 -7.807 23.531 1.00 78.44 634 ALA A N 1
ATOM 4876 C CA . ALA A 1 634 ? 53.557 -6.717 22.597 1.00 78.44 634 ALA A CA 1
ATOM 4877 C C . ALA A 1 634 ? 52.414 -6.501 21.593 1.00 78.44 634 ALA A C 1
ATOM 4879 O O . ALA A 1 634 ? 52.104 -5.348 21.300 1.00 78.44 634 ALA A O 1
ATOM 4880 N N . ILE A 1 635 ? 51.738 -7.560 21.126 1.00 70.81 635 ILE A N 1
ATOM 4881 C CA . ILE A 1 635 ? 50.574 -7.438 20.221 1.00 70.81 635 ILE A CA 1
ATOM 4882 C C . ILE A 1 635 ? 49.454 -6.677 20.911 1.00 70.81 635 ILE A C 1
ATOM 4884 O O . ILE A 1 635 ? 48.874 -5.762 20.339 1.00 70.81 635 ILE A O 1
ATOM 4888 N N . GLN A 1 636 ? 49.184 -7.014 22.171 1.00 67.56 636 GLN A N 1
ATOM 4889 C CA . GLN A 1 636 ? 48.125 -6.376 22.951 1.00 67.56 636 GLN A CA 1
ATOM 4890 C C . GLN A 1 636 ? 48.339 -4.865 23.131 1.00 67.56 636 GLN A C 1
ATOM 4892 O O . GLN A 1 636 ? 47.380 -4.132 23.375 1.00 67.56 636 GLN A O 1
ATOM 4897 N N . LYS A 1 637 ? 49.577 -4.381 22.974 1.00 68.44 637 LYS A N 1
ATOM 4898 C CA . LYS A 1 637 ? 49.914 -2.956 23.025 1.00 68.44 637 LYS A CA 1
ATOM 4899 C C . LYS A 1 637 ? 49.815 -2.228 21.671 1.00 68.44 637 LYS A C 1
ATOM 4901 O O . LYS A 1 637 ? 49.927 -1.005 21.674 1.00 68.44 637 LYS A O 1
ATOM 4906 N N . ILE A 1 638 ? 49.591 -2.912 20.541 1.00 67.06 638 ILE A N 1
ATOM 4907 C CA . ILE A 1 638 ? 49.545 -2.328 19.180 1.00 67.06 638 ILE A CA 1
ATOM 4908 C C . ILE A 1 638 ? 48.119 -2.506 18.582 1.00 67.06 638 ILE A C 1
ATOM 4910 O O . ILE A 1 638 ? 47.676 -3.638 18.425 1.00 67.06 638 ILE A O 1
ATOM 4914 N N . LYS A 1 639 ? 47.368 -1.429 18.250 1.00 54.59 639 LYS A N 1
ATOM 4915 C CA . LYS A 1 639 ? 45.923 -1.472 17.849 1.00 54.59 639 LYS A CA 1
ATOM 4916 C C . LYS A 1 639 ? 45.578 -0.860 16.455 1.00 54.59 639 LYS A C 1
ATOM 4918 O O . LYS A 1 639 ? 46.259 0.090 16.072 1.00 54.59 639 LYS A O 1
ATOM 4923 N N . PRO A 1 640 ? 44.493 -1.319 15.757 1.00 50.62 640 PRO A N 1
ATOM 4924 C CA . PRO A 1 640 ? 43.976 -0.770 14.481 1.00 50.62 640 PRO A CA 1
ATOM 4925 C C . PRO A 1 640 ? 43.343 0.615 14.527 1.00 50.62 640 PRO A C 1
ATOM 4927 O O . PRO A 1 640 ? 42.765 1.002 15.537 1.00 50.62 640 PRO A O 1
ATOM 4930 N N . ASN A 1 641 ? 43.383 1.323 13.388 1.00 48.78 641 ASN A N 1
ATOM 4931 C CA . ASN A 1 641 ? 42.665 2.585 13.178 1.00 48.78 641 ASN A CA 1
ATOM 4932 C C . ASN A 1 641 ? 41.161 2.321 13.003 1.00 48.78 641 ASN A C 1
ATOM 4934 O O . ASN A 1 641 ? 40.661 2.190 11.889 1.00 48.78 641 ASN A O 1
ATOM 4938 N N . VAL A 1 642 ? 40.456 2.235 14.126 1.00 53.66 642 VAL A N 1
ATOM 4939 C CA . VAL A 1 642 ? 38.992 2.206 14.217 1.00 53.66 642 VAL A CA 1
ATOM 4940 C C . VAL A 1 642 ? 38.458 3.641 14.105 1.00 53.66 642 VAL A C 1
ATOM 4942 O O . VAL A 1 642 ? 39.062 4.553 14.664 1.00 53.66 642 VAL A O 1
ATOM 4945 N N . GLY A 1 643 ? 37.324 3.832 13.416 1.00 55.72 643 GLY A N 1
ATOM 4946 C CA . GLY A 1 643 ? 36.528 5.071 13.407 1.00 55.72 643 GLY A CA 1
ATOM 4947 C C . GLY A 1 643 ? 36.413 5.714 14.779 1.00 55.72 643 GLY A C 1
ATOM 4948 O O . GLY A 1 643 ? 36.923 6.804 15.001 1.00 55.72 643 GLY A O 1
ATOM 4949 N N . TYR A 1 644 ? 35.800 4.960 15.683 1.00 54.06 644 TYR A N 1
ATOM 4950 C CA . TYR A 1 644 ? 35.661 5.216 17.106 1.00 54.06 644 TYR A CA 1
ATOM 4951 C C . TYR A 1 644 ? 35.595 3.842 17.785 1.00 54.06 644 TYR A C 1
ATOM 4953 O O . TYR A 1 644 ? 34.862 2.965 17.329 1.00 54.06 644 TYR A O 1
ATOM 4961 N N . THR A 1 645 ? 36.392 3.606 18.826 1.00 57.34 645 THR A N 1
ATOM 4962 C CA . THR A 1 645 ? 36.283 2.375 19.629 1.00 57.34 645 THR A CA 1
ATOM 4963 C C . THR A 1 645 ? 35.379 2.689 20.813 1.00 57.34 645 THR A C 1
ATOM 4965 O O . THR A 1 645 ? 35.694 3.613 21.560 1.00 57.34 645 THR A O 1
ATOM 4968 N N . LEU A 1 646 ? 34.281 1.944 20.994 1.00 59.16 646 LEU A N 1
ATOM 4969 C CA . LEU A 1 646 ? 33.451 2.066 22.198 1.00 59.16 646 LEU A CA 1
ATOM 4970 C C . LEU A 1 646 ? 34.342 1.910 23.448 1.00 59.16 646 LEU A C 1
ATOM 4972 O O . LEU A 1 646 ? 35.267 1.086 23.424 1.00 59.16 646 LEU A O 1
ATOM 4976 N N . PRO A 1 647 ? 34.119 2.690 24.523 1.00 56.09 647 PRO A N 1
ATOM 4977 C CA . PRO A 1 647 ? 34.863 2.506 25.762 1.00 56.09 647 PRO A CA 1
ATOM 4978 C C . PRO A 1 647 ? 34.736 1.051 26.219 1.00 56.09 647 PRO A C 1
ATOM 4980 O O . PRO A 1 647 ? 33.662 0.455 26.139 1.00 56.09 647 PRO A O 1
ATOM 4983 N N . LYS A 1 648 ? 35.850 0.464 26.669 1.00 52.09 648 LYS A N 1
ATOM 4984 C CA . LYS A 1 648 ? 35.823 -0.875 27.258 1.00 52.09 648 LYS A CA 1
ATOM 4985 C C . LYS A 1 648 ? 34.904 -0.841 28.480 1.00 52.09 648 LYS A C 1
ATOM 4987 O O . LYS A 1 648 ? 35.161 -0.077 29.411 1.00 52.09 648 LYS A O 1
ATOM 4992 N N . LEU A 1 649 ? 33.854 -1.653 28.472 1.00 49.12 649 LEU A N 1
ATOM 4993 C CA . LEU A 1 649 ? 33.000 -1.877 29.631 1.00 49.12 649 LEU A CA 1
ATOM 4994 C C . LEU A 1 649 ? 33.760 -2.811 30.588 1.00 49.12 649 LEU A C 1
ATOM 4996 O O . LEU A 1 649 ? 33.642 -4.022 30.503 1.00 49.12 649 LEU A O 1
ATOM 5000 N N . SER A 1 650 ? 34.595 -2.231 31.458 1.00 50.81 650 SER A N 1
ATOM 5001 C CA . SER A 1 650 ? 35.464 -2.920 32.436 1.00 50.81 650 SER A CA 1
ATOM 5002 C C . SER A 1 650 ? 36.533 -3.871 31.853 1.00 50.81 650 SER A C 1
ATOM 5004 O O . SER A 1 650 ? 36.515 -4.235 30.679 1.00 50.81 650 SER A O 1
ATOM 5006 N N . ASP A 1 651 ? 37.520 -4.241 32.676 1.00 50.94 651 ASP A N 1
ATOM 5007 C CA . ASP A 1 651 ? 38.565 -5.209 32.306 1.00 50.94 651 ASP A CA 1
ATOM 5008 C C . ASP A 1 651 ? 38.082 -6.677 32.396 1.00 50.94 651 ASP A C 1
ATOM 5010 O O . ASP A 1 651 ? 38.779 -7.571 31.911 1.00 50.94 651 ASP A O 1
ATOM 5014 N N . GLU A 1 652 ? 36.890 -6.927 32.960 1.00 48.94 652 GLU A N 1
ATOM 5015 C CA . GLU A 1 652 ? 36.348 -8.271 33.230 1.00 48.94 652 GLU A CA 1
ATOM 5016 C C . GLU A 1 652 ? 35.329 -8.773 32.186 1.00 48.94 652 GLU A C 1
ATOM 5018 O O . GLU A 1 652 ? 35.153 -9.981 32.060 1.00 48.94 652 GLU A O 1
ATOM 5023 N N . GLU A 1 653 ? 34.735 -7.908 31.354 1.00 46.94 653 GLU A N 1
ATOM 5024 C CA . GLU A 1 653 ? 33.781 -8.309 30.298 1.00 46.94 653 GLU A CA 1
ATOM 5025 C C . GLU A 1 653 ? 34.392 -8.252 28.886 1.00 46.94 653 GLU A C 1
ATOM 5027 O O . GLU A 1 653 ? 33.856 -7.646 27.954 1.00 46.94 653 GLU A O 1
ATOM 5032 N N . ASN A 1 654 ? 35.530 -8.925 28.687 1.00 43.03 654 ASN A N 1
ATOM 5033 C CA . ASN A 1 654 ? 35.876 -9.348 27.330 1.00 43.03 654 ASN A CA 1
ATOM 5034 C C . ASN A 1 654 ? 34.951 -10.513 26.958 1.00 43.03 654 ASN A C 1
ATOM 5036 O O . ASN A 1 654 ? 35.080 -11.591 27.524 1.00 43.03 654 ASN A O 1
ATOM 5040 N N . GLU A 1 655 ? 34.077 -10.265 25.979 1.00 44.72 655 GLU A N 1
ATOM 5041 C CA . GLU A 1 655 ? 33.150 -11.212 25.341 1.00 44.72 655 GLU A CA 1
ATOM 5042 C C . GLU A 1 655 ? 31.762 -11.361 25.988 1.00 44.72 655 GLU A C 1
ATOM 5044 O O . GLU A 1 655 ? 31.358 -12.435 26.424 1.00 44.72 655 GLU A O 1
ATOM 5049 N N . VAL A 1 656 ? 30.915 -10.331 25.858 1.00 47.19 656 VAL A N 1
ATOM 5050 C CA . VAL A 1 656 ? 29.497 -10.617 25.571 1.00 47.19 656 VAL A CA 1
ATOM 5051 C C . VAL A 1 656 ? 29.424 -11.120 24.126 1.00 47.19 656 VAL A C 1
ATOM 5053 O O . VAL A 1 656 ? 29.047 -10.397 23.202 1.00 47.19 656 VAL A O 1
ATOM 5056 N N . THR A 1 657 ? 29.845 -12.362 23.889 1.00 50.19 657 THR A N 1
ATOM 5057 C CA . THR A 1 657 ? 29.505 -13.073 22.657 1.00 50.19 657 THR A CA 1
ATOM 5058 C C . THR A 1 657 ? 28.010 -13.330 22.740 1.00 50.19 657 THR A C 1
ATOM 5060 O O . THR A 1 657 ? 27.550 -14.246 23.423 1.00 50.19 657 THR A O 1
ATOM 5063 N N . LEU A 1 658 ? 27.215 -12.484 22.082 1.00 53.97 658 LEU A N 1
ATOM 5064 C CA . LEU A 1 658 ? 25.829 -12.819 21.783 1.00 53.97 658 LEU A CA 1
ATOM 5065 C C . LEU A 1 658 ? 25.869 -14.109 20.956 1.00 53.97 658 LEU A C 1
ATOM 5067 O O . LEU A 1 658 ? 26.120 -14.070 19.753 1.00 53.97 658 LEU A O 1
ATOM 5071 N N . ASN A 1 659 ? 25.671 -15.251 21.618 1.00 61.03 659 ASN A N 1
ATOM 5072 C CA . ASN A 1 659 ? 25.594 -16.579 21.011 1.00 61.03 659 ASN A CA 1
ATOM 5073 C C . ASN A 1 659 ? 24.287 -16.699 20.217 1.00 61.03 659 ASN A C 1
ATOM 5075 O O . ASN A 1 659 ? 23.382 -17.460 20.562 1.00 61.03 659 ASN A O 1
ATOM 5079 N N . LEU A 1 660 ? 24.165 -15.896 19.160 1.00 68.75 660 LEU A N 1
ATOM 5080 C CA . LEU A 1 660 ? 23.100 -16.019 18.184 1.00 68.75 660 LEU A CA 1
ATOM 5081 C C . LEU A 1 660 ? 23.285 -17.360 17.462 1.00 68.75 660 LEU A C 1
ATOM 5083 O O . LEU A 1 660 ? 24.402 -17.637 17.013 1.00 68.75 660 LEU A O 1
ATOM 5087 N N . PRO A 1 661 ? 22.226 -18.176 17.320 1.00 80.56 661 PRO A N 1
ATOM 5088 C CA . PRO A 1 661 ? 22.235 -19.335 16.439 1.00 80.56 661 PRO A CA 1
ATOM 5089 C C . PRO A 1 661 ? 22.842 -18.988 15.078 1.00 80.56 661 PRO A C 1
ATOM 5091 O O . PRO A 1 661 ? 22.535 -17.938 14.514 1.00 80.56 661 PRO A O 1
ATOM 5094 N N . GLU A 1 662 ? 23.715 -19.842 14.545 1.00 73.69 662 GLU A N 1
ATOM 5095 C CA . GLU A 1 662 ? 24.489 -19.554 13.326 1.00 73.69 662 GLU A CA 1
ATOM 5096 C C . GLU A 1 662 ? 23.596 -19.202 12.120 1.00 73.69 662 GLU A C 1
ATOM 5098 O O . GLU A 1 662 ? 23.938 -18.357 11.294 1.00 73.69 662 GLU A O 1
ATOM 5103 N N . ASN A 1 663 ? 22.391 -19.777 12.050 1.00 82.25 663 ASN A N 1
ATOM 5104 C CA . ASN A 1 663 ? 21.390 -19.456 11.032 1.00 82.25 663 ASN A CA 1
ATOM 5105 C C . ASN A 1 663 ? 20.829 -18.022 11.134 1.00 82.25 663 ASN A C 1
ATOM 5107 O O . ASN A 1 663 ? 20.282 -17.524 10.151 1.00 82.25 663 ASN A O 1
ATOM 5111 N N . LEU A 1 664 ? 20.962 -17.368 12.289 1.00 77.25 664 LEU A N 1
ATOM 5112 C CA . LEU A 1 664 ? 20.606 -15.965 12.526 1.00 77.25 664 LEU A CA 1
ATOM 5113 C C . LEU A 1 664 ? 21.814 -15.024 12.419 1.00 77.25 664 LEU A C 1
ATOM 5115 O O . LEU A 1 664 ? 21.636 -13.807 12.342 1.00 77.25 664 LEU A O 1
ATOM 5119 N N . GLN A 1 665 ? 23.040 -15.556 12.395 1.00 77.81 665 GLN A N 1
ATOM 5120 C CA . GLN A 1 665 ? 24.240 -14.746 12.226 1.00 77.81 665 GLN A CA 1
ATOM 5121 C C . GLN A 1 665 ? 24.356 -14.246 10.785 1.00 77.81 665 GLN A C 1
ATOM 5123 O O . GLN A 1 665 ? 24.159 -14.964 9.799 1.00 77.81 665 GLN A O 1
ATOM 5128 N N . ARG A 1 666 ? 24.705 -12.968 10.644 1.00 76.06 666 ARG A N 1
ATOM 5129 C CA . ARG A 1 666 ? 24.861 -12.337 9.337 1.00 76.06 666 ARG A CA 1
ATOM 5130 C C . ARG A 1 666 ? 26.104 -12.896 8.633 1.00 76.06 666 ARG A C 1
ATOM 5132 O O . ARG A 1 666 ? 27.218 -12.480 8.915 1.00 76.06 666 ARG A O 1
ATOM 5139 N N . LYS A 1 667 ? 25.905 -13.774 7.646 1.00 78.31 667 LYS A N 1
ATOM 5140 C CA . LYS A 1 667 ? 26.994 -14.446 6.898 1.00 78.31 667 LYS A CA 1
ATOM 5141 C C . LYS A 1 667 ? 27.858 -13.525 6.023 1.00 78.31 667 LYS A C 1
ATOM 5143 O O . LYS A 1 667 ? 28.934 -13.916 5.591 1.00 78.31 667 LYS A O 1
ATOM 5148 N N . LYS A 1 668 ? 27.374 -12.323 5.698 1.00 78.06 668 LYS A N 1
ATOM 5149 C CA . LYS A 1 668 ? 28.102 -11.313 4.912 1.00 78.06 668 LYS A CA 1
ATOM 5150 C C . LYS A 1 668 ? 28.071 -9.984 5.644 1.00 78.06 668 LYS A C 1
ATOM 5152 O O . LYS A 1 668 ? 26.979 -9.496 5.937 1.00 78.06 668 LYS A O 1
ATOM 5157 N N . HIS A 1 669 ? 29.233 -9.376 5.870 1.00 70.38 669 HIS A N 1
ATOM 5158 C CA . HIS A 1 669 ? 29.319 -8.055 6.488 1.00 70.38 669 HIS A CA 1
ATOM 5159 C C . HIS A 1 669 ? 28.407 -7.038 5.792 1.00 70.38 669 HIS A C 1
ATOM 5161 O O . HIS A 1 669 ? 28.161 -7.087 4.581 1.00 70.38 669 HIS A O 1
ATOM 5167 N N . ALA A 1 670 ? 27.863 -6.118 6.585 1.00 74.19 670 ALA A N 1
ATOM 5168 C CA . ALA A 1 670 ? 27.200 -4.952 6.034 1.00 74.19 670 ALA A CA 1
ATOM 5169 C C . ALA A 1 670 ? 28.228 -4.128 5.261 1.00 74.19 670 ALA A C 1
ATOM 5171 O O . ALA A 1 670 ? 29.301 -3.854 5.784 1.00 74.19 670 ALA A O 1
ATOM 5172 N N . ARG A 1 671 ? 27.901 -3.726 4.028 1.00 77.25 671 ARG A N 1
ATOM 5173 C CA . ARG A 1 671 ? 28.741 -2.820 3.230 1.00 77.25 671 ARG A CA 1
ATOM 5174 C C . ARG A 1 671 ? 28.591 -1.385 3.746 1.00 77.25 671 ARG A C 1
ATOM 5176 O O . ARG A 1 671 ? 28.025 -0.537 3.061 1.00 77.25 671 ARG A O 1
ATOM 5183 N N . LEU A 1 672 ? 28.997 -1.164 4.993 1.00 78.31 672 LEU A N 1
ATOM 5184 C CA . LEU A 1 672 ? 29.036 0.145 5.636 1.00 78.31 672 LEU A CA 1
ATOM 5185 C C . LEU A 1 672 ? 30.381 0.822 5.331 1.00 78.31 672 LEU A C 1
ATOM 5187 O O . LEU A 1 672 ? 31.369 0.128 5.102 1.00 78.31 672 LEU A O 1
ATOM 5191 N N . PRO A 1 673 ? 30.443 2.161 5.307 1.00 75.44 673 PRO A N 1
ATOM 5192 C CA . PRO A 1 673 ? 31.712 2.864 5.177 1.00 75.44 673 PRO A CA 1
ATOM 5193 C C . PRO A 1 673 ? 32.584 2.655 6.427 1.00 75.44 673 PRO A C 1
ATOM 5195 O O . PRO A 1 673 ? 32.139 2.897 7.547 1.00 75.44 673 PRO A O 1
ATOM 5198 N N . GLU A 1 674 ? 33.841 2.256 6.230 1.00 74.44 674 GLU A N 1
ATOM 5199 C CA . GLU A 1 674 ? 34.833 2.055 7.296 1.00 74.44 674 GLU A CA 1
ATOM 5200 C C . GLU A 1 674 ? 35.891 3.166 7.232 1.00 74.44 674 GLU A C 1
ATOM 5202 O O . GLU A 1 674 ? 36.861 3.091 6.479 1.00 74.44 674 GLU A O 1
ATOM 5207 N N . MET A 1 675 ? 35.681 4.251 7.980 1.00 72.69 675 MET A N 1
ATOM 5208 C CA . MET A 1 675 ? 36.544 5.438 7.944 1.00 72.69 675 MET A CA 1
ATOM 5209 C C . MET A 1 675 ? 36.868 5.925 9.356 1.00 72.69 675 MET A C 1
ATOM 5211 O O . MET A 1 675 ? 36.064 5.761 10.273 1.00 72.69 675 MET A O 1
ATOM 5215 N N . SER A 1 676 ? 38.031 6.559 9.536 1.00 73.25 676 SER A N 1
ATOM 5216 C CA . SER A 1 676 ? 38.353 7.204 10.811 1.00 73.25 676 SER A CA 1
ATOM 5217 C C . SER A 1 676 ? 37.432 8.403 11.077 1.00 73.25 676 SER A C 1
ATOM 5219 O O . SER A 1 676 ? 36.968 9.052 10.132 1.00 73.25 676 SER A O 1
ATOM 5221 N N . GLU A 1 677 ? 37.197 8.737 12.350 1.00 78.19 677 GLU A N 1
ATOM 5222 C CA . GLU A 1 677 ? 36.313 9.843 12.754 1.00 78.19 677 GLU A CA 1
ATOM 5223 C C . GLU A 1 677 ? 36.626 11.150 12.010 1.00 78.19 677 GLU A C 1
ATOM 5225 O O . GLU A 1 677 ? 35.729 11.806 11.486 1.00 78.19 677 GLU A O 1
ATOM 5230 N N . ASN A 1 678 ? 37.907 11.489 11.829 1.00 81.44 678 ASN A N 1
ATOM 5231 C CA . ASN A 1 678 ? 38.295 12.702 11.108 1.00 81.44 678 ASN A CA 1
ATOM 5232 C C . ASN A 1 678 ? 37.855 12.713 9.627 1.00 81.44 678 ASN A C 1
ATOM 5234 O O . ASN A 1 678 ? 37.612 13.789 9.081 1.00 81.44 678 ASN A O 1
ATOM 5238 N N . TYR A 1 679 ? 37.771 11.561 8.951 1.00 80.81 679 TYR A N 1
ATOM 5239 C CA . TYR A 1 679 ? 37.264 11.490 7.574 1.00 80.81 679 TYR A CA 1
ATOM 5240 C C . TYR A 1 679 ? 35.740 11.576 7.533 1.00 80.81 679 TYR A C 1
ATOM 5242 O O . TYR A 1 679 ? 35.212 12.271 6.665 1.00 80.81 679 TYR A O 1
ATOM 5250 N N . ILE A 1 680 ? 35.051 10.943 8.487 1.00 84.19 680 ILE A N 1
ATOM 5251 C CA . ILE A 1 680 ? 33.595 11.061 8.648 1.00 84.19 680 ILE A CA 1
ATOM 5252 C C . ILE A 1 680 ? 33.220 12.530 8.877 1.00 84.19 680 ILE A C 1
ATOM 5254 O O . ILE A 1 680 ? 32.369 13.073 8.171 1.00 84.19 680 ILE A O 1
ATOM 5258 N N . MET A 1 681 ? 33.929 13.213 9.779 1.00 88.44 681 MET A N 1
ATOM 5259 C CA . MET A 1 681 ? 33.722 14.637 10.040 1.00 88.44 681 MET A CA 1
ATOM 5260 C C . MET A 1 681 ? 33.957 15.489 8.792 1.00 88.44 681 MET A C 1
ATOM 5262 O O . MET A 1 681 ? 33.112 16.310 8.441 1.00 88.44 681 MET A O 1
ATOM 5266 N N . ARG A 1 682 ? 35.059 15.271 8.060 1.00 90.38 682 ARG A N 1
ATOM 5267 C CA . ARG A 1 682 ? 35.322 15.988 6.796 1.00 90.38 682 ARG A CA 1
ATOM 5268 C C . ARG A 1 682 ? 34.229 15.756 5.755 1.00 90.38 682 ARG A C 1
ATOM 5270 O O . ARG A 1 682 ? 33.888 16.687 5.031 1.00 90.38 682 ARG A O 1
ATOM 5277 N N . HIS A 1 683 ? 33.691 14.541 5.669 1.00 91.56 683 HIS A N 1
ATOM 5278 C CA . HIS A 1 683 ? 32.615 14.208 4.743 1.00 91.56 683 HIS A CA 1
ATOM 5279 C C . HIS A 1 683 ? 31.340 15.003 5.052 1.00 91.56 683 HIS A C 1
ATOM 5281 O O . HIS A 1 683 ? 30.847 15.721 4.181 1.00 91.56 683 HIS A O 1
ATOM 5287 N N . PHE A 1 684 ? 30.847 14.947 6.292 1.00 93.25 684 PHE A N 1
ATOM 5288 C CA . PHE A 1 684 ? 29.617 15.647 6.669 1.00 93.25 684 PHE A CA 1
ATOM 5289 C C . PHE A 1 684 ? 29.773 17.174 6.692 1.00 93.25 684 PHE A C 1
ATOM 5291 O O . PHE A 1 684 ? 28.854 17.870 6.272 1.00 93.25 684 PHE A O 1
ATOM 5298 N N . VAL A 1 685 ? 30.942 17.708 7.069 1.00 93.88 685 VAL A N 1
ATOM 5299 C CA . VAL A 1 685 ? 31.236 19.154 6.960 1.00 93.88 685 VAL A CA 1
ATOM 5300 C C . VAL A 1 685 ? 31.275 19.606 5.495 1.00 93.88 685 VAL A C 1
ATOM 5302 O O . VAL A 1 685 ? 30.777 20.676 5.147 1.00 93.88 685 VAL A O 1
ATOM 5305 N N . LYS A 1 686 ? 31.816 18.787 4.586 1.00 93.38 686 LYS A N 1
ATOM 5306 C CA . LYS A 1 686 ? 31.766 19.095 3.151 1.00 93.38 686 LYS A CA 1
ATOM 5307 C C . LYS A 1 686 ? 30.320 19.119 2.645 1.00 93.38 686 LYS A C 1
ATOM 5309 O O . LYS A 1 686 ? 29.945 20.049 1.942 1.00 93.38 686 LYS A O 1
ATOM 5314 N N . LEU A 1 687 ? 29.502 18.134 3.016 1.00 93.31 687 LEU A N 1
ATOM 5315 C CA . LEU A 1 687 ? 28.088 18.117 2.631 1.00 93.31 687 LEU A CA 1
ATOM 5316 C C . LEU A 1 687 ? 27.313 19.309 3.208 1.00 93.31 687 LEU A C 1
ATOM 5318 O O . LEU A 1 687 ? 26.522 19.914 2.488 1.00 93.31 687 LEU A O 1
ATOM 5322 N N . SER A 1 688 ? 27.566 19.695 4.463 1.00 90.75 688 SER A N 1
ATOM 5323 C CA . SER A 1 688 ? 26.881 20.838 5.078 1.00 90.75 688 SER A CA 1
ATOM 5324 C C . SER A 1 688 ? 27.227 22.158 4.390 1.00 90.75 688 SER A C 1
ATOM 5326 O O . SER A 1 688 ? 26.335 22.954 4.117 1.00 90.75 688 SER A O 1
ATOM 5328 N N . THR A 1 689 ? 28.495 22.362 4.019 1.00 90.06 689 THR A N 1
ATOM 5329 C CA . THR A 1 689 ? 28.944 23.573 3.303 1.00 90.06 689 THR A CA 1
ATOM 5330 C C . THR A 1 689 ? 28.422 23.667 1.865 1.00 90.06 689 THR A C 1
ATOM 5332 O O . THR A 1 689 ? 28.316 24.771 1.326 1.00 90.06 689 THR A O 1
ATOM 5335 N N . MET A 1 690 ? 28.056 22.537 1.250 1.00 90.56 690 MET A N 1
ATOM 5336 C CA . MET A 1 690 ? 27.376 22.499 -0.051 1.00 90.56 690 MET A CA 1
ATOM 5337 C C . MET A 1 690 ? 25.881 22.841 0.037 1.00 90.56 690 MET A C 1
ATOM 5339 O O . MET A 1 690 ? 25.285 23.158 -0.993 1.00 90.56 690 MET A O 1
ATOM 5343 N N . ASN A 1 691 ? 25.277 22.785 1.228 1.00 91.50 691 ASN A N 1
ATOM 5344 C CA . ASN A 1 691 ? 23.858 23.057 1.423 1.00 91.50 691 ASN A CA 1
ATOM 5345 C C . ASN A 1 691 ? 23.589 24.539 1.753 1.00 91.50 691 ASN A C 1
ATOM 5347 O O . ASN A 1 691 ? 24.468 25.275 2.213 1.00 91.50 691 ASN A O 1
ATOM 5351 N N . TYR A 1 692 ? 22.352 24.985 1.528 1.00 93.38 692 TYR A N 1
ATOM 5352 C CA . TYR A 1 692 ? 21.843 26.253 2.059 1.00 93.38 692 TYR A CA 1
ATOM 5353 C C . TYR A 1 692 ? 20.954 25.964 3.272 1.00 93.38 692 TYR A C 1
ATOM 5355 O O . TYR A 1 692 ? 20.211 24.985 3.266 1.00 93.38 692 TYR A O 1
ATOM 5363 N N . HIS A 1 693 ? 21.035 26.778 4.322 1.00 93.31 693 HIS A N 1
ATOM 5364 C CA . HIS A 1 693 ? 20.319 26.549 5.579 1.00 93.31 693 HIS A CA 1
ATOM 5365 C C . HIS A 1 693 ? 20.054 27.871 6.311 1.00 93.31 693 HIS A C 1
ATOM 5367 O O . HIS A 1 693 ? 20.727 28.858 6.036 1.00 93.31 693 HIS A O 1
ATOM 5373 N N . ILE A 1 694 ? 19.115 27.877 7.264 1.00 93.75 694 ILE A N 1
ATOM 5374 C CA . ILE A 1 694 ? 18.683 29.085 7.998 1.00 93.75 694 ILE A CA 1
ATOM 5375 C C . ILE A 1 694 ? 19.858 29.774 8.713 1.00 93.75 694 ILE A C 1
ATOM 5377 O O . ILE A 1 694 ? 19.979 30.989 8.662 1.00 93.75 694 ILE A O 1
ATOM 5381 N N . ASP A 1 695 ? 20.801 29.013 9.288 1.00 91.31 695 ASP A N 1
ATOM 5382 C CA . ASP A 1 695 ? 21.992 29.619 9.920 1.00 91.31 695 ASP A CA 1
ATOM 5383 C C . ASP A 1 695 ? 22.950 30.308 8.911 1.00 91.31 695 ASP A C 1
ATOM 5385 O O . ASP A 1 695 ? 23.901 30.967 9.328 1.00 91.31 695 ASP A O 1
ATOM 5389 N N . LYS A 1 696 ? 22.761 30.123 7.594 1.00 92.19 696 LYS A N 1
ATOM 5390 C CA . LYS A 1 696 ? 23.581 30.738 6.532 1.00 92.19 696 LYS A CA 1
ATOM 5391 C C . LYS A 1 696 ? 22.978 32.047 6.024 1.00 92.19 696 LYS A C 1
ATOM 5393 O O . LYS A 1 696 ? 23.735 32.922 5.614 1.00 92.19 696 LYS A O 1
ATOM 5398 N N . GLY A 1 697 ? 21.653 32.161 6.008 1.00 93.69 697 GLY A N 1
ATOM 5399 C CA . GLY A 1 697 ? 20.938 33.326 5.498 1.00 93.69 697 GLY A CA 1
ATOM 5400 C C . GLY A 1 697 ? 19.455 33.048 5.261 1.00 93.69 697 GLY A C 1
ATOM 5401 O O . GLY A 1 697 ? 18.973 31.936 5.495 1.00 93.69 697 GLY A O 1
ATOM 5402 N N . MET A 1 698 ? 18.759 34.073 4.767 1.00 96.06 698 MET A N 1
ATOM 5403 C CA . MET A 1 698 ? 17.309 34.078 4.588 1.00 96.06 698 MET A CA 1
ATOM 5404 C C . MET A 1 698 ? 16.803 32.901 3.753 1.00 96.06 698 MET A C 1
ATOM 5406 O O . MET A 1 698 ? 17.318 32.598 2.670 1.00 96.06 698 MET A O 1
ATOM 5410 N N . TYR A 1 699 ? 15.725 32.282 4.234 1.00 97.38 699 TYR A N 1
ATOM 5411 C CA . TYR A 1 699 ? 15.104 31.121 3.605 1.00 97.38 699 TYR A CA 1
ATOM 5412 C C . TYR A 1 699 ? 13.591 31.360 3.393 1.00 97.38 699 TYR A C 1
ATOM 5414 O O . TYR A 1 699 ? 12.770 30.822 4.126 1.00 97.38 699 TYR A O 1
ATOM 5422 N N . PRO A 1 700 ? 13.181 32.168 2.397 1.00 97.50 700 PRO A N 1
ATOM 5423 C CA . PRO A 1 700 ? 11.843 32.772 2.329 1.00 97.50 700 PRO A CA 1
ATOM 5424 C C . PRO A 1 700 ? 10.736 31.842 1.790 1.00 97.50 700 PRO A C 1
ATOM 5426 O O . PRO A 1 700 ? 9.931 32.241 0.944 1.00 97.50 700 PRO A O 1
ATOM 5429 N N . LEU A 1 701 ? 10.705 30.580 2.220 1.00 98.06 701 LEU A N 1
ATOM 5430 C CA . LEU A 1 701 ? 9.696 29.615 1.785 1.00 98.06 701 LEU A CA 1
ATOM 5431 C C . LEU A 1 701 ? 8.330 29.924 2.409 1.00 98.06 701 LEU A C 1
ATOM 5433 O O . LEU A 1 701 ? 8.132 29.704 3.602 1.00 98.06 701 LEU A O 1
ATOM 5437 N N . GLY A 1 702 ? 7.384 30.357 1.573 1.00 96.94 702 GLY A N 1
ATOM 5438 C CA . GLY A 1 702 ? 5.971 30.444 1.923 1.00 96.94 702 GLY A CA 1
ATOM 5439 C C . GLY A 1 702 ? 5.399 29.131 2.447 1.00 96.94 702 GLY A C 1
ATOM 5440 O O . GLY A 1 702 ? 5.696 28.063 1.901 1.00 96.94 702 GLY A O 1
ATOM 5441 N N . SER A 1 703 ? 4.552 29.224 3.471 1.00 95.12 703 SER A N 1
ATOM 5442 C CA . SER A 1 703 ? 3.939 28.119 4.209 1.00 95.12 703 SER A CA 1
ATOM 5443 C C . SER A 1 703 ? 4.933 27.228 4.968 1.00 95.12 703 SER A C 1
ATOM 5445 O O . SER A 1 703 ? 4.584 26.117 5.381 1.00 95.12 703 SER A O 1
ATOM 5447 N N . CYS A 1 704 ? 6.178 27.661 5.177 1.00 96.56 704 CYS A N 1
ATOM 5448 C CA . CYS A 1 704 ? 7.201 26.860 5.860 1.00 96.56 704 CYS A CA 1
ATOM 5449 C C . CYS A 1 704 ? 7.710 27.481 7.159 1.00 96.56 704 CYS A C 1
ATOM 5451 O O . CYS A 1 704 ? 8.242 26.737 7.982 1.00 96.56 704 CYS A O 1
ATOM 5453 N N . THR A 1 705 ? 7.558 28.788 7.362 1.00 98.00 705 THR A N 1
ATOM 5454 C CA . THR A 1 705 ? 8.047 29.518 8.539 1.00 98.00 705 THR A CA 1
ATOM 5455 C C . THR A 1 705 ? 9.489 29.155 8.880 1.00 98.00 705 THR A C 1
ATOM 5457 O O . THR A 1 705 ? 9.780 28.577 9.929 1.00 98.00 705 THR A O 1
ATOM 5460 N N . MET A 1 706 ? 10.413 29.473 7.975 1.00 97.56 706 MET A N 1
ATOM 5461 C CA . MET A 1 706 ? 11.846 29.191 8.126 1.00 97.56 706 MET A CA 1
ATOM 5462 C C . MET A 1 706 ? 12.538 30.149 9.113 1.00 97.56 706 MET A C 1
ATOM 5464 O O . MET A 1 706 ? 13.553 30.765 8.799 1.00 97.56 706 MET A O 1
ATOM 5468 N N . LYS A 1 707 ? 11.965 30.288 10.311 1.00 96.44 707 LYS A N 1
ATOM 5469 C CA . LYS A 1 707 ? 12.478 31.154 11.372 1.00 96.44 707 LYS A CA 1
ATOM 5470 C C . LYS A 1 707 ? 13.748 30.581 11.995 1.00 96.44 707 LYS A C 1
ATOM 5472 O O . LYS A 1 707 ? 14.011 29.380 11.917 1.00 96.44 707 LYS A O 1
ATOM 5477 N N . TYR A 1 708 ? 14.490 31.423 12.707 1.00 96.38 708 TYR A N 1
ATOM 5478 C CA . TYR A 1 708 ? 15.625 30.982 13.517 1.00 96.38 708 TYR A CA 1
ATOM 5479 C C . TYR A 1 708 ? 15.239 29.842 14.477 1.00 96.38 708 TYR A C 1
ATOM 5481 O O . TYR A 1 708 ? 14.227 29.916 15.176 1.00 96.38 708 TYR A O 1
ATOM 5489 N N . ASN A 1 709 ? 16.085 28.807 14.543 1.00 95.62 709 ASN A N 1
ATOM 5490 C CA . ASN A 1 709 ? 15.990 27.717 15.515 1.00 95.62 709 ASN A CA 1
ATOM 5491 C C . ASN A 1 709 ? 16.939 28.006 16.696 1.00 95.62 709 ASN A C 1
ATOM 5493 O O . ASN A 1 709 ? 18.154 27.805 16.556 1.00 95.62 709 ASN A O 1
ATOM 5497 N N . PRO A 1 710 ? 16.437 28.476 17.858 1.00 95.62 710 PRO A N 1
ATOM 5498 C CA . PRO A 1 710 ? 17.294 28.907 18.952 1.00 95.62 710 PRO A CA 1
ATOM 5499 C C . PRO A 1 710 ? 18.180 27.780 19.465 1.00 95.62 710 PRO A C 1
ATOM 5501 O O . PRO A 1 710 ? 17.698 26.719 19.864 1.00 95.62 710 PRO A O 1
ATOM 5504 N N . LYS A 1 711 ? 19.491 28.033 19.544 1.00 95.69 711 LYS A N 1
ATOM 5505 C CA . LYS A 1 711 ? 20.434 27.049 20.102 1.00 95.69 711 LYS A CA 1
ATOM 5506 C C . LYS A 1 711 ? 20.154 26.737 21.580 1.00 95.69 711 LYS A C 1
ATOM 5508 O O . LYS A 1 711 ? 20.496 25.655 22.041 1.00 95.69 711 LYS A O 1
ATOM 5513 N N . SER A 1 712 ? 19.468 27.632 22.299 1.00 96.25 712 SER A N 1
ATOM 5514 C CA . SER A 1 712 ? 18.927 27.368 23.641 1.00 96.25 712 SER A CA 1
ATOM 5515 C C . SER A 1 712 ? 17.906 26.224 23.651 1.00 96.25 712 SER A C 1
ATOM 5517 O O . SER A 1 712 ? 17.934 25.395 24.556 1.00 96.25 712 SER A O 1
ATOM 5519 N N . CYS A 1 713 ? 17.042 26.134 22.635 1.00 96.81 713 CYS A N 1
ATOM 5520 C CA . CYS A 1 713 ? 16.058 25.057 22.504 1.00 96.81 713 CYS A CA 1
ATOM 5521 C C . CYS A 1 713 ? 16.738 23.721 22.171 1.00 96.81 713 CYS A C 1
ATOM 5523 O O . CYS A 1 713 ? 16.366 22.689 22.729 1.00 96.81 713 CYS A O 1
ATOM 5525 N N . GLU A 1 714 ? 17.770 23.738 21.318 1.00 94.81 714 GLU A N 1
ATOM 5526 C CA . GLU A 1 714 ? 18.611 22.557 21.063 1.00 94.81 714 GLU A CA 1
ATOM 5527 C C . GLU A 1 714 ? 19.300 22.074 22.344 1.00 94.81 714 GLU A C 1
ATOM 5529 O O . GLU A 1 714 ? 19.242 20.889 22.667 1.00 94.81 714 GLU A O 1
ATOM 5534 N N . ALA A 1 715 ? 19.888 22.995 23.113 1.00 95.88 715 ALA A N 1
ATOM 5535 C CA . ALA A 1 715 ? 20.523 22.681 24.389 1.00 95.88 715 ALA A CA 1
ATOM 5536 C C . ALA A 1 715 ? 19.527 22.111 25.414 1.00 95.88 715 ALA A C 1
ATOM 5538 O O . ALA A 1 715 ? 19.872 21.187 26.147 1.00 95.88 715 ALA A O 1
ATOM 5539 N N . ALA A 1 716 ? 18.286 22.612 25.446 1.00 95.44 716 ALA A N 1
ATOM 5540 C CA . ALA A 1 716 ? 17.234 22.077 26.309 1.00 95.44 716 ALA A CA 1
ATOM 5541 C C . ALA A 1 716 ? 16.880 20.625 25.951 1.00 95.44 716 ALA A C 1
ATOM 5543 O O . ALA A 1 716 ? 16.787 19.780 26.836 1.00 95.44 716 ALA A O 1
ATOM 5544 N N . ALA A 1 717 ? 16.734 20.308 24.661 1.00 95.44 717 ALA A N 1
ATOM 5545 C CA . ALA A 1 717 ? 16.460 18.941 24.215 1.00 95.44 717 ALA A CA 1
ATOM 5546 C C . ALA A 1 717 ? 17.655 17.986 24.381 1.00 95.44 717 ALA A C 1
ATOM 5548 O O . ALA A 1 717 ? 17.457 16.775 24.435 1.00 95.44 717 ALA A O 1
ATOM 5549 N N . ALA A 1 718 ? 18.875 18.521 24.471 1.00 94.94 718 ALA A N 1
ATOM 5550 C CA . ALA A 1 718 ? 20.108 17.764 24.665 1.00 94.94 718 ALA A CA 1
ATOM 5551 C C . ALA A 1 718 ? 20.467 17.514 26.145 1.00 94.94 718 ALA A C 1
ATOM 5553 O O . ALA A 1 718 ? 21.563 17.039 26.429 1.00 94.94 718 ALA A O 1
ATOM 5554 N N . GLN A 1 719 ? 19.587 17.837 27.098 1.00 94.12 719 GLN A N 1
ATOM 5555 C CA . GLN A 1 719 ? 19.829 17.523 28.508 1.00 94.12 719 GLN A CA 1
ATOM 5556 C C . GLN A 1 719 ? 19.847 16.005 28.744 1.00 94.12 719 GLN A C 1
ATOM 5558 O O . GLN A 1 719 ? 18.985 15.282 28.239 1.00 94.12 719 GLN A O 1
ATOM 5563 N N . ASP A 1 720 ? 20.779 15.523 29.574 1.00 91.00 720 ASP A N 1
ATOM 5564 C CA . ASP A 1 720 ? 20.965 14.088 29.852 1.00 91.00 720 ASP A CA 1
ATOM 5565 C C . ASP A 1 720 ? 19.689 13.401 30.355 1.00 91.00 720 ASP A C 1
ATOM 5567 O O . ASP A 1 720 ? 19.407 12.262 29.981 1.00 91.00 720 ASP A O 1
ATOM 5571 N N . GLY A 1 721 ? 18.896 14.114 31.164 1.00 88.94 721 GLY A N 1
ATOM 5572 C CA . GLY A 1 721 ? 17.617 13.638 31.696 1.00 88.94 721 GLY A CA 1
ATOM 5573 C C . GLY A 1 721 ? 16.505 13.489 30.652 1.00 88.94 721 GLY A C 1
ATOM 5574 O O . GLY A 1 721 ? 15.473 12.916 30.974 1.00 88.94 721 GLY A O 1
ATOM 5575 N N . PHE A 1 722 ? 16.697 13.981 29.424 1.00 93.00 722 PHE A N 1
ATOM 5576 C CA . PHE A 1 722 ? 15.778 13.793 28.296 1.00 93.00 722 PHE A CA 1
ATOM 5577 C C . PHE A 1 722 ? 16.359 12.883 27.210 1.00 93.00 722 PHE A C 1
ATOM 5579 O O . PHE A 1 722 ? 15.617 12.095 26.628 1.00 93.00 722 PHE A O 1
ATOM 5586 N N . LEU A 1 723 ? 17.670 12.955 26.950 1.00 90.94 723 LEU A N 1
ATOM 5587 C CA . LEU A 1 723 ? 18.341 12.123 25.944 1.00 90.94 723 LEU A CA 1
ATOM 5588 C C . LEU A 1 723 ? 18.359 10.635 26.307 1.00 90.94 723 LEU A C 1
ATOM 5590 O O . LEU A 1 723 ? 18.259 9.793 25.418 1.00 90.94 723 LEU A O 1
ATOM 5594 N N . ASN A 1 724 ? 18.483 10.315 27.596 1.00 90.62 724 ASN A N 1
ATOM 5595 C CA . ASN A 1 724 ? 18.653 8.940 28.072 1.00 90.62 724 ASN A CA 1
ATOM 5596 C C . ASN A 1 724 ? 17.346 8.296 28.566 1.00 90.62 724 ASN A C 1
ATOM 5598 O O . ASN A 1 724 ? 17.385 7.285 29.265 1.00 90.62 724 ASN A O 1
ATOM 5602 N N . LEU A 1 725 ? 16.188 8.873 28.227 1.00 92.94 725 LEU A N 1
ATOM 5603 C CA . LEU A 1 725 ? 14.889 8.310 28.593 1.00 92.94 725 LEU A CA 1
ATOM 5604 C C . LEU A 1 725 ? 14.494 7.170 27.658 1.00 92.94 725 LEU A C 1
ATOM 5606 O O . LEU A 1 725 ? 14.533 7.306 26.434 1.00 92.94 725 LEU A O 1
ATOM 5610 N N . HIS A 1 726 ? 14.021 6.070 28.241 1.00 94.00 726 HIS A N 1
ATOM 5611 C CA . HIS A 1 726 ? 13.360 5.014 27.484 1.00 94.00 726 HIS A CA 1
ATOM 5612 C C . HIS A 1 726 ? 11.837 5.250 27.485 1.00 94.00 726 HIS A C 1
ATOM 5614 O O . HIS A 1 726 ? 11.258 5.441 28.554 1.00 94.00 726 HIS A O 1
ATOM 5620 N N . PRO A 1 727 ? 11.136 5.188 26.336 1.00 91.06 727 PRO A N 1
ATOM 5621 C CA . PRO A 1 727 ? 9.704 5.510 26.263 1.00 91.06 727 PRO A CA 1
ATOM 5622 C C . PRO A 1 727 ? 8.782 4.518 26.996 1.00 91.06 727 PRO A C 1
ATOM 5624 O O . PRO A 1 727 ? 7.606 4.811 27.178 1.00 91.06 727 PRO A O 1
ATOM 5627 N N . LEU A 1 728 ? 9.301 3.350 27.392 1.00 91.88 728 LEU A N 1
ATOM 5628 C CA . LEU A 1 728 ? 8.602 2.342 28.212 1.00 91.88 728 LEU A CA 1
ATOM 5629 C C . LEU A 1 728 ? 9.129 2.256 29.655 1.00 91.88 728 LEU A C 1
ATOM 5631 O O . LEU A 1 728 ? 8.881 1.262 30.332 1.00 91.88 728 LEU A O 1
ATOM 5635 N N . GLN A 1 729 ? 9.931 3.226 30.098 1.00 93.81 729 GLN A N 1
ATOM 5636 C CA . GLN A 1 729 ? 10.348 3.301 31.497 1.00 93.81 729 GLN A CA 1
ATOM 5637 C C . GLN A 1 729 ? 9.124 3.527 32.404 1.00 93.81 729 GLN A C 1
ATOM 5639 O O . GLN A 1 729 ? 8.126 4.092 31.954 1.00 93.81 729 GLN A O 1
ATOM 5644 N N . ASP A 1 730 ? 9.188 3.066 33.658 1.00 94.75 730 ASP A N 1
ATOM 5645 C CA . ASP A 1 730 ? 8.092 3.240 34.617 1.00 94.75 730 ASP A CA 1
ATOM 5646 C C . ASP A 1 730 ? 7.720 4.724 34.753 1.00 94.75 730 ASP A C 1
ATOM 5648 O O . ASP A 1 730 ? 8.595 5.593 34.821 1.00 94.75 730 ASP A O 1
ATOM 5652 N N . GLU A 1 731 ? 6.416 5.012 34.799 1.00 92.94 731 GLU A N 1
ATOM 5653 C CA . GLU A 1 731 ? 5.885 6.376 34.879 1.00 92.94 731 GLU A CA 1
ATOM 5654 C C . GLU A 1 731 ? 6.483 7.160 36.057 1.00 92.94 731 GLU A C 1
ATOM 5656 O O . GLU A 1 731 ? 6.676 8.375 35.950 1.00 92.94 731 GLU A O 1
ATOM 5661 N N . GLN A 1 732 ? 6.816 6.487 37.164 1.00 92.81 732 GLN A N 1
ATOM 5662 C CA . GLN A 1 732 ? 7.407 7.104 38.357 1.00 92.81 732 GLN A CA 1
ATOM 5663 C C . GLN A 1 732 ? 8.790 7.712 38.091 1.00 92.81 732 GLN A C 1
ATOM 5665 O O . GLN A 1 732 ? 9.118 8.746 38.677 1.00 92.81 732 GLN A O 1
ATOM 5670 N N . ASP A 1 733 ? 9.563 7.137 37.170 1.00 93.81 733 ASP A N 1
ATOM 5671 C CA . ASP A 1 733 ? 10.926 7.586 36.871 1.00 93.81 733 ASP A CA 1
ATOM 5672 C C . ASP A 1 733 ? 10.979 8.654 35.767 1.00 93.81 733 ASP A C 1
ATOM 5674 O O . ASP A 1 733 ? 12.007 9.300 35.565 1.00 93.81 733 ASP A O 1
ATOM 5678 N N . ILE A 1 734 ? 9.866 8.876 35.060 1.00 94.88 734 ILE A N 1
ATOM 5679 C CA . ILE A 1 734 ? 9.776 9.810 33.925 1.00 94.88 734 ILE A CA 1
ATOM 5680 C C . ILE A 1 734 ? 8.824 10.983 34.181 1.00 94.88 734 ILE A C 1
ATOM 5682 O O . ILE A 1 734 ? 8.389 11.664 33.248 1.00 94.88 734 ILE A O 1
ATOM 5686 N N . GLN A 1 735 ? 8.520 11.272 35.450 1.00 95.75 735 GLN A N 1
ATOM 5687 C CA . GLN A 1 735 ? 7.602 12.347 35.845 1.00 95.75 735 GLN A CA 1
ATOM 5688 C C . GLN A 1 735 ? 7.962 13.711 35.243 1.00 95.75 735 GLN A C 1
ATOM 5690 O O . GLN A 1 735 ? 7.066 14.465 34.878 1.00 95.75 735 GLN A O 1
ATOM 5695 N N . GLY A 1 736 ? 9.253 14.023 35.078 1.00 94.94 736 GLY A N 1
ATOM 5696 C CA . GLY A 1 736 ? 9.690 15.264 34.429 1.00 94.94 736 GLY A CA 1
ATOM 5697 C C . GLY A 1 736 ? 9.271 15.360 32.957 1.00 94.94 736 GLY A C 1
ATOM 5698 O O . GLY A 1 736 ? 8.823 16.417 32.513 1.00 94.94 736 GLY A O 1
ATOM 5699 N N . ALA A 1 737 ? 9.352 14.254 32.212 1.00 96.50 737 ALA A N 1
ATOM 5700 C CA . ALA A 1 737 ? 8.925 14.199 30.816 1.00 96.50 737 ALA A CA 1
ATOM 5701 C C . ALA A 1 737 ? 7.398 14.273 30.689 1.00 96.50 737 ALA A C 1
ATOM 5703 O O . ALA A 1 737 ? 6.886 15.050 29.882 1.00 96.50 737 ALA A O 1
ATOM 5704 N N . LEU A 1 738 ? 6.668 13.527 31.526 1.00 97.00 738 LEU A N 1
ATOM 5705 C CA . LEU A 1 738 ? 5.202 13.553 31.544 1.00 97.00 738 LEU A CA 1
ATOM 5706 C C . LEU A 1 738 ? 4.658 14.929 31.943 1.00 97.00 738 LEU A C 1
ATOM 5708 O O . LEU A 1 738 ? 3.713 15.410 31.322 1.00 97.00 738 LEU A O 1
ATOM 5712 N N . HIS A 1 739 ? 5.286 15.587 32.921 1.00 97.25 739 HIS A N 1
ATOM 5713 C CA . HIS A 1 739 ? 4.962 16.956 33.314 1.00 97.25 739 HIS A CA 1
ATOM 5714 C C . HIS A 1 739 ? 5.150 17.932 32.153 1.00 97.25 739 HIS A C 1
ATOM 5716 O O . HIS A 1 739 ? 4.226 18.669 31.824 1.00 97.25 739 HIS A O 1
ATOM 5722 N N . LEU A 1 740 ? 6.309 17.895 31.486 1.00 97.56 740 LEU A N 1
ATOM 5723 C CA . LEU A 1 740 ? 6.598 18.769 30.349 1.00 97.56 740 LEU A CA 1
ATOM 5724 C C . LEU A 1 740 ? 5.572 18.591 29.228 1.00 97.56 740 LEU A C 1
ATOM 5726 O O . LEU A 1 740 ? 5.080 19.569 28.670 1.00 97.56 740 LEU A O 1
ATOM 5730 N N . MET A 1 741 ? 5.237 17.346 28.891 1.00 98.00 741 MET A N 1
ATOM 5731 C CA . MET A 1 741 ? 4.242 17.053 27.859 1.00 98.00 741 MET A CA 1
ATOM 5732 C C . MET A 1 741 ? 2.836 17.490 28.276 1.00 98.00 741 MET A C 1
ATOM 5734 O O . MET A 1 741 ? 2.088 18.018 27.453 1.00 98.00 741 MET A O 1
ATOM 5738 N N . TYR A 1 742 ? 2.473 17.305 29.545 1.00 98.12 742 TYR A N 1
ATOM 5739 C CA . TYR A 1 742 ? 1.213 17.806 30.077 1.00 98.12 742 TYR A CA 1
ATOM 5740 C C . TYR A 1 742 ? 1.138 19.332 29.952 1.00 98.12 742 TYR A C 1
ATOM 5742 O O . TYR A 1 742 ? 0.205 19.836 29.325 1.00 98.12 742 TYR A O 1
ATOM 5750 N N . ASP A 1 743 ? 2.140 20.061 30.441 1.00 98.25 743 ASP A N 1
ATOM 5751 C CA . ASP A 1 743 ? 2.176 21.525 30.378 1.00 98.25 743 ASP A CA 1
ATOM 5752 C C . ASP A 1 743 ? 2.187 22.028 28.937 1.00 98.25 743 ASP A C 1
ATOM 5754 O O . ASP A 1 743 ? 1.419 22.925 28.595 1.00 98.25 743 ASP A O 1
ATOM 5758 N N . LEU A 1 744 ? 2.974 21.406 28.054 1.00 98.56 744 LEU A N 1
ATOM 5759 C CA . LEU A 1 744 ? 2.970 21.747 26.634 1.00 98.56 744 LEU A CA 1
ATOM 5760 C C . LEU A 1 744 ? 1.572 21.583 26.028 1.00 98.56 744 LEU A C 1
ATOM 5762 O O . LEU A 1 744 ? 1.119 22.469 25.307 1.00 98.56 744 LEU A O 1
ATOM 5766 N N . SER A 1 745 ? 0.860 20.494 26.335 1.00 98.25 745 SER A N 1
ATOM 5767 C CA . SER A 1 745 ? -0.516 20.313 25.853 1.00 98.25 745 SER A CA 1
ATOM 5768 C C . SER A 1 745 ? -1.449 21.425 26.347 1.00 98.25 745 SER A C 1
ATOM 5770 O O . SER A 1 745 ? -2.289 21.899 25.585 1.00 98.25 745 SER A O 1
ATOM 5772 N N . LYS A 1 746 ? -1.265 21.903 27.586 1.00 98.38 746 LYS A N 1
ATOM 5773 C CA . LYS A 1 746 ? -2.045 23.007 28.163 1.00 98.38 746 LYS A CA 1
ATOM 5774 C C . LYS A 1 746 ? -1.692 24.355 27.551 1.00 98.38 746 LYS A C 1
ATOM 5776 O O . LYS A 1 746 ? -2.596 25.121 27.240 1.00 98.38 746 LYS A O 1
ATOM 5781 N N . TYR A 1 747 ? -0.415 24.632 27.315 1.00 98.50 747 TYR A N 1
ATOM 5782 C CA . TYR A 1 747 ? 0.007 25.863 26.650 1.00 98.50 747 TYR A CA 1
ATOM 5783 C C . TYR A 1 747 ? -0.485 25.917 25.210 1.00 98.50 747 TYR A C 1
ATOM 5785 O O . TYR A 1 747 ? -0.977 26.951 24.775 1.00 98.50 747 TYR A O 1
ATOM 5793 N N . LEU A 1 748 ? -0.416 24.807 24.475 1.00 98.56 748 LEU A N 1
ATOM 5794 C CA . LEU A 1 748 ? -0.956 24.749 23.119 1.00 98.56 748 LEU A CA 1
ATOM 5795 C C . LEU A 1 748 ? -2.487 24.872 23.107 1.00 98.56 748 LEU A C 1
ATOM 5797 O O . LEU A 1 748 ? -3.027 25.519 22.211 1.00 98.56 748 LEU A O 1
ATOM 5801 N N . ALA A 1 749 ? -3.184 24.312 24.101 1.00 98.56 749 ALA A N 1
ATOM 5802 C CA . ALA A 1 749 ? -4.625 24.501 24.272 1.00 98.56 749 ALA A CA 1
ATOM 5803 C C . ALA A 1 749 ? -4.961 25.987 24.491 1.00 98.56 749 ALA A C 1
ATOM 5805 O O . ALA A 1 749 ? -5.797 26.533 23.778 1.00 98.56 749 ALA A O 1
ATOM 5806 N N . GLU A 1 750 ? -4.229 26.675 25.373 1.00 98.06 750 GLU A N 1
ATOM 5807 C CA . GLU A 1 750 ? -4.394 28.115 25.613 1.00 98.06 750 GLU A CA 1
ATOM 5808 C C . GLU A 1 750 ? -4.076 28.956 24.367 1.00 98.06 750 GLU A C 1
ATOM 5810 O O . GLU A 1 750 ? -4.860 29.821 23.989 1.00 98.06 750 GLU A O 1
ATOM 5815 N N . ILE A 1 751 ? -2.964 28.676 23.679 1.00 98.25 751 ILE A N 1
ATOM 5816 C CA . ILE A 1 751 ? -2.550 29.393 22.459 1.00 98.25 751 ILE A CA 1
ATOM 5817 C C . ILE A 1 751 ? -3.590 29.243 21.345 1.00 98.25 751 ILE A C 1
ATOM 5819 O O . ILE A 1 751 ? -3.817 30.174 20.574 1.00 98.25 751 ILE A O 1
ATOM 5823 N N . THR A 1 752 ? -4.211 28.069 21.237 1.00 98.44 752 THR A N 1
ATOM 5824 C CA . THR A 1 752 ? -5.204 27.792 20.192 1.00 98.44 752 THR A CA 1
ATOM 5825 C C . THR A 1 752 ? -6.629 28.141 20.607 1.00 98.44 752 THR A C 1
ATOM 5827 O O . THR A 1 752 ? -7.475 28.298 19.730 1.00 98.44 752 THR A O 1
ATOM 5830 N N . GLY A 1 753 ? -6.906 28.299 21.903 1.00 98.25 753 GLY A N 1
ATOM 5831 C CA . GLY A 1 753 ? -8.255 28.467 22.452 1.00 98.25 753 GLY A CA 1
ATOM 5832 C C . GLY A 1 753 ? -9.111 27.195 22.392 1.00 98.25 753 GLY A C 1
ATOM 5833 O O . GLY A 1 753 ? -10.333 27.289 22.448 1.00 98.25 753 GLY A O 1
ATOM 5834 N N . LEU A 1 754 ? -8.496 26.021 22.221 1.00 98.62 754 LEU A N 1
ATOM 5835 C CA . LEU A 1 754 ? -9.179 24.725 22.133 1.00 98.62 754 LEU A CA 1
ATOM 5836 C C . LEU A 1 754 ? -9.128 23.986 23.478 1.00 98.62 754 LEU A C 1
ATOM 5838 O O . LEU A 1 754 ? -8.238 24.216 24.290 1.00 98.62 754 LEU A O 1
ATOM 5842 N N . ASP A 1 755 ? -10.084 23.088 23.719 1.00 98.38 755 ASP A N 1
ATOM 5843 C CA . ASP A 1 755 ? -10.292 22.470 25.035 1.00 98.38 755 ASP A CA 1
ATOM 5844 C C . ASP A 1 755 ? -9.203 21.455 25.425 1.00 98.38 755 ASP A C 1
ATOM 5846 O O . ASP A 1 755 ? -8.768 21.400 26.580 1.00 98.38 755 ASP A O 1
ATOM 5850 N N . GLU A 1 756 ? -8.777 20.611 24.483 1.00 97.56 756 GLU A N 1
ATOM 5851 C CA . GLU A 1 756 ? -7.769 19.570 24.715 1.00 97.56 756 GLU A CA 1
ATOM 5852 C C . GLU A 1 756 ? -6.809 19.459 23.524 1.00 97.56 756 GLU A C 1
ATOM 5854 O O . GLU A 1 756 ? -7.216 19.612 22.375 1.00 97.56 756 GLU A O 1
ATOM 5859 N N . VAL A 1 757 ? -5.534 19.151 23.792 1.00 98.25 757 VAL A N 1
ATOM 5860 C CA . VAL A 1 757 ? -4.500 18.933 22.768 1.00 98.25 757 VAL A CA 1
ATOM 5861 C C . VAL A 1 757 ? -3.833 17.580 22.982 1.00 98.25 757 VAL A C 1
ATOM 5863 O O . VAL A 1 757 ? -3.435 17.246 24.097 1.00 98.25 757 VAL A O 1
ATOM 5866 N N . THR A 1 758 ? -3.655 16.818 21.904 1.00 97.06 758 THR A N 1
ATOM 5867 C CA . THR A 1 758 ? -2.769 15.645 21.882 1.00 97.06 758 THR A CA 1
ATOM 5868 C C . THR A 1 758 ? -1.453 15.962 21.185 1.00 97.06 758 THR A C 1
ATOM 5870 O O . THR A 1 758 ? -1.418 16.716 20.214 1.00 97.06 758 THR A O 1
ATOM 5873 N N . LEU A 1 759 ? -0.366 15.366 21.677 1.00 97.31 759 LEU A N 1
ATOM 5874 C CA . LEU A 1 759 ? 1.001 15.575 21.188 1.00 97.31 759 LEU A CA 1
ATOM 5875 C C . LEU A 1 759 ? 1.534 14.407 20.340 1.00 97.31 759 LEU A C 1
ATOM 5877 O O . LEU A 1 759 ? 2.650 14.489 19.834 1.00 97.31 759 LEU A O 1
ATOM 5881 N N . GLN A 1 760 ? 0.757 13.329 20.185 1.00 95.00 760 GLN A N 1
ATOM 5882 C CA . GLN A 1 760 ? 1.201 12.111 19.497 1.00 95.00 760 GLN A CA 1
ATOM 5883 C C . GLN A 1 760 ? 1.576 12.297 18.017 1.00 95.00 760 GLN A C 1
ATOM 5885 O O . GLN A 1 760 ? 2.561 11.691 17.591 1.00 95.00 760 GLN A O 1
ATOM 5890 N N . PRO A 1 761 ? 0.839 13.073 17.193 1.00 96.00 761 PRO A N 1
ATOM 5891 C CA . PRO A 1 761 ? 1.098 13.053 15.759 1.00 96.00 761 PRO A CA 1
ATOM 5892 C C . PRO A 1 761 ? 2.490 13.580 15.414 1.00 96.00 761 PRO A C 1
ATOM 5894 O O . PRO A 1 761 ? 2.962 14.594 15.925 1.00 96.00 761 PRO A O 1
ATOM 5897 N N . LEU A 1 762 ? 3.148 12.882 14.493 1.00 95.88 762 LEU A N 1
ATOM 5898 C CA . LEU A 1 762 ? 4.569 13.085 14.187 1.00 95.88 762 LEU A CA 1
ATOM 5899 C C . LEU A 1 762 ? 4.837 14.242 13.207 1.00 95.88 762 LEU A C 1
ATOM 5901 O O . LEU A 1 762 ? 5.982 14.647 13.035 1.00 95.88 762 LEU A O 1
ATOM 5905 N N . ALA A 1 763 ? 3.805 14.766 12.543 1.00 95.06 763 ALA A N 1
ATOM 5906 C CA . ALA A 1 763 ? 3.890 15.845 11.555 1.00 95.06 763 ALA A CA 1
ATOM 5907 C C . ALA A 1 763 ? 2.499 16.454 11.303 1.00 95.06 763 ALA A C 1
ATOM 5909 O O . ALA A 1 763 ? 1.499 15.846 11.679 1.00 95.06 763 ALA A O 1
ATOM 5910 N N . GLY A 1 764 ? 2.428 17.606 10.622 1.00 93.75 764 GLY A N 1
ATOM 5911 C CA . GLY A 1 764 ? 1.159 18.292 10.331 1.00 93.75 764 GLY A CA 1
ATOM 5912 C C . GLY A 1 764 ? 0.151 17.410 9.588 1.00 93.75 764 GLY A C 1
ATOM 5913 O O . GLY A 1 764 ? -0.925 17.152 10.112 1.00 93.75 764 GLY A O 1
ATOM 5914 N N . ALA A 1 765 ? 0.556 16.792 8.471 1.00 94.06 765 ALA A N 1
ATOM 5915 C CA . ALA A 1 765 ? -0.288 15.849 7.723 1.00 94.06 765 ALA A CA 1
ATOM 5916 C C . ALA A 1 765 ? -0.740 14.628 8.555 1.00 94.06 765 ALA A C 1
ATOM 5918 O O . ALA A 1 765 ? -1.833 14.100 8.370 1.00 94.06 765 ALA A O 1
ATOM 5919 N N . HIS A 1 766 ? 0.075 14.189 9.521 1.00 96.12 766 HIS A N 1
ATOM 5920 C CA . HIS A 1 766 ? -0.324 13.126 10.447 1.00 96.12 766 HIS A CA 1
ATOM 5921 C C . HIS A 1 766 ? -1.398 13.623 11.436 1.00 96.12 766 HIS A C 1
ATOM 5923 O O . HIS A 1 766 ? -2.315 12.880 11.786 1.00 96.12 766 HIS A O 1
ATOM 5929 N N . GLY A 1 767 ? -1.312 14.890 11.851 1.00 97.06 767 GLY A N 1
ATOM 5930 C CA . GLY A 1 767 ? -2.340 15.578 12.631 1.00 97.06 767 GLY A CA 1
ATOM 5931 C C . GLY A 1 767 ? -3.630 15.836 11.843 1.00 97.06 767 GLY A C 1
ATOM 5932 O O . GLY A 1 767 ? -4.718 15.698 12.399 1.00 97.06 767 GLY A O 1
ATOM 5933 N N . GLU A 1 768 ? -3.543 16.136 10.544 1.00 96.81 768 GLU A N 1
ATOM 5934 C CA . GLU A 1 768 ? -4.704 16.178 9.642 1.00 96.81 768 GLU A CA 1
ATOM 5935 C C . GLU A 1 768 ? -5.440 14.849 9.622 1.00 96.81 768 GLU A C 1
ATOM 5937 O O . GLU A 1 768 ? -6.629 14.815 9.939 1.00 96.81 768 GLU A O 1
ATOM 5942 N N . LEU A 1 769 ? -4.731 13.756 9.335 1.00 96.56 769 LEU A N 1
ATOM 5943 C CA . LEU A 1 769 ? -5.319 12.421 9.301 1.00 96.56 769 LEU A CA 1
ATOM 5944 C C . LEU A 1 769 ? -5.991 12.057 10.633 1.00 96.56 769 LEU A C 1
ATOM 5946 O O . LEU A 1 769 ? -7.130 11.590 10.641 1.00 96.56 769 LEU A O 1
ATOM 5950 N N . LEU A 1 770 ? -5.326 12.342 11.759 1.00 97.12 770 LEU A N 1
ATOM 5951 C CA . LEU A 1 770 ? -5.910 12.171 13.088 1.00 97.12 770 LEU A CA 1
ATOM 5952 C C . LEU A 1 770 ? -7.207 12.986 13.248 1.00 97.12 770 LEU A C 1
ATOM 5954 O O . LEU A 1 770 ? -8.221 12.459 13.706 1.00 97.12 770 LEU A O 1
ATOM 5958 N N . GLY A 1 771 ? -7.197 14.263 12.868 1.00 97.75 771 GLY A N 1
ATOM 5959 C CA . GLY A 1 771 ? -8.387 15.109 12.936 1.00 97.75 771 GLY A CA 1
ATOM 5960 C C . GLY A 1 771 ? -9.543 14.566 12.097 1.00 97.75 771 GLY A C 1
ATOM 5961 O O . GLY A 1 771 ? -10.678 14.554 12.573 1.00 97.75 771 GLY A O 1
ATOM 5962 N N . ILE A 1 772 ? -9.262 14.037 10.902 1.00 97.75 772 ILE A N 1
ATOM 5963 C CA . ILE A 1 772 ? -10.270 13.392 10.050 1.00 97.75 772 ILE A CA 1
ATOM 5964 C C . ILE A 1 772 ? -10.842 12.128 10.703 1.00 97.75 772 ILE A C 1
ATOM 5966 O O . ILE A 1 772 ? -12.060 11.936 10.685 1.00 97.75 772 ILE A O 1
ATOM 5970 N N . PHE A 1 773 ? -10.009 11.290 11.324 1.00 97.19 773 PHE A N 1
ATOM 5971 C CA . PHE A 1 773 ? -10.490 10.116 12.059 1.00 97.19 773 PHE A CA 1
ATOM 5972 C C . PHE A 1 773 ? -11.366 10.499 13.255 1.00 97.19 773 PHE A C 1
ATOM 5974 O O . PHE A 1 773 ? -12.430 9.911 13.434 1.00 97.19 773 PHE A O 1
ATOM 5981 N N . MET A 1 774 ? -11.008 11.539 14.013 1.00 97.75 774 MET A N 1
ATOM 5982 C CA . MET A 1 774 ? -11.856 12.030 15.108 1.00 97.75 774 MET A CA 1
ATOM 5983 C C . MET A 1 774 ? -13.185 12.613 14.608 1.00 97.75 774 MET A C 1
ATOM 5985 O O . MET A 1 774 ? -14.233 12.321 15.183 1.00 97.75 774 MET A O 1
ATOM 5989 N N . ILE A 1 775 ? -13.168 13.393 13.518 1.00 97.88 775 ILE A N 1
ATOM 5990 C CA . ILE A 1 775 ? -14.381 13.894 12.841 1.00 97.88 775 ILE A CA 1
ATOM 5991 C C . ILE A 1 775 ? -15.288 12.725 12.446 1.00 97.88 775 ILE A C 1
ATOM 5993 O O . ILE A 1 775 ? -16.503 12.777 12.640 1.00 97.88 775 ILE A O 1
ATOM 5997 N N . ARG A 1 776 ? -14.699 11.658 11.900 1.00 96.12 776 ARG A N 1
ATOM 5998 C CA . ARG A 1 776 ? -15.423 10.449 11.517 1.00 96.12 776 ARG A CA 1
ATOM 5999 C C . ARG A 1 776 ? -16.047 9.756 12.717 1.00 96.12 776 ARG A C 1
ATOM 6001 O O . ARG A 1 776 ? -17.251 9.537 12.690 1.00 96.12 776 ARG A O 1
ATOM 6008 N N . SER A 1 777 ? -15.292 9.489 13.777 1.00 95.81 777 SER A N 1
ATOM 6009 C CA . SER A 1 777 ? -15.834 8.843 14.978 1.00 95.81 777 SER A CA 1
ATOM 6010 C C . SER A 1 777 ? -16.932 9.670 15.650 1.00 95.81 777 SER A C 1
ATOM 6012 O O . SER A 1 777 ? -17.939 9.111 16.087 1.00 95.81 777 SER A O 1
ATOM 6014 N N . TYR A 1 778 ? -16.801 11.001 15.660 1.00 97.12 778 TYR A N 1
ATOM 6015 C CA . TYR A 1 778 ? -17.851 11.908 16.130 1.00 97.12 778 TYR A CA 1
ATOM 6016 C C . TYR A 1 778 ? -19.157 11.736 15.353 1.00 97.12 778 TYR A C 1
ATOM 6018 O O . TYR A 1 778 ? -20.226 11.559 15.946 1.00 97.12 778 TYR A O 1
ATOM 6026 N N . HIS A 1 779 ? -19.073 11.765 14.024 1.00 96.81 779 HIS A N 1
ATOM 6027 C CA . HIS A 1 779 ? -20.248 11.663 13.166 1.00 96.81 779 HIS A CA 1
ATOM 6028 C C . HIS A 1 779 ? -20.821 10.254 13.109 1.00 96.81 779 HIS A C 1
ATOM 6030 O O . HIS A 1 779 ? -22.038 10.115 13.144 1.00 96.81 779 HIS A O 1
ATOM 6036 N N . GLU A 1 780 ? -19.990 9.213 13.096 1.00 95.06 780 GLU A N 1
ATOM 6037 C CA . GLU A 1 780 ? -20.441 7.818 13.129 1.00 95.06 780 GLU A CA 1
ATOM 6038 C C . GLU A 1 780 ? -21.201 7.506 14.417 1.00 95.06 780 GLU A C 1
ATOM 6040 O O . GLU A 1 780 ? -22.268 6.892 14.365 1.00 95.06 780 GLU A O 1
ATOM 6045 N N . LYS A 1 781 ? -20.735 8.017 15.563 1.00 95.00 781 LYS A N 1
ATOM 6046 C CA . LYS A 1 781 ? -21.447 7.873 16.839 1.00 95.00 781 LYS A CA 1
ATOM 6047 C C . LYS A 1 781 ? -22.828 8.540 16.822 1.00 95.00 781 LYS A C 1
ATOM 6049 O O . LYS A 1 781 ? -23.747 8.047 17.472 1.00 95.00 781 LYS A O 1
ATOM 6054 N N . LYS A 1 782 ? -22.983 9.663 16.113 1.00 95.19 782 LYS A N 1
ATOM 6055 C CA . LYS A 1 782 ? -24.217 10.470 16.119 1.00 95.19 782 LYS A CA 1
ATOM 6056 C C . LYS A 1 782 ? -25.191 10.120 14.989 1.00 95.19 782 LYS A C 1
ATOM 6058 O O . LYS A 1 782 ? -26.402 10.186 15.186 1.00 95.19 782 LYS A O 1
ATOM 6063 N N . TYR A 1 783 ? -24.674 9.759 13.819 1.00 94.44 783 TYR A N 1
ATOM 6064 C CA . TYR A 1 783 ? -25.426 9.629 12.568 1.00 94.44 783 TYR A CA 1
ATOM 6065 C C . TYR A 1 783 ? -25.098 8.354 11.773 1.00 94.44 783 TYR A C 1
ATOM 6067 O O . TYR A 1 783 ? -25.599 8.191 10.658 1.00 94.44 783 TYR A O 1
ATOM 6075 N N . GLY A 1 784 ? -24.242 7.464 12.285 1.00 92.50 784 GLY A N 1
ATOM 6076 C CA . GLY A 1 784 ? -23.694 6.359 11.496 1.00 92.50 784 GLY A CA 1
ATOM 6077 C C . GLY A 1 784 ? -22.909 6.870 10.281 1.00 92.50 784 GLY A C 1
ATOM 6078 O O . GLY A 1 784 ? -22.282 7.925 10.315 1.00 92.50 784 GLY A O 1
ATOM 6079 N N . THR A 1 785 ? -22.978 6.167 9.154 1.00 88.69 785 THR A N 1
ATOM 6080 C CA . THR A 1 785 ? -22.198 6.489 7.942 1.00 88.69 785 THR A CA 1
ATOM 6081 C C . THR A 1 785 ? -22.852 7.556 7.046 1.00 88.69 785 THR A C 1
ATOM 6083 O O . THR A 1 785 ? -22.664 7.553 5.825 1.00 88.69 785 THR A O 1
ATOM 6086 N N . ALA A 1 786 ? -23.710 8.414 7.605 1.00 90.06 786 ALA A N 1
ATOM 6087 C CA . ALA A 1 786 ? -24.473 9.401 6.837 1.00 90.06 786 ALA A CA 1
ATOM 6088 C C . ALA A 1 786 ? -23.597 10.547 6.302 1.00 90.06 786 ALA A C 1
ATOM 6090 O O . ALA A 1 786 ? -23.860 11.069 5.219 1.00 90.06 786 ALA A O 1
ATOM 6091 N N . LYS A 1 787 ? -22.548 10.918 7.043 1.00 96.38 787 LYS A N 1
ATOM 6092 C CA . LYS A 1 787 ? -21.580 11.950 6.660 1.00 96.38 787 LYS A CA 1
ATOM 6093 C C . LYS A 1 787 ? -20.519 11.348 5.732 1.00 96.38 787 LYS A C 1
ATOM 6095 O O . LYS A 1 787 ? -19.837 10.409 6.125 1.00 96.38 787 LYS A O 1
ATOM 6100 N N . LYS A 1 788 ? -20.393 11.860 4.505 1.00 96.12 788 LYS A N 1
ATOM 6101 C CA . LYS A 1 788 ? -19.552 11.284 3.432 1.00 96.12 788 LYS A CA 1
ATOM 6102 C C . LYS A 1 788 ? -18.677 12.296 2.703 1.00 96.12 788 LYS A C 1
ATOM 6104 O O . LYS A 1 788 ? -17.768 11.886 1.984 1.00 96.12 788 LYS A O 1
ATOM 6109 N N . THR A 1 789 ? -18.897 13.586 2.934 1.00 98.25 789 THR A N 1
ATOM 6110 C CA . THR A 1 789 ? -18.255 14.655 2.166 1.00 98.25 789 THR A CA 1
ATOM 6111 C C . THR A 1 789 ? -17.436 15.569 3.074 1.00 98.25 789 THR A C 1
ATOM 6113 O O . THR A 1 789 ? -17.905 15.972 4.137 1.00 98.25 789 THR A O 1
ATOM 6116 N N . ILE A 1 790 ? -16.223 15.927 2.657 1.00 98.38 790 ILE A N 1
ATOM 6117 C CA . ILE A 1 790 ? -15.422 17.001 3.250 1.00 98.38 790 ILE A CA 1
ATOM 6118 C C . ILE A 1 790 ? -15.268 18.115 2.222 1.00 98.38 790 ILE A C 1
ATOM 6120 O O . ILE A 1 790 ? -14.942 17.878 1.057 1.00 98.38 790 ILE A O 1
ATOM 6124 N N . LEU A 1 791 ? -15.506 19.342 2.672 1.00 98.38 791 LEU A N 1
ATOM 6125 C CA . LEU A 1 791 ? -15.289 20.538 1.877 1.00 98.38 791 LEU A CA 1
ATOM 6126 C C . LEU A 1 791 ? -13.854 21.047 2.092 1.00 98.38 791 LEU A C 1
ATOM 6128 O O . LEU A 1 791 ? -13.387 21.106 3.230 1.00 98.38 791 LEU A O 1
ATOM 6132 N N . THR A 1 792 ? -13.163 21.453 1.029 1.00 96.88 792 THR A N 1
ATOM 6133 C CA . THR A 1 792 ? -11.845 22.123 1.098 1.00 96.88 792 THR A CA 1
ATOM 6134 C C . THR A 1 792 ? -11.855 23.382 0.241 1.00 96.88 792 THR A C 1
ATOM 6136 O O . THR A 1 792 ? -12.639 23.467 -0.696 1.00 96.88 792 THR A O 1
ATOM 6139 N N . VAL A 1 793 ? -10.998 24.365 0.515 1.00 94.50 793 VAL A N 1
ATOM 6140 C CA . VAL A 1 793 ? -10.863 25.560 -0.346 1.00 94.50 793 VAL A CA 1
ATOM 6141 C C . VAL A 1 793 ? -9.913 25.269 -1.517 1.00 94.50 793 VAL A C 1
ATOM 6143 O O . VAL A 1 793 ? -8.970 24.492 -1.366 1.00 94.50 793 VAL A O 1
ATOM 6146 N N . ASP A 1 794 ? -10.124 25.870 -2.686 1.00 92.75 794 ASP A N 1
ATOM 6147 C CA . ASP A 1 794 ? -9.262 25.716 -3.876 1.00 92.75 794 ASP A CA 1
ATOM 6148 C C . ASP A 1 794 ? -7.800 26.159 -3.674 1.00 92.75 794 ASP A C 1
ATOM 6150 O O . ASP A 1 794 ? -6.903 25.691 -4.376 1.00 92.75 794 ASP A O 1
ATOM 6154 N N . SER A 1 795 ? -7.554 27.013 -2.684 1.00 89.88 795 SER A N 1
ATOM 6155 C CA . SER A 1 795 ? -6.227 27.455 -2.262 1.00 89.88 795 SER A CA 1
ATOM 6156 C C . SER A 1 795 ? -5.550 26.510 -1.256 1.00 89.88 795 SER A C 1
ATOM 6158 O O . SER A 1 795 ? -4.383 26.718 -0.924 1.00 89.88 795 SER A O 1
ATOM 6160 N N . SER A 1 796 ? -6.245 25.481 -0.756 1.00 89.19 796 SER A N 1
ATOM 6161 C CA . SER A 1 796 ? -5.729 24.610 0.312 1.00 89.19 796 SER A CA 1
ATOM 6162 C C . SER A 1 796 ? -4.439 23.874 -0.063 1.00 89.19 796 SER A C 1
ATOM 6164 O O . SER A 1 796 ? -4.154 23.591 -1.230 1.00 89.19 796 SER A O 1
ATOM 6166 N N . HIS A 1 797 ? -3.644 23.549 0.959 1.00 89.19 797 HIS A N 1
ATOM 6167 C CA . HIS A 1 797 ? -2.474 22.702 0.788 1.00 89.19 797 HIS A CA 1
ATOM 6168 C C . HIS A 1 797 ? -2.889 21.299 0.323 1.00 89.19 797 HIS A C 1
ATOM 6170 O O . HIS A 1 797 ? -3.942 20.787 0.702 1.00 89.19 797 HIS A O 1
ATOM 6176 N N . GLY A 1 798 ? -2.053 20.656 -0.499 1.00 85.69 798 GLY A N 1
ATOM 6177 C CA . GLY A 1 798 ? -2.370 19.356 -1.103 1.00 85.69 798 GLY A CA 1
ATOM 6178 C C . GLY A 1 798 ? -2.531 18.206 -0.099 1.00 85.69 798 GLY A C 1
ATOM 6179 O O . GLY A 1 798 ? -3.092 17.169 -0.450 1.00 85.69 798 GLY A O 1
ATOM 6180 N N . THR A 1 799 ? -2.077 18.384 1.147 1.00 87.00 799 THR A N 1
ATOM 6181 C CA . THR A 1 799 ? -2.274 17.408 2.230 1.00 87.00 799 THR A CA 1
ATOM 6182 C C . THR A 1 799 ? -3.732 17.333 2.663 1.00 87.00 799 THR A C 1
ATOM 6184 O O . THR A 1 799 ? -4.226 16.226 2.835 1.00 87.00 799 THR A O 1
ATOM 6187 N N . ASN A 1 800 ? -4.465 18.449 2.699 1.00 90.56 800 ASN A N 1
ATOM 6188 C CA . ASN A 1 800 ? -5.858 18.489 3.153 1.00 90.56 800 ASN A CA 1
ATOM 6189 C C . ASN A 1 800 ? -6.762 17.509 2.374 1.00 90.56 800 ASN A C 1
ATOM 6191 O O . ASN A 1 800 ? -7.365 16.630 3.000 1.00 90.56 800 ASN A O 1
ATOM 6195 N N . PRO A 1 801 ? -6.852 17.575 1.024 1.00 89.19 801 PRO A N 1
ATOM 6196 C CA . PRO A 1 801 ? -7.647 16.612 0.269 1.00 89.19 801 PRO A CA 1
ATOM 6197 C C . PRO A 1 801 ? -7.083 15.186 0.362 1.00 89.19 801 PRO A C 1
ATOM 6199 O O . PRO A 1 801 ? -7.864 14.239 0.408 1.00 89.19 801 PRO A O 1
ATOM 6202 N N . ALA A 1 802 ? -5.759 15.005 0.436 1.00 88.62 802 ALA A N 1
ATOM 6203 C CA . ALA A 1 802 ? -5.152 13.678 0.561 1.00 88.62 802 ALA A CA 1
ATOM 6204 C C . ALA A 1 802 ? -5.524 12.995 1.891 1.00 88.62 802 ALA A C 1
ATOM 6206 O O . ALA A 1 802 ? -5.980 11.851 1.888 1.00 88.62 802 ALA A O 1
ATOM 6207 N N . SER A 1 803 ? -5.408 13.711 3.012 1.00 90.69 803 SER A N 1
ATOM 6208 C CA . SER A 1 803 ? -5.775 13.260 4.359 1.00 90.69 803 SER A CA 1
ATOM 6209 C C . SER A 1 803 ? -7.261 12.907 4.448 1.00 90.69 803 SER A C 1
ATOM 6211 O O . SER A 1 803 ? -7.632 11.876 5.010 1.00 90.69 803 SER A O 1
ATOM 6213 N N . ALA A 1 804 ? -8.128 13.724 3.847 1.00 92.25 804 ALA A N 1
ATOM 6214 C CA . ALA A 1 804 ? -9.564 13.474 3.827 1.00 92.25 804 ALA A CA 1
ATOM 6215 C C . ALA A 1 804 ? -9.948 12.252 2.962 1.00 92.25 804 ALA A C 1
ATOM 6217 O O . ALA A 1 804 ? -10.776 11.444 3.395 1.00 92.25 804 ALA A O 1
ATOM 6218 N N . VAL A 1 805 ? -9.293 12.038 1.812 1.00 91.50 805 VAL A N 1
ATOM 6219 C CA . VAL A 1 805 ? -9.454 10.811 1.002 1.00 91.50 805 VAL A CA 1
ATOM 6220 C C . VAL A 1 805 ? -8.961 9.576 1.758 1.00 91.50 805 VAL A C 1
ATOM 6222 O O . VAL A 1 805 ? -9.660 8.565 1.788 1.00 91.50 805 VAL A O 1
ATOM 6225 N N . MET A 1 806 ? -7.806 9.655 2.429 1.00 88.12 806 MET A N 1
ATOM 6226 C CA . MET A 1 806 ? -7.308 8.576 3.296 1.00 88.12 806 MET A CA 1
ATOM 6227 C C . MET A 1 806 ? -8.278 8.257 4.444 1.00 88.12 806 MET A C 1
ATOM 6229 O O . MET A 1 806 ? -8.390 7.105 4.857 1.00 88.12 806 MET A O 1
ATOM 6233 N N . GLY A 1 807 ? -9.022 9.257 4.924 1.00 86.38 807 GLY A N 1
ATOM 6234 C CA . GLY A 1 807 ? -10.102 9.099 5.900 1.00 86.38 807 GLY A CA 1
ATOM 6235 C C . GLY A 1 807 ? -11.379 8.433 5.369 1.00 86.38 807 GLY A C 1
ATOM 6236 O O . GLY A 1 807 ? -12.268 8.112 6.165 1.00 86.38 807 GLY A O 1
ATOM 6237 N N . GLY A 1 808 ? -11.475 8.201 4.056 1.00 89.50 808 GLY A N 1
ATOM 6238 C CA . GLY A 1 808 ? -12.635 7.605 3.388 1.00 89.50 808 GLY A CA 1
ATOM 6239 C C . GLY A 1 808 ? -13.720 8.604 2.968 1.00 89.50 808 GLY A C 1
ATOM 6240 O O . GLY A 1 808 ? -14.844 8.184 2.698 1.00 89.50 808 GLY A O 1
ATOM 6241 N N . TYR A 1 809 ? -13.414 9.904 2.919 1.00 95.62 809 TYR A N 1
ATOM 6242 C CA . TYR A 1 809 ? -14.361 10.948 2.517 1.00 95.62 809 TYR A CA 1
ATOM 6243 C C . TYR A 1 809 ? -14.235 11.330 1.037 1.00 95.62 809 TYR A C 1
ATOM 6245 O O . TYR A 1 809 ? -13.162 11.262 0.436 1.00 95.62 809 TYR A O 1
ATOM 6253 N N . GLN A 1 810 ? -15.343 11.790 0.456 1.00 96.38 810 GLN A N 1
ATOM 6254 C CA . GLN A 1 810 ? -15.362 12.475 -0.835 1.00 96.38 810 GLN A CA 1
ATOM 6255 C C . GLN A 1 810 ? -14.986 13.946 -0.650 1.00 96.38 810 GLN A C 1
ATOM 6257 O O . GLN A 1 810 ? -15.404 14.571 0.324 1.00 96.38 810 GLN A O 1
ATOM 6262 N N . ILE A 1 811 ? -14.227 14.509 -1.591 1.00 96.88 811 ILE A N 1
ATOM 6263 C CA . ILE A 1 811 ? -13.791 15.909 -1.535 1.00 96.88 811 ILE A CA 1
ATOM 6264 C C . ILE A 1 811 ? -14.624 16.758 -2.478 1.00 96.88 811 ILE A C 1
ATOM 6266 O O . ILE A 1 811 ? -14.759 16.436 -3.659 1.00 96.88 811 ILE A O 1
ATOM 6270 N N . VAL A 1 812 ? -15.121 17.879 -1.966 1.00 97.56 812 VAL A N 1
ATOM 6271 C CA . VAL A 1 812 ? -15.749 18.920 -2.778 1.00 97.56 812 VAL A CA 1
ATOM 6272 C C . VAL A 1 812 ? -15.040 20.244 -2.518 1.00 97.56 812 VAL A C 1
ATOM 6274 O O . VAL A 1 812 ? -14.984 20.739 -1.396 1.00 97.56 812 VAL A O 1
ATOM 6277 N N . THR A 1 813 ? -14.493 20.832 -3.576 1.00 97.19 813 THR A N 1
ATOM 6278 C CA . THR A 1 813 ? -13.749 22.091 -3.487 1.00 97.19 813 THR A CA 1
ATOM 6279 C C . THR A 1 813 ? -14.694 23.289 -3.474 1.00 97.19 813 THR A C 1
ATOM 6281 O O . THR A 1 813 ? -15.557 23.400 -4.346 1.00 97.19 813 THR A O 1
ATOM 6284 N N . VAL A 1 814 ? -14.513 24.202 -2.526 1.00 97.50 814 VAL A N 1
ATOM 6285 C CA . VAL A 1 814 ? -15.125 25.532 -2.421 1.00 97.50 814 VAL A CA 1
ATOM 6286 C C . VAL A 1 814 ? -14.175 26.553 -3.042 1.00 97.50 814 VAL A C 1
ATOM 6288 O O . VAL A 1 814 ? -12.964 26.491 -2.830 1.00 97.50 814 VAL A O 1
ATOM 6291 N N . LYS A 1 815 ? -14.715 27.465 -3.844 1.00 96.88 815 LYS A N 1
ATOM 6292 C CA . LYS A 1 815 ? -13.933 28.478 -4.552 1.00 96.88 815 LYS A CA 1
ATOM 6293 C C . LYS A 1 815 ? -13.485 29.602 -3.625 1.00 96.88 815 LYS A C 1
ATOM 6295 O O . LYS A 1 815 ? -14.172 29.929 -2.655 1.00 96.88 815 LYS A O 1
ATOM 6300 N N . SER A 1 816 ? -12.380 30.238 -3.990 1.00 95.81 816 SER A N 1
ATOM 6301 C CA . SER A 1 816 ? -12.031 31.562 -3.485 1.00 95.81 816 SER A CA 1
ATOM 6302 C C . SER A 1 816 ? -12.785 32.660 -4.253 1.00 95.81 816 SER A C 1
ATOM 6304 O O . SER A 1 816 ? -13.046 32.533 -5.452 1.00 95.81 816 SER A O 1
ATOM 6306 N N . ASP A 1 817 ? -13.134 33.749 -3.572 1.00 94.62 817 ASP A N 1
ATOM 6307 C CA . ASP A 1 817 ? -13.724 34.948 -4.163 1.00 94.62 817 ASP A CA 1
ATOM 6308 C C . ASP A 1 817 ? -12.658 35.857 -4.810 1.00 94.62 817 ASP A C 1
ATOM 6310 O O . ASP A 1 817 ? -11.456 35.588 -4.793 1.00 94.62 817 ASP A O 1
ATOM 6314 N N . ASN A 1 818 ? -13.092 36.985 -5.379 1.00 92.44 818 ASN A N 1
ATOM 6315 C CA . ASN A 1 818 ? -12.186 37.941 -6.029 1.00 92.44 818 ASN A CA 1
ATOM 6316 C C . ASN A 1 818 ? -11.204 38.629 -5.058 1.00 92.44 818 ASN A C 1
ATOM 6318 O O . ASN A 1 818 ? -10.255 39.270 -5.509 1.00 92.44 818 ASN A O 1
ATOM 6322 N N . ALA A 1 819 ? -11.436 38.549 -3.745 1.00 91.81 819 ALA A N 1
ATOM 6323 C CA . ALA A 1 819 ? -10.518 39.034 -2.719 1.00 91.81 819 ALA A CA 1
ATOM 6324 C C . ALA A 1 819 ? -9.557 37.936 -2.227 1.00 91.81 819 ALA A C 1
ATOM 6326 O O . ALA A 1 819 ? -8.703 38.225 -1.389 1.00 91.81 819 ALA A O 1
ATOM 6327 N N . GLY A 1 820 ? -9.670 36.711 -2.751 1.00 93.25 820 GLY A N 1
ATOM 6328 C CA . GLY A 1 820 ? -8.874 35.563 -2.328 1.00 93.25 820 GLY A CA 1
ATOM 6329 C C . GLY A 1 820 ? -9.320 34.984 -0.987 1.00 93.25 820 GLY A C 1
ATOM 6330 O O . GLY A 1 820 ? -8.519 34.336 -0.324 1.00 93.25 820 GLY A O 1
ATOM 6331 N N . LEU A 1 821 ? -10.555 35.257 -0.556 1.00 95.75 821 LEU A N 1
ATOM 6332 C CA . LEU A 1 821 ? -11.176 34.669 0.634 1.00 95.75 821 LEU A CA 1
ATOM 6333 C C . LEU A 1 821 ? -12.109 33.532 0.234 1.00 95.75 821 LEU A C 1
ATOM 6335 O O . LEU A 1 821 ? -12.464 33.404 -0.932 1.00 95.75 821 LEU A O 1
ATOM 6339 N N . THR A 1 822 ? -12.584 32.744 1.192 1.00 96.75 822 THR A N 1
ATOM 6340 C CA . THR A 1 822 ? -13.611 31.731 0.901 1.00 96.75 822 THR A CA 1
ATOM 6341 C C . THR A 1 822 ? -14.892 32.368 0.329 1.00 96.75 822 THR A C 1
ATOM 6343 O O . THR A 1 822 ? -15.497 33.236 0.968 1.00 96.75 822 THR A O 1
ATOM 6346 N N . ASP A 1 823 ? -15.363 31.905 -0.838 1.00 97.44 823 ASP A N 1
ATOM 6347 C CA . ASP A 1 823 ? -16.631 32.359 -1.425 1.00 97.44 823 ASP A CA 1
ATOM 6348 C C . ASP A 1 823 ? -17.822 31.819 -0.618 1.00 97.44 823 ASP A C 1
ATOM 6350 O O . ASP A 1 823 ? -18.195 30.645 -0.684 1.00 97.44 823 ASP A O 1
ATOM 6354 N N . MET A 1 824 ? -18.458 32.714 0.140 1.00 97.12 824 MET A N 1
ATOM 6355 C CA . MET A 1 824 ? -19.602 32.392 0.995 1.00 97.12 824 MET A CA 1
ATOM 6356 C C . MET A 1 824 ? -20.835 31.909 0.222 1.00 97.12 824 MET A C 1
ATOM 6358 O O . MET A 1 824 ? -21.632 31.149 0.775 1.00 97.12 824 MET A O 1
ATOM 6362 N N . SER A 1 825 ? -21.033 32.345 -1.023 1.00 97.38 825 SER A N 1
ATOM 6363 C CA . SER A 1 825 ? -22.174 31.903 -1.837 1.00 97.38 825 SER A CA 1
ATOM 6364 C C . SER A 1 825 ? -21.941 30.487 -2.353 1.00 97.38 825 SER A C 1
ATOM 6366 O O . SER A 1 825 ? -22.832 29.639 -2.262 1.00 97.38 825 SER A O 1
ATOM 6368 N N . ASP A 1 826 ? -20.727 30.216 -2.832 1.00 98.06 826 ASP A N 1
ATOM 6369 C CA . ASP A 1 826 ? -20.319 28.888 -3.289 1.00 98.06 826 ASP A CA 1
ATOM 6370 C C . ASP A 1 826 ? -20.305 27.879 -2.130 1.00 98.06 826 ASP A C 1
ATOM 6372 O O . ASP A 1 826 ? -20.860 26.788 -2.274 1.00 98.06 826 ASP A O 1
ATOM 6376 N N . LEU A 1 827 ? -19.800 28.269 -0.951 1.00 97.94 827 LEU A N 1
ATOM 6377 C CA . LEU A 1 827 ? -19.873 27.457 0.267 1.00 97.94 827 LEU A CA 1
ATOM 6378 C C . LEU A 1 827 ? -21.319 27.066 0.587 1.00 97.94 827 LEU A C 1
ATOM 6380 O O . LEU A 1 827 ? -21.621 25.881 0.700 1.00 97.94 827 LEU A O 1
ATOM 6384 N N . LYS A 1 828 ? -22.229 28.045 0.690 1.00 97.69 828 LYS A N 1
ATOM 6385 C CA . LYS A 1 828 ? -23.648 27.793 1.002 1.00 97.69 828 LYS A CA 1
ATOM 6386 C C . LYS A 1 828 ? -24.301 26.838 0.010 1.00 97.69 828 LYS A C 1
ATOM 6388 O O . LYS A 1 828 ? -25.103 26.007 0.418 1.00 97.69 828 LYS A O 1
ATOM 6393 N N . SER A 1 829 ? -23.944 26.934 -1.270 1.00 97.88 829 SER A N 1
ATOM 6394 C CA . SER A 1 829 ? -24.480 26.050 -2.312 1.00 97.88 829 SER A CA 1
ATOM 6395 C C . SER A 1 829 ? -24.031 24.587 -2.180 1.00 97.88 829 SER A C 1
ATOM 6397 O O . SER A 1 829 ? -24.687 23.701 -2.722 1.00 97.88 829 SER A O 1
ATOM 6399 N N . LYS A 1 830 ? -22.931 24.337 -1.458 1.00 98.00 830 LYS A N 1
ATOM 6400 C CA . LYS A 1 830 ? -22.299 23.021 -1.266 1.00 98.00 830 LYS A CA 1
ATOM 6401 C C . LYS A 1 830 ? -22.522 22.436 0.127 1.00 98.00 830 LYS A C 1
ATOM 6403 O O . LYS A 1 830 ? -22.084 21.319 0.387 1.00 98.00 830 LYS A O 1
ATOM 6408 N N . LEU A 1 831 ? -23.175 23.174 1.025 1.00 97.75 831 LEU A N 1
ATOM 6409 C CA . LEU A 1 831 ? -23.540 22.672 2.344 1.00 97.75 831 LEU A CA 1
ATOM 6410 C C . LEU A 1 831 ? -24.775 21.776 2.259 1.00 97.75 831 LEU A C 1
ATOM 6412 O O . LEU A 1 831 ? -25.810 22.145 1.705 1.00 97.75 831 LEU A O 1
ATOM 6416 N N . SER A 1 832 ? -24.664 20.600 2.864 1.00 95.81 832 SER A N 1
ATOM 6417 C CA . SER A 1 832 ? -25.721 19.595 2.921 1.00 95.81 832 SER A CA 1
ATOM 6418 C C . SER A 1 832 ? -25.537 18.686 4.135 1.00 95.81 832 SER A C 1
ATOM 6420 O O . SER A 1 832 ? -24.505 18.695 4.809 1.00 95.81 832 SER A O 1
ATOM 6422 N N . HIS A 1 833 ? -26.560 17.887 4.449 1.00 95.12 833 HIS A N 1
ATOM 6423 C CA . HIS A 1 833 ? -26.543 17.023 5.631 1.00 95.12 833 HIS A CA 1
ATOM 6424 C C . HIS A 1 833 ? -25.496 15.903 5.578 1.00 95.12 833 HIS A C 1
ATOM 6426 O O . HIS A 1 833 ? -25.160 15.386 6.639 1.00 95.12 833 HIS A O 1
ATOM 6432 N N . ASP A 1 834 ? -24.950 15.558 4.411 1.00 96.75 834 ASP A N 1
ATOM 6433 C CA . ASP A 1 834 ? -23.868 14.578 4.235 1.00 96.75 834 ASP A CA 1
ATOM 6434 C C . ASP A 1 834 ? -22.458 15.179 4.409 1.00 96.75 834 ASP A C 1
ATOM 6436 O O . ASP A 1 834 ? -21.478 14.432 4.441 1.00 96.75 834 ASP A O 1
ATOM 6440 N N . VAL A 1 835 ? -22.328 16.501 4.559 1.00 98.50 835 VAL A N 1
ATOM 6441 C CA . VAL A 1 835 ? -21.033 17.156 4.788 1.00 98.50 835 VAL A CA 1
ATOM 6442 C C . VAL A 1 835 ? -20.593 16.956 6.239 1.00 98.50 835 VAL A C 1
ATOM 6444 O O . VAL A 1 835 ? -21.324 17.281 7.177 1.00 98.50 835 VAL A O 1
ATOM 6447 N N . ALA A 1 836 ? -19.398 16.400 6.427 1.00 98.25 836 ALA A N 1
ATOM 6448 C CA . ALA A 1 836 ? -18.796 16.085 7.719 1.00 98.25 836 ALA A CA 1
ATOM 6449 C C . ALA A 1 836 ? -18.013 17.272 8.291 1.00 98.25 836 ALA A C 1
ATOM 6451 O O . ALA A 1 836 ? -18.175 17.635 9.460 1.00 98.25 836 ALA A O 1
ATOM 6452 N N . ALA A 1 837 ? -17.159 17.866 7.459 1.00 98.44 837 ALA A N 1
ATOM 6453 C CA . ALA A 1 837 ? -16.267 18.941 7.853 1.00 98.44 837 ALA A CA 1
ATOM 6454 C C . ALA A 1 837 ? -15.957 19.887 6.691 1.00 98.44 837 ALA A C 1
ATOM 6456 O O . ALA A 1 837 ? -16.088 19.523 5.520 1.00 98.44 837 ALA A O 1
ATOM 6457 N N . PHE A 1 838 ? -15.509 21.087 7.038 1.00 98.44 838 PHE A N 1
ATOM 6458 C CA . PHE A 1 838 ? -14.909 22.044 6.120 1.00 98.44 838 PHE A CA 1
ATOM 6459 C C . PHE A 1 838 ? -13.491 22.360 6.588 1.00 98.44 838 PHE A C 1
ATOM 6461 O O . PHE A 1 838 ? -13.301 22.751 7.739 1.00 98.44 838 PHE A O 1
ATOM 6468 N N . MET A 1 839 ? -12.509 22.146 5.714 1.00 98.25 839 MET A N 1
ATOM 6469 C CA . MET A 1 839 ? -11.095 22.379 5.993 1.00 98.25 839 MET A CA 1
ATOM 6470 C C . MET A 1 839 ? -10.648 23.720 5.414 1.00 98.25 839 MET A C 1
ATOM 6472 O O . MET A 1 839 ? -10.720 23.928 4.199 1.00 98.25 839 MET A O 1
ATOM 6476 N N . ILE A 1 840 ? -10.126 24.588 6.278 1.00 96.94 840 ILE A N 1
ATOM 6477 C CA . ILE A 1 840 ? -9.558 25.893 5.916 1.00 96.94 840 ILE A CA 1
ATOM 6478 C C . ILE A 1 840 ? -8.158 26.069 6.490 1.00 96.94 840 ILE A C 1
ATOM 6480 O O . ILE A 1 840 ? -7.788 25.395 7.443 1.00 96.94 840 ILE A O 1
ATOM 6484 N N . THR A 1 841 ? -7.420 27.039 5.969 1.00 97.12 841 THR A N 1
ATOM 6485 C CA . THR A 1 841 ? -6.206 27.580 6.594 1.00 97.12 841 THR A CA 1
ATOM 6486 C C . THR A 1 841 ? -6.500 29.043 6.933 1.00 97.12 841 THR A C 1
ATOM 6488 O O . THR A 1 841 ? -7.105 29.734 6.114 1.00 97.12 841 THR A O 1
ATOM 6491 N N . ASN A 1 842 ? -6.128 29.526 8.122 1.00 97.06 842 ASN A N 1
ATOM 6492 C CA . ASN A 1 842 ? -6.320 30.934 8.495 1.00 97.06 842 ASN A CA 1
ATOM 6493 C C . ASN A 1 842 ? -5.075 31.485 9.227 1.00 97.06 842 ASN A C 1
ATOM 6495 O O . ASN A 1 842 ? -4.730 30.959 10.280 1.00 97.06 842 ASN A O 1
ATOM 6499 N N . PRO A 1 843 ? -4.386 32.522 8.719 1.00 97.06 843 PRO A N 1
ATOM 6500 C CA . PRO A 1 843 ? -4.563 33.134 7.402 1.00 97.06 843 PRO A CA 1
ATOM 6501 C C . PRO A 1 843 ? -4.443 32.089 6.295 1.00 97.06 843 PRO A C 1
ATOM 6503 O O . PRO A 1 843 ? -3.726 31.098 6.451 1.00 97.06 843 PRO A O 1
ATOM 6506 N N . ASN A 1 844 ? -5.174 32.274 5.203 1.00 96.50 844 ASN A N 1
ATOM 6507 C CA . ASN A 1 844 ? -5.175 31.316 4.107 1.00 96.50 844 ASN A CA 1
ATOM 6508 C C . ASN A 1 844 ? -3.816 31.287 3.389 1.00 96.50 844 ASN A C 1
ATOM 6510 O O . ASN A 1 844 ? -2.920 32.074 3.685 1.00 96.50 844 ASN A O 1
ATOM 6514 N N . THR A 1 845 ? -3.646 30.372 2.439 1.00 96.25 845 THR A N 1
ATOM 6515 C CA . THR A 1 845 ? -2.375 30.154 1.722 1.00 96.25 845 THR A CA 1
ATOM 6516 C C . THR A 1 845 ? -1.979 31.301 0.784 1.00 96.25 845 THR A C 1
ATOM 6518 O O . THR A 1 845 ? -0.909 31.263 0.185 1.00 96.25 845 THR A O 1
ATOM 6521 N N . LEU A 1 846 ? -2.810 32.340 0.647 1.00 96.75 846 LEU A N 1
ATOM 6522 C CA . LEU A 1 846 ? -2.428 33.605 0.011 1.00 96.75 846 LEU A CA 1
ATOM 6523 C C . LEU A 1 846 ? -1.819 34.599 1.014 1.00 96.75 846 LEU A C 1
ATOM 6525 O O . LEU A 1 846 ? -1.425 35.699 0.621 1.00 96.75 846 LEU A O 1
ATOM 6529 N N . GLY A 1 847 ? -1.776 34.234 2.297 1.00 96.88 847 GLY A N 1
ATOM 6530 C CA . GLY A 1 847 ? -1.389 35.096 3.404 1.00 96.88 847 GLY A CA 1
ATOM 6531 C C . GLY A 1 847 ? -2.483 36.071 3.836 1.00 96.88 847 GLY A C 1
ATOM 6532 O O . GLY A 1 847 ? -2.176 37.080 4.466 1.00 96.88 847 GLY A O 1
ATOM 6533 N N . ILE A 1 848 ? -3.752 35.822 3.497 1.00 97.25 848 ILE A N 1
ATOM 6534 C CA . ILE A 1 848 ? -4.869 36.733 3.787 1.00 97.25 848 ILE A CA 1
ATOM 6535 C C . ILE A 1 848 ? -5.726 36.156 4.918 1.00 97.25 848 ILE A C 1
ATOM 6537 O O . ILE A 1 848 ? -6.045 34.970 4.941 1.00 97.25 848 ILE A O 1
ATOM 6541 N N . PHE A 1 849 ? -6.107 36.997 5.880 1.00 97.12 849 PHE A N 1
ATOM 6542 C CA . PHE A 1 849 ? -6.959 36.582 6.996 1.00 97.12 849 PHE A CA 1
ATOM 6543 C C . PHE A 1 849 ? -8.415 36.354 6.550 1.00 97.12 849 PHE A C 1
ATOM 6545 O O . PHE A 1 849 ? -9.029 37.237 5.940 1.00 97.12 849 PHE A O 1
ATOM 6552 N N . GLU A 1 850 ? -9.004 35.212 6.915 1.00 96.25 850 GLU A N 1
ATOM 6553 C CA . GLU A 1 850 ? -10.402 34.853 6.633 1.00 96.25 850 GLU A CA 1
ATOM 6554 C C . GLU A 1 850 ? -11.371 35.661 7.512 1.00 96.25 850 GLU A C 1
ATOM 6556 O O . GLU A 1 850 ? -11.909 35.199 8.519 1.00 96.25 850 GLU A O 1
ATOM 6561 N N . ARG A 1 851 ? -11.618 36.914 7.115 1.00 93.88 851 ARG A N 1
ATOM 6562 C CA . ARG A 1 851 ? -12.441 37.890 7.860 1.00 93.88 851 ARG A CA 1
ATOM 6563 C C . ARG A 1 851 ? -13.879 37.429 8.124 1.00 93.88 851 ARG A C 1
ATOM 6565 O O . ARG A 1 851 ? -14.513 37.922 9.052 1.00 93.88 851 ARG A O 1
ATOM 6572 N N . ASN A 1 852 ? -14.386 36.490 7.326 1.00 94.25 852 ASN A N 1
ATOM 6573 C CA . ASN A 1 852 ? -15.751 35.977 7.423 1.00 94.25 852 ASN A CA 1
ATOM 6574 C C . ASN A 1 852 ? -15.867 34.691 8.259 1.00 94.25 852 ASN A C 1
ATOM 6576 O O . ASN A 1 852 ? -16.956 34.127 8.315 1.00 94.25 852 ASN A O 1
ATOM 6580 N N . ILE A 1 853 ? -14.798 34.223 8.917 1.00 95.94 853 ILE A N 1
ATOM 6581 C CA . ILE A 1 853 ? -14.760 32.913 9.597 1.00 95.94 853 ILE A CA 1
ATOM 6582 C C . ILE A 1 853 ? -15.895 32.696 10.619 1.00 95.94 853 ILE A C 1
ATOM 6584 O O . ILE A 1 853 ? -16.442 31.600 10.699 1.00 95.94 853 ILE A O 1
ATOM 6588 N N . ILE A 1 854 ? -16.334 33.741 11.331 1.00 95.88 854 ILE A N 1
ATOM 6589 C CA . ILE A 1 854 ? -17.461 33.648 12.280 1.00 95.88 854 ILE A CA 1
ATOM 6590 C C . ILE A 1 854 ? -18.787 33.421 11.539 1.00 95.88 854 ILE A C 1
ATOM 6592 O O . ILE A 1 854 ? -19.561 32.533 11.893 1.00 95.88 854 ILE A O 1
ATOM 6596 N N . ALA A 1 855 ? -19.051 34.200 10.486 1.00 96.62 855 ALA A N 1
ATOM 6597 C CA . ALA A 1 855 ? -20.248 34.031 9.660 1.00 96.62 855 ALA A CA 1
ATOM 6598 C C . ALA A 1 855 ? -20.230 32.682 8.927 1.00 96.62 855 ALA A C 1
ATOM 6600 O O . ALA A 1 855 ? -21.263 32.035 8.770 1.00 96.62 855 ALA A O 1
ATOM 6601 N N . LEU A 1 856 ? -19.043 32.234 8.521 1.00 96.25 856 LEU A N 1
ATOM 6602 C CA . LEU A 1 856 ? -18.810 30.922 7.947 1.00 96.25 856 LEU A CA 1
ATOM 6603 C C . LEU A 1 856 ? -19.205 29.81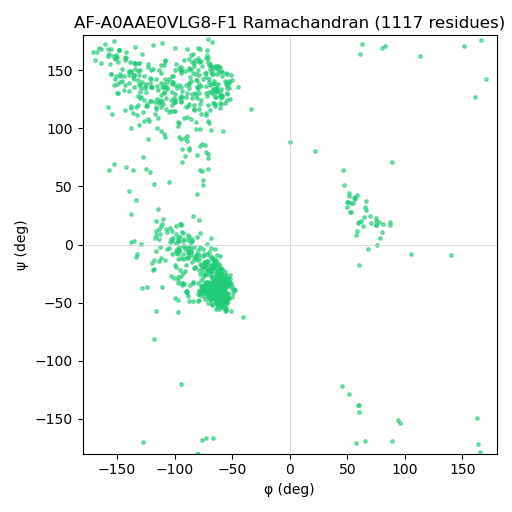9 8.927 1.00 96.25 856 LEU A C 1
ATOM 6605 O O . LEU A 1 856 ? -20.017 28.959 8.586 1.00 96.25 856 LEU A O 1
ATOM 6609 N N . LYS A 1 857 ? -18.699 29.879 10.162 1.00 97.06 857 LYS A N 1
ATOM 6610 C CA . LYS A 1 857 ? -19.023 28.918 11.219 1.00 97.06 857 LYS A CA 1
ATOM 6611 C C . LYS A 1 857 ? -20.531 28.834 11.475 1.00 97.06 857 LYS A C 1
ATOM 6613 O O . LYS A 1 857 ? -21.061 27.728 11.556 1.00 97.06 857 LYS A O 1
ATOM 6618 N N . GLN A 1 858 ? -21.233 29.967 11.507 1.00 97.44 858 GLN A N 1
ATOM 6619 C CA . GLN A 1 858 ? -22.694 30.003 11.670 1.00 97.44 858 GLN A CA 1
ATOM 6620 C C . GLN A 1 858 ? -23.447 29.259 10.554 1.00 97.44 858 GLN A C 1
ATOM 6622 O O . GLN A 1 858 ? -24.513 28.697 10.795 1.00 97.44 858 GLN A O 1
ATOM 6627 N N . GLU A 1 859 ? -22.926 29.241 9.326 1.00 98.06 859 GLU A N 1
ATOM 6628 C CA . GLU A 1 859 ? -23.514 28.461 8.230 1.00 98.06 859 GLU A CA 1
ATOM 6629 C C . GLU A 1 859 ? -23.219 26.962 8.372 1.00 98.06 859 GLU A C 1
ATOM 6631 O O . GLU A 1 859 ? -24.114 26.144 8.154 1.00 98.06 859 GLU A O 1
ATOM 6636 N N . LEU A 1 860 ? -22.005 26.596 8.801 1.00 98.00 860 LEU A N 1
ATOM 6637 C CA . LEU A 1 860 ? -21.616 25.202 9.049 1.00 98.00 860 LEU A CA 1
ATOM 6638 C C . LEU A 1 860 ? -22.458 24.545 10.154 1.00 98.00 860 LEU A C 1
ATOM 6640 O O . LEU A 1 860 ? -22.869 23.388 10.030 1.00 98.00 860 LEU A O 1
ATOM 6644 N N . GLU A 1 861 ? -22.749 25.286 11.226 1.00 96.25 861 GLU A N 1
ATOM 6645 C CA . GLU A 1 861 ? -23.511 24.792 12.380 1.00 96.25 861 GLU A CA 1
ATOM 6646 C C . GLU A 1 861 ? -24.924 24.326 12.017 1.00 96.25 861 GLU A C 1
ATOM 6648 O O . GLU A 1 861 ? -25.411 23.354 12.597 1.00 96.25 861 GLU A O 1
ATOM 6653 N N . LYS A 1 862 ? -25.558 24.934 11.006 1.00 96.81 862 LYS A N 1
ATOM 6654 C CA . LYS A 1 862 ? -26.910 24.560 10.542 1.00 96.81 862 LYS A CA 1
ATOM 6655 C C . LYS A 1 862 ? -27.002 23.105 10.072 1.00 96.81 862 LYS A C 1
ATOM 6657 O O . LYS A 1 862 ? -28.082 22.520 10.109 1.00 96.81 862 LYS A O 1
ATOM 6662 N N . PHE A 1 863 ? -25.881 22.523 9.644 1.00 96.62 863 PHE A N 1
ATOM 6663 C CA . PHE A 1 863 ? -25.791 21.158 9.117 1.00 96.62 863 PHE A CA 1
ATOM 6664 C C . PHE A 1 863 ? -24.929 20.236 9.987 1.00 96.62 863 PHE A C 1
ATOM 6666 O O . PHE A 1 863 ? -24.648 19.099 9.593 1.00 96.62 863 PHE A O 1
ATOM 6673 N N . ASP A 1 864 ? -24.521 20.710 11.168 1.00 96.38 864 ASP A N 1
ATOM 6674 C CA . ASP A 1 864 ? -23.575 20.033 12.052 1.00 96.38 864 ASP A CA 1
ATOM 6675 C C . ASP A 1 864 ? -22.235 19.717 11.362 1.00 96.38 864 ASP A C 1
ATOM 6677 O O . ASP A 1 864 ? -21.678 18.634 11.521 1.00 96.38 864 ASP A O 1
ATOM 6681 N N . VAL A 1 865 ? -21.734 20.643 10.543 1.00 98.44 865 VAL A N 1
ATOM 6682 C CA . VAL A 1 865 ? -20.431 20.519 9.876 1.00 98.44 865 VAL A CA 1
ATOM 6683 C C . VAL A 1 865 ? -19.335 21.000 10.829 1.00 98.44 865 VAL A C 1
ATOM 6685 O O . VAL A 1 865 ? -19.438 22.084 11.408 1.00 98.44 865 VAL A O 1
ATOM 6688 N N . LEU A 1 866 ? -18.288 20.191 11.011 1.00 98.50 866 LEU A N 1
ATOM 6689 C CA . LEU A 1 866 ? -17.135 20.542 11.848 1.00 98.50 866 LEU A CA 1
ATOM 6690 C C . LEU A 1 866 ? -16.173 21.463 11.088 1.00 98.50 866 LEU A C 1
ATOM 6692 O O . LEU A 1 866 ? -15.865 21.220 9.921 1.00 98.50 866 LEU A O 1
ATOM 6696 N N . LEU A 1 867 ? -15.681 22.513 11.742 1.00 98.62 867 LEU A N 1
ATOM 6697 C CA . LEU A 1 867 ? -14.668 23.396 11.167 1.00 98.62 867 LEU A CA 1
ATOM 6698 C C . LEU A 1 867 ? -13.274 22.863 11.504 1.00 98.62 867 LEU A C 1
ATOM 6700 O O . LEU A 1 867 ? -12.842 22.920 12.657 1.00 98.62 867 LEU A O 1
ATOM 6704 N N . TYR A 1 868 ? -12.581 22.351 10.492 1.00 98.62 868 TYR A N 1
ATOM 6705 C CA . TYR A 1 868 ? -11.183 21.957 10.586 1.00 98.62 868 TYR A CA 1
ATOM 6706 C C . TYR A 1 868 ? -10.307 23.127 10.142 1.00 98.62 868 TYR A C 1
ATOM 6708 O O . TYR A 1 868 ? -10.468 23.633 9.030 1.00 98.62 868 TYR A O 1
ATOM 6716 N N . MET A 1 869 ? -9.345 23.521 10.971 1.00 98.31 869 MET A N 1
ATOM 6717 C CA . MET A 1 869 ? -8.351 24.521 10.601 1.00 98.31 869 MET A CA 1
ATOM 6718 C C . MET A 1 869 ? -6.951 23.911 10.528 1.00 98.31 869 MET A C 1
ATOM 6720 O O . MET A 1 869 ? -6.421 23.383 11.500 1.00 98.31 869 MET A O 1
ATOM 6724 N N . ASP A 1 870 ? -6.332 24.021 9.363 1.00 97.88 870 ASP A N 1
ATOM 6725 C CA . ASP A 1 870 ? -4.908 23.802 9.166 1.00 97.88 870 ASP A CA 1
ATOM 6726 C C . ASP A 1 870 ? -4.125 24.934 9.852 1.00 97.88 870 ASP A C 1
ATOM 6728 O O . ASP A 1 870 ? -4.265 26.113 9.507 1.00 97.88 870 ASP A O 1
ATOM 6732 N N . GLY A 1 871 ? -3.336 24.570 10.864 1.00 97.12 871 GLY A N 1
ATOM 6733 C CA . GLY A 1 871 ? -2.548 25.496 11.669 1.00 97.12 871 GLY A CA 1
ATOM 6734 C C . GLY A 1 871 ? -1.109 25.675 11.188 1.00 97.12 871 GLY A C 1
ATOM 6735 O O . GLY A 1 871 ? -0.289 26.189 11.953 1.00 97.12 871 GLY A O 1
ATOM 6736 N N . ALA A 1 872 ? -0.776 25.308 9.947 1.00 95.94 872 ALA A N 1
ATOM 6737 C CA . ALA A 1 872 ? 0.529 25.602 9.354 1.00 95.94 872 ALA A CA 1
ATOM 6738 C C . ALA A 1 872 ? 0.889 27.099 9.424 1.00 95.94 872 ALA A C 1
ATOM 6740 O O . ALA A 1 872 ? 2.054 27.436 9.631 1.00 95.94 872 ALA A O 1
ATOM 6741 N N . ASN A 1 873 ? -0.117 27.975 9.329 1.00 97.75 873 ASN A N 1
ATOM 6742 C CA . ASN A 1 873 ? 0.027 29.434 9.319 1.00 97.75 873 ASN A CA 1
ATOM 6743 C C . ASN A 1 873 ? -0.162 30.089 10.703 1.00 97.75 873 ASN A C 1
ATOM 6745 O O . ASN A 1 873 ? -0.342 31.303 10.810 1.00 97.75 873 ASN A O 1
ATOM 6749 N N . MET A 1 874 ? -0.074 29.315 11.791 1.00 97.88 874 MET A N 1
ATOM 6750 C CA . MET A 1 874 ? -0.248 29.839 13.153 1.00 97.88 874 MET A CA 1
ATOM 6751 C C . MET A 1 874 ? 0.773 30.908 13.549 1.00 97.88 874 MET A C 1
ATOM 6753 O O . MET A 1 874 ? 0.488 31.673 14.464 1.00 97.88 874 MET A O 1
ATOM 6757 N N . ASN A 1 875 ? 1.911 31.027 12.850 1.00 98.19 875 ASN A N 1
ATOM 6758 C CA . ASN A 1 875 ? 2.899 32.081 13.111 1.00 98.19 875 ASN A CA 1
ATOM 6759 C C . ASN A 1 875 ? 2.335 33.501 12.945 1.00 98.19 875 ASN A C 1
ATOM 6761 O O . ASN A 1 875 ? 2.904 34.438 13.484 1.00 98.19 875 ASN A O 1
ATOM 6765 N N . ALA A 1 876 ? 1.228 33.660 12.214 1.00 97.81 876 ALA A N 1
ATOM 6766 C CA . ALA A 1 876 ? 0.516 34.927 12.073 1.00 97.81 876 ALA A CA 1
ATOM 6767 C C . ALA A 1 876 ? -0.497 35.214 13.188 1.00 97.81 876 ALA A C 1
ATOM 6769 O O . ALA A 1 876 ? -1.062 36.307 13.221 1.00 97.81 876 ALA A O 1
ATOM 6770 N N . LEU A 1 877 ? -0.783 34.239 14.056 1.00 97.81 877 LEU A N 1
ATOM 6771 C CA . LEU A 1 877 ? -1.869 34.325 15.031 1.00 97.81 877 LEU A CA 1
ATOM 6772 C C . LEU A 1 877 ? -1.401 34.233 16.490 1.00 97.81 877 LEU A C 1
ATOM 6774 O O . LEU A 1 877 ? -2.181 34.593 17.375 1.00 97.81 877 LEU A O 1
ATOM 6778 N N . LEU A 1 878 ? -0.172 33.767 16.767 1.00 96.19 878 LEU A N 1
ATOM 6779 C CA . LEU A 1 878 ? 0.280 33.494 18.140 1.00 96.19 878 LEU A CA 1
ATOM 6780 C C . LEU A 1 878 ? 0.109 34.733 19.031 1.00 96.19 878 LEU A C 1
ATOM 6782 O O . LEU A 1 878 ? 0.613 35.812 18.733 1.00 96.19 878 LEU A O 1
ATOM 6786 N N . ALA A 1 879 ? -0.622 34.561 20.135 1.00 95.38 879 ALA A N 1
ATOM 6787 C CA . ALA A 1 879 ? -0.954 35.614 21.098 1.00 95.38 879 ALA A CA 1
ATOM 6788 C C . ALA A 1 879 ? -1.702 36.849 20.531 1.00 95.38 879 ALA A C 1
ATOM 6790 O O . ALA A 1 879 ? -1.925 37.802 21.276 1.00 95.38 879 ALA A O 1
ATOM 6791 N N . LEU A 1 880 ? -2.144 36.831 19.265 1.00 95.12 880 LEU A N 1
ATOM 6792 C CA . LEU A 1 880 ? -3.013 37.854 18.665 1.00 95.12 880 LEU A CA 1
ATOM 6793 C C . LEU A 1 880 ? -4.482 37.441 18.677 1.00 95.12 880 LEU A C 1
ATOM 6795 O O . LEU A 1 880 ? -5.355 38.225 19.042 1.00 95.12 880 LEU A O 1
ATOM 6799 N N . CYS A 1 881 ? -4.763 36.216 18.246 1.00 94.50 881 CYS A N 1
ATOM 6800 C CA . CYS A 1 881 ? -6.108 35.660 18.232 1.00 94.50 881 CYS A CA 1
ATOM 6801 C C . CYS A 1 881 ? -6.039 34.135 18.266 1.00 94.50 881 CYS A C 1
ATOM 6803 O O . CYS A 1 881 ? -5.038 33.533 17.876 1.00 94.50 881 CYS A O 1
ATOM 6805 N N . ARG A 1 882 ? -7.108 33.509 18.754 1.00 97.88 882 ARG A N 1
ATOM 6806 C CA . ARG A 1 882 ? -7.139 32.068 18.995 1.00 97.88 882 ARG A CA 1
ATOM 6807 C C . ARG A 1 882 ? -8.162 31.411 18.066 1.00 97.88 882 ARG A C 1
ATOM 6809 O O . ARG A 1 882 ? -9.320 31.828 18.074 1.00 97.88 882 ARG A O 1
ATOM 6816 N N . PRO A 1 883 ? -7.779 30.398 17.273 1.00 98.06 883 PRO A N 1
ATOM 6817 C CA . PRO A 1 883 ? -8.697 29.658 16.406 1.00 98.06 883 PRO A CA 1
ATOM 6818 C C . PRO A 1 883 ? -9.967 29.137 17.099 1.00 98.06 883 PRO A C 1
ATOM 6820 O O . PRO A 1 883 ? -11.051 29.208 16.523 1.00 98.06 883 PRO A O 1
ATOM 6823 N N . GLY A 1 884 ? -9.870 28.663 18.342 1.00 98.00 884 GLY A N 1
ATOM 6824 C CA . GLY A 1 884 ? -11.019 28.201 19.124 1.00 98.00 884 GLY A CA 1
ATOM 6825 C C . GLY A 1 884 ? -12.057 29.301 19.376 1.00 98.00 884 GLY A C 1
ATOM 6826 O O . GLY A 1 884 ? -13.251 29.051 19.225 1.00 98.00 884 GLY A O 1
ATOM 6827 N N . ASP A 1 885 ? -11.621 30.547 19.613 1.00 97.81 885 ASP A N 1
ATOM 6828 C CA . ASP A 1 885 ? -12.521 31.708 19.753 1.00 97.81 885 ASP A CA 1
ATOM 6829 C C . ASP A 1 885 ? -13.242 32.048 18.433 1.00 97.81 885 ASP A C 1
ATOM 6831 O O . ASP A 1 885 ? -14.285 32.701 18.435 1.00 97.81 885 ASP A O 1
ATOM 6835 N N . MET A 1 886 ? -12.705 31.593 17.294 1.00 97.06 886 MET A N 1
ATOM 6836 C CA . MET A 1 886 ? -13.315 31.735 15.964 1.00 97.06 886 MET A CA 1
ATOM 6837 C C . MET A 1 886 ? -14.296 30.598 15.635 1.00 97.06 886 MET A C 1
ATOM 6839 O O . MET A 1 886 ? -14.900 30.603 14.562 1.00 97.06 886 MET A O 1
ATOM 6843 N N . GLY A 1 887 ? -14.460 29.625 16.537 1.00 96.69 887 GLY A N 1
ATOM 6844 C CA . GLY A 1 887 ? -15.356 28.481 16.370 1.00 96.69 887 GLY A CA 1
ATOM 6845 C C . GLY A 1 887 ? -14.743 27.287 15.636 1.00 96.69 887 GLY A C 1
ATOM 6846 O O . GLY A 1 887 ? -15.483 26.441 15.130 1.00 96.69 887 GLY A O 1
ATOM 6847 N N . VAL A 1 888 ? -13.411 27.207 15.559 1.00 98.44 888 VAL A N 1
ATOM 6848 C CA . VAL A 1 888 ? -12.704 26.022 15.053 1.00 98.44 888 VAL A CA 1
ATOM 6849 C C . VAL A 1 888 ? -12.967 24.828 15.972 1.00 98.44 888 VAL A C 1
ATOM 6851 O O . VAL A 1 888 ? -12.869 24.936 17.190 1.00 98.44 888 VAL A O 1
ATOM 6854 N N . ASP A 1 889 ? -13.305 23.679 15.386 1.00 98.69 889 ASP A N 1
ATOM 6855 C CA . ASP A 1 889 ? -13.592 22.451 16.132 1.00 98.69 889 ASP A CA 1
ATOM 6856 C C . ASP A 1 889 ? -12.345 21.563 16.284 1.00 98.69 889 ASP A C 1
ATOM 6858 O O . ASP A 1 889 ? -12.191 20.875 17.292 1.00 98.69 889 ASP A O 1
ATOM 6862 N N . VAL A 1 890 ? -11.449 21.564 15.295 1.00 98.62 890 VAL A N 1
ATOM 6863 C CA . VAL A 1 890 ? -10.193 20.803 15.313 1.00 98.62 890 VAL A CA 1
ATOM 6864 C C . VAL A 1 890 ? -9.111 21.550 14.549 1.00 98.62 890 VAL A C 1
ATOM 6866 O O . VAL A 1 890 ? -9.371 22.121 13.490 1.00 98.62 890 VAL A O 1
ATOM 6869 N N . LEU A 1 891 ? -7.894 21.532 15.083 1.00 98.44 891 LEU A N 1
ATOM 6870 C CA . LEU A 1 891 ? -6.739 22.174 14.476 1.00 98.44 891 LEU A CA 1
ATOM 6871 C C . LEU A 1 891 ? -5.482 21.352 14.706 1.00 98.44 891 LEU A C 1
ATOM 6873 O O . LEU A 1 891 ? -5.204 20.958 15.836 1.00 98.44 891 LEU A O 1
ATOM 6877 N N . HIS A 1 892 ? -4.698 21.136 13.654 1.00 98.56 892 HIS A N 1
ATOM 6878 C CA . HIS A 1 892 ? -3.331 20.647 13.813 1.00 98.56 892 HIS A CA 1
ATOM 6879 C C . HIS A 1 892 ? -2.340 21.813 13.837 1.00 98.56 892 HIS A C 1
ATOM 6881 O O . HIS A 1 892 ? -2.561 22.837 13.200 1.00 98.56 892 HIS A O 1
ATOM 6887 N N . LEU A 1 893 ? -1.229 21.645 14.548 1.00 98.44 893 LEU A N 1
ATOM 6888 C CA . LEU A 1 893 ? -0.117 22.593 14.609 1.00 98.44 893 LEU A CA 1
ATOM 6889 C C . LEU A 1 893 ? 1.121 22.019 13.926 1.00 98.44 893 LEU A C 1
ATOM 6891 O O . LEU A 1 893 ? 1.335 20.812 13.944 1.00 98.44 893 LEU A O 1
ATOM 6895 N N . ASN A 1 894 ? 2.011 22.879 13.431 1.00 98.19 894 ASN A N 1
ATOM 6896 C CA . ASN A 1 894 ? 3.341 22.473 12.977 1.00 98.19 894 ASN A CA 1
ATOM 6897 C C . ASN A 1 894 ? 4.406 23.043 13.915 1.00 98.19 894 ASN A C 1
ATOM 6899 O O . ASN A 1 894 ? 4.846 24.183 13.752 1.00 98.19 894 ASN A O 1
ATOM 6903 N N . LEU A 1 895 ? 4.886 22.243 14.873 1.00 98.06 895 LEU A N 1
ATOM 6904 C CA . LEU A 1 895 ? 5.923 22.719 15.805 1.00 98.06 895 LEU A CA 1
ATOM 6905 C C . LEU A 1 895 ? 7.250 23.051 15.100 1.00 98.06 895 LEU A C 1
ATOM 6907 O O . LEU A 1 895 ? 8.009 23.902 15.555 1.00 98.06 895 LEU A O 1
ATOM 6911 N N . HIS A 1 896 ? 7.508 22.420 13.956 1.00 96.38 896 HIS A N 1
ATOM 6912 C CA . HIS A 1 896 ? 8.658 22.663 13.068 1.00 96.38 896 HIS A CA 1
ATOM 6913 C C . HIS A 1 896 ? 8.488 23.875 12.158 1.00 96.38 896 HIS A C 1
ATOM 6915 O O . HIS A 1 896 ? 9.321 24.106 11.297 1.00 96.38 896 HIS A O 1
ATOM 6921 N N . LYS A 1 897 ? 7.414 24.644 12.350 1.00 97.31 897 LYS A N 1
ATOM 6922 C CA . LYS A 1 897 ? 7.193 25.937 11.710 1.00 97.31 897 LYS A CA 1
ATOM 6923 C C . LYS A 1 897 ? 7.107 27.015 12.793 1.00 97.31 897 LYS A C 1
ATOM 6925 O O . LYS A 1 897 ? 8.095 27.652 13.150 1.00 97.31 897 LYS A O 1
ATOM 6930 N N . SER A 1 898 ? 5.941 27.159 13.417 1.00 97.25 898 SER A N 1
ATOM 6931 C CA . SER A 1 898 ? 5.634 28.300 14.291 1.00 97.25 898 SER A CA 1
ATOM 6932 C C . SER A 1 898 ? 6.381 28.288 15.634 1.00 97.25 898 SER A C 1
ATOM 6934 O O . SER A 1 898 ? 6.571 29.345 16.230 1.00 97.25 898 SER A O 1
ATOM 6936 N N . PHE A 1 899 ? 6.852 27.121 16.091 1.00 97.31 899 PHE A N 1
ATOM 6937 C CA . PHE A 1 899 ? 7.439 26.921 17.427 1.00 97.31 899 PHE A CA 1
ATOM 6938 C C . PHE A 1 899 ? 8.932 26.564 17.387 1.00 97.31 899 PHE A C 1
ATOM 6940 O O . PHE A 1 899 ? 9.431 25.827 18.237 1.00 97.31 899 PHE A O 1
ATOM 6947 N N . SER A 1 900 ? 9.622 27.077 16.362 1.00 89.44 900 SER A N 1
ATOM 6948 C CA . SER A 1 900 ? 11.083 27.112 16.203 1.00 89.44 900 SER A CA 1
ATOM 6949 C C . SER A 1 900 ? 11.824 25.775 16.212 1.00 89.44 900 SER A C 1
ATOM 6951 O O . SER A 1 900 ? 13.055 25.771 16.303 1.00 89.44 900 SER A O 1
ATOM 6953 N N . THR A 1 901 ? 11.130 24.639 16.130 1.00 90.88 901 THR A N 1
ATOM 6954 C CA . THR A 1 901 ? 11.814 23.344 16.015 1.00 90.88 901 THR A CA 1
ATOM 6955 C C . THR A 1 901 ? 12.410 23.197 14.604 1.00 90.88 901 THR A C 1
ATOM 6957 O O . THR A 1 901 ? 11.835 23.727 13.653 1.00 90.88 901 THR A O 1
ATOM 6960 N N . PRO A 1 902 ? 13.588 22.568 14.450 1.00 90.94 902 PRO A N 1
ATOM 6961 C CA . PRO A 1 902 ? 14.328 22.600 13.191 1.00 90.94 902 PRO A CA 1
ATOM 6962 C C . PRO A 1 902 ? 13.642 21.791 12.090 1.00 90.94 902 PRO A C 1
ATOM 6964 O O . PRO A 1 902 ? 13.210 20.664 12.316 1.00 90.94 902 PRO A O 1
ATOM 6967 N N . HIS A 1 903 ? 13.642 22.318 10.863 1.00 94.88 903 HIS A N 1
ATOM 6968 C CA . HIS A 1 903 ? 13.110 21.620 9.683 1.00 94.88 903 HIS A CA 1
ATOM 6969 C C . HIS A 1 903 ? 13.940 20.400 9.268 1.00 94.88 903 HIS A C 1
ATOM 6971 O O . HIS A 1 903 ? 13.446 19.545 8.538 1.00 94.88 903 HIS A O 1
ATOM 6977 N N . GLY A 1 904 ? 15.218 20.335 9.662 1.00 91.62 904 GLY A N 1
ATOM 6978 C CA . GLY A 1 904 ? 16.084 19.156 9.497 1.00 91.62 904 GLY A CA 1
ATOM 6979 C C . GLY A 1 904 ? 16.320 18.683 8.054 1.00 91.62 904 GLY A C 1
ATOM 6980 O O . GLY A 1 904 ? 16.692 17.536 7.837 1.00 91.62 904 GLY A O 1
ATOM 6981 N N . GLY A 1 905 ? 16.094 19.542 7.054 1.00 91.19 905 GLY A N 1
ATOM 6982 C CA . GLY A 1 905 ? 16.166 19.156 5.638 1.00 91.19 905 GLY A CA 1
ATOM 6983 C C . GLY A 1 905 ? 14.969 18.330 5.147 1.00 91.19 905 GLY A C 1
ATOM 6984 O O . GLY A 1 905 ? 15.070 17.695 4.101 1.00 91.19 905 GLY A O 1
ATOM 6985 N N . GLY A 1 906 ? 13.850 18.332 5.883 1.00 89.12 906 GLY A N 1
ATOM 6986 C CA . GLY A 1 906 ? 12.605 17.634 5.527 1.00 89.12 906 GLY A CA 1
ATOM 6987 C C . GLY A 1 906 ? 11.895 16.951 6.705 1.00 89.12 906 GLY A C 1
ATOM 6988 O O . GLY A 1 906 ? 10.768 16.488 6.557 1.00 89.12 906 GLY A O 1
ATOM 6989 N N . GLY A 1 907 ? 12.534 16.889 7.871 1.00 92.50 907 GLY A N 1
ATOM 6990 C CA . GLY A 1 907 ? 12.010 16.347 9.122 1.00 92.50 907 GLY A CA 1
ATOM 6991 C C . GLY A 1 907 ? 13.137 16.138 10.144 1.00 92.50 907 GLY A C 1
ATOM 6992 O O . GLY A 1 907 ? 14.306 16.318 9.804 1.00 92.50 907 GLY A O 1
ATOM 6993 N N . PRO A 1 908 ? 12.830 15.728 11.387 1.00 94.12 908 PRO A N 1
ATOM 6994 C CA . PRO A 1 908 ? 11.509 15.360 11.897 1.00 94.12 908 PRO A CA 1
ATOM 6995 C C . PRO A 1 908 ? 10.627 16.577 12.217 1.00 94.12 908 PRO A C 1
ATOM 6997 O O . PRO A 1 908 ? 11.095 17.707 12.273 1.00 94.12 908 PRO A O 1
ATOM 7000 N N . GLY A 1 909 ? 9.338 16.334 12.458 1.00 94.62 909 GLY A N 1
ATOM 7001 C CA . GLY A 1 909 ? 8.395 17.342 12.938 1.00 94.62 909 GLY A CA 1
ATOM 7002 C C . GLY A 1 909 ? 7.643 16.882 14.187 1.00 94.62 909 GLY A C 1
ATOM 7003 O O . GLY A 1 909 ? 7.966 15.868 14.798 1.00 94.62 909 GLY A O 1
ATOM 7004 N N . ALA A 1 910 ? 6.619 17.639 14.563 1.00 97.00 910 ALA A N 1
ATOM 7005 C CA . ALA A 1 910 ? 5.560 17.220 15.470 1.00 97.00 910 ALA A CA 1
ATOM 7006 C C . ALA A 1 910 ? 4.291 17.973 15.066 1.00 97.00 910 ALA A C 1
ATOM 7008 O O . ALA A 1 910 ? 4.359 19.163 14.726 1.00 97.00 910 ALA A O 1
ATOM 7009 N N . GLY A 1 911 ? 3.172 17.253 15.062 1.00 97.31 911 GLY A N 1
ATOM 7010 C CA . GLY A 1 911 ? 1.873 17.708 14.589 1.00 97.31 911 GLY A CA 1
ATOM 7011 C C . GLY A 1 911 ? 0.775 17.729 15.653 1.00 97.31 911 GLY A C 1
ATOM 7012 O O . GLY A 1 911 ? -0.244 17.088 15.405 1.00 97.31 911 GLY A O 1
ATOM 7013 N N . PRO A 1 912 ? 0.943 18.359 16.837 1.00 98.12 912 PRO A N 1
ATOM 7014 C CA . PRO A 1 912 ? -0.094 18.352 17.862 1.00 98.12 912 PRO A CA 1
ATOM 7015 C C . PRO A 1 912 ? -1.464 18.744 17.321 1.00 98.12 912 PRO A C 1
ATOM 7017 O O . PRO A 1 912 ? -1.562 19.656 16.502 1.00 98.12 912 PRO A O 1
ATOM 7020 N N . VAL A 1 913 ? -2.511 18.082 17.806 1.00 98.62 913 VAL A N 1
ATOM 7021 C CA . VAL A 1 913 ? -3.889 18.363 17.392 1.00 98.62 913 VAL A CA 1
ATOM 7022 C C . VAL A 1 913 ? -4.679 18.861 18.586 1.00 98.62 913 VAL A C 1
ATOM 7024 O O . VAL A 1 913 ? -4.852 18.130 19.562 1.00 98.62 913 VAL A O 1
ATOM 7027 N N . GLY A 1 914 ? -5.137 20.106 18.497 1.00 98.62 914 GLY A N 1
ATOM 7028 C CA . GLY A 1 914 ? -6.117 20.691 19.396 1.00 98.62 914 GLY A CA 1
ATOM 7029 C C . GLY A 1 914 ? -7.532 20.386 18.931 1.00 98.62 914 GLY A C 1
ATOM 7030 O O . GLY A 1 914 ? -7.812 20.354 17.731 1.00 98.62 914 GLY A O 1
ATOM 7031 N N . VAL A 1 915 ? -8.435 20.180 19.881 1.00 98.69 915 VAL A N 1
ATOM 7032 C CA . VAL A 1 915 ? -9.843 19.890 19.616 1.00 98.69 915 VAL A CA 1
ATOM 7033 C C . VAL A 1 915 ? -10.765 20.620 20.580 1.00 98.69 915 VAL A C 1
ATOM 7035 O O . VAL A 1 915 ? -10.433 20.815 21.751 1.00 98.69 915 VAL A O 1
ATOM 7038 N N . SER A 1 916 ? -11.951 20.976 20.095 1.00 98.50 916 SER A N 1
ATOM 7039 C CA . SER A 1 916 ? -13.043 21.461 20.931 1.00 98.50 916 SER A CA 1
ATOM 7040 C C . SER A 1 916 ? -13.644 20.325 21.757 1.00 98.50 916 SER A C 1
ATOM 7042 O O . SER A 1 916 ? -13.448 19.133 21.476 1.00 98.50 916 SER A O 1
ATOM 7044 N N . LYS A 1 917 ? -14.466 20.684 22.745 1.00 97.69 917 LYS A N 1
ATOM 7045 C CA . LYS A 1 917 ? -15.107 19.732 23.656 1.00 97.69 917 LYS A CA 1
ATOM 7046 C C . LYS A 1 917 ? -15.916 18.652 22.943 1.00 97.69 917 LYS A C 1
ATOM 7048 O O . LYS A 1 917 ? -16.081 17.550 23.465 1.00 97.69 917 LYS A O 1
ATOM 7053 N N . ARG A 1 918 ? -16.398 18.958 21.737 1.00 97.19 918 ARG A N 1
ATOM 7054 C CA . ARG A 1 918 ? -17.165 18.047 20.877 1.00 97.19 918 ARG A CA 1
ATOM 7055 C C . ARG A 1 918 ? -16.360 16.821 20.453 1.00 97.19 918 ARG A C 1
ATOM 7057 O O . ARG A 1 918 ? -16.950 15.770 20.231 1.00 97.19 918 ARG A O 1
ATOM 7064 N N . LEU A 1 919 ? -15.040 16.962 20.337 1.00 97.81 919 LEU A N 1
ATOM 7065 C CA . LEU A 1 919 ? -14.136 15.941 19.812 1.00 97.81 919 LEU A CA 1
ATOM 7066 C C . LEU A 1 919 ? -13.188 15.362 20.872 1.00 97.81 919 LEU A C 1
ATOM 7068 O O . LEU A 1 919 ? -12.575 14.326 20.626 1.00 97.81 919 LEU A O 1
ATOM 7072 N N . SER A 1 920 ? -13.095 15.963 22.064 1.00 96.25 920 SER A N 1
ATOM 7073 C CA . SER A 1 920 ? -12.190 15.520 23.138 1.00 96.25 920 SER A CA 1
ATOM 7074 C C . SER A 1 920 ? -12.343 14.045 23.530 1.00 96.25 920 SER A C 1
ATOM 7076 O O . SER A 1 920 ? -11.377 13.409 23.962 1.00 96.25 920 SER A O 1
ATOM 7078 N N . GLU A 1 921 ? -13.548 13.491 23.381 1.00 95.69 921 GLU A N 1
ATOM 7079 C CA . GLU A 1 921 ? -13.854 12.083 23.650 1.00 95.69 921 GLU A CA 1
ATOM 7080 C C . GLU A 1 921 ? -13.148 11.113 22.687 1.00 95.69 921 GLU A C 1
ATOM 7082 O O . GLU A 1 921 ? -12.929 9.968 23.059 1.00 95.69 921 GLU A O 1
ATOM 7087 N N . PHE A 1 922 ? -12.747 11.551 21.493 1.00 97.25 922 PHE A N 1
ATOM 7088 C CA . PHE A 1 922 ? -12.170 10.684 20.454 1.00 97.25 922 PHE A CA 1
ATOM 7089 C C . PHE A 1 922 ? -10.651 10.814 20.324 1.00 97.25 922 PHE A C 1
ATOM 7091 O O . PHE A 1 922 ? -10.046 10.182 19.464 1.00 97.25 922 PHE A O 1
ATOM 7098 N N . LEU A 1 923 ? -10.017 11.629 21.169 1.00 96.12 923 LEU A N 1
ATOM 7099 C CA . LEU A 1 923 ? -8.567 11.815 21.157 1.00 96.12 923 LEU A CA 1
ATOM 7100 C C . LEU A 1 923 ? -7.812 10.475 21.281 1.00 96.12 923 LEU A C 1
ATOM 7102 O O . LEU A 1 923 ? -8.281 9.565 21.976 1.00 96.12 923 LEU A O 1
ATOM 7106 N N . PRO A 1 924 ? -6.637 10.360 20.635 1.00 95.62 924 PRO A N 1
ATOM 7107 C CA . PRO A 1 924 ? -5.882 9.122 20.597 1.00 95.62 924 PRO A CA 1
ATOM 7108 C C . PRO A 1 924 ? -5.296 8.793 21.971 1.00 95.62 924 PRO A C 1
ATOM 7110 O O . PRO A 1 924 ? -4.979 9.687 22.764 1.00 95.62 924 PRO A O 1
ATOM 7113 N N . ASP A 1 925 ? -5.132 7.502 22.217 1.00 92.94 925 ASP A N 1
ATOM 7114 C CA . ASP A 1 925 ? -4.590 6.954 23.453 1.00 92.94 925 ASP A CA 1
ATOM 7115 C C . ASP A 1 925 ? -3.079 6.688 23.353 1.00 92.94 925 ASP A C 1
ATOM 7117 O O . ASP A 1 925 ? -2.584 6.388 22.263 1.00 92.94 925 ASP A O 1
ATOM 7121 N N . PRO A 1 926 ? -2.333 6.775 24.470 1.00 92.25 926 PRO A N 1
ATOM 7122 C CA . PRO A 1 926 ? -2.805 7.186 25.791 1.00 92.25 926 PRO A CA 1
ATOM 7123 C C . PRO A 1 926 ? -2.813 8.718 25.972 1.00 92.25 926 PRO A C 1
ATOM 7125 O O . PRO A 1 926 ? -2.057 9.452 25.326 1.00 92.25 926 PRO A O 1
ATOM 7128 N N . LYS A 1 927 ? -3.645 9.199 26.903 1.00 91.62 927 LYS A N 1
ATOM 7129 C CA . LYS A 1 927 ? -3.656 10.593 27.382 1.00 91.62 927 LYS A CA 1
ATOM 7130 C C . LYS A 1 927 ? -2.804 10.752 28.639 1.00 91.62 927 LYS A C 1
ATOM 7132 O O . LYS A 1 927 ? -2.780 9.862 29.482 1.00 91.62 927 LYS A O 1
ATOM 7137 N N . ILE A 1 928 ? -2.187 11.919 28.814 1.00 94.62 928 ILE A N 1
ATOM 7138 C CA . ILE A 1 928 ? -1.492 12.276 30.060 1.00 94.62 928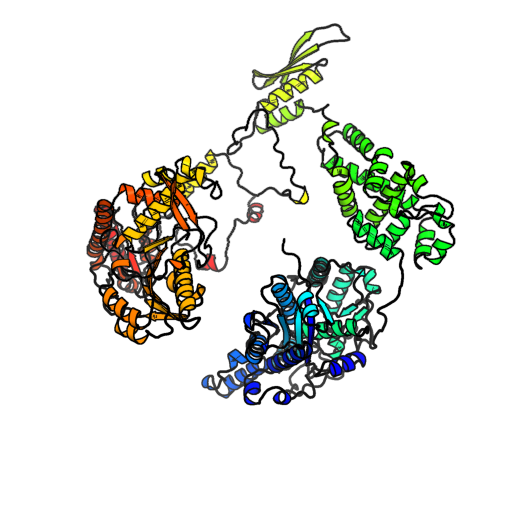 ILE A CA 1
ATOM 7139 C C . ILE A 1 928 ? -2.485 12.959 30.998 1.00 94.62 928 ILE A C 1
ATOM 7141 O O . ILE A 1 928 ? -3.139 13.931 30.614 1.00 94.62 928 ILE A O 1
ATOM 7145 N N . VAL A 1 929 ? -2.593 12.467 32.231 1.00 93.94 929 VAL A N 1
ATOM 7146 C CA . VAL A 1 929 ? -3.449 13.055 33.269 1.00 93.94 929 VAL A CA 1
ATOM 7147 C C . VAL A 1 929 ? -2.629 13.456 34.487 1.00 93.94 929 VAL A C 1
ATOM 7149 O O . VAL A 1 929 ? -1.686 12.762 34.858 1.00 93.94 929 VAL A O 1
ATOM 7152 N N . GLN A 1 930 ? -3.008 14.570 35.110 1.00 95.75 930 GLN A N 1
ATOM 7153 C CA . GLN A 1 930 ? -2.451 15.028 36.378 1.00 95.75 930 GLN A CA 1
ATOM 7154 C C . GLN A 1 930 ? -3.339 14.544 37.530 1.00 95.75 930 GLN A C 1
ATOM 7156 O O . GLN A 1 930 ? -4.546 14.782 37.542 1.00 95.75 930 GLN A O 1
ATOM 7161 N N . ASN A 1 931 ? -2.725 13.894 38.509 1.00 93.06 931 ASN A N 1
ATOM 7162 C CA . ASN A 1 931 ? -3.318 13.452 39.765 1.00 93.06 931 ASN A CA 1
ATOM 7163 C C . ASN A 1 931 ? -2.602 14.124 40.945 1.00 93.06 931 ASN A C 1
ATOM 7165 O O . ASN A 1 931 ? -1.558 14.755 40.779 1.00 93.06 931 ASN A O 1
ATOM 7169 N N . LEU A 1 932 ? -3.139 13.954 42.156 1.00 92.81 932 LEU A N 1
ATOM 7170 C CA . LEU A 1 932 ? -2.486 14.380 43.394 1.00 92.81 932 LEU A CA 1
ATOM 7171 C C . LEU A 1 932 ? -2.085 13.162 44.228 1.00 92.81 932 LEU A C 1
ATOM 7173 O O . LEU A 1 932 ? -2.944 12.377 44.625 1.00 92.81 932 LEU A O 1
ATOM 7177 N N . ALA A 1 933 ? -0.798 13.046 44.553 1.00 87.56 933 ALA A N 1
ATOM 7178 C CA . ALA A 1 933 ? -0.283 12.076 45.518 1.00 87.56 933 ALA A CA 1
ATOM 7179 C C . ALA A 1 933 ? 0.444 12.823 46.642 1.00 87.56 933 ALA A C 1
ATOM 7181 O O . ALA A 1 933 ? 1.346 13.620 46.387 1.00 87.56 933 ALA A O 1
ATOM 7182 N N . ALA A 1 934 ? 0.019 12.612 47.893 1.00 87.50 934 ALA A N 1
ATOM 7183 C CA . ALA A 1 934 ? 0.552 13.314 49.069 1.00 87.50 934 ALA A CA 1
ATOM 7184 C C . ALA A 1 934 ? 0.618 14.856 48.910 1.00 87.50 934 ALA A C 1
ATOM 7186 O O . ALA A 1 934 ? 1.554 15.504 49.375 1.00 87.50 934 ALA A O 1
ATOM 7187 N N . GLY A 1 935 ? -0.370 15.447 48.225 1.00 89.12 935 GLY A N 1
ATOM 7188 C CA . GLY A 1 935 ? -0.454 16.894 47.990 1.00 89.12 935 GLY A CA 1
ATOM 7189 C C . GLY A 1 935 ? 0.461 17.440 46.885 1.00 89.12 935 GLY A C 1
ATOM 7190 O O . GLY A 1 935 ? 0.507 18.653 46.704 1.00 89.12 935 GLY A O 1
ATOM 7191 N N . LYS A 1 936 ? 1.170 16.582 46.138 1.00 89.75 936 LYS A N 1
ATOM 7192 C CA . LYS A 1 936 ? 2.008 16.967 44.990 1.00 89.75 936 LYS A CA 1
ATOM 7193 C C . LYS A 1 936 ? 1.414 16.449 43.672 1.00 89.75 936 LYS A C 1
ATOM 7195 O O . LYS A 1 936 ? 0.802 15.377 43.683 1.00 89.75 936 LYS A O 1
ATOM 7200 N N . PRO A 1 937 ? 1.583 17.178 42.552 1.00 93.31 937 PRO A N 1
ATOM 7201 C CA . PRO A 1 937 ? 1.143 16.706 41.246 1.00 93.31 937 PRO A CA 1
ATOM 7202 C C . PRO A 1 937 ? 1.964 15.488 40.807 1.00 93.31 937 PRO A C 1
ATOM 7204 O O . PRO A 1 937 ? 3.190 15.497 40.902 1.00 93.31 937 PRO A O 1
ATOM 7207 N N . VAL A 1 938 ? 1.271 14.459 40.325 1.00 95.94 938 VAL A N 1
ATOM 7208 C CA . VAL A 1 938 ? 1.845 13.251 39.716 1.00 95.94 938 VAL A CA 1
ATOM 7209 C C . VAL A 1 938 ? 1.133 12.996 38.396 1.00 95.94 938 VAL A C 1
ATOM 7211 O O . VAL A 1 938 ? -0.088 13.118 38.318 1.00 95.94 938 VAL A O 1
ATOM 7214 N N . TYR A 1 939 ? 1.882 12.642 37.363 1.00 96.94 939 TYR A N 1
ATOM 7215 C CA . TYR A 1 939 ? 1.387 12.444 36.008 1.00 96.94 939 TYR A CA 1
ATOM 7216 C C . TYR A 1 939 ? 1.345 10.960 35.661 1.00 96.94 939 TYR A C 1
ATOM 7218 O O . TYR A 1 939 ? 2.262 10.222 36.006 1.00 96.94 939 TYR A O 1
ATOM 7226 N N . SER A 1 940 ? 0.293 10.526 34.973 1.00 94.62 940 SER A N 1
ATOM 7227 C CA . SER A 1 940 ? 0.130 9.126 34.562 1.00 94.62 940 SER A CA 1
ATOM 7228 C C . SER A 1 940 ? -0.509 9.013 33.187 1.00 94.62 940 SER A C 1
ATOM 7230 O O . SER A 1 940 ? -1.213 9.937 32.757 1.00 94.62 940 SER A O 1
ATOM 7232 N N . LEU A 1 941 ? -0.327 7.875 32.524 1.00 93.69 941 LEU A N 1
ATOM 7233 C CA . LEU A 1 941 ? -0.983 7.585 31.255 1.00 93.69 941 LEU A CA 1
ATOM 7234 C C . LEU A 1 941 ? -2.357 6.954 31.492 1.00 93.69 941 LEU A C 1
ATOM 7236 O O . LEU A 1 941 ? -2.533 6.056 32.313 1.00 93.69 941 LEU A O 1
ATOM 7240 N N . LYS A 1 942 ? -3.366 7.433 30.766 1.00 92.12 942 LYS A N 1
ATOM 7241 C CA . LYS A 1 942 ? -4.745 6.955 30.869 1.00 92.12 942 LYS A CA 1
ATOM 7242 C C . LYS A 1 942 ? -5.303 6.610 29.496 1.00 92.12 942 LYS A C 1
ATOM 7244 O O . LYS A 1 942 ? -5.175 7.396 28.560 1.00 92.12 942 LYS A O 1
ATOM 7249 N N . LEU A 1 943 ? -5.964 5.458 29.424 1.00 92.62 943 LEU A N 1
ATOM 7250 C CA . LEU A 1 943 ? -6.702 5.000 28.251 1.00 92.62 943 LEU A CA 1
ATOM 7251 C C . LEU A 1 943 ? -8.168 5.442 28.308 1.00 92.62 943 LEU A C 1
ATOM 7253 O O . LEU A 1 943 ? -8.761 5.570 29.388 1.00 92.62 943 LEU A O 1
ATOM 7257 N N . ASN A 1 944 ? -8.750 5.655 27.138 1.00 87.88 944 ASN A N 1
ATOM 7258 C CA . ASN A 1 944 ? -10.110 6.110 26.927 1.00 87.88 944 ASN A CA 1
ATOM 7259 C C . ASN A 1 944 ? -10.858 5.126 26.003 1.00 87.88 944 ASN A C 1
ATOM 7261 O O . ASN A 1 944 ? -10.491 4.986 24.841 1.00 87.88 944 ASN A O 1
ATOM 7265 N N . PRO A 1 945 ? -11.960 4.500 26.460 1.00 88.75 945 PRO A N 1
ATOM 7266 C CA . PRO A 1 945 ? -12.706 3.519 25.666 1.00 88.75 945 PRO A CA 1
ATOM 7267 C C . PRO A 1 945 ? -13.219 4.020 24.311 1.00 88.75 945 PRO A C 1
ATOM 7269 O O . PRO A 1 945 ? -13.405 3.218 23.404 1.00 88.75 945 PRO A O 1
ATOM 7272 N N . ASN A 1 946 ? -13.462 5.328 24.178 1.00 91.00 946 ASN A N 1
ATOM 7273 C CA . ASN A 1 946 ? -13.974 5.940 22.947 1.00 91.00 946 ASN A CA 1
ATOM 7274 C C . ASN A 1 946 ? -12.867 6.573 22.092 1.00 91.00 946 ASN A C 1
ATOM 7276 O O . ASN A 1 946 ? -13.157 7.283 21.130 1.00 91.00 946 ASN A O 1
ATOM 7280 N N . SER A 1 947 ? -11.604 6.333 22.452 1.00 94.25 947 SER A N 1
ATOM 7281 C CA . SER A 1 947 ? -10.452 6.734 21.658 1.00 94.25 947 SER A CA 1
ATOM 7282 C C . SER A 1 947 ? -10.506 6.110 20.265 1.00 94.25 947 SER A C 1
ATOM 7284 O O . SER A 1 947 ? -10.936 4.969 20.097 1.00 94.25 947 SER A O 1
ATOM 7286 N N . ILE A 1 948 ? -9.975 6.819 19.270 1.00 93.88 948 ILE A N 1
ATOM 7287 C CA . ILE A 1 948 ? -9.711 6.224 17.955 1.00 93.88 948 ILE A CA 1
ATOM 7288 C C . ILE A 1 948 ? -8.521 5.242 17.956 1.00 93.88 948 ILE A C 1
ATOM 7290 O O . ILE A 1 948 ? -8.161 4.709 16.909 1.00 93.88 948 ILE A O 1
ATOM 7294 N N . GLY A 1 949 ? -7.881 5.026 19.109 1.00 92.81 949 GLY A N 1
ATOM 7295 C CA . GLY A 1 949 ? -6.679 4.213 19.255 1.00 92.81 949 GLY A CA 1
ATOM 7296 C C . GLY A 1 949 ? -5.403 5.052 19.216 1.00 92.81 949 GLY A C 1
ATOM 7297 O O . GLY A 1 949 ? -5.400 6.225 19.585 1.00 92.81 949 GLY A O 1
ATOM 7298 N N . GLN A 1 950 ? -4.300 4.437 18.797 1.00 90.31 950 GLN A N 1
ATOM 7299 C CA . GLN A 1 950 ? -2.970 5.044 18.815 1.00 90.31 950 GLN A CA 1
ATOM 7300 C C . GLN A 1 950 ? -2.501 5.379 17.391 1.00 90.31 950 GLN A C 1
ATOM 7302 O O . GLN A 1 950 ? -2.628 4.556 16.486 1.00 90.31 950 GLN A O 1
ATOM 7307 N N . MET A 1 951 ? -1.927 6.572 17.195 1.00 88.00 951 MET A N 1
ATOM 7308 C CA . MET A 1 951 ? -1.478 7.038 15.867 1.00 88.00 951 MET A CA 1
ATOM 7309 C C . MET A 1 951 ? -0.008 6.712 15.563 1.00 88.00 951 MET A C 1
ATOM 7311 O O . MET A 1 951 ? 0.392 6.634 14.404 1.00 88.00 951 MET A O 1
ATOM 7315 N N . CYS A 1 952 ? 0.830 6.543 16.585 1.00 88.50 952 CYS A N 1
ATOM 7316 C CA . CYS A 1 952 ? 2.256 6.255 16.425 1.00 88.50 952 CYS A CA 1
ATOM 7317 C C . CYS A 1 952 ? 2.787 5.390 17.569 1.00 88.50 952 CYS A C 1
ATOM 7319 O O . CYS A 1 952 ? 2.156 5.280 18.611 1.00 88.50 952 CYS A O 1
ATOM 7321 N N . ALA A 1 953 ? 3.991 4.837 17.424 1.00 83.00 953 ALA A N 1
ATOM 7322 C CA . ALA A 1 953 ? 4.673 4.231 18.563 1.00 83.00 953 ALA A CA 1
ATOM 7323 C C . ALA A 1 953 ? 4.912 5.282 19.671 1.00 83.00 953 ALA A C 1
ATOM 7325 O O . ALA A 1 953 ? 5.421 6.371 19.402 1.00 83.00 953 ALA A O 1
ATOM 7326 N N . PHE A 1 954 ? 4.564 4.933 20.912 1.00 90.25 954 PHE A N 1
ATOM 7327 C CA . PHE A 1 954 ? 4.752 5.759 22.115 1.00 90.25 954 PHE A CA 1
ATOM 7328 C C . PHE A 1 954 ? 4.008 7.115 22.064 1.00 90.25 954 PHE A C 1
ATOM 7330 O O . PHE A 1 954 ? 2.848 7.155 21.657 1.00 90.25 954 PHE A O 1
ATOM 7337 N N . MET A 1 955 ? 4.644 8.206 22.520 1.00 88.44 955 MET A N 1
ATOM 7338 C CA . MET A 1 955 ? 4.022 9.515 22.795 1.00 88.44 955 MET A CA 1
ATOM 7339 C C . MET A 1 955 ? 4.431 10.634 21.815 1.00 88.44 955 MET A C 1
ATOM 7341 O O . MET A 1 955 ? 4.321 11.817 22.134 1.00 88.44 955 MET A O 1
ATOM 7345 N N . GLY A 1 956 ? 4.904 10.278 20.619 1.00 91.19 956 GLY A N 1
ATOM 7346 C CA . GLY A 1 956 ? 5.357 11.233 19.603 1.00 91.19 956 GLY A CA 1
ATOM 7347 C C . GLY A 1 956 ? 6.841 11.614 19.715 1.00 91.19 956 GLY A C 1
ATOM 7348 O O . GLY A 1 956 ? 7.618 11.001 20.449 1.00 91.19 956 GLY A O 1
ATOM 7349 N N . ASN A 1 957 ? 7.258 12.638 18.964 1.00 95.56 957 ASN A N 1
ATOM 7350 C CA . ASN A 1 957 ? 8.662 13.058 18.868 1.00 95.56 957 ASN A CA 1
ATOM 7351 C C . ASN A 1 957 ? 9.089 13.926 20.068 1.00 95.56 957 ASN A C 1
ATOM 7353 O O . ASN A 1 957 ? 9.208 15.146 19.947 1.00 95.56 957 ASN A O 1
ATOM 7357 N N . PHE A 1 958 ? 9.346 13.306 21.224 1.00 96.06 958 PHE A N 1
ATOM 7358 C CA . PHE A 1 958 ? 9.590 14.000 22.501 1.00 96.06 958 PHE A CA 1
ATOM 7359 C C . PHE A 1 958 ? 10.638 15.123 22.432 1.00 96.06 958 PHE A C 1
ATOM 7361 O O . PHE A 1 958 ? 10.380 16.231 22.890 1.00 96.06 958 PHE A O 1
ATOM 7368 N N . ALA A 1 959 ? 11.783 14.906 21.782 1.00 95.50 959 ALA A N 1
ATOM 7369 C CA . ALA A 1 959 ? 12.810 15.944 21.671 1.00 95.50 959 ALA A CA 1
ATOM 7370 C C . ALA A 1 959 ? 12.329 17.188 20.888 1.00 95.50 959 ALA A C 1
ATOM 7372 O O . ALA A 1 959 ? 12.771 18.306 21.159 1.00 95.50 959 ALA A O 1
ATOM 7373 N N . VAL A 1 960 ? 11.422 17.024 19.918 1.00 97.19 960 VAL A N 1
ATOM 7374 C CA . VAL A 1 960 ? 10.779 18.146 19.208 1.00 97.19 960 VAL A CA 1
ATOM 7375 C C . VAL A 1 960 ? 9.822 18.879 20.155 1.00 97.19 960 VAL A C 1
ATOM 7377 O O . VAL A 1 960 ? 9.820 20.107 20.194 1.00 97.19 960 VAL A O 1
ATOM 7380 N N . LEU A 1 961 ? 9.076 18.141 20.983 1.00 97.69 961 LEU A N 1
ATOM 7381 C CA . LEU A 1 961 ? 8.187 18.709 22.005 1.00 97.69 961 LEU A CA 1
ATOM 7382 C C . LEU A 1 961 ? 8.961 19.551 23.034 1.00 97.69 961 LEU A C 1
ATOM 7384 O O . LEU A 1 961 ? 8.542 20.665 23.338 1.00 97.69 961 LEU A O 1
ATOM 7388 N N . VAL A 1 962 ? 10.122 19.079 23.505 1.00 97.94 962 VAL A N 1
ATOM 7389 C CA . VAL A 1 962 ? 10.986 19.828 24.442 1.00 97.94 962 VAL A CA 1
ATOM 7390 C C . VAL A 1 962 ? 11.427 21.170 23.853 1.00 97.94 962 VAL A C 1
ATOM 7392 O O . VAL A 1 962 ? 11.376 22.187 24.542 1.00 97.94 962 VAL A O 1
ATOM 7395 N N . ARG A 1 963 ? 11.813 21.205 22.571 1.00 98.06 963 ARG A N 1
ATOM 7396 C CA . ARG A 1 963 ? 12.210 22.450 21.888 1.00 98.06 963 ARG A CA 1
ATOM 7397 C C . ARG A 1 963 ? 11.061 23.450 21.818 1.00 98.06 963 ARG A C 1
ATOM 7399 O O . ARG A 1 963 ? 11.254 24.614 22.150 1.00 98.06 963 ARG A O 1
ATOM 7406 N N . ALA A 1 964 ? 9.870 22.994 21.430 1.00 98.31 964 ALA A N 1
ATOM 7407 C CA . ALA A 1 964 ? 8.689 23.852 21.374 1.00 98.31 964 ALA A CA 1
ATOM 7408 C C . ALA A 1 964 ? 8.297 24.371 22.765 1.00 98.31 964 ALA A C 1
ATOM 7410 O O . ALA A 1 964 ? 7.977 25.548 22.919 1.00 98.31 964 ALA A O 1
ATOM 7411 N N . TYR A 1 965 ? 8.378 23.517 23.788 1.00 98.31 965 TYR A N 1
ATOM 7412 C CA . TYR A 1 965 ? 8.140 23.897 25.177 1.00 98.31 965 TYR A CA 1
ATOM 7413 C C . TYR A 1 965 ? 9.120 24.979 25.650 1.00 98.31 965 TYR A C 1
ATOM 7415 O O . TYR A 1 965 ? 8.699 26.015 26.163 1.00 98.31 965 TYR A O 1
ATOM 7423 N N . ALA A 1 966 ? 10.419 24.786 25.403 1.00 98.12 966 ALA A N 1
ATOM 7424 C CA . ALA A 1 966 ? 11.451 25.768 25.723 1.00 98.12 966 ALA A CA 1
ATOM 7425 C C . ALA A 1 966 ? 11.235 27.097 24.980 1.00 98.12 966 ALA A C 1
ATOM 7427 O O . ALA A 1 966 ? 11.357 28.157 25.591 1.00 98.12 966 ALA A O 1
ATOM 7428 N N . TYR A 1 967 ? 10.858 27.053 23.698 1.00 98.38 967 TYR A N 1
ATOM 7429 C CA . TYR A 1 967 ? 10.551 28.248 22.909 1.00 98.38 967 TYR A CA 1
ATOM 7430 C C . TYR A 1 967 ? 9.370 29.035 23.487 1.00 98.38 967 TYR A C 1
ATOM 7432 O O . TYR A 1 967 ? 9.466 30.253 23.650 1.00 98.38 967 TYR A O 1
ATOM 7440 N N . ILE A 1 968 ? 8.275 28.349 23.834 1.00 98.44 968 ILE A N 1
ATOM 7441 C CA . ILE A 1 968 ? 7.091 28.977 24.438 1.00 98.44 968 ILE A CA 1
ATOM 7442 C C . ILE A 1 968 ? 7.460 29.632 25.773 1.00 98.44 968 ILE A C 1
ATOM 7444 O O . ILE A 1 968 ? 7.119 30.793 25.991 1.00 98.44 968 ILE A O 1
ATOM 7448 N N . LEU A 1 969 ? 8.203 28.934 26.637 1.00 97.31 969 LEU A N 1
ATOM 7449 C CA . LEU A 1 969 ? 8.636 29.480 27.926 1.00 97.31 969 LEU A CA 1
ATOM 7450 C C . LEU A 1 969 ? 9.585 30.673 27.781 1.00 97.31 969 LEU A C 1
ATOM 7452 O O . LEU A 1 969 ? 9.458 31.643 28.523 1.00 97.31 969 LEU A O 1
ATOM 7456 N N . GLN A 1 970 ? 10.529 30.612 26.840 1.00 96.56 970 GLN A N 1
ATOM 7457 C CA . GLN A 1 970 ? 11.510 31.675 26.625 1.00 96.56 970 GLN A CA 1
ATOM 7458 C C . GLN A 1 970 ? 10.849 32.978 26.160 1.00 96.56 970 GLN A C 1
ATOM 7460 O O . GLN A 1 970 ? 11.283 34.056 26.556 1.00 96.56 970 GLN A O 1
ATOM 7465 N N . ASN A 1 971 ? 9.830 32.883 25.305 1.00 97.06 971 ASN A N 1
ATOM 7466 C CA . ASN A 1 971 ? 9.151 34.057 24.761 1.00 97.06 971 ASN A CA 1
ATOM 7467 C C . ASN A 1 971 ? 8.025 34.556 25.675 1.00 97.06 971 ASN A C 1
ATOM 7469 O O . ASN A 1 971 ? 7.771 35.759 25.737 1.00 97.06 971 ASN A O 1
ATOM 7473 N N . GLY A 1 972 ? 7.325 33.648 26.361 1.00 96.50 972 GLY A N 1
ATOM 7474 C CA . GLY A 1 972 ? 6.069 33.969 27.033 1.00 96.50 972 GLY A CA 1
ATOM 7475 C C . GLY A 1 972 ? 5.026 34.542 26.063 1.00 96.50 972 GLY A C 1
ATOM 7476 O O . GLY A 1 972 ? 5.204 34.553 24.846 1.00 96.50 972 GLY A O 1
ATOM 7477 N N . GLN A 1 973 ? 3.915 35.046 26.595 1.00 95.94 973 GLN A N 1
ATOM 7478 C CA . GLN A 1 973 ? 2.859 35.629 25.762 1.00 95.94 973 GLN A CA 1
ATOM 7479 C C . GLN A 1 973 ? 3.338 36.877 24.999 1.00 95.94 973 GLN A C 1
ATOM 7481 O O . GLN A 1 973 ? 3.065 37.008 23.809 1.00 95.94 973 GLN A O 1
ATOM 7486 N N . GLU A 1 974 ? 4.064 37.775 25.672 1.00 97.50 974 GLU A N 1
ATOM 7487 C CA . GLU A 1 974 ? 4.545 39.033 25.085 1.00 97.50 974 GLU A CA 1
ATOM 7488 C C . GLU A 1 974 ? 5.535 38.791 23.940 1.00 97.50 974 GLU A C 1
ATOM 7490 O O . GLU A 1 974 ? 5.380 39.363 22.863 1.00 97.50 974 GLU A O 1
ATOM 7495 N N . GLY A 1 975 ? 6.506 37.891 24.120 1.00 97.69 975 GLY A N 1
ATOM 7496 C CA . GLY A 1 975 ? 7.454 37.553 23.060 1.00 97.69 975 GLY A CA 1
ATOM 7497 C C . GLY A 1 975 ? 6.774 36.889 21.864 1.00 97.69 975 GLY A C 1
ATOM 7498 O O . GLY A 1 975 ? 7.054 37.250 20.725 1.00 97.69 975 GLY A O 1
ATOM 7499 N N . LEU A 1 976 ? 5.822 35.975 22.093 1.00 97.94 976 LEU A N 1
ATOM 7500 C CA . LEU A 1 976 ? 5.054 35.359 21.002 1.00 97.94 976 LEU A CA 1
ATOM 7501 C C . LEU A 1 976 ? 4.221 36.393 20.227 1.00 97.94 976 LEU A C 1
ATOM 7503 O O . LEU A 1 976 ? 4.156 36.323 18.997 1.00 97.94 976 LEU A O 1
ATOM 7507 N N . TYR A 1 977 ? 3.637 37.371 20.924 1.00 98.00 977 TYR A N 1
ATOM 7508 C CA . TYR A 1 977 ? 2.922 38.490 20.307 1.00 98.00 977 TYR A CA 1
ATOM 7509 C C . TYR A 1 977 ? 3.861 39.338 19.433 1.00 98.00 977 TYR A C 1
ATOM 7511 O O . TYR A 1 977 ? 3.556 39.596 18.267 1.00 98.00 977 TYR A O 1
ATOM 7519 N N . LEU A 1 978 ? 5.025 39.731 19.961 1.00 98.00 978 LEU A N 1
ATOM 7520 C CA . LEU A 1 978 ? 6.006 40.555 19.242 1.00 98.00 978 LEU A CA 1
ATOM 7521 C C . LEU A 1 978 ? 6.595 39.837 18.023 1.00 98.00 978 LEU A C 1
ATOM 7523 O O . LEU A 1 978 ? 6.760 40.458 16.969 1.00 98.00 978 LEU A O 1
ATOM 7527 N N . ASN A 1 979 ? 6.862 38.535 18.143 1.00 97.62 979 ASN A N 1
ATOM 7528 C CA . ASN A 1 979 ? 7.313 37.697 17.034 1.00 97.62 979 ASN A CA 1
ATOM 7529 C C . ASN A 1 979 ? 6.257 37.679 15.923 1.00 97.62 979 ASN A C 1
ATOM 7531 O O . ASN A 1 979 ? 6.553 37.984 14.772 1.00 97.62 979 ASN A O 1
ATOM 7535 N N . THR A 1 980 ? 5.000 37.418 16.277 1.00 98.31 980 THR A N 1
ATOM 7536 C CA . THR A 1 980 ? 3.883 37.402 15.324 1.00 98.31 980 THR A CA 1
ATOM 7537 C C . THR A 1 980 ? 3.712 38.747 14.620 1.00 98.31 980 THR A C 1
ATOM 7539 O O . THR A 1 980 ? 3.616 38.813 13.393 1.00 98.31 980 THR A O 1
ATOM 7542 N N . GLN A 1 981 ? 3.723 39.842 15.381 1.00 98.12 981 GLN A N 1
ATOM 7543 C CA . GLN A 1 981 ? 3.603 41.189 14.832 1.00 98.12 981 GLN A CA 1
ATOM 7544 C C . GLN A 1 981 ? 4.752 41.506 13.865 1.00 98.12 981 GLN A C 1
ATOM 7546 O O . GLN A 1 981 ? 4.519 42.042 12.781 1.00 98.12 981 GLN A O 1
ATOM 7551 N N . SER A 1 982 ? 5.980 41.141 14.230 1.00 98.31 982 SER A N 1
ATOM 7552 C CA . SER A 1 982 ? 7.170 41.349 13.400 1.00 98.31 982 SER A CA 1
ATOM 7553 C C . SER A 1 982 ? 7.122 40.529 12.110 1.00 98.31 982 SER A C 1
ATOM 7555 O O . SER A 1 982 ? 7.430 41.068 11.051 1.00 98.31 982 SER A O 1
ATOM 7557 N N . ALA A 1 983 ? 6.654 39.275 12.150 1.00 98.50 983 ALA A N 1
ATOM 7558 C CA . ALA A 1 983 ? 6.459 38.467 10.942 1.00 98.50 983 ALA A CA 1
ATOM 7559 C C . ALA A 1 983 ? 5.479 39.136 9.961 1.00 98.50 983 ALA A C 1
ATOM 7561 O O . ALA A 1 983 ? 5.751 39.201 8.760 1.00 98.50 983 ALA A O 1
ATOM 7562 N N . ILE A 1 984 ? 4.374 39.693 10.472 1.00 98.56 984 ILE A N 1
ATOM 7563 C CA . ILE A 1 984 ? 3.381 40.411 9.658 1.00 98.56 984 ILE A CA 1
ATOM 7564 C C . ILE A 1 984 ? 3.973 41.694 9.062 1.00 98.56 984 ILE A C 1
ATOM 7566 O O . ILE A 1 984 ? 3.785 41.987 7.876 1.00 98.56 984 ILE A O 1
ATOM 7570 N N . ILE A 1 985 ? 4.709 42.465 9.866 1.00 98.44 985 ILE A N 1
ATOM 7571 C CA . ILE A 1 985 ? 5.374 43.691 9.409 1.00 98.44 985 ILE A CA 1
ATOM 7572 C C . ILE A 1 985 ? 6.395 43.366 8.317 1.00 98.44 985 ILE A C 1
ATOM 7574 O O . ILE A 1 985 ? 6.361 43.998 7.262 1.00 98.44 985 ILE A O 1
ATOM 7578 N N . ASN A 1 986 ? 7.249 42.364 8.531 1.00 98.69 986 ASN A N 1
ATOM 7579 C CA . ASN A 1 986 ? 8.278 41.952 7.579 1.00 98.69 986 ASN A CA 1
ATOM 7580 C C . ASN A 1 986 ? 7.670 41.544 6.232 1.00 98.69 986 ASN A C 1
ATOM 7582 O O . ASN A 1 986 ? 8.150 41.983 5.186 1.00 98.69 986 ASN A O 1
ATOM 7586 N N . ALA A 1 987 ? 6.582 40.769 6.240 1.00 98.38 987 ALA A N 1
ATOM 7587 C CA . ALA A 1 987 ? 5.888 40.356 5.022 1.00 98.38 987 ALA A CA 1
ATOM 7588 C C . ALA A 1 987 ? 5.319 41.548 4.241 1.00 98.38 987 ALA A C 1
ATOM 7590 O O . ALA A 1 987 ? 5.583 41.693 3.047 1.00 98.38 987 ALA A O 1
ATOM 7591 N N . ASN A 1 988 ? 4.590 42.448 4.906 1.00 98.06 988 ASN A N 1
ATOM 7592 C CA . ASN A 1 988 ? 4.004 43.616 4.240 1.00 98.06 988 ASN A CA 1
ATOM 7593 C C . ASN A 1 988 ? 5.068 44.627 3.789 1.00 98.06 988 ASN A C 1
ATOM 7595 O O . ASN A 1 988 ? 4.924 45.246 2.733 1.00 98.06 988 ASN A O 1
ATOM 7599 N N . TYR A 1 989 ? 6.146 44.785 4.558 1.00 98.00 989 TYR A N 1
ATOM 7600 C CA . TYR A 1 989 ? 7.269 45.639 4.190 1.00 98.00 989 TYR A CA 1
ATOM 7601 C C . TYR A 1 989 ? 7.972 45.113 2.937 1.00 98.00 989 TYR A C 1
ATOM 7603 O O . TYR A 1 989 ? 8.143 45.851 1.967 1.00 98.00 989 TYR A O 1
ATOM 7611 N N . LEU A 1 990 ? 8.296 43.819 2.913 1.00 97.44 990 LEU A N 1
ATOM 7612 C CA . LEU A 1 990 ? 8.933 43.178 1.768 1.00 97.44 990 LEU A CA 1
ATOM 7613 C C . LEU A 1 990 ? 8.032 43.207 0.522 1.00 97.44 990 LEU A C 1
ATOM 7615 O O . LEU A 1 990 ? 8.498 43.539 -0.568 1.00 97.44 990 LEU A O 1
ATOM 7619 N N . HIS A 1 991 ? 6.730 42.944 0.681 1.00 96.62 991 HIS A N 1
ATOM 7620 C CA . HIS A 1 991 ? 5.743 43.086 -0.396 1.00 96.62 991 HIS A CA 1
ATOM 7621 C C . HIS A 1 991 ? 5.783 44.493 -1.003 1.00 96.62 991 HIS A C 1
ATOM 7623 O O . HIS A 1 991 ? 5.926 44.645 -2.220 1.00 96.62 991 HIS A O 1
ATOM 7629 N N . HIS A 1 992 ? 5.753 45.532 -0.164 1.00 95.38 992 HIS A N 1
ATOM 7630 C CA . HIS A 1 992 ? 5.806 46.921 -0.618 1.00 95.38 992 HIS A CA 1
ATOM 7631 C C . HIS A 1 992 ? 7.051 47.224 -1.471 1.00 95.38 992 HIS A C 1
ATOM 7633 O O . HIS A 1 992 ? 6.940 47.926 -2.478 1.00 95.38 992 HIS A O 1
ATOM 7639 N N . LEU A 1 993 ? 8.213 46.661 -1.123 1.00 96.19 993 LEU A N 1
ATOM 7640 C CA . LEU A 1 993 ? 9.471 46.880 -1.847 1.00 96.19 993 LEU A CA 1
ATOM 7641 C C . LEU A 1 993 ? 9.527 46.209 -3.236 1.00 96.19 993 LEU A C 1
ATOM 7643 O O . LEU A 1 993 ? 10.261 46.684 -4.106 1.00 96.19 993 LEU A O 1
ATOM 7647 N N . ILE A 1 994 ? 8.767 45.131 -3.466 1.00 93.81 994 ILE A N 1
ATOM 7648 C CA . ILE A 1 994 ? 8.863 44.296 -4.686 1.00 93.81 994 ILE A CA 1
ATOM 7649 C C . ILE A 1 994 ? 7.724 44.564 -5.689 1.00 93.81 994 ILE A C 1
ATOM 7651 O O . ILE A 1 994 ? 7.877 44.388 -6.899 1.00 93.81 994 ILE A O 1
ATOM 7655 N N . THR A 1 995 ? 6.558 45.010 -5.217 1.00 83.44 995 THR A N 1
ATOM 7656 C CA . THR A 1 995 ? 5.302 45.065 -6.006 1.00 83.44 995 THR A CA 1
ATOM 7657 C C . THR A 1 995 ? 5.294 45.931 -7.261 1.00 83.44 995 THR A C 1
ATOM 7659 O O . THR A 1 995 ? 4.348 45.854 -8.047 1.00 83.44 995 THR A O 1
ATOM 7662 N N . LYS A 1 996 ? 6.318 46.756 -7.490 1.00 85.00 996 LYS A N 1
ATOM 7663 C CA . LYS A 1 996 ? 6.449 47.500 -8.750 1.00 85.00 996 LYS A CA 1
ATOM 7664 C C . LYS A 1 996 ? 6.748 46.557 -9.920 1.00 85.00 996 LYS A C 1
ATOM 7666 O O . LYS A 1 996 ? 6.132 46.677 -10.982 1.00 85.00 996 LYS A O 1
ATOM 7671 N N . GLU A 1 997 ? 7.614 45.574 -9.695 1.00 90.44 997 GLU A N 1
ATOM 7672 C CA . GLU A 1 997 ? 8.165 44.717 -10.749 1.00 90.44 997 GLU A CA 1
ATOM 7673 C C . GLU A 1 997 ? 7.381 43.410 -10.942 1.00 90.44 997 GLU A C 1
ATOM 7675 O O . GLU A 1 997 ? 7.299 42.873 -12.050 1.00 90.44 997 GLU A O 1
ATOM 7680 N N . PHE A 1 998 ? 6.719 42.925 -9.892 1.00 93.44 998 PHE A N 1
ATOM 7681 C CA . PHE A 1 998 ? 5.877 41.726 -9.933 1.00 93.44 998 PHE A CA 1
ATOM 7682 C C . PHE A 1 998 ? 4.390 42.073 -9.839 1.00 93.44 998 PHE A C 1
ATOM 7684 O O . PHE A 1 998 ? 4.010 43.163 -9.418 1.00 93.44 998 PHE A O 1
ATOM 7691 N N . GLU A 1 999 ? 3.520 41.176 -10.297 1.00 92.88 999 GLU A N 1
ATOM 7692 C CA . GLU A 1 999 ? 2.073 41.344 -10.145 1.00 92.88 999 GLU A CA 1
ATOM 7693 C C . GLU A 1 999 ? 1.608 40.766 -8.801 1.00 92.88 999 GLU A C 1
ATOM 7695 O O . GLU A 1 999 ? 2.043 39.692 -8.399 1.00 92.88 999 GLU A O 1
ATOM 7700 N N . SER A 1 1000 ? 0.703 41.469 -8.118 1.00 92.31 1000 SER A N 1
ATOM 7701 C CA . SER A 1 1000 ? 0.053 41.010 -6.886 1.00 92.31 1000 SER A CA 1
ATOM 7702 C C . SER A 1 1000 ? -1.414 40.702 -7.213 1.00 92.31 1000 SER A C 1
ATOM 7704 O O . SER A 1 1000 ? -2.216 41.639 -7.253 1.00 92.31 1000 SER A O 1
ATOM 7706 N N . PRO A 1 1001 ? -1.771 39.439 -7.515 1.00 89.38 1001 PRO A N 1
ATOM 7707 C CA . PRO A 1 1001 ? -3.101 39.087 -8.030 1.00 89.38 1001 PRO A CA 1
ATOM 7708 C C . PRO A 1 1001 ? -4.218 39.340 -7.012 1.00 89.38 1001 PRO A C 1
ATOM 7710 O O . PRO A 1 1001 ? -5.319 39.736 -7.385 1.00 89.38 1001 PRO A O 1
ATOM 7713 N N . PHE A 1 1002 ? -3.911 39.186 -5.725 1.00 90.69 1002 PHE A N 1
ATOM 7714 C CA . PHE A 1 1002 ? -4.786 39.556 -4.621 1.00 90.69 1002 PHE A CA 1
ATOM 7715 C C . PHE A 1 1002 ? -4.208 40.780 -3.908 1.00 90.69 1002 PHE A C 1
ATOM 7717 O O . PHE A 1 1002 ? -3.008 41.055 -3.999 1.00 90.69 1002 PHE A O 1
ATOM 7724 N N . LYS A 1 1003 ? -5.065 41.570 -3.255 1.00 83.88 1003 LYS A N 1
ATOM 7725 C CA . LYS A 1 1003 ? -4.651 42.760 -2.501 1.00 83.88 1003 LYS A CA 1
ATOM 7726 C C . LYS A 1 1003 ? -4.817 42.496 -1.009 1.00 83.88 1003 LYS A C 1
ATOM 7728 O O . LYS A 1 1003 ? -5.875 42.040 -0.590 1.00 83.88 1003 LYS A O 1
ATOM 7733 N N . GLY A 1 1004 ? -3.770 42.814 -0.248 1.00 78.00 1004 GLY A N 1
ATOM 7734 C CA . GLY A 1 1004 ? -3.728 42.687 1.207 1.00 78.00 1004 GLY A CA 1
ATOM 7735 C C . GLY A 1 1004 ? -4.687 43.629 1.967 1.00 78.00 1004 GLY A C 1
ATOM 7736 O O . GLY A 1 1004 ? -5.566 44.256 1.368 1.00 78.00 1004 GLY A O 1
ATOM 7737 N N . PRO A 1 1005 ? -4.522 43.771 3.294 1.00 88.56 1005 PRO A N 1
ATOM 7738 C CA . PRO A 1 1005 ? -3.292 43.504 4.042 1.00 88.56 1005 PRO A CA 1
ATOM 7739 C C . PRO A 1 1005 ? -2.952 42.018 4.119 1.00 88.56 1005 PRO A C 1
ATOM 7741 O O . PRO A 1 1005 ? -3.842 41.175 4.229 1.00 88.56 1005 PRO A O 1
ATOM 7744 N N . TYR A 1 1006 ? -1.658 41.726 4.033 1.00 96.44 1006 TYR A N 1
ATOM 7745 C CA . TYR A 1 1006 ? -1.142 40.379 4.227 1.00 96.44 1006 TYR A CA 1
ATOM 7746 C C . TYR A 1 1006 ? -0.863 40.133 5.700 1.00 96.44 1006 TYR A C 1
ATOM 7748 O O . TYR A 1 1006 ? -0.699 41.069 6.483 1.00 96.44 1006 TYR A O 1
ATOM 7756 N N . MET A 1 1007 ? -0.804 38.866 6.065 1.00 97.56 1007 MET A N 1
ATOM 7757 C CA . MET A 1 1007 ? -0.398 38.422 7.384 1.00 97.56 1007 MET A CA 1
ATOM 7758 C C . MET A 1 1007 ? 1.101 38.115 7.338 1.00 97.56 1007 MET A C 1
ATOM 7760 O O . MET A 1 1007 ? 1.880 39.011 7.036 1.00 97.56 1007 MET A O 1
ATOM 7764 N N . HIS A 1 1008 ? 1.531 36.890 7.623 1.00 98.06 1008 HIS A N 1
ATOM 7765 C CA . HIS A 1 1008 ? 2.947 36.502 7.702 1.00 98.06 1008 HIS A CA 1
ATOM 7766 C C . HIS A 1 1008 ? 3.611 36.206 6.347 1.00 98.06 1008 HIS A C 1
ATOM 7768 O O . HIS A 1 1008 ? 4.832 36.088 6.285 1.00 98.06 1008 HIS A O 1
ATOM 7774 N N . GLU A 1 1009 ? 2.837 36.094 5.270 1.00 98.25 1009 GLU A N 1
ATOM 7775 C CA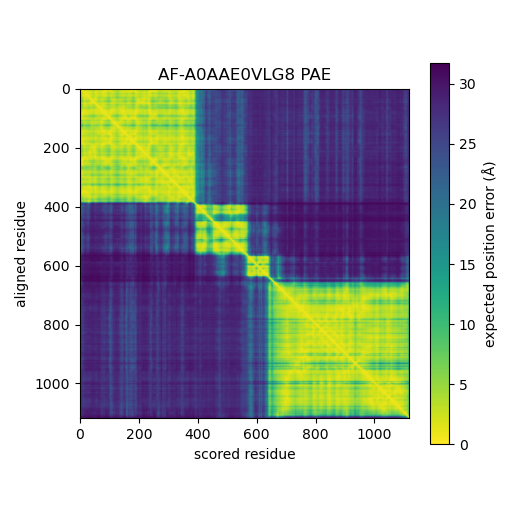 . GLU A 1 1009 ? 3.312 35.731 3.932 1.00 98.25 1009 GLU A CA 1
ATOM 7776 C C . GLU A 1 1009 ? 2.478 36.405 2.838 1.00 98.25 1009 GLU A C 1
ATOM 7778 O O . GLU A 1 1009 ? 1.411 36.953 3.115 1.00 98.25 1009 GLU A O 1
ATOM 7783 N N . PHE A 1 1010 ? 2.951 36.380 1.593 1.00 97.75 1010 PHE A N 1
ATOM 7784 C CA . PHE A 1 1010 ? 2.208 36.898 0.441 1.00 97.75 1010 PHE A CA 1
ATOM 7785 C C . PHE A 1 1010 ? 2.584 36.172 -0.855 1.00 97.75 1010 PHE A C 1
ATOM 7787 O O . PHE A 1 1010 ? 3.658 35.580 -0.972 1.00 97.75 1010 PHE A O 1
ATOM 7794 N N . CYS A 1 1011 ? 1.704 36.254 -1.855 1.00 96.75 1011 CYS A N 1
ATOM 7795 C CA . CYS A 1 1011 ? 1.920 35.670 -3.180 1.00 96.75 1011 CYS A CA 1
ATOM 7796 C C . CYS A 1 1011 ? 2.126 36.744 -4.253 1.00 96.75 1011 CYS A C 1
ATOM 7798 O O . CYS A 1 1011 ? 1.357 37.702 -4.355 1.00 96.75 1011 CYS A O 1
ATOM 7800 N N . LEU A 1 1012 ? 3.122 36.532 -5.109 1.00 96.50 1012 LEU A N 1
ATOM 7801 C CA . LEU A 1 1012 ? 3.355 37.291 -6.334 1.00 96.50 1012 LEU A CA 1
ATOM 7802 C C . LEU A 1 1012 ? 3.151 36.394 -7.559 1.00 96.50 1012 LEU A C 1
ATOM 7804 O O . LEU A 1 1012 ? 3.408 35.193 -7.521 1.00 96.50 1012 LEU A O 1
ATOM 7808 N N . SER A 1 1013 ? 2.722 36.990 -8.666 1.00 96.56 1013 SER A N 1
ATOM 7809 C CA . SER A 1 1013 ? 2.598 36.346 -9.974 1.00 96.56 1013 SER A CA 1
ATOM 7810 C C . SER A 1 1013 ? 3.801 36.703 -10.847 1.00 96.56 1013 SER A C 1
ATOM 7812 O O . SER A 1 1013 ? 4.075 37.880 -11.105 1.00 96.56 1013 SER A O 1
ATOM 7814 N N . GLY A 1 1014 ? 4.494 35.676 -11.347 1.00 95.50 1014 GLY A N 1
ATOM 7815 C CA . GLY A 1 1014 ? 5.550 35.794 -12.358 1.00 95.50 1014 GLY A CA 1
ATOM 7816 C C . GLY A 1 1014 ? 5.026 35.983 -13.789 1.00 95.50 1014 GLY A C 1
ATOM 7817 O O . GLY A 1 1014 ? 5.794 35.888 -14.750 1.00 95.50 1014 GLY A O 1
ATOM 7818 N N . ALA A 1 1015 ? 3.723 36.231 -13.978 1.00 95.19 1015 ALA A N 1
ATOM 7819 C CA . ALA A 1 1015 ? 3.115 36.346 -15.304 1.00 95.19 1015 ALA A CA 1
ATOM 7820 C C . ALA A 1 1015 ? 3.716 37.481 -16.151 1.00 95.19 1015 ALA A C 1
ATOM 7822 O O . ALA A 1 1015 ? 3.822 37.324 -17.368 1.00 95.19 1015 ALA A O 1
ATOM 7823 N N . LYS A 1 1016 ? 4.157 38.587 -15.530 1.00 94.69 1016 LYS A N 1
ATOM 7824 C CA . LYS A 1 1016 ? 4.887 39.667 -16.218 1.00 94.69 1016 LYS A CA 1
ATOM 7825 C C . LYS A 1 1016 ? 6.204 39.154 -16.807 1.00 94.69 1016 LYS A C 1
ATOM 7827 O O . LYS A 1 1016 ? 6.462 39.343 -17.990 1.00 94.69 1016 LYS A O 1
ATOM 7832 N N . GLN A 1 1017 ? 7.004 38.446 -16.013 1.00 96.75 1017 GLN A N 1
ATOM 7833 C CA . GLN A 1 1017 ? 8.304 37.906 -16.428 1.00 96.75 1017 GLN A CA 1
ATOM 7834 C C . GLN A 1 1017 ? 8.152 36.841 -17.525 1.00 96.75 1017 GLN A C 1
ATOM 7836 O O . GLN A 1 1017 ? 8.940 36.799 -18.474 1.00 96.75 1017 GLN A O 1
ATOM 7841 N N . LYS A 1 1018 ? 7.075 36.049 -17.469 1.00 96.19 1018 LYS A N 1
ATOM 7842 C CA . LYS A 1 1018 ? 6.740 35.046 -18.491 1.00 96.19 1018 LYS A CA 1
ATOM 7843 C C . LYS A 1 1018 ? 6.557 35.637 -19.888 1.00 96.19 1018 LYS A C 1
ATOM 7845 O O . LYS A 1 1018 ? 6.855 34.948 -20.864 1.00 96.19 1018 LYS A O 1
ATOM 7850 N N . GLN A 1 1019 ? 6.129 36.897 -20.007 1.00 95.12 1019 GLN A N 1
ATOM 7851 C CA . GLN A 1 1019 ? 6.008 37.586 -21.301 1.00 95.12 1019 GLN A CA 1
ATOM 7852 C C . GLN A 1 1019 ? 7.364 37.739 -22.008 1.00 95.12 1019 GLN A C 1
ATOM 7854 O O . GLN A 1 1019 ? 7.410 37.762 -23.235 1.00 95.12 1019 GLN A O 1
ATOM 7859 N N . PHE A 1 1020 ? 8.465 37.753 -21.252 1.00 96.06 1020 PHE A N 1
ATOM 7860 C CA . PHE A 1 1020 ? 9.836 37.781 -21.772 1.00 96.06 1020 PHE A CA 1
ATOM 7861 C C . PHE A 1 1020 ? 10.451 36.377 -21.934 1.00 96.06 1020 PHE A C 1
ATOM 7863 O O . PHE A 1 1020 ? 11.647 36.233 -22.179 1.00 96.06 1020 PHE A O 1
ATOM 7870 N N . GLY A 1 1021 ? 9.651 35.314 -21.791 1.00 96.06 1021 GLY A N 1
ATOM 7871 C CA . GLY A 1 1021 ? 10.109 33.926 -21.890 1.00 96.06 1021 GLY A CA 1
ATOM 7872 C C . GLY A 1 1021 ? 10.792 33.380 -20.630 1.00 96.06 1021 GLY A C 1
ATOM 7873 O O . GLY A 1 1021 ? 11.363 32.291 -20.691 1.00 96.06 1021 GLY A O 1
ATOM 7874 N N . VAL A 1 1022 ? 10.723 34.100 -19.505 1.00 97.75 1022 VAL A N 1
ATOM 7875 C CA . VAL A 1 1022 ? 11.282 33.705 -18.201 1.00 97.75 1022 VAL A CA 1
ATOM 7876 C C . VAL A 1 1022 ? 10.169 33.157 -17.308 1.00 97.75 1022 VAL A C 1
ATOM 7878 O O . VAL A 1 1022 ? 9.252 33.885 -16.938 1.00 97.75 1022 VAL A O 1
ATOM 7881 N N . LYS A 1 1023 ? 10.229 31.872 -16.956 1.00 97.75 1023 LYS A N 1
ATOM 7882 C CA . LYS A 1 1023 ? 9.256 31.226 -16.057 1.00 97.75 1023 LYS A CA 1
ATOM 7883 C C . LYS A 1 1023 ? 9.622 31.464 -14.595 1.00 97.75 1023 LYS A C 1
ATOM 7885 O O . LYS A 1 1023 ? 10.779 31.738 -14.277 1.00 97.75 1023 LYS A O 1
ATOM 7890 N N . THR A 1 1024 ? 8.687 31.241 -13.677 1.00 97.44 1024 THR A N 1
ATOM 7891 C CA . THR A 1 1024 ? 8.969 31.392 -12.240 1.00 97.44 1024 THR A CA 1
ATOM 7892 C C . THR A 1 1024 ? 10.076 30.465 -11.737 1.00 97.44 1024 THR A C 1
ATOM 7894 O O . THR A 1 1024 ? 10.882 30.866 -10.899 1.00 97.44 1024 THR A O 1
ATOM 7897 N N . ILE A 1 1025 ? 10.210 29.258 -12.297 1.00 96.94 1025 ILE A N 1
ATOM 7898 C CA . ILE A 1 1025 ? 11.356 28.393 -11.974 1.00 96.94 1025 ILE A CA 1
ATOM 7899 C C . ILE A 1 1025 ? 12.698 29.017 -12.384 1.00 96.94 1025 ILE A C 1
ATOM 7901 O O . ILE A 1 1025 ? 13.694 28.797 -11.703 1.00 96.94 1025 ILE A O 1
ATOM 7905 N N . ASP A 1 1026 ? 12.737 29.814 -13.454 1.00 97.88 1026 ASP A N 1
ATOM 7906 C CA . ASP A 1 1026 ? 13.954 30.503 -13.886 1.00 97.88 1026 ASP A CA 1
ATOM 7907 C C . ASP A 1 1026 ? 14.321 31.618 -12.902 1.00 97.88 1026 ASP A C 1
ATOM 7909 O O . ASP A 1 1026 ? 15.475 31.704 -12.485 1.00 97.88 1026 ASP A O 1
ATOM 7913 N N . VAL A 1 1027 ? 13.327 32.389 -12.442 1.00 98.00 1027 VAL A N 1
ATOM 7914 C CA . VAL A 1 1027 ? 13.493 33.375 -11.358 1.00 98.00 1027 VAL A CA 1
ATOM 7915 C C . VAL A 1 1027 ? 14.023 32.693 -10.096 1.00 98.00 1027 VAL A C 1
ATOM 7917 O O . VAL A 1 1027 ? 15.039 33.117 -9.554 1.00 98.00 1027 VAL A O 1
ATOM 7920 N N . ALA A 1 1028 ? 13.411 31.584 -9.674 1.00 97.75 1028 ALA A N 1
ATOM 7921 C CA . ALA A 1 1028 ? 13.844 30.822 -8.503 1.00 97.75 1028 ALA A CA 1
ATOM 7922 C C . ALA A 1 1028 ? 15.291 30.324 -8.623 1.00 97.75 1028 ALA A C 1
ATOM 7924 O O . ALA A 1 1028 ? 16.052 30.391 -7.662 1.00 97.75 1028 ALA A O 1
ATOM 7925 N N . LYS A 1 1029 ? 15.705 29.848 -9.803 1.00 97.62 1029 LYS A N 1
ATOM 7926 C CA . LYS A 1 1029 ? 17.102 29.457 -10.033 1.00 97.62 1029 LYS A CA 1
ATOM 7927 C C . LYS A 1 1029 ? 18.049 30.652 -10.030 1.00 97.62 1029 LYS A C 1
ATOM 7929 O O . LYS A 1 1029 ? 19.164 30.514 -9.537 1.00 97.62 1029 LYS A O 1
ATOM 7934 N N . ARG A 1 1030 ? 17.621 31.807 -10.539 1.00 97.94 1030 ARG A N 1
ATOM 7935 C CA . ARG A 1 1030 ? 18.432 33.027 -10.543 1.00 97.94 1030 ARG A CA 1
ATOM 7936 C C . ARG A 1 1030 ? 18.621 33.614 -9.146 1.00 97.94 1030 ARG A C 1
ATOM 7938 O O . ARG A 1 1030 ? 19.718 34.071 -8.858 1.00 97.94 1030 ARG A O 1
ATOM 7945 N N . VAL A 1 1031 ? 17.637 33.500 -8.252 1.00 98.19 1031 VAL A N 1
ATOM 7946 C CA . VAL A 1 1031 ? 17.778 33.873 -6.827 1.00 98.19 1031 VAL A CA 1
ATOM 7947 C C . VAL A 1 1031 ? 18.966 33.159 -6.164 1.00 98.19 1031 VAL A C 1
ATOM 7949 O O . VAL A 1 1031 ? 19.683 33.768 -5.372 1.00 98.19 1031 VAL A O 1
ATOM 7952 N N . LEU A 1 1032 ? 19.237 31.903 -6.544 1.00 97.19 1032 LEU A N 1
ATOM 7953 C CA . LEU A 1 1032 ? 20.376 31.145 -6.009 1.00 97.19 1032 LEU A CA 1
ATOM 7954 C C . LEU A 1 1032 ? 21.726 31.781 -6.367 1.00 97.19 1032 LEU A C 1
ATOM 7956 O O . LEU A 1 1032 ? 22.657 31.722 -5.564 1.00 97.19 1032 LEU A O 1
ATOM 7960 N N . ASP A 1 1033 ? 21.834 32.419 -7.538 1.00 96.81 1033 ASP A N 1
ATOM 7961 C CA . ASP A 1 1033 ? 23.069 33.091 -7.957 1.00 96.81 1033 ASP A CA 1
ATOM 7962 C C . ASP A 1 1033 ? 23.385 34.325 -7.104 1.00 96.81 1033 ASP A C 1
ATOM 7964 O O . ASP A 1 1033 ? 24.552 34.693 -6.971 1.00 96.81 1033 ASP A O 1
ATOM 7968 N N . TYR A 1 1034 ? 22.357 34.926 -6.501 1.00 96.75 1034 TYR A N 1
ATOM 7969 C CA . TYR A 1 1034 ? 22.461 36.055 -5.575 1.00 96.75 1034 TYR A CA 1
ATOM 7970 C C . TYR A 1 1034 ? 22.744 35.622 -4.128 1.00 96.75 1034 TYR A C 1
ATOM 7972 O O . TYR A 1 1034 ? 22.822 36.468 -3.243 1.00 96.75 1034 TYR A O 1
ATOM 7980 N N . GLY A 1 1035 ? 22.918 34.321 -3.866 1.00 94.44 1035 GLY A N 1
ATOM 7981 C CA . GLY A 1 1035 ? 23.248 33.819 -2.530 1.00 94.44 1035 GLY A CA 1
ATOM 7982 C C . GLY A 1 1035 ? 22.053 33.689 -1.582 1.00 94.44 1035 GLY A C 1
ATOM 7983 O O . GLY A 1 1035 ? 22.256 33.558 -0.375 1.00 94.44 1035 GLY A O 1
ATOM 7984 N N . PHE A 1 1036 ? 20.829 33.675 -2.109 1.00 97.12 1036 PHE A N 1
ATOM 7985 C CA . PHE A 1 1036 ? 19.602 33.419 -1.351 1.00 97.12 1036 PHE A CA 1
ATOM 7986 C C . PHE A 1 1036 ? 19.015 32.048 -1.681 1.00 97.12 1036 PHE A C 1
ATOM 7988 O O . PHE A 1 1036 ? 19.257 31.498 -2.758 1.00 97.12 1036 PHE A O 1
ATOM 7995 N N . HIS A 1 1037 ? 18.189 31.508 -0.783 1.00 97.38 1037 HIS A N 1
ATOM 7996 C CA . HIS A 1 1037 ? 17.288 30.425 -1.163 1.00 97.38 1037 HIS A CA 1
ATOM 7997 C C . HIS A 1 1037 ? 16.062 30.979 -1.903 1.00 97.38 1037 HIS A C 1
ATOM 7999 O O . HIS A 1 1037 ? 15.575 32.068 -1.605 1.00 97.38 1037 HIS A O 1
ATOM 8005 N N . ALA A 1 1038 ? 15.541 30.218 -2.865 1.00 97.38 1038 ALA A N 1
ATOM 8006 C CA . ALA A 1 1038 ? 14.307 30.584 -3.549 1.00 97.38 1038 ALA A CA 1
ATOM 8007 C C . ALA A 1 1038 ? 13.089 30.501 -2.604 1.00 97.38 1038 ALA A C 1
ATOM 8009 O O . ALA A 1 1038 ? 13.063 29.636 -1.722 1.00 97.38 1038 ALA A O 1
ATOM 8010 N N . PRO A 1 1039 ? 12.063 31.345 -2.799 1.00 98.00 1039 PRO A N 1
ATOM 8011 C CA . PRO A 1 1039 ? 10.787 31.189 -2.111 1.00 98.00 1039 PRO A CA 1
ATOM 8012 C C . PRO A 1 1039 ? 10.009 29.975 -2.645 1.00 98.00 1039 PRO A C 1
ATOM 8014 O O . PRO A 1 1039 ? 10.435 29.306 -3.593 1.00 98.00 1039 PRO A O 1
ATOM 8017 N N . THR A 1 1040 ? 8.851 29.692 -2.048 1.00 98.25 1040 THR A N 1
ATOM 8018 C CA . THR A 1 1040 ? 7.950 28.638 -2.531 1.00 98.25 1040 THR A CA 1
ATOM 8019 C C . THR A 1 1040 ? 7.442 29.018 -3.924 1.00 98.25 1040 THR A C 1
ATOM 8021 O O . THR A 1 1040 ? 7.062 30.165 -4.155 1.00 98.25 1040 THR A O 1
ATOM 8024 N N . ILE A 1 1041 ? 7.453 28.076 -4.875 1.00 97.94 1041 ILE A N 1
ATOM 8025 C CA . ILE A 1 1041 ? 7.023 28.327 -6.259 1.00 97.94 1041 ILE A CA 1
ATOM 8026 C C . ILE A 1 1041 ? 5.858 27.442 -6.679 1.00 97.94 1041 ILE A C 1
ATOM 8028 O O . ILE A 1 1041 ? 5.748 26.300 -6.241 1.00 97.94 1041 ILE A O 1
ATOM 8032 N N . TYR A 1 1042 ? 5.023 27.962 -7.581 1.00 96.38 1042 TYR A N 1
ATOM 8033 C CA . TYR A 1 1042 ? 3.859 27.273 -8.159 1.00 96.38 1042 TYR A CA 1
ATOM 8034 C C . TYR A 1 1042 ? 2.804 26.806 -7.145 1.00 96.38 1042 TYR A C 1
ATOM 8036 O O . TYR A 1 1042 ? 1.965 25.968 -7.467 1.00 96.38 1042 TYR A O 1
ATOM 8044 N N . PHE A 1 1043 ? 2.815 27.369 -5.940 1.00 96.19 1043 PHE A N 1
ATOM 8045 C CA . PHE A 1 1043 ? 1.810 27.147 -4.910 1.00 96.19 1043 PHE A CA 1
ATOM 8046 C C . PHE A 1 1043 ? 1.500 28.483 -4.210 1.00 96.19 1043 PHE A C 1
ATOM 8048 O O . PHE A 1 1043 ? 2.447 29.235 -3.977 1.00 96.19 1043 PHE A O 1
ATOM 8055 N N . PRO A 1 1044 ? 0.226 28.804 -3.899 1.00 93.12 1044 PRO A N 1
ATOM 8056 C CA . PRO A 1 1044 ? -0.981 28.031 -4.201 1.00 93.12 1044 PRO A CA 1
ATOM 8057 C C . PRO A 1 1044 ? -1.327 28.029 -5.698 1.00 93.12 1044 PRO A C 1
ATOM 8059 O O . PRO A 1 1044 ? -0.972 28.940 -6.445 1.00 93.12 1044 PRO A O 1
ATOM 8062 N N . LEU A 1 1045 ? -2.039 26.988 -6.145 1.00 90.12 1045 LEU A N 1
ATOM 8063 C CA . LEU A 1 1045 ? -2.308 26.732 -7.571 1.00 90.12 1045 LEU A CA 1
ATOM 8064 C C . LEU A 1 1045 ? -3.184 27.802 -8.244 1.00 90.12 1045 LEU A C 1
ATOM 8066 O O . LEU A 1 1045 ? -3.173 27.931 -9.466 1.00 90.12 1045 LEU A O 1
ATOM 8070 N N . ILE A 1 1046 ? -3.930 28.573 -7.451 1.00 93.06 1046 ILE A N 1
ATOM 8071 C CA . ILE A 1 1046 ? -4.796 29.660 -7.927 1.00 93.06 1046 ILE A CA 1
ATOM 8072 C C . ILE A 1 1046 ? -4.016 30.918 -8.345 1.00 93.06 1046 ILE A C 1
ATOM 8074 O O . ILE A 1 1046 ? -4.590 31.818 -8.958 1.00 93.06 1046 ILE A O 1
ATOM 8078 N N . VAL A 1 1047 ? -2.711 30.988 -8.055 1.00 94.94 1047 VAL A N 1
ATOM 8079 C CA . VAL A 1 1047 ? -1.829 32.067 -8.511 1.00 94.94 1047 VAL A CA 1
ATOM 8080 C C . VAL A 1 1047 ? -0.974 31.572 -9.677 1.00 94.94 1047 VAL A C 1
ATOM 8082 O O . VAL A 1 1047 ? -0.119 30.698 -9.539 1.00 94.94 1047 VAL A O 1
ATOM 8085 N N . ASN A 1 1048 ? -1.186 32.158 -10.854 1.00 95.12 1048 ASN A N 1
ATOM 8086 C CA . ASN A 1 1048 ? -0.402 31.838 -12.044 1.00 95.12 1048 ASN A CA 1
ATOM 8087 C C . ASN A 1 1048 ? 1.077 32.213 -11.844 1.00 95.12 1048 ASN A C 1
ATOM 8089 O O . ASN A 1 1048 ? 1.376 33.329 -11.426 1.00 95.12 1048 ASN A O 1
ATOM 8093 N N . GLU A 1 1049 ? 1.999 31.299 -12.174 1.00 96.69 1049 GLU A N 1
ATOM 8094 C CA . GLU A 1 1049 ? 3.450 31.507 -12.007 1.00 96.69 1049 GLU A CA 1
ATOM 8095 C C . GLU A 1 1049 ? 3.823 31.968 -10.576 1.00 96.69 1049 GLU A C 1
ATOM 8097 O O . GLU A 1 1049 ? 4.644 32.868 -10.401 1.00 96.69 1049 GLU A O 1
ATOM 8102 N N . CYS A 1 1050 ? 3.195 31.377 -9.550 1.00 97.56 1050 CYS A N 1
ATOM 8103 C CA . CYS A 1 1050 ? 3.292 31.846 -8.165 1.00 97.56 1050 CYS A CA 1
ATOM 8104 C C . CYS A 1 1050 ? 4.714 31.850 -7.585 1.00 97.56 1050 CYS A C 1
ATOM 8106 O O . CYS A 1 1050 ? 5.412 30.837 -7.662 1.00 97.56 1050 CYS A O 1
ATOM 8108 N N . LEU A 1 1051 ? 5.070 32.953 -6.923 1.00 97.88 1051 LEU A N 1
ATOM 8109 C CA . LEU A 1 1051 ? 6.147 33.096 -5.942 1.00 97.88 1051 LEU A CA 1
ATOM 8110 C C . LEU A 1 1051 ? 5.509 33.416 -4.581 1.00 97.88 1051 LEU A C 1
ATOM 8112 O O . LEU A 1 1051 ? 4.999 34.520 -4.387 1.00 97.88 1051 LEU A O 1
ATOM 8116 N N . MET A 1 1052 ? 5.536 32.470 -3.649 1.00 98.06 1052 MET A N 1
ATOM 8117 C CA . MET A 1 1052 ? 4.958 32.605 -2.312 1.00 98.06 1052 MET A CA 1
ATOM 8118 C C . MET A 1 1052 ? 6.069 32.808 -1.281 1.00 98.06 1052 MET A C 1
ATOM 8120 O O . MET A 1 1052 ? 6.918 31.934 -1.077 1.00 98.06 1052 MET A O 1
ATOM 8124 N N . ILE A 1 1053 ? 6.077 33.992 -0.672 1.00 98.38 1053 ILE A N 1
ATOM 8125 C CA . ILE A 1 1053 ? 7.196 34.531 0.103 1.00 98.38 1053 ILE A CA 1
ATOM 8126 C C . ILE A 1 1053 ? 6.760 34.707 1.558 1.00 98.38 1053 ILE A C 1
ATOM 8128 O O . ILE A 1 1053 ? 5.823 35.453 1.843 1.00 98.38 1053 ILE A O 1
ATOM 8132 N N . GLU A 1 1054 ? 7.488 34.071 2.472 1.00 98.62 1054 GLU A N 1
ATOM 8133 C CA . GLU A 1 1054 ? 7.327 34.221 3.922 1.00 98.62 1054 GLU A CA 1
ATOM 8134 C C . GLU A 1 1054 ? 8.689 34.572 4.541 1.00 98.62 1054 GLU A C 1
ATOM 8136 O O . GLU A 1 1054 ? 9.563 33.707 4.617 1.00 98.62 1054 GLU A O 1
ATOM 8141 N N . PRO A 1 1055 ? 8.918 35.829 4.962 1.00 98.19 1055 PRO A N 1
ATOM 8142 C CA . PRO A 1 1055 ? 10.208 36.234 5.516 1.00 98.19 1055 PRO A CA 1
ATOM 8143 C C . PRO A 1 1055 ? 10.419 35.791 6.965 1.00 98.19 1055 PRO A C 1
ATOM 8145 O O . PRO A 1 1055 ? 11.557 35.624 7.379 1.00 98.1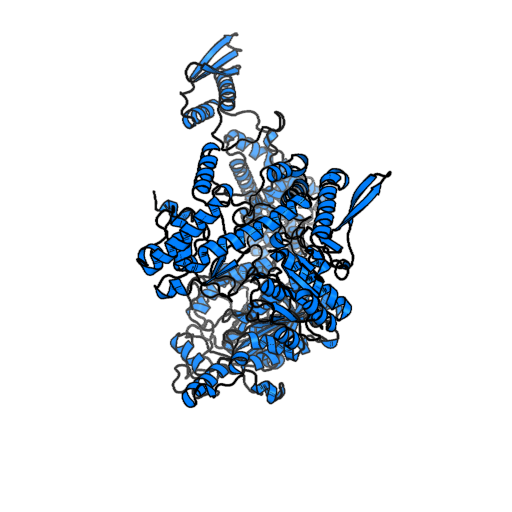9 1055 PRO A O 1
ATOM 8148 N N . THR A 1 1056 ? 9.343 35.581 7.729 1.00 98.31 1056 THR A N 1
ATOM 8149 C CA . THR A 1 1056 ? 9.362 35.400 9.194 1.00 98.31 1056 THR A CA 1
ATOM 8150 C C . THR A 1 1056 ? 9.884 36.616 9.967 1.00 98.31 1056 THR A C 1
ATOM 8152 O O . THR A 1 1056 ? 10.329 37.617 9.404 1.00 98.31 1056 THR A O 1
ATOM 8155 N N . GLU A 1 1057 ? 9.769 36.559 11.289 1.00 98.12 1057 GLU A N 1
ATOM 8156 C CA . GLU A 1 1057 ? 10.149 37.632 12.206 1.00 98.12 1057 GLU A CA 1
ATOM 8157 C C . GLU A 1 1057 ? 11.652 37.741 12.470 1.00 98.12 1057 GLU A C 1
ATOM 8159 O O . GLU A 1 1057 ? 12.108 38.752 12.995 1.00 98.12 1057 GLU A O 1
ATOM 8164 N N . THR A 1 1058 ? 12.417 36.694 12.155 1.00 96.94 1058 THR A N 1
ATOM 8165 C CA . THR A 1 1058 ? 13.828 36.593 12.557 1.00 96.94 1058 THR A CA 1
ATOM 8166 C C . THR A 1 1058 ? 14.793 37.223 11.558 1.00 96.94 1058 THR A C 1
ATOM 8168 O O . THR A 1 1058 ? 15.985 37.308 11.838 1.00 96.94 1058 THR A O 1
ATOM 8171 N N . GLU A 1 1059 ? 14.286 37.673 10.412 1.00 98.00 1059 GLU A N 1
ATOM 8172 C CA . GLU A 1 1059 ? 15.066 38.348 9.379 1.00 98.00 1059 GLU A CA 1
ATOM 8173 C C . GLU A 1 1059 ? 15.136 39.855 9.633 1.00 98.00 1059 GLU A C 1
ATOM 8175 O O . GLU A 1 1059 ? 14.146 40.494 10.007 1.00 98.00 1059 GLU A O 1
ATOM 8180 N N . SER A 1 1060 ? 16.320 40.434 9.419 1.00 97.56 1060 SER A N 1
ATOM 8181 C CA . SER A 1 1060 ? 16.549 41.865 9.620 1.00 97.56 1060 SER A CA 1
ATOM 8182 C C . SER A 1 1060 ? 16.010 42.694 8.455 1.00 97.56 1060 SER A C 1
ATOM 8184 O O . SER A 1 1060 ? 15.895 42.212 7.328 1.00 97.56 1060 SER A O 1
ATOM 8186 N N . LYS A 1 1061 ? 15.751 43.982 8.701 1.00 98.12 1061 LYS A N 1
ATOM 8187 C CA . LYS A 1 1061 ? 15.312 44.933 7.670 1.00 98.12 1061 LYS A CA 1
ATOM 8188 C C . LYS A 1 1061 ? 16.253 44.958 6.463 1.00 98.12 1061 LYS A C 1
ATOM 8190 O O . LYS A 1 1061 ? 15.780 44.942 5.333 1.00 98.12 1061 LYS A O 1
ATOM 8195 N N . GLU A 1 1062 ? 17.559 44.959 6.709 1.00 98.25 1062 GLU A N 1
ATOM 8196 C CA . GLU A 1 1062 ? 18.597 44.972 5.673 1.00 98.25 1062 GLU A CA 1
ATOM 8197 C C . GLU A 1 1062 ? 18.511 43.713 4.805 1.00 98.25 1062 GLU A C 1
ATOM 8199 O O . GLU A 1 1062 ? 18.561 43.796 3.584 1.00 98.25 1062 GLU A O 1
ATOM 8204 N N . THR A 1 1063 ? 18.274 42.553 5.425 1.00 98.12 1063 THR A N 1
ATOM 8205 C CA . THR A 1 1063 ? 18.116 41.283 4.705 1.00 98.12 1063 THR A CA 1
ATOM 8206 C C . THR A 1 1063 ? 16.878 41.299 3.802 1.00 98.12 1063 THR A C 1
ATOM 8208 O O . THR A 1 1063 ? 16.930 40.827 2.664 1.00 98.12 1063 THR A O 1
ATOM 8211 N N . LEU A 1 1064 ? 15.770 41.890 4.269 1.00 98.62 1064 LEU A N 1
ATOM 8212 C CA . LEU A 1 1064 ? 14.564 42.078 3.454 1.00 98.62 1064 LEU A CA 1
ATOM 8213 C C . LEU A 1 1064 ? 14.821 43.020 2.270 1.00 98.62 1064 LEU A C 1
ATOM 8215 O O . LEU A 1 1064 ? 14.371 42.747 1.157 1.00 98.62 1064 LEU A O 1
ATOM 8219 N N . GLU A 1 1065 ? 15.539 44.121 2.495 1.00 98.44 1065 GLU A N 1
ATOM 8220 C CA . GLU A 1 1065 ? 15.914 45.076 1.448 1.00 98.44 1065 GLU A CA 1
ATOM 8221 C C . GLU A 1 1065 ? 16.833 44.425 0.401 1.00 98.44 1065 GLU A C 1
ATOM 8223 O O . GLU A 1 1065 ? 16.573 44.558 -0.796 1.00 98.44 1065 GLU A O 1
ATOM 8228 N N . ASP A 1 1066 ? 17.831 43.648 0.824 1.00 98.31 1066 ASP A N 1
ATOM 8229 C CA . ASP A 1 1066 ? 18.734 42.909 -0.067 1.00 98.31 1066 ASP A CA 1
ATOM 8230 C C . ASP A 1 1066 ? 17.987 41.857 -0.899 1.00 98.31 1066 ASP A C 1
ATOM 8232 O O . ASP A 1 1066 ? 18.206 41.732 -2.110 1.00 98.31 1066 ASP A O 1
ATOM 8236 N N . PHE A 1 1067 ? 17.046 41.132 -0.288 1.00 98.44 1067 PHE A N 1
ATOM 8237 C CA . PHE A 1 1067 ? 16.212 40.175 -1.013 1.00 98.44 1067 PHE A CA 1
ATOM 8238 C C . PHE A 1 1067 ? 15.256 40.868 -2.000 1.00 98.44 1067 PHE A C 1
ATOM 8240 O O . PHE A 1 1067 ? 15.062 40.393 -3.124 1.00 98.44 1067 PHE A O 1
ATOM 8247 N N . ALA A 1 1068 ? 14.702 42.030 -1.639 1.00 98.31 1068 ALA A N 1
ATOM 8248 C CA . ALA A 1 1068 ? 13.900 42.836 -2.556 1.00 98.31 1068 ALA A CA 1
ATOM 8249 C C . ALA A 1 1068 ? 14.729 43.341 -3.747 1.00 98.31 1068 ALA A C 1
ATOM 8251 O O . ALA A 1 1068 ? 14.278 43.267 -4.893 1.00 98.31 1068 ALA A O 1
ATOM 8252 N N . LEU A 1 1069 ? 15.953 43.817 -3.499 1.00 98.06 1069 LEU A N 1
ATOM 8253 C CA . LEU A 1 1069 ? 16.896 44.229 -4.541 1.00 98.06 1069 LEU A CA 1
ATOM 8254 C C . LEU A 1 1069 ? 17.244 43.068 -5.476 1.00 98.06 1069 LEU A C 1
ATOM 8256 O O . LEU A 1 1069 ? 17.281 43.269 -6.692 1.00 98.06 1069 LEU A O 1
ATOM 8260 N N . CYS A 1 1070 ? 17.439 41.863 -4.936 1.00 98.00 1070 CYS A N 1
ATOM 8261 C CA . CYS A 1 1070 ? 17.628 40.638 -5.713 1.00 98.00 1070 CYS A CA 1
ATOM 8262 C C . CYS A 1 1070 ? 16.454 40.408 -6.678 1.00 98.00 1070 CYS A C 1
ATOM 8264 O O . CYS A 1 1070 ? 16.657 40.375 -7.893 1.00 98.00 1070 CYS A O 1
ATOM 8266 N N . LEU A 1 1071 ? 15.215 40.334 -6.180 1.00 98.06 1071 LEU A N 1
ATOM 8267 C CA . LEU A 1 1071 ? 14.045 40.081 -7.032 1.00 98.06 1071 LEU A CA 1
ATOM 8268 C C . LEU A 1 1071 ? 13.800 41.193 -8.061 1.00 98.06 1071 LEU A C 1
ATOM 8270 O O . LEU A 1 1071 ? 13.533 40.895 -9.227 1.00 98.06 1071 LEU A O 1
ATOM 8274 N N . ASN A 1 1072 ? 13.942 42.459 -7.668 1.00 97.31 1072 ASN A N 1
ATOM 8275 C CA . ASN A 1 1072 ? 13.802 43.596 -8.582 1.00 97.31 1072 ASN A CA 1
ATOM 8276 C C . ASN A 1 1072 ? 14.883 43.579 -9.680 1.00 97.31 1072 ASN A C 1
ATOM 8278 O O . ASN A 1 1072 ? 14.593 43.859 -10.845 1.00 97.31 1072 ASN A O 1
ATOM 8282 N N . SER A 1 1073 ? 16.114 43.183 -9.342 1.00 97.75 1073 SER A N 1
ATOM 8283 C CA . SER A 1 1073 ? 17.190 43.006 -10.325 1.00 97.75 1073 SER A CA 1
ATOM 8284 C C . SER A 1 1073 ? 16.861 41.886 -11.307 1.00 97.75 1073 SER A C 1
ATOM 8286 O O . SER A 1 1073 ? 16.974 42.090 -12.511 1.00 97.75 1073 SER A O 1
ATOM 8288 N N . ILE A 1 1074 ? 16.373 40.741 -10.822 1.00 98.00 1074 ILE A N 1
ATOM 8289 C CA . ILE A 1 1074 ? 15.987 39.608 -11.676 1.00 98.00 1074 ILE A CA 1
ATOM 8290 C C . ILE A 1 1074 ? 14.826 39.980 -12.606 1.00 98.00 1074 ILE A C 1
ATOM 8292 O O . ILE A 1 1074 ? 14.810 39.570 -13.765 1.00 98.00 1074 ILE A O 1
ATOM 8296 N N . ALA A 1 1075 ? 13.864 40.779 -12.141 1.00 97.00 1075 ALA A N 1
ATOM 8297 C CA . ALA A 1 1075 ? 12.793 41.281 -12.997 1.00 97.00 1075 ALA A CA 1
ATOM 8298 C C . ALA A 1 1075 ? 13.328 42.180 -14.128 1.00 97.00 1075 ALA A C 1
ATOM 8300 O O . ALA A 1 1075 ? 12.923 42.016 -15.281 1.00 97.00 1075 ALA A O 1
ATOM 8301 N N . SER A 1 1076 ? 14.283 43.065 -13.824 1.00 96.69 1076 SER A N 1
ATOM 8302 C CA . SER A 1 1076 ? 14.979 43.879 -14.830 1.00 96.69 1076 SER A CA 1
ATOM 8303 C C . SER A 1 1076 ? 15.813 43.024 -15.794 1.00 96.69 1076 SER A C 1
ATOM 8305 O O . SER A 1 1076 ? 15.786 43.244 -17.007 1.00 96.69 1076 SER A O 1
ATOM 8307 N N . GLU A 1 1077 ? 16.512 42.003 -15.290 1.00 97.88 1077 GLU A N 1
ATOM 8308 C CA . GLU A 1 1077 ? 17.246 41.031 -16.107 1.00 97.88 1077 GLU A CA 1
ATOM 8309 C C . GLU A 1 1077 ? 16.306 40.255 -17.034 1.00 97.88 1077 GLU A C 1
ATOM 8311 O O . GLU A 1 1077 ? 16.630 40.072 -18.202 1.00 97.88 1077 GLU A O 1
ATOM 8316 N N . ALA A 1 1078 ? 15.123 39.851 -16.571 1.00 97.31 1078 ALA A N 1
ATOM 8317 C CA . ALA A 1 1078 ? 14.147 39.152 -17.402 1.00 97.31 1078 ALA A CA 1
ATOM 8318 C C . ALA A 1 1078 ? 13.690 40.001 -18.599 1.00 97.31 1078 ALA A C 1
ATOM 8320 O O . ALA A 1 1078 ? 13.539 39.467 -19.695 1.00 97.31 1078 ALA A O 1
ATOM 8321 N N . ALA A 1 1079 ? 13.511 41.311 -18.409 1.00 95.25 1079 ALA A N 1
ATOM 8322 C CA . ALA A 1 1079 ? 13.115 42.226 -19.478 1.00 95.25 1079 ALA A CA 1
ATOM 8323 C C . ALA A 1 1079 ? 14.267 42.562 -20.445 1.00 95.25 1079 ALA A C 1
ATOM 8325 O O . ALA A 1 1079 ? 14.049 42.654 -21.652 1.00 95.25 1079 ALA A O 1
ATOM 8326 N N . ASN A 1 1080 ? 15.487 42.748 -19.928 1.00 96.75 1080 ASN A N 1
ATOM 8327 C CA . ASN A 1 1080 ? 16.621 43.266 -20.706 1.00 96.75 1080 ASN A CA 1
ATOM 8328 C C . ASN A 1 1080 ? 17.564 42.177 -21.248 1.00 96.75 1080 ASN A C 1
ATOM 8330 O O . ASN A 1 1080 ? 18.192 42.366 -22.288 1.00 96.75 1080 ASN A O 1
ATOM 8334 N N . ASN A 1 1081 ? 17.703 41.053 -20.543 1.00 95.94 1081 ASN A N 1
ATOM 8335 C CA . ASN A 1 1081 ? 18.590 39.940 -20.888 1.00 95.94 1081 ASN A CA 1
ATOM 8336 C C . ASN A 1 1081 ? 18.053 38.598 -20.331 1.00 95.94 1081 ASN A C 1
ATOM 8338 O O . ASN A 1 1081 ? 18.650 38.017 -19.421 1.00 95.94 1081 ASN A O 1
ATOM 8342 N N . PRO A 1 1082 ? 16.937 38.068 -20.864 1.00 96.44 1082 PRO A N 1
ATOM 8343 C CA . PRO A 1 1082 ? 16.264 36.888 -20.307 1.00 96.44 1082 PRO A CA 1
ATOM 8344 C C . PRO A 1 1082 ? 17.142 35.625 -20.258 1.00 96.44 1082 PRO A C 1
ATOM 8346 O O . PRO A 1 1082 ? 16.903 34.730 -19.445 1.00 96.44 1082 PRO A O 1
ATOM 8349 N N . ASP A 1 1083 ? 18.179 35.531 -21.094 1.00 96.62 1083 ASP A N 1
ATOM 8350 C CA . ASP A 1 1083 ? 19.090 34.382 -21.134 1.00 96.62 1083 ASP A CA 1
ATOM 8351 C C . ASP A 1 1083 ? 19.907 34.201 -19.854 1.00 96.62 1083 ASP A C 1
ATOM 8353 O O . ASP A 1 1083 ? 20.163 33.059 -19.449 1.00 96.62 1083 ASP A O 1
ATOM 8357 N N . ILE A 1 1084 ? 20.265 35.290 -19.167 1.00 96.31 1084 ILE A N 1
ATOM 8358 C CA . ILE A 1 1084 ? 20.999 35.190 -17.897 1.00 96.31 1084 ILE A CA 1
ATOM 8359 C C . ILE A 1 1084 ? 20.139 34.537 -16.806 1.00 96.31 1084 ILE A C 1
ATOM 8361 O O . ILE A 1 1084 ? 20.645 33.765 -15.994 1.00 96.31 1084 ILE A O 1
ATOM 8365 N N . VAL A 1 1085 ? 18.822 34.763 -16.848 1.00 97.56 1085 VAL A N 1
ATOM 8366 C CA . VAL A 1 1085 ? 17.857 34.187 -15.904 1.00 97.56 1085 VAL A CA 1
ATOM 8367 C C . VAL A 1 1085 ? 17.557 32.727 -16.263 1.00 97.56 1085 VAL A C 1
ATOM 8369 O O . VAL A 1 1085 ? 17.568 31.849 -15.401 1.00 97.56 1085 VAL A O 1
ATOM 8372 N N . ARG A 1 1086 ? 17.364 32.420 -17.554 1.00 96.62 1086 ARG A N 1
ATOM 8373 C CA . ARG A 1 1086 ? 17.085 31.049 -18.031 1.00 96.62 1086 ARG A CA 1
ATOM 8374 C C . ARG A 1 1086 ? 18.253 30.085 -17.833 1.00 96.62 1086 ARG A C 1
ATOM 8376 O O . ARG A 1 1086 ? 18.033 28.899 -17.590 1.00 96.62 1086 ARG A O 1
ATOM 8383 N N . SER A 1 1087 ? 19.485 30.575 -17.943 1.00 95.25 1087 SER A N 1
ATOM 8384 C CA . SER A 1 1087 ? 20.690 29.753 -17.774 1.00 95.25 1087 SER A CA 1
ATOM 8385 C C . SER A 1 1087 ? 21.078 29.515 -16.310 1.00 95.25 1087 SER A C 1
ATOM 8387 O O . SER A 1 1087 ? 21.873 28.615 -16.042 1.00 95.25 1087 SER A O 1
ATOM 8389 N N . ALA A 1 1088 ? 20.496 30.261 -15.366 1.00 96.25 1088 ALA A N 1
ATOM 8390 C CA . ALA A 1 1088 ? 20.752 30.106 -13.937 1.00 96.25 1088 ALA A CA 1
ATOM 8391 C C . ALA A 1 1088 ? 20.311 28.723 -13.401 1.00 96.25 1088 ALA A C 1
ATOM 8393 O O . ALA A 1 1088 ? 19.343 28.145 -13.910 1.00 96.25 1088 ALA A O 1
ATOM 8394 N N . PRO A 1 1089 ? 20.951 28.181 -12.346 1.00 96.12 1089 PRO A N 1
ATOM 8395 C CA . PRO A 1 1089 ? 22.023 28.806 -11.579 1.00 96.12 1089 PRO A CA 1
ATOM 8396 C C . PRO A 1 1089 ? 23.407 28.539 -12.189 1.00 96.12 1089 PRO A C 1
ATOM 8398 O O . PRO A 1 1089 ? 23.647 27.497 -12.809 1.00 96.12 1089 PRO A O 1
ATOM 8401 N N . ASN A 1 1090 ? 24.319 29.484 -11.986 1.00 93.56 1090 ASN A N 1
ATOM 8402 C CA . ASN A 1 1090 ? 25.690 29.485 -12.485 1.00 93.56 1090 ASN A CA 1
ATOM 8403 C C . ASN A 1 1090 ? 26.753 29.496 -11.375 1.00 93.56 1090 ASN A C 1
ATOM 8405 O O . ASN A 1 1090 ? 27.880 29.083 -11.648 1.00 93.56 1090 ASN A O 1
ATOM 8409 N N . THR A 1 1091 ? 26.433 29.943 -10.154 1.00 91.25 1091 THR A N 1
ATOM 8410 C CA . THR A 1 1091 ? 27.410 30.038 -9.044 1.00 91.25 1091 THR A CA 1
ATOM 8411 C C . THR A 1 1091 ? 27.291 28.912 -8.012 1.00 91.25 1091 THR A C 1
ATOM 8413 O O . THR A 1 1091 ? 28.150 28.773 -7.140 1.00 91.25 1091 THR A O 1
ATOM 8416 N N . THR A 1 1092 ? 26.256 28.074 -8.107 1.00 92.25 1092 THR A N 1
ATOM 8417 C CA . THR A 1 1092 ? 26.025 26.943 -7.199 1.00 92.25 1092 THR A CA 1
ATOM 8418 C C . THR A 1 1092 ? 26.935 25.744 -7.513 1.00 92.25 1092 THR A C 1
ATOM 8420 O O . THR A 1 1092 ? 27.380 25.592 -8.652 1.00 92.25 1092 THR A O 1
ATOM 8423 N N . PRO A 1 1093 ? 27.179 24.823 -6.549 1.00 88.69 1093 PRO A N 1
ATOM 8424 C CA . PRO A 1 1093 ? 28.029 23.641 -6.767 1.00 88.69 1093 PRO A CA 1
ATOM 8425 C C . PRO A 1 1093 ? 27.607 22.765 -7.956 1.00 88.69 1093 PRO A C 1
ATOM 8427 O O . PRO A 1 1093 ? 28.438 22.110 -8.582 1.00 88.69 1093 PRO A O 1
ATOM 8430 N N . HIS A 1 1094 ? 26.311 22.767 -8.273 1.00 89.75 1094 HIS A N 1
ATOM 8431 C CA . HIS A 1 1094 ? 25.735 22.110 -9.438 1.00 89.75 1094 HIS A CA 1
ATOM 8432 C C . HIS A 1 1094 ? 24.807 23.073 -10.182 1.00 89.75 1094 HIS A C 1
ATOM 8434 O O . HIS A 1 1094 ? 24.127 23.886 -9.557 1.00 89.75 1094 HIS A O 1
ATOM 8440 N N . LYS A 1 1095 ? 24.761 22.951 -11.514 1.00 91.81 1095 LYS A N 1
ATOM 8441 C CA . LYS A 1 1095 ? 23.779 23.634 -12.374 1.00 91.81 1095 LYS A CA 1
ATOM 8442 C C . LYS A 1 1095 ? 22.412 22.937 -12.288 1.00 91.81 1095 LYS A C 1
ATOM 8444 O O . LYS A 1 1095 ? 22.194 22.077 -11.434 1.00 91.81 1095 LYS A O 1
ATOM 8449 N N . ARG A 1 1096 ? 21.477 23.280 -13.182 1.00 92.88 1096 ARG A N 1
ATOM 8450 C CA . ARG A 1 1096 ? 20.183 22.585 -13.284 1.00 92.88 1096 ARG A CA 1
ATOM 8451 C C . ARG A 1 1096 ? 20.374 21.078 -13.465 1.00 92.88 1096 ARG A C 1
ATOM 8453 O O . ARG A 1 1096 ? 21.119 20.640 -14.340 1.00 92.88 1096 ARG A O 1
ATOM 8460 N N . LEU A 1 1097 ? 19.664 20.309 -12.647 1.00 91.88 1097 LEU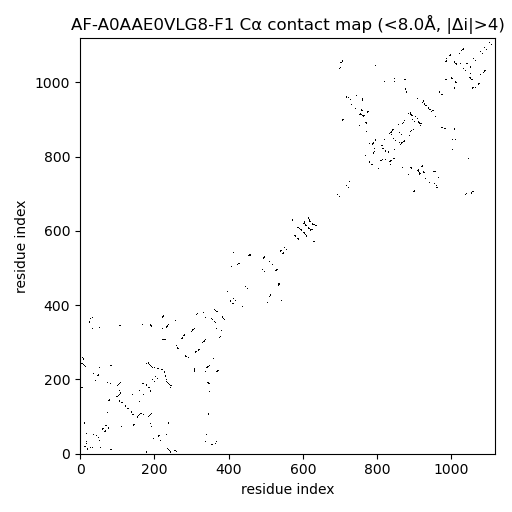 A N 1
ATOM 8461 C CA . LEU A 1 1097 ? 19.582 18.859 -12.767 1.00 91.88 1097 LEU A CA 1
ATOM 8462 C C . LEU A 1 1097 ? 18.523 18.478 -13.810 1.00 91.88 1097 LEU A C 1
ATOM 8464 O O . LEU A 1 1097 ? 17.618 19.256 -14.110 1.00 91.88 1097 LEU A O 1
ATOM 8468 N N . SER A 1 1098 ? 18.652 17.282 -14.385 1.00 88.75 1098 SER A N 1
ATOM 8469 C CA . SER A 1 1098 ? 17.666 16.758 -15.331 1.00 88.75 1098 SER A CA 1
ATOM 8470 C C . SER A 1 1098 ? 16.583 15.977 -14.591 1.00 88.75 1098 SER A C 1
ATOM 8472 O O . SER A 1 1098 ? 16.712 14.769 -14.384 1.00 88.75 1098 SER A O 1
ATOM 8474 N N . ASP A 1 1099 ? 15.491 16.656 -14.242 1.00 85.81 1099 ASP A N 1
ATOM 8475 C CA . ASP A 1 1099 ? 14.343 16.032 -13.569 1.00 85.81 1099 ASP A CA 1
ATOM 8476 C C . ASP A 1 1099 ? 13.750 14.895 -14.418 1.00 85.81 1099 ASP A C 1
ATOM 8478 O O . ASP A 1 1099 ? 13.417 13.825 -13.916 1.00 85.81 1099 ASP A O 1
ATOM 8482 N N . THR A 1 1100 ? 13.701 15.073 -15.744 1.00 87.50 1100 THR A N 1
ATOM 8483 C CA . THR A 1 1100 ? 13.236 14.029 -16.670 1.00 87.50 1100 THR A CA 1
ATOM 8484 C C . THR A 1 1100 ? 14.126 12.791 -16.640 1.00 87.50 1100 THR A C 1
ATOM 8486 O O . THR A 1 1100 ? 13.607 11.675 -16.676 1.00 87.50 1100 THR A O 1
ATOM 8489 N N . HIS A 1 1101 ? 15.451 12.959 -16.589 1.00 89.19 1101 HIS A N 1
ATOM 8490 C CA . HIS A 1 1101 ? 16.355 11.817 -16.486 1.00 89.19 1101 HIS A CA 1
ATOM 8491 C C . HIS A 1 1101 ? 16.193 11.117 -15.138 1.00 89.19 1101 HIS A C 1
ATOM 8493 O O . HIS A 1 1101 ? 16.082 9.896 -15.122 1.00 89.19 1101 HIS A O 1
ATOM 8499 N N . ALA A 1 1102 ? 16.110 11.877 -14.042 1.00 90.00 1102 ALA A N 1
ATOM 8500 C CA . ALA A 1 1102 ? 15.924 11.328 -12.704 1.00 90.00 1102 ALA A CA 1
ATOM 8501 C C . ALA A 1 1102 ? 14.632 10.501 -12.584 1.00 90.00 1102 ALA A C 1
ATOM 8503 O O . ALA A 1 1102 ? 14.658 9.444 -11.968 1.00 90.00 1102 ALA A O 1
ATOM 8504 N N . VAL A 1 1103 ? 13.532 10.929 -13.218 1.00 87.12 1103 VAL A N 1
ATOM 8505 C CA . VAL A 1 1103 ? 12.251 10.193 -13.219 1.00 87.12 1103 VAL A CA 1
ATOM 8506 C C . VAL A 1 1103 ? 12.268 8.974 -14.150 1.00 87.12 1103 VAL A C 1
ATOM 8508 O O . VAL A 1 1103 ? 11.646 7.962 -13.841 1.00 87.12 1103 VAL A O 1
ATOM 8511 N N . LYS A 1 1104 ? 12.959 9.041 -15.296 1.00 87.56 1104 LYS A N 1
ATOM 8512 C CA . LYS A 1 1104 ? 12.992 7.933 -16.273 1.00 87.56 1104 LYS A CA 1
ATOM 8513 C C . LYS A 1 1104 ? 14.030 6.857 -15.950 1.00 87.56 1104 LYS A C 1
ATOM 8515 O O . LYS A 1 1104 ? 13.798 5.694 -16.252 1.00 87.56 1104 LYS A O 1
ATOM 8520 N N . ASN A 1 1105 ? 15.163 7.244 -15.369 1.00 89.75 1105 ASN A N 1
ATOM 8521 C CA . ASN A 1 1105 ? 16.295 6.374 -15.048 1.00 89.75 1105 ASN A CA 1
ATOM 8522 C C . ASN A 1 1105 ? 16.624 6.507 -13.559 1.00 89.75 1105 ASN A C 1
ATOM 8524 O O . ASN A 1 1105 ? 17.668 7.031 -13.170 1.00 89.75 1105 ASN A O 1
ATOM 8528 N N . ILE A 1 1106 ? 15.680 6.082 -12.724 1.00 88.56 1106 ILE A N 1
ATOM 8529 C CA . ILE A 1 1106 ? 15.754 6.255 -11.275 1.00 88.56 1106 ILE A CA 1
ATOM 8530 C C . ILE A 1 1106 ? 16.936 5.455 -10.712 1.00 88.56 1106 ILE A C 1
ATOM 8532 O O . ILE A 1 1106 ? 16.979 4.230 -10.816 1.00 88.56 1106 ILE A O 1
ATOM 8536 N N . ASN A 1 1107 ? 17.866 6.150 -10.054 1.00 84.94 1107 ASN A N 1
ATOM 8537 C CA . ASN A 1 1107 ? 18.923 5.540 -9.254 1.00 84.94 1107 ASN A CA 1
ATOM 8538 C C . ASN A 1 1107 ? 18.735 5.918 -7.777 1.00 84.94 1107 ASN A C 1
ATOM 8540 O O . ASN A 1 1107 ? 19.074 7.024 -7.363 1.00 84.94 1107 ASN A O 1
ATOM 8544 N N . VAL A 1 1108 ? 18.171 4.992 -6.996 1.00 90.25 1108 VAL A N 1
ATOM 8545 C CA . VAL A 1 1108 ? 17.798 5.203 -5.582 1.00 90.25 1108 VAL A CA 1
ATOM 8546 C C . VAL A 1 1108 ? 18.839 4.704 -4.575 1.00 90.25 1108 VAL A C 1
ATOM 8548 O O . VAL A 1 1108 ? 18.666 4.896 -3.374 1.00 90.25 1108 VAL A O 1
ATOM 8551 N N . SER A 1 1109 ? 19.916 4.052 -5.022 1.00 86.56 1109 SER A N 1
ATOM 8552 C CA . SER A 1 1109 ? 20.947 3.518 -4.123 1.00 86.56 1109 SER A CA 1
ATOM 8553 C C . SER A 1 1109 ? 22.292 3.379 -4.822 1.00 86.56 1109 SER A C 1
ATOM 8555 O O . SER A 1 1109 ? 22.344 3.017 -5.993 1.00 86.56 1109 SER A O 1
ATOM 8557 N N . PHE A 1 1110 ? 23.390 3.575 -4.091 1.00 81.25 1110 PHE A N 1
ATOM 8558 C CA . PHE A 1 1110 ? 24.734 3.426 -4.647 1.00 81.25 1110 PHE A CA 1
ATOM 8559 C C . PHE A 1 1110 ? 24.948 2.028 -5.259 1.00 81.25 1110 PHE A C 1
ATOM 8561 O O . PHE A 1 1110 ? 24.825 1.007 -4.577 1.00 81.25 1110 PHE A O 1
ATOM 8568 N N . ASN A 1 1111 ? 25.281 1.980 -6.552 1.00 75.88 1111 ASN A N 1
ATOM 8569 C CA . ASN A 1 1111 ? 25.553 0.730 -7.250 1.00 75.88 1111 ASN A CA 1
ATOM 8570 C C . ASN A 1 1111 ? 26.993 0.279 -6.978 1.00 75.88 1111 ASN A C 1
ATOM 8572 O O . ASN A 1 1111 ? 27.937 0.729 -7.613 1.00 75.88 1111 ASN A O 1
ATOM 8576 N N . PHE A 1 1112 ? 27.168 -0.656 -6.050 1.00 65.81 1112 PHE A N 1
ATOM 8577 C CA . PHE A 1 1112 ? 28.492 -1.178 -5.705 1.00 65.81 1112 PHE A CA 1
ATOM 8578 C C . PHE A 1 1112 ? 29.178 -1.959 -6.843 1.00 65.81 1112 PHE A C 1
ATOM 8580 O O . PHE A 1 1112 ? 30.390 -2.145 -6.783 1.00 65.81 1112 PHE A O 1
ATOM 8587 N N . ASN A 1 1113 ? 28.444 -2.385 -7.877 1.00 60.38 1113 ASN A N 1
ATOM 8588 C CA . ASN A 1 1113 ? 29.014 -3.096 -9.027 1.00 60.38 1113 ASN A CA 1
ATOM 8589 C C . ASN A 1 1113 ? 29.637 -2.144 -10.065 1.00 60.38 1113 ASN A C 1
ATOM 8591 O O . ASN A 1 1113 ? 30.341 -2.604 -10.956 1.00 60.38 1113 ASN A O 1
ATOM 8595 N N . SER A 1 1114 ? 29.422 -0.824 -9.969 1.00 51.34 1114 SER A N 1
ATOM 8596 C CA . SER A 1 1114 ? 30.048 0.140 -10.891 1.00 51.34 1114 SER A CA 1
ATOM 8597 C C . SER A 1 1114 ? 31.495 0.488 -10.517 1.00 51.34 1114 SER A C 1
ATOM 8599 O O . SER A 1 1114 ? 32.185 1.143 -11.288 1.00 51.34 1114 SER A O 1
ATOM 8601 N N . LEU A 1 1115 ? 31.974 0.065 -9.340 1.00 48.28 1115 LEU A N 1
ATOM 8602 C CA . LEU A 1 1115 ? 33.371 0.249 -8.920 1.00 48.28 1115 LEU A CA 1
ATOM 8603 C C . LEU A 1 1115 ? 34.323 -0.770 -9.562 1.00 48.28 1115 LEU A C 1
ATOM 8605 O O . LEU A 1 1115 ? 35.511 -0.489 -9.678 1.00 48.28 1115 LEU A O 1
ATOM 8609 N N . THR A 1 1116 ? 33.821 -1.921 -10.016 1.00 42.97 1116 THR A N 1
ATOM 8610 C CA . THR A 1 1116 ? 34.625 -2.913 -10.752 1.00 42.97 1116 THR A CA 1
ATOM 8611 C C . THR A 1 1116 ? 35.013 -2.467 -12.163 1.00 42.97 1116 THR A C 1
ATOM 8613 O O . THR A 1 1116 ? 35.916 -3.060 -12.735 1.00 42.97 1116 THR A O 1
ATOM 8616 N N . GLU A 1 1117 ? 34.389 -1.415 -12.708 1.00 33.62 1117 GLU A N 1
ATOM 8617 C CA . GLU A 1 1117 ? 34.734 -0.838 -14.020 1.00 33.62 1117 GLU A CA 1
ATOM 8618 C C . GLU A 1 1117 ? 35.677 0.381 -13.929 1.00 33.62 1117 GLU A C 1
ATOM 8620 O O . GLU A 1 1117 ? 36.117 0.888 -14.957 1.00 33.62 1117 GLU A O 1
ATOM 8625 N N . MET A 1 1118 ? 36.007 0.860 -12.719 1.00 33.44 1118 MET A N 1
ATOM 8626 C CA . MET A 1 1118 ? 36.908 2.008 -12.490 1.00 33.44 1118 MET A CA 1
ATOM 8627 C C . MET A 1 1118 ? 38.266 1.634 -11.862 1.00 33.44 1118 MET A C 1
ATOM 8629 O O . MET A 1 1118 ? 38.956 2.521 -11.357 1.00 33.44 1118 MET A O 1
ATOM 8633 N N . ASN A 1 1119 ? 38.661 0.356 -11.908 1.00 29.58 1119 ASN A N 1
ATOM 8634 C CA . ASN A 1 1119 ? 40.023 -0.098 -11.590 1.00 29.58 1119 ASN A CA 1
ATOM 8635 C C . ASN A 1 1119 ? 40.730 -0.637 -12.829 1.00 29.58 1119 ASN A C 1
ATOM 8637 O O . ASN A 1 1119 ? 40.142 -1.526 -13.485 1.00 29.58 1119 ASN A O 1
#